Protein 6UYH (pdb70)

Structure (mmCIF, N/CA/C/O backbone):
data_6UYH
#
_entry.id   6UYH
#
_cell.length_a   157.290
_cell.length_b   66.540
_cell.length_c   112.560
_cell.angle_alpha   90.00
_cell.angle_beta   101.74
_cell.angle_gamma   90.00
#
_symmetry.space_group_name_H-M   'C 1 2 1'
#
loop_
_entity.id
_entity.type
_entity.pdbx_description
1 polymer 'Prolyl-tRNA synthetase'
2 non-polymer 'PHOSPHOAMINOPHOSPHONIC ACID-ADENYLATE ESTER'
3 non-polymer 7-bromo-6-chloro-3-{3-[(2R,3S)-3-hydroxypiperidin-2-yl]-2-oxopropyl}quinazolin-4(3H)-one
4 non-polymer 'MAGNESIUM ION'
5 non-polymer 1,2-ETHANEDIOL
6 non-polymer 'SULFATE ION'
7 water water
#
loop_
_atom_site.group_PDB
_atom_site.id
_atom_site.type_symbol
_atom_site.label_atom_id
_atom_site.label_alt_id
_atom_site.label_comp_id
_atom_site.label_asym_id
_atom_site.label_entity_id
_atom_site.label_seq_id
_atom_site.pdbx_PDB_ins_code
_atom_site.Cartn_x
_atom_site.Cartn_y
_atom_site.Cartn_z
_atom_site.occupancy
_atom_site.B_iso_or_equiv
_atom_site.auth_seq_id
_atom_site.auth_comp_id
_atom_site.auth_asym_id
_atom_site.auth_atom_id
_atom_site.pdbx_PDB_model_num
ATOM 1 N N . GLU A 1 12 ? 29.419 2.751 47.438 1.00 65.95 4 GLU A N 1
ATOM 2 C CA . GLU A 1 12 ? 28.830 1.923 48.487 1.00 66.24 4 GLU A CA 1
ATOM 3 C C . GLU A 1 12 ? 28.036 0.757 47.891 1.00 64.30 4 GLU A C 1
ATOM 4 O O . GLU A 1 12 ? 28.215 -0.395 48.292 1.00 71.91 4 GLU A O 1
ATOM 6 N N . GLY A 1 13 ? 27.162 1.052 46.931 1.00 46.33 5 GLY A N 1
ATOM 7 C CA . GLY A 1 13 ? 26.332 0.014 46.351 1.00 42.22 5 GLY A CA 1
ATOM 8 C C . GLY A 1 13 ? 25.736 0.430 45.027 1.00 40.28 5 GLY A C 1
ATOM 9 O O . GLY A 1 13 ? 25.636 1.619 44.706 1.00 33.01 5 GLY A O 1
ATOM 10 N N . ILE A 1 14 ? 25.360 -0.579 44.247 1.00 37.61 6 ILE A N 1
ATOM 11 C CA . ILE A 1 14 ? 24.609 -0.372 43.014 1.00 31.11 6 ILE A CA 1
ATOM 12 C C . ILE A 1 14 ? 23.147 -0.191 43.403 1.00 35.06 6 ILE A C 1
ATOM 13 O O . ILE A 1 14 ? 22.557 -1.070 44.041 1.00 45.16 6 ILE A O 1
ATOM 18 N N . ASP A 1 15 ? 22.560 0.952 43.055 1.00 31.64 7 ASP A N 1
ATOM 19 C CA A ASP A 1 15 ? 21.196 1.296 43.436 0.55 37.66 7 ASP A CA 1
ATOM 20 C CA B ASP A 1 15 ? 21.181 1.198 43.466 0.45 37.35 7 ASP A CA 1
ATOM 21 C C . ASP A 1 15 ? 20.190 1.069 42.317 1.00 33.65 7 ASP A C 1
ATOM 22 O O . ASP A 1 15 ? 19.002 1.361 42.502 1.00 36.67 7 ASP A O 1
ATOM 31 N N . VAL A 1 16 ? 20.636 0.594 41.156 1.00 32.77 8 VAL A N 1
ATOM 32 C CA . VAL A 1 16 ? 19.773 0.327 40.011 1.00 33.23 8 VAL A CA 1
ATOM 33 C C . VAL A 1 16 ? 20.116 -1.060 39.490 1.00 28.17 8 VAL A C 1
ATOM 34 O O . VAL A 1 16 ? 21.291 -1.365 39.263 1.00 28.82 8 VAL A O 1
ATOM 38 N N . LYS A 1 17 ? 19.099 -1.891 39.281 1.00 28.86 9 LYS A N 1
ATOM 39 C CA . LYS A 1 17 ? 19.328 -3.269 38.867 1.00 27.24 9 LYS A CA 1
ATOM 40 C C . LYS A 1 17 ? 19.662 -3.361 37.382 1.00 31.02 9 LYS A C 1
ATOM 41 O O . LYS A 1 17 ? 19.235 -2.538 36.570 1.00 25.95 9 LYS A O 1
ATOM 47 N N . LYS A 1 18 ? 20.445 -4.387 37.038 1.00 26.44 10 LYS A N 1
ATOM 48 C CA . LYS A 1 18 ? 20.843 -4.602 35.650 1.00 31.63 10 LYS A CA 1
ATOM 49 C C . LYS A 1 18 ? 19.621 -4.747 34.752 1.00 25.01 10 LYS A C 1
ATOM 50 O O . LYS A 1 18 ? 19.618 -4.268 33.613 1.00 24.47 10 LYS A O 1
ATOM 56 N N . GLN A 1 19 ? 18.565 -5.378 35.267 1.00 26.18 11 GLN A N 1
ATOM 57 C CA A GLN A 1 19 ? 17.355 -5.592 34.486 0.41 27.76 11 GLN A CA 1
ATOM 58 C CA B GLN A 1 19 ? 17.309 -5.631 34.568 0.59 28.30 11 GLN A CA 1
ATOM 59 C C . GLN A 1 19 ? 16.376 -4.424 34.541 1.00 29.17 11 GLN A C 1
ATOM 60 O O . GLN A 1 19 ? 15.368 -4.457 33.828 1.00 31.00 11 GLN A O 1
ATOM 71 N N . GLU A 1 20 ? 16.643 -3.391 35.344 1.00 27.56 12 GLU A N 1
ATOM 72 C CA . GLU A 1 20 ? 15.761 -2.228 35.429 1.00 28.47 12 GLU A CA 1
ATOM 73 C C . GLU A 1 20 ? 16.133 -1.140 34.425 1.00 27.55 12 GLU A C 1
ATOM 74 O O . GLU A 1 20 ? 15.264 -0.572 33.756 1.00 31.12 12 GLU A O 1
ATOM 80 N N . ASN A 1 21 ? 17.413 -0.795 34.365 1.00 26.40 13 ASN A N 1
ATOM 81 C CA . ASN A 1 21 ? 17.883 0.288 33.505 1.00 31.94 13 ASN A CA 1
ATOM 82 C C . ASN A 1 21 ? 19.338 -0.046 33.201 1.00 24.77 13 ASN A C 1
ATOM 83 O O . ASN A 1 21 ? 20.221 0.213 34.025 1.00 24.86 13 ASN A O 1
ATOM 88 N N . PHE A 1 22 ? 19.570 -0.648 32.035 1.00 23.76 14 PHE A N 1
ATOM 89 C CA . PHE A 1 22 ? 20.878 -1.219 31.752 1.00 24.43 14 PHE A CA 1
ATOM 90 C C . PHE A 1 22 ? 21.946 -0.141 31.678 1.00 26.57 14 PHE A C 1
ATOM 91 O O . PHE A 1 22 ? 23.078 -0.351 32.132 1.00 21.13 14 PHE A O 1
ATOM 99 N N . SER A 1 23 ? 21.618 1.023 31.117 1.00 25.77 15 SER A N 1
ATOM 100 C CA . SER A 1 23 ? 22.660 2.035 30.957 1.00 24.05 15 SER A CA 1
ATOM 101 C C . SER A 1 23 ? 23.011 2.683 32.292 1.00 22.73 15 SER A C 1
ATOM 102 O O . SER A 1 23 ? 24.185 2.987 32.547 1.00 26.14 15 SER A O 1
ATOM 105 N N . GLU A 1 24 ? 22.029 2.862 33.173 1.00 24.08 16 GLU A N 1
ATOM 106 C CA . GLU A 1 24 ? 22.322 3.422 34.487 1.00 25.04 16 GLU A CA 1
ATOM 107 C C . GLU A 1 24 ? 23.060 2.409 35.358 1.00 30.15 16 GLU A C 1
ATOM 108 O O . GLU A 1 24 ? 24.013 2.770 36.059 1.00 25.93 16 GLU A O 1
ATOM 114 N N . TRP A 1 25 ? 22.646 1.137 35.307 1.00 24.14 17 TRP A N 1
ATOM 115 C CA . TRP A 1 25 ? 23.389 0.067 35.976 1.00 22.57 17 TRP A CA 1
ATOM 116 C C . TRP A 1 25 ? 24.853 0.062 35.550 1.00 21.76 17 TRP A C 1
ATOM 117 O O . TRP A 1 25 ? 25.764 -0.010 36.385 1.00 23.22 17 TRP A O 1
ATOM 128 N N . TYR A 1 26 ? 25.092 0.133 34.238 1.00 20.62 18 TYR A N 1
ATOM 129 C CA . TYR A 1 26 ? 26.449 0.080 33.709 1.00 19.55 18 TYR A CA 1
ATOM 130 C C . TYR A 1 26 ? 27.276 1.248 34.212 1.00 23.20 18 TYR A C 1
ATOM 131 O O . TYR A 1 26 ? 28.426 1.076 34.643 1.00 20.43 18 TYR A O 1
ATOM 140 N N . SER A 1 27 ? 26.696 2.445 34.187 1.00 22.56 19 SER A N 1
ATOM 141 C CA . SER A 1 27 ? 27.405 3.609 34.696 1.00 20.94 19 SER A CA 1
ATOM 142 C C . SER A 1 27 ? 27.775 3.428 36.163 1.00 22.99 19 SER A C 1
ATOM 143 O O . SER A 1 27 ? 28.914 3.706 36.559 1.00 25.70 19 SER A O 1
ATOM 146 N N . GLN A 1 28 ? 26.838 2.935 36.975 1.00 21.66 20 GLN A N 1
ATOM 147 C CA . GLN A 1 28 ? 27.120 2.764 38.396 1.00 21.87 20 GLN A CA 1
ATOM 148 C C . GLN A 1 28 ? 28.180 1.694 38.624 1.00 26.96 20 GLN A C 1
ATOM 149 O O . GLN A 1 28 ? 29.064 1.866 39.469 1.00 25.78 20 GLN A O 1
ATOM 155 N N . VAL A 1 29 ? 28.136 0.600 37.855 1.00 23.80 21 VAL A N 1
ATOM 156 C CA . VAL A 1 29 ? 29.093 -0.483 38.076 1.00 24.47 21 VAL A CA 1
ATOM 157 C C . VAL A 1 29 ? 30.506 -0.058 37.672 1.00 23.13 21 VAL A C 1
ATOM 158 O O . VAL A 1 29 ? 31.475 -0.344 38.386 1.00 24.22 21 VAL A O 1
ATOM 162 N N . ILE A 1 30 ? 30.663 0.619 36.527 1.00 21.28 22 ILE A N 1
ATOM 163 C CA . ILE A 1 30 ? 32.025 0.932 36.094 1.00 17.91 22 ILE A CA 1
ATOM 164 C C . ILE A 1 30 ? 32.654 2.022 36.968 1.00 19.44 22 ILE A C 1
ATOM 165 O O . ILE A 1 30 ? 33.878 2.046 37.138 1.00 22.82 22 ILE A O 1
ATOM 170 N N . THR A 1 31 ? 31.846 2.924 37.540 1.00 21.30 23 THR A N 1
ATOM 171 C CA . THR A 1 31 ? 32.409 3.989 38.373 1.00 22.78 23 THR A CA 1
ATOM 172 C C . THR A 1 31 ? 32.620 3.527 39.809 1.00 27.00 23 THR A C 1
ATOM 173 O O . THR A 1 31 ? 33.683 3.772 40.395 1.00 27.55 23 THR A O 1
ATOM 177 N N . LYS A 1 32 ? 31.613 2.887 40.406 1.00 24.81 24 LYS A N 1
ATOM 178 C CA . LYS A 1 32 ? 31.705 2.538 41.822 1.00 22.98 24 LYS A CA 1
ATOM 179 C C . LYS A 1 32 ? 32.682 1.396 42.071 1.00 23.49 24 LYS A C 1
ATOM 180 O O . LYS A 1 32 ? 33.189 1.258 43.189 1.00 27.53 24 LYS A O 1
ATOM 186 N N . SER A 1 33 ? 32.960 0.585 41.055 1.00 23.82 25 SER A N 1
ATOM 187 C CA . SER A 1 33 ? 34.011 -0.413 41.155 1.00 23.30 25 SER A CA 1
ATOM 188 C C . SER A 1 33 ? 35.405 0.177 41.040 1.00 22.45 25 SER A C 1
ATOM 189 O O . SER A 1 33 ? 36.375 -0.581 41.131 1.00 24.63 25 SER A O 1
ATOM 192 N N . GLU A 1 34 ? 35.517 1.495 40.824 1.00 19.88 26 GLU A N 1
ATOM 193 C CA . GLU A 1 34 ? 36.794 2.175 40.560 1.00 19.35 26 GLU A CA 1
ATOM 194 C C . GLU A 1 34 ? 37.445 1.696 39.262 1.00 21.93 26 GLU A C 1
ATOM 195 O O . GLU A 1 34 ? 38.669 1.716 39.115 1.00 23.42 26 GLU A O 1
ATOM 201 N N . PHE A 1 35 ? 36.639 1.285 38.281 1.00 20.82 27 PHE A N 1
ATOM 202 C CA . PHE A 1 35 ? 37.206 0.946 36.980 1.00 18.64 27 PHE A CA 1
ATOM 203 C C . PHE A 1 35 ? 37.427 2.189 36.127 1.00 21.92 27 PHE A C 1
ATOM 204 O O . PHE A 1 35 ? 38.481 2.341 35.493 1.00 21.65 27 PHE A O 1
ATOM 212 N N . LEU A 1 36 ? 36.461 3.097 36.119 1.00 22.17 28 LEU A N 1
ATOM 213 C CA . LEU A 1 36 ? 36.413 4.143 35.111 1.00 22.19 28 LEU A CA 1
ATOM 214 C C . LEU A 1 36 ? 35.909 5.432 35.738 1.00 25.86 28 LEU A C 1
ATOM 215 O O . LEU A 1 36 ? 35.129 5.413 36.694 1.00 25.57 28 LEU A O 1
ATOM 220 N N . ASP A 1 37 ? 36.366 6.558 35.204 1.00 19.35 29 ASP A N 1
ATOM 221 C CA . ASP A 1 37 ? 35.720 7.824 35.507 1.00 20.18 29 ASP A CA 1
ATOM 222 C C . ASP A 1 37 ? 35.405 8.568 34.220 1.00 21.54 29 ASP A C 1
ATOM 223 O O . ASP A 1 37 ? 36.045 8.359 33.188 1.00 18.73 29 ASP A O 1
ATOM 228 N N . TYR A 1 38 ? 34.374 9.407 34.290 1.00 21.70 30 TYR A N 1
ATOM 229 C CA . TYR A 1 38 ? 34.017 10.291 33.193 1.00 24.67 30 TYR A CA 1
ATOM 230 C C . TYR A 1 38 ? 34.960 11.494 33.126 1.00 22.92 30 TYR A C 1
ATOM 231 O O . TYR A 1 38 ? 35.679 11.811 34.076 1.00 21.96 30 TYR A O 1
ATOM 240 N N . TYR A 1 39 ? 34.911 12.199 31.994 1.00 22.03 31 TYR A N 1
ATOM 241 C CA . TYR A 1 39 ? 35.880 13.237 31.664 1.00 23.21 31 TYR A CA 1
ATOM 242 C C . TYR A 1 39 ? 35.153 14.365 30.939 1.00 24.14 31 TYR A C 1
ATOM 243 O O . TYR A 1 39 ? 34.024 14.197 30.475 1.00 28.70 31 TYR A O 1
ATOM 252 N N . ASP A 1 40 ? 35.803 15.520 30.823 1.00 22.13 32 ASP A N 1
ATOM 253 C CA . ASP A 1 40 ? 35.140 16.692 30.258 1.00 23.35 32 ASP A CA 1
ATOM 254 C C . ASP A 1 40 ? 35.385 16.865 28.759 1.00 27.06 32 ASP A C 1
ATOM 255 O O . ASP A 1 40 ? 35.060 17.919 28.207 1.00 33.88 32 ASP A O 1
ATOM 260 N N . VAL A 1 41 ? 35.934 15.858 28.092 1.00 23.39 33 VAL A N 1
ATOM 261 C CA . VAL A 1 41 ? 35.919 15.769 26.637 1.00 25.82 33 VAL A CA 1
ATOM 262 C C . VAL A 1 41 ? 35.013 14.598 26.298 1.00 25.38 33 VAL A C 1
ATOM 263 O O . VAL A 1 41 ? 35.273 13.465 26.717 1.00 23.84 33 VAL A O 1
ATOM 267 N N . SER A 1 42 ? 33.932 14.879 25.577 1.00 27.03 34 SER A N 1
ATOM 268 C CA . SER A 1 42 ? 32.892 13.882 25.355 1.00 26.83 34 SER A CA 1
ATOM 269 C C . SER A 1 42 ? 33.459 12.644 24.670 1.00 24.19 34 SER A C 1
ATOM 270 O O . SER A 1 42 ? 34.267 12.740 23.743 1.00 26.28 34 SER A O 1
ATOM 273 N N . GLY A 1 43 ? 33.061 11.475 25.162 1.00 21.14 35 GLY A N 1
ATOM 274 C CA . GLY A 1 43 ? 33.464 10.225 24.559 1.00 20.49 35 GLY A CA 1
ATOM 275 C C . GLY A 1 43 ? 34.841 9.738 24.946 1.00 20.74 35 GLY A C 1
ATOM 276 O O . GLY A 1 43 ? 35.326 8.771 24.353 1.00 20.95 35 GLY A O 1
ATOM 277 N N . CYS A 1 44 ? 35.485 10.387 25.908 1.00 18.73 36 CYS A N 1
ATOM 278 C CA . CYS A 1 44 ? 36.782 9.982 26.415 1.00 19.24 36 CYS A CA 1
ATOM 279 C C . CYS A 1 44 ? 36.630 9.631 27.886 1.00 22.02 36 CYS A C 1
ATOM 280 O O . CYS A 1 44 ? 35.865 10.280 28.601 1.00 20.96 36 CYS A O 1
ATOM 283 N N . TYR A 1 45 ? 37.345 8.598 28.329 1.00 17.37 37 TYR A N 1
ATOM 284 C CA . TYR A 1 45 ? 37.168 8.082 29.681 1.00 17.70 37 TYR A CA 1
ATOM 285 C C . TYR A 1 45 ? 38.519 7.837 30.323 1.00 20.84 37 TYR A C 1
ATOM 286 O O . TYR A 1 45 ? 39.519 7.608 29.645 1.00 18.99 37 TYR A O 1
ATOM 295 N N . ILE A 1 46 ? 38.521 7.863 31.653 1.00 20.10 38 ILE A N 1
ATOM 296 C CA . ILE A 1 46 ? 39.709 7.617 32.470 1.00 21.20 38 ILE A CA 1
ATOM 297 C C . ILE A 1 46 ? 39.725 6.149 32.890 1.00 20.67 38 ILE A C 1
ATOM 298 O O . ILE A 1 46 ? 38.757 5.662 33.491 1.00 20.45 38 ILE A O 1
ATOM 303 N N . PHE A 1 47 ? 40.828 5.442 32.587 1.00 18.77 39 PHE A N 1
ATOM 304 C CA . PHE A 1 47 ? 40.991 4.030 32.950 1.00 20.11 39 PHE A CA 1
ATOM 305 C C . PHE A 1 47 ? 41.781 3.975 34.253 1.00 20.26 39 PHE A C 1
ATOM 306 O O . PHE A 1 47 ? 42.987 4.253 34.264 1.00 18.94 39 PHE A O 1
ATOM 314 N N . ARG A 1 48 ? 41.114 3.607 35.343 1.00 19.76 40 ARG A N 1
ATOM 315 C CA . ARG A 1 48 ? 41.735 3.566 36.661 1.00 19.86 40 ARG A CA 1
ATOM 316 C C . ARG A 1 48 ? 42.515 2.257 36.838 1.00 19.11 40 ARG A C 1
ATOM 317 O O . ARG A 1 48 ? 42.430 1.358 35.993 1.00 21.49 40 ARG A O 1
ATOM 325 N N . PRO A 1 49 ? 43.299 2.119 37.923 1.00 20.34 41 PRO A N 1
ATOM 326 C CA . PRO A 1 49 ? 44.244 0.980 38.006 1.00 20.63 41 PRO A CA 1
ATOM 327 C C . PRO A 1 49 ? 43.632 -0.402 37.808 1.00 20.89 41 PRO A C 1
ATOM 328 O O . PRO A 1 49 ? 44.191 -1.210 37.056 1.00 19.42 41 PRO A O 1
ATOM 332 N N . ASN A 1 50 ? 42.519 -0.709 38.481 1.00 21.32 42 ASN A N 1
ATOM 333 C CA . ASN A 1 50 ? 41.956 -2.055 38.396 1.00 22.13 42 ASN A CA 1
ATOM 334 C C . ASN A 1 50 ? 41.452 -2.343 36.994 1.00 24.37 42 ASN A C 1
ATOM 335 O O . ASN A 1 50 ? 41.416 -3.497 36.559 1.00 20.94 42 ASN A O 1
ATOM 340 N N . CYS A 1 51 ? 41.084 -1.296 36.278 1.00 19.33 43 CYS A N 1
ATOM 341 C CA . CYS A 1 51 ? 40.610 -1.412 34.911 1.00 19.82 43 CYS A CA 1
ATOM 342 C C . CYS A 1 51 ? 41.767 -1.578 33.937 1.00 20.77 43 CYS A C 1
ATOM 343 O O . CYS A 1 51 ? 41.761 -2.483 33.092 1.00 20.64 43 CYS A O 1
ATOM 346 N N . TRP A 1 52 ? 42.775 -0.707 34.043 1.00 19.34 44 TRP A N 1
ATOM 347 C CA . TRP A 1 52 ? 43.918 -0.796 33.144 1.00 17.93 44 TRP A CA 1
ATOM 348 C C . TRP A 1 52 ? 44.644 -2.123 33.316 1.00 18.18 44 TRP A C 1
ATOM 349 O O . TRP A 1 52 ? 45.191 -2.659 32.350 1.00 19.23 44 TRP A O 1
ATOM 360 N N . PHE A 1 53 ? 44.621 -2.682 34.529 1.00 18.44 45 PHE A N 1
ATOM 361 C CA . PHE A 1 53 ? 45.198 -4.003 34.763 1.00 19.69 45 PHE A CA 1
ATOM 362 C C . PHE A 1 53 ? 44.632 -5.053 33.814 1.00 22.73 45 PHE A C 1
ATOM 363 O O . PHE A 1 53 ? 45.359 -5.943 33.355 1.00 18.64 45 PHE A O 1
ATOM 371 N N . VAL A 1 54 ? 43.327 -4.988 33.532 1.00 16.95 46 VAL A N 1
ATOM 372 C CA . VAL A 1 54 ? 42.729 -5.947 32.605 1.00 18.32 46 VAL A CA 1
ATOM 373 C C . VAL A 1 54 ? 43.364 -5.814 31.227 1.00 19.28 46 VAL A C 1
ATOM 374 O O . VAL A 1 54 ? 43.716 -6.810 30.583 1.00 20.20 46 VAL A O 1
ATOM 378 N N . TRP A 1 55 ? 43.506 -4.581 30.741 1.00 18.61 47 TRP A N 1
ATOM 379 C CA . TRP A 1 55 ? 44.076 -4.400 29.408 1.00 20.13 47 TRP A CA 1
ATOM 380 C C . TRP A 1 55 ? 45.546 -4.812 29.379 1.00 16.10 47 TRP A C 1
ATOM 381 O O . TRP A 1 55 ? 45.998 -5.440 28.417 1.00 17.15 47 TRP A O 1
ATOM 392 N N . GLU A 1 56 ? 46.297 -4.512 30.442 1.00 17.41 48 GLU A N 1
ATOM 393 C CA . GLU A 1 56 ? 47.680 -4.986 30.506 1.00 17.63 48 GLU A CA 1
ATOM 394 C C . GLU A 1 56 ? 47.748 -6.509 30.471 1.00 18.13 48 GLU A C 1
ATOM 395 O O . GLU A 1 56 ? 48.692 -7.077 29.907 1.00 19.10 48 GLU A O 1
ATOM 401 N N . SER A 1 57 ? 46.773 -7.178 31.100 1.00 20.00 49 SER A N 1
ATOM 402 C CA . SER A 1 57 ? 46.727 -8.637 31.110 1.00 20.10 49 SER A CA 1
ATOM 403 C C . SER A 1 57 ? 46.475 -9.179 29.712 1.00 18.97 49 SER A C 1
ATOM 404 O O . SER A 1 57 ? 47.096 -10.162 29.293 1.00 19.72 49 SER A O 1
ATOM 407 N N . VAL A 1 58 ? 45.583 -8.530 28.977 1.00 17.03 50 VAL A N 1
ATOM 408 C CA . VAL A 1 58 ? 45.350 -8.901 27.585 1.00 17.32 50 VAL A CA 1
ATOM 409 C C . VAL A 1 58 ? 46.624 -8.717 26.776 1.00 19.16 50 VAL A C 1
ATOM 410 O O . VAL A 1 58 ? 47.014 -9.597 25.998 1.00 21.90 50 VAL A O 1
ATOM 414 N N . GLN A 1 59 ? 47.302 -7.570 26.961 1.00 18.51 51 GLN A N 1
ATOM 415 C CA A GLN A 1 59 ? 48.550 -7.291 26.247 0.58 22.77 51 GLN A CA 1
ATOM 416 C CA B GLN A 1 59 ? 48.528 -7.322 26.214 0.42 22.15 51 GLN A CA 1
ATOM 417 C C . GLN A 1 59 ? 49.575 -8.390 26.494 1.00 24.68 51 GLN A C 1
ATOM 418 O O . GLN A 1 59 ? 50.216 -8.890 25.564 1.00 21.25 51 GLN A O 1
ATOM 429 N N . LYS A 1 60 ? 49.760 -8.756 27.763 1.00 20.16 52 LYS A N 1
ATOM 430 C CA . LYS A 1 60 ? 50.787 -9.731 28.105 1.00 22.07 52 LYS A CA 1
ATOM 431 C C . LYS A 1 60 ? 50.517 -11.066 27.427 1.00 22.40 52 LYS A C 1
ATOM 432 O O . LYS A 1 60 ? 51.425 -11.684 26.854 1.00 22.27 52 LYS A O 1
ATOM 438 N N . PHE A 1 61 ? 49.265 -11.526 27.494 1.00 21.53 53 PHE A N 1
ATOM 439 C CA . PHE A 1 61 ? 48.881 -12.780 26.859 1.00 19.38 53 PHE A CA 1
ATOM 440 C C . PHE A 1 61 ? 49.040 -12.705 25.344 1.00 23.45 53 PHE A C 1
ATOM 441 O O . PHE A 1 61 ? 49.642 -13.592 24.728 1.00 21.42 53 PHE A O 1
ATOM 449 N N . PHE A 1 62 ? 48.487 -11.658 24.725 1.00 18.93 54 PHE A N 1
ATOM 450 C CA . PHE A 1 62 ? 48.492 -11.584 23.266 1.00 17.84 54 PHE A CA 1
ATOM 451 C C . PHE A 1 62 ? 49.912 -11.439 22.731 1.00 19.12 54 PHE A C 1
ATOM 452 O O . PHE A 1 62 ? 50.279 -12.105 21.759 1.00 20.81 54 PHE A O 1
ATOM 460 N N . ASP A 1 63 ? 50.726 -10.584 23.366 1.00 16.27 55 ASP A N 1
ATOM 461 C CA . ASP A 1 63 ? 52.125 -10.427 22.980 1.00 16.94 55 ASP A CA 1
ATOM 462 C C . ASP A 1 63 ? 52.852 -11.760 22.989 1.00 18.78 55 ASP A C 1
ATOM 463 O O . ASP A 1 63 ? 53.633 -12.061 22.079 1.00 19.72 55 ASP A O 1
ATOM 468 N N . ALA A 1 64 ? 52.665 -12.552 24.049 1.00 22.84 56 ALA A N 1
ATOM 469 C CA . ALA A 1 64 ? 53.381 -13.820 24.105 1.00 21.59 56 ALA A CA 1
ATOM 470 C C . ALA A 1 64 ? 52.920 -14.765 23.003 1.00 21.20 56 ALA A C 1
ATOM 471 O O . ALA A 1 64 ? 53.735 -15.516 22.460 1.00 22.31 56 ALA A O 1
ATOM 473 N N . GLU A 1 65 ? 51.631 -14.731 22.643 1.00 19.08 57 GLU A N 1
ATOM 474 C CA . GLU A 1 65 ? 51.139 -15.620 21.592 1.00 20.03 57 GLU A CA 1
ATOM 475 C C . GLU A 1 65 ? 51.599 -15.173 20.205 1.00 20.47 57 GLU A C 1
ATOM 476 O O . GLU A 1 65 ? 51.940 -16.015 19.363 1.00 22.62 57 GLU A O 1
ATOM 482 N N . ILE A 1 66 ? 51.600 -13.865 19.932 1.00 19.06 58 ILE A N 1
ATOM 483 C CA . ILE A 1 66 ? 52.011 -13.442 18.593 1.00 18.72 58 ILE A CA 1
ATOM 484 C C . ILE A 1 66 ? 53.528 -13.498 18.436 1.00 18.98 58 ILE A C 1
ATOM 485 O O . ILE A 1 66 ? 54.031 -13.621 17.309 1.00 20.72 58 ILE A O 1
ATOM 490 N N . LYS A 1 67 ? 54.274 -13.463 19.537 1.00 18.93 59 LYS A N 1
ATOM 491 C CA . LYS A 1 67 ? 55.716 -13.643 19.429 1.00 19.78 59 LYS A CA 1
ATOM 492 C C . LYS A 1 67 ? 56.060 -15.016 18.855 1.00 23.69 59 LYS A C 1
ATOM 493 O O . LYS A 1 67 ? 57.018 -15.156 18.076 1.00 23.32 59 LYS A O 1
ATOM 499 N N . LYS A 1 68 ? 55.289 -16.044 19.228 1.00 21.69 60 LYS A N 1
ATOM 500 C CA . LYS A 1 68 ? 55.491 -17.388 18.700 1.00 23.91 60 LYS A CA 1
ATOM 501 C C . LYS A 1 68 ? 55.270 -17.446 17.196 1.00 29.61 60 LYS A C 1
ATOM 502 O O . LYS A 1 68 ? 55.783 -18.356 16.535 1.00 28.45 60 LYS A O 1
ATOM 508 N N . LEU A 1 69 ? 54.503 -16.510 16.651 1.00 23.59 61 LEU A N 1
ATOM 509 C CA . LEU A 1 69 ? 54.247 -16.431 15.217 1.00 19.52 61 LEU A CA 1
ATOM 510 C C . LEU A 1 69 ? 55.292 -15.606 14.480 1.00 23.50 61 LEU A C 1
ATOM 511 O O . LEU A 1 69 ? 55.253 -15.538 13.247 1.00 29.26 61 LEU A O 1
ATOM 516 N N . GLY A 1 70 ? 56.221 -14.989 15.198 1.00 23.80 62 GLY A N 1
ATOM 517 C CA . GLY A 1 70 ? 57.211 -14.142 14.579 1.00 26.28 62 GLY A CA 1
ATOM 518 C C . GLY A 1 70 ? 56.786 -12.704 14.411 1.00 25.42 62 GLY A C 1
ATOM 519 O O . GLY A 1 70 ? 57.439 -11.963 13.669 1.00 24.23 62 GLY A O 1
ATOM 520 N N . VAL A 1 71 ? 55.719 -12.280 15.067 1.00 17.75 63 VAL A N 1
ATOM 521 C CA . VAL A 1 71 ? 55.293 -10.891 14.972 1.00 14.97 63 VAL A CA 1
ATOM 522 C C . VAL A 1 71 ? 56.161 -10.058 15.905 1.00 21.25 63 VAL A C 1
ATOM 523 O O . VAL A 1 71 ? 56.501 -10.500 17.010 1.00 20.86 63 VAL A O 1
ATOM 527 N N . GLN A 1 72 ? 56.520 -8.850 15.474 1.00 17.96 64 GLN A N 1
ATOM 528 C CA . GLN A 1 72 ? 57.354 -7.951 16.273 1.00 17.16 64 GLN A CA 1
ATOM 529 C C . GLN A 1 72 ? 56.637 -6.641 16.559 1.00 20.14 64 GLN A C 1
ATOM 530 O O . GLN A 1 72 ? 55.952 -6.095 15.685 1.00 20.03 64 GLN A O 1
ATOM 536 N N . ASN A 1 73 ? 56.835 -6.101 17.769 1.00 15.63 65 ASN A N 1
ATOM 537 C CA . ASN A 1 73 ? 56.186 -4.841 18.127 1.00 14.92 65 ASN A CA 1
ATOM 538 C C . ASN A 1 73 ? 56.989 -3.649 17.620 1.00 14.39 65 ASN A C 1
ATOM 539 O O . ASN A 1 73 ? 58.227 -3.663 17.617 1.00 14.99 65 ASN A O 1
ATOM 544 N N . VAL A 1 74 ? 56.269 -2.611 17.202 1.00 16.68 66 VAL A N 1
ATOM 545 C CA . VAL A 1 74 ? 56.839 -1.372 16.682 1.00 17.62 66 VAL A CA 1
ATOM 546 C C . VAL A 1 74 ? 56.072 -0.197 17.282 1.00 17.06 66 VAL A C 1
ATOM 547 O O . VAL A 1 74 ? 55.130 -0.377 18.054 1.00 16.47 66 VAL A O 1
ATOM 551 N N . MET A 1 75 ? 56.456 1.025 16.892 1.00 17.60 67 MET A N 1
ATOM 552 C CA . MET A 1 75 ? 55.601 2.180 17.163 1.00 14.62 67 MET A CA 1
ATOM 553 C C . MET A 1 75 ? 55.726 3.177 16.017 1.00 14.64 67 MET A C 1
ATOM 554 O O . MET A 1 75 ? 56.784 3.793 15.838 1.00 16.78 67 MET A O 1
ATOM 559 N N . PHE A 1 76 ? 54.644 3.355 15.281 1.00 16.65 68 PHE A N 1
ATOM 560 C CA . PHE A 1 76 ? 54.532 4.370 14.243 1.00 14.78 68 PHE A CA 1
ATOM 561 C C . PHE A 1 76 ? 53.855 5.609 14.808 1.00 17.15 68 PHE A C 1
ATOM 562 O O . PHE A 1 76 ? 53.266 5.568 15.894 1.00 16.73 68 PHE A O 1
ATOM 570 N N . PRO A 1 77 ? 53.909 6.741 14.093 1.00 17.11 69 PRO A N 1
ATOM 571 C CA . PRO A 1 77 ? 53.437 8.007 14.671 1.00 16.66 69 PRO A CA 1
ATOM 572 C C . PRO A 1 77 ? 51.917 8.129 14.795 1.00 15.42 69 PRO A C 1
ATOM 573 O O . PRO A 1 77 ? 51.128 7.477 14.103 1.00 16.18 69 PRO A O 1
ATOM 577 N N . LEU A 1 78 ? 51.528 9.029 15.705 1.00 14.21 70 LEU A N 1
ATOM 578 C CA . LEU A 1 78 ? 50.132 9.405 15.915 1.00 12.21 70 LEU A CA 1
ATOM 579 C C . LEU A 1 78 ? 49.600 10.251 14.768 1.00 15.40 70 LEU A C 1
ATOM 580 O O . LEU A 1 78 ? 48.400 10.231 14.486 1.00 18.69 70 LEU A O 1
ATOM 585 N N . PHE A 1 79 ? 50.467 11.019 14.123 1.00 16.81 71 PHE A N 1
ATOM 586 C CA . PHE A 1 79 ? 50.039 11.968 13.106 1.00 18.70 71 PHE A CA 1
ATOM 587 C C . PHE A 1 79 ? 50.125 11.345 11.729 1.00 19.36 71 PHE A C 1
ATOM 588 O O . PHE A 1 79 ? 51.028 10.554 11.444 1.00 17.18 71 PHE A O 1
ATOM 596 N N . VAL A 1 80 ? 49.205 11.751 10.857 1.00 16.36 72 VAL A N 1
ATOM 597 C CA . VAL A 1 80 ? 49.205 11.293 9.473 1.00 16.84 72 VAL A CA 1
ATOM 598 C C . VAL A 1 80 ? 48.853 12.478 8.586 1.00 17.37 72 VAL A C 1
ATOM 599 O O . VAL A 1 80 ? 48.006 13.305 8.943 1.00 20.34 72 VAL A O 1
ATOM 603 N N . THR A 1 81 ? 49.529 12.580 7.441 1.00 17.27 73 THR A N 1
ATOM 604 C CA . THR A 1 81 ? 49.249 13.681 6.528 1.00 18.47 73 THR A CA 1
ATOM 605 C C . THR A 1 81 ? 47.942 13.453 5.774 1.00 19.29 73 THR A C 1
ATOM 606 O O . THR A 1 81 ? 47.453 12.328 5.623 1.00 20.09 73 THR A O 1
ATOM 610 N N . LYS A 1 82 ? 47.371 14.563 5.306 1.00 20.13 74 LYS A N 1
ATOM 611 C CA . LYS A 1 82 ? 46.219 14.485 4.414 1.00 22.64 74 LYS A CA 1
ATOM 612 C C . LYS A 1 82 ? 46.562 13.679 3.166 1.00 24.69 74 LYS A C 1
ATOM 613 O O . LYS A 1 82 ? 45.777 12.829 2.727 1.00 25.30 74 LYS A O 1
ATOM 619 N N . ARG A 1 83 ? 47.756 13.909 2.607 1.00 25.46 75 ARG A N 1
ATOM 620 C CA . ARG A 1 83 ? 48.196 13.197 1.408 1.00 27.97 75 ARG A CA 1
ATOM 621 C C . ARG A 1 83 ? 48.184 11.686 1.628 1.00 27.44 75 ARG A C 1
ATOM 622 O O . ARG A 1 83 ? 47.668 10.927 0.794 1.00 27.46 75 ARG A O 1
ATOM 630 N N . ALA A 1 84 ? 48.737 11.235 2.757 1.00 22.93 76 ALA A N 1
ATOM 631 C CA . ALA A 1 84 ? 48.783 9.809 3.054 1.00 23.35 76 ALA A CA 1
ATOM 632 C C . ALA A 1 84 ? 47.385 9.255 3.272 1.00 26.45 76 ALA A C 1
ATOM 633 O O . ALA A 1 84 ? 47.013 8.225 2.699 1.00 25.23 76 ALA A O 1
ATOM 635 N N . LEU A 1 85 ? 46.601 9.930 4.110 1.00 24.01 77 LEU A N 1
ATOM 636 C CA . LEU A 1 85 ? 45.257 9.466 4.424 1.00 30.45 77 LEU A CA 1
ATOM 637 C C . LEU A 1 85 ? 44.415 9.308 3.168 1.00 30.34 77 LEU A C 1
ATOM 638 O O . LEU A 1 85 ? 43.709 8.306 3.011 1.00 34.25 77 LEU A O 1
ATOM 643 N N . GLU A 1 86 ? 44.480 10.284 2.256 1.00 23.77 78 GLU A N 1
ATOM 644 C CA . GLU A 1 86 ? 43.669 10.275 1.045 1.00 30.06 78 GLU A CA 1
ATOM 645 C C . GLU A 1 86 ? 44.206 9.339 -0.030 1.00 31.92 78 GLU A C 1
ATOM 646 O O . GLU A 1 86 ? 43.607 9.253 -1.105 1.00 34.04 78 GLU A O 1
ATOM 652 N N . THR A 1 87 ? 45.314 8.640 0.228 1.00 30.46 79 THR A N 1
ATOM 653 C CA . THR A 1 87 ? 45.789 7.633 -0.713 1.00 35.06 79 THR A CA 1
ATOM 654 C C . THR A 1 87 ? 44.763 6.521 -0.903 1.00 45.14 79 THR A C 1
ATOM 655 O O . THR A 1 87 ? 44.612 6.001 -2.013 1.00 46.25 79 THR A O 1
ATOM 659 N N . GLU A 1 88 ? 44.040 6.159 0.150 1.00 42.00 80 GLU A N 1
ATOM 660 C CA . GLU A 1 88 ? 43.034 5.105 0.058 1.00 51.59 80 GLU A CA 1
ATOM 661 C C . GLU A 1 88 ? 41.934 5.428 -0.949 1.00 53.99 80 GLU A C 1
ATOM 662 O O . GLU A 1 88 ? 40.955 6.094 -0.624 1.00 60.20 80 GLU A O 1
ATOM 668 N N . GLU A 1 93 ? 36.360 10.169 2.134 1.00 75.14 85 GLU A N 1
ATOM 669 C CA . GLU A 1 93 ? 34.988 10.002 1.680 1.00 78.91 85 GLU A CA 1
ATOM 670 C C . GLU A 1 93 ? 34.092 9.473 2.796 1.00 84.16 85 GLU A C 1
ATOM 671 O O . GLU A 1 93 ? 33.506 10.251 3.550 1.00 92.85 85 GLU A O 1
ATOM 673 N N . GLY A 1 94 ? 33.991 8.144 2.898 1.00 75.78 86 GLY A N 1
ATOM 674 C CA . GLY A 1 94 ? 33.045 7.554 3.831 1.00 63.43 86 GLY A CA 1
ATOM 675 C C . GLY A 1 94 ? 33.406 7.807 5.283 1.00 52.12 86 GLY A C 1
ATOM 676 O O . GLY A 1 94 ? 32.531 8.036 6.122 1.00 43.49 86 GLY A O 1
ATOM 677 N N . PHE A 1 95 ? 34.695 7.772 5.598 1.00 42.51 87 PHE A N 1
ATOM 678 C CA . PHE A 1 95 ? 35.167 7.960 6.961 1.00 39.44 87 PHE A CA 1
ATOM 679 C C . PHE A 1 95 ? 35.596 9.391 7.253 1.00 38.14 87 PHE A C 1
ATOM 680 O O . PHE A 1 95 ? 35.855 9.716 8.418 1.00 34.90 87 PHE A O 1
ATOM 688 N N . SER A 1 96 ? 35.663 10.246 6.232 1.00 38.72 88 SER A N 1
ATOM 689 C CA A SER A 1 96 ? 36.237 11.578 6.403 0.45 36.36 88 SER A CA 1
ATOM 690 C CA B SER A 1 96 ? 36.247 11.573 6.410 0.55 36.41 88 SER A CA 1
ATOM 691 C C . SER A 1 96 ? 35.599 12.387 7.526 1.00 31.95 88 SER A C 1
ATOM 692 O O . SER A 1 96 ? 36.329 13.133 8.204 1.00 28.50 88 SER A O 1
ATOM 697 N N . PRO A 1 97 ? 34.288 12.301 7.791 1.00 32.12 89 PRO A N 1
ATOM 698 C CA . PRO A 1 97 ? 33.741 13.064 8.926 1.00 33.15 89 PRO A CA 1
ATOM 699 C C . PRO A 1 97 ? 34.262 12.626 10.289 1.00 29.93 89 PRO A C 1
ATOM 700 O O . PRO A 1 97 ? 34.147 13.407 11.245 1.00 33.31 89 PRO A O 1
ATOM 704 N N . GLU A 1 98 ? 34.839 11.425 10.421 1.00 29.35 90 GLU A N 1
ATOM 705 C CA . GLU A 1 98 ? 35.334 10.937 11.706 1.00 28.05 90 GLU A CA 1
ATOM 706 C C . GLU A 1 98 ? 36.792 11.301 11.987 1.00 24.85 90 GLU A C 1
ATOM 707 O O . GLU A 1 98 ? 37.281 10.995 13.078 1.00 24.73 90 GLU A O 1
ATOM 713 N N . VAL A 1 99 ? 37.489 11.944 11.051 1.00 22.71 91 VAL A N 1
ATOM 714 C CA . VAL A 1 99 ? 38.906 12.264 11.225 1.00 21.99 91 VAL A CA 1
ATOM 715 C C . VAL A 1 99 ? 39.052 13.524 12.070 1.00 20.68 91 VAL A C 1
ATOM 716 O O . VAL A 1 99 ? 38.443 14.554 11.771 1.00 22.75 91 VAL A O 1
ATOM 720 N N . ALA A 1 100 ? 39.906 13.463 13.092 1.00 21.79 92 ALA A N 1
ATOM 721 C CA . ALA A 1 100 ? 40.225 14.626 13.913 1.00 18.94 92 ALA A CA 1
ATOM 722 C C . ALA A 1 100 ? 41.461 15.325 13.353 1.00 21.10 92 ALA A C 1
ATOM 723 O O . ALA A 1 100 ? 42.464 14.666 13.066 1.00 21.55 92 ALA A O 1
ATOM 725 N N . TRP A 1 101 ? 41.382 16.650 13.192 1.00 21.56 93 TRP A N 1
ATOM 726 C CA . TRP A 1 101 ? 42.429 17.426 12.534 1.00 24.15 93 TRP A CA 1
ATOM 727 C C . TRP A 1 101 ? 43.104 18.391 13.496 1.00 24.14 93 TRP A C 1
ATOM 728 O O . TRP A 1 101 ? 42.437 19.208 14.137 1.00 22.50 93 TRP A O 1
ATOM 739 N N . VAL A 1 102 ? 44.432 18.331 13.542 1.00 21.52 94 VAL A N 1
ATOM 740 C CA . VAL A 1 102 ? 45.238 19.338 14.223 1.00 20.71 94 VAL A CA 1
ATOM 741 C C . VAL A 1 102 ? 45.448 20.489 13.252 1.00 21.12 94 VAL A C 1
ATOM 742 O O . VAL A 1 102 ? 45.963 20.288 12.148 1.00 28.82 94 VAL A O 1
ATOM 746 N N . THR A 1 103 ? 45.034 21.695 13.640 1.00 22.60 95 THR A N 1
ATOM 747 C CA . THR A 1 103 ? 45.146 22.827 12.731 1.00 24.70 95 THR A CA 1
ATOM 748 C C . THR A 1 103 ? 45.849 24.036 13.321 1.00 24.20 95 THR A C 1
ATOM 749 O O . THR A 1 103 ? 46.025 25.031 12.612 1.00 26.61 95 THR A O 1
ATOM 753 N N . LYS A 1 104 ? 46.240 24.000 14.587 1.00 28.32 96 LYS A N 1
ATOM 754 C CA . LYS A 1 104 ? 46.853 25.160 15.211 1.00 29.26 96 LYS A CA 1
ATOM 755 C C . LYS A 1 104 ? 47.934 24.700 16.178 1.00 24.98 96 LYS A C 1
ATOM 756 O O . LYS A 1 104 ? 47.841 23.628 16.779 1.00 24.19 96 LYS A O 1
ATOM 762 N N . SER A 1 105 ? 48.961 25.531 16.317 1.00 32.07 97 SER A N 1
ATOM 763 C CA . SER A 1 105 ? 49.932 25.412 17.392 1.00 29.03 97 SER A CA 1
ATOM 764 C C . SER A 1 105 ? 49.950 26.751 18.111 1.00 28.00 97 SER A C 1
ATOM 765 O O . SER A 1 105 ? 50.037 27.799 17.463 1.00 27.89 97 SER A O 1
ATOM 768 N N . GLY A 1 106 ? 49.817 26.719 19.433 1.00 26.61 98 GLY A N 1
ATOM 769 C CA . GLY A 1 106 ? 49.675 27.970 20.159 1.00 30.53 98 GLY A CA 1
ATOM 770 C C . GLY A 1 106 ? 48.450 28.714 19.662 1.00 33.97 98 GLY A C 1
ATOM 771 O O . GLY A 1 106 ? 47.349 28.161 19.598 1.00 39.72 98 GLY A O 1
ATOM 772 N N . ASN A 1 107 ? 48.644 29.971 19.267 1.00 36.48 99 ASN A N 1
ATOM 773 C CA . ASN A 1 107 ? 47.568 30.789 18.723 1.00 46.85 99 ASN A CA 1
ATOM 774 C C . ASN A 1 107 ? 47.624 30.912 17.204 1.00 43.98 99 ASN A C 1
ATOM 775 O O . ASN A 1 107 ? 46.845 31.678 16.628 1.00 50.42 99 ASN A O 1
ATOM 780 N N . SER A 1 108 ? 48.513 30.176 16.546 1.00 38.74 100 SER A N 1
ATOM 781 C CA . SER A 1 108 ? 48.779 30.334 15.124 1.00 44.98 100 SER A CA 1
ATOM 782 C C . SER A 1 108 ? 48.260 29.132 14.343 1.00 40.85 100 SER A C 1
ATOM 783 O O . SER A 1 108 ? 48.434 27.985 14.765 1.00 38.06 100 SER A O 1
ATOM 786 N N . ASP A 1 109 ? 47.628 29.402 13.200 1.00 36.78 101 ASP A N 1
ATOM 787 C CA . ASP A 1 109 ? 47.230 28.332 12.294 1.00 36.60 101 ASP A CA 1
ATOM 788 C C . ASP A 1 109 ? 48.462 27.646 11.716 1.00 32.41 101 ASP A C 1
ATOM 789 O O . ASP A 1 109 ? 49.455 28.300 11.381 1.00 42.65 101 ASP A O 1
ATOM 794 N N . LEU A 1 110 ? 48.400 26.320 11.611 1.00 30.47 102 LEU A N 1
ATOM 795 C CA . LEU A 1 110 ? 49.441 25.589 10.897 1.00 29.56 102 LEU A CA 1
ATOM 796 C C . LEU A 1 110 ? 49.284 25.803 9.395 1.00 38.01 102 LEU A C 1
ATOM 797 O O . LEU A 1 110 ? 48.166 25.889 8.879 1.00 35.94 102 LEU A O 1
ATOM 802 N N . GLN A 1 111 ? 50.411 25.889 8.682 1.00 37.67 103 GLN A N 1
ATOM 803 C CA . GLN A 1 111 ? 50.320 25.900 7.224 1.00 43.42 103 GLN A CA 1
ATOM 804 C C . GLN A 1 111 ? 49.791 24.569 6.702 1.00 39.58 103 GLN A C 1
ATOM 805 O O . GLN A 1 111 ? 49.072 24.538 5.696 1.00 38.95 103 GLN A O 1
ATOM 807 N N . GLU A 1 112 ? 50.089 23.476 7.400 1.00 33.60 104 GLU A N 1
ATOM 808 C CA . GLU A 1 112 ? 49.691 22.130 6.983 1.00 27.81 104 GLU A CA 1
ATOM 809 C C . GLU A 1 112 ? 48.966 21.403 8.111 1.00 26.30 104 GLU A C 1
ATOM 810 O O . GLU A 1 112 ? 49.617 20.861 9.023 1.00 32.43 104 GLU A O 1
ATOM 816 N N . PRO A 1 113 ? 47.633 21.381 8.098 1.00 25.96 105 PRO A N 1
ATOM 817 C CA . PRO A 1 113 ? 46.901 20.536 9.051 1.00 28.05 105 PRO A CA 1
ATOM 818 C C . PRO A 1 113 ? 47.271 19.067 8.894 1.00 28.00 105 PRO A C 1
ATOM 819 O O . PRO A 1 113 ? 47.495 18.571 7.786 1.00 30.56 105 PRO A O 1
ATOM 823 N N . ILE A 1 114 ? 47.332 18.370 10.022 1.00 23.40 106 ILE A N 1
ATOM 824 C CA . ILE A 1 114 ? 47.633 16.945 10.049 1.00 20.64 106 ILE A CA 1
ATOM 825 C C . ILE A 1 114 ? 46.563 16.261 10.884 1.00 21.66 106 ILE A C 1
ATOM 826 O O . ILE A 1 114 ? 45.938 16.881 11.751 1.00 25.92 106 ILE A O 1
ATOM 831 N N . ALA A 1 115 ? 46.352 14.979 10.619 1.00 18.74 107 ALA A N 1
ATOM 832 C CA . ALA A 1 115 ? 45.276 14.236 11.258 1.00 18.49 107 ALA A CA 1
ATOM 833 C C . ALA A 1 115 ? 45.801 13.300 12.341 1.00 20.69 107 ALA A C 1
ATOM 834 O O . ALA A 1 115 ? 46.980 12.936 12.376 1.00 20.66 107 ALA A O 1
ATOM 836 N N . LEU A 1 116 ? 44.901 12.927 13.248 1.00 18.67 108 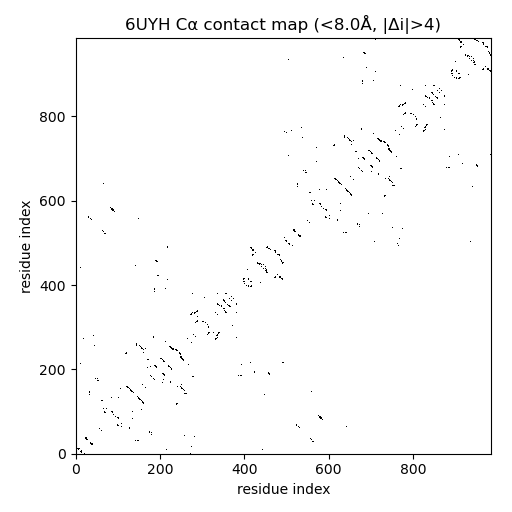LEU A N 1
ATOM 837 C CA . LEU A 1 116 ? 45.197 11.930 14.265 1.00 16.48 108 LEU A CA 1
ATOM 838 C C . LEU A 1 116 ? 44.822 10.545 13.755 1.00 18.59 108 LEU A C 1
ATOM 839 O O . LEU A 1 116 ? 43.767 10.363 13.135 1.00 20.56 108 LEU A O 1
ATOM 844 N N . ARG A 1 117 ? 45.702 9.583 14.016 1.00 16.40 109 ARG A N 1
ATOM 845 C CA . ARG A 1 117 ? 45.612 8.162 13.704 1.00 17.39 109 ARG A CA 1
ATOM 846 C C . ARG A 1 117 ? 44.216 7.601 13.949 1.00 16.59 109 ARG A C 1
ATOM 847 O O . ARG A 1 117 ? 43.795 7.500 15.108 1.00 17.09 109 ARG A O 1
ATOM 855 N N . PRO A 1 118 ? 43.478 7.216 12.898 1.00 17.50 110 PRO A N 1
ATOM 856 C CA . PRO A 1 118 ? 42.211 6.491 13.098 1.00 21.63 110 PRO A CA 1
ATOM 857 C C . PRO A 1 118 ? 42.380 4.989 12.923 1.00 19.74 110 PRO A C 1
ATOM 858 O O . PRO A 1 118 ? 41.472 4.199 13.201 1.00 22.32 110 PRO A O 1
ATOM 862 N N . THR A 1 119 ? 43.558 4.628 12.412 1.00 15.85 111 THR A N 1
ATOM 863 C CA . THR A 1 119 ? 44.057 3.299 12.065 1.00 18.95 111 THR A CA 1
ATOM 864 C C . THR A 1 119 ? 45.328 3.578 11.265 1.00 17.79 111 THR A C 1
ATOM 865 O O . THR A 1 119 ? 45.499 4.707 10.787 1.00 17.75 111 THR A O 1
ATOM 869 N N . SER A 1 120 ? 46.238 2.609 11.113 1.00 18.07 112 SER A N 1
ATOM 870 C CA . SER A 1 120 ? 47.581 2.945 10.636 1.00 15.94 112 SER A CA 1
ATOM 871 C C . SER A 1 120 ? 47.954 2.404 9.252 1.00 15.71 112 SER A C 1
ATOM 872 O O . SER A 1 120 ? 49.135 2.467 8.893 1.00 18.63 112 SER A O 1
ATOM 875 N N . GLU A 1 121 ? 46.996 1.910 8.454 1.00 19.52 113 GLU A N 1
ATOM 876 C CA . GLU A 1 121 ? 47.339 1.436 7.112 1.00 20.35 113 GLU A CA 1
ATOM 877 C C . GLU A 1 121 ? 48.113 2.487 6.314 1.00 19.15 113 GLU A C 1
ATOM 878 O O . GLU A 1 121 ? 49.150 2.182 5.710 1.00 18.80 113 GLU A O 1
ATOM 884 N N . THR A 1 122 ? 47.607 3.729 6.276 1.00 17.39 114 THR A N 1
ATOM 885 C CA . THR A 1 122 ? 48.241 4.760 5.449 1.00 19.80 114 THR A CA 1
ATOM 886 C C . THR A 1 122 ? 49.486 5.343 6.102 1.00 16.47 114 THR A C 1
ATOM 887 O O . THR A 1 122 ? 50.259 6.037 5.424 1.00 19.92 114 THR A O 1
ATOM 891 N N . ILE A 1 123 ? 49.686 5.066 7.394 1.00 16.85 115 ILE A N 1
ATOM 892 C CA . ILE A 1 123 ? 50.877 5.485 8.128 1.00 17.26 115 ILE A CA 1
ATOM 893 C C . ILE A 1 123 ? 52.014 4.488 7.925 1.00 19.61 115 ILE A C 1
ATOM 894 O O . ILE A 1 123 ? 53.184 4.877 7.856 1.00 19.38 115 ILE A O 1
ATOM 899 N N . MET A 1 124 ? 51.690 3.201 7.806 1.00 17.31 116 MET A N 1
ATOM 900 C CA . MET A 1 124 ? 52.678 2.133 7.775 1.00 17.75 116 MET A CA 1
ATOM 901 C C . MET A 1 124 ? 53.034 1.646 6.380 1.00 22.72 116 MET A C 1
ATOM 902 O O . MET A 1 124 ? 54.185 1.256 6.155 1.00 21.09 116 MET A O 1
ATOM 907 N N . TYR A 1 125 ? 52.099 1.657 5.439 1.00 21.44 117 TYR A N 1
ATOM 908 C CA . TYR A 1 125 ? 52.351 0.913 4.210 1.00 19.36 117 TYR A CA 1
ATOM 909 C C . TYR A 1 125 ? 53.350 1.593 3.272 1.00 20.01 117 TYR A C 1
ATOM 910 O O . TYR A 1 125 ? 54.008 0.884 2.502 1.00 23.47 117 TYR A O 1
ATOM 919 N N . PRO A 1 126 ? 53.559 2.919 3.319 1.00 21.33 118 PRO A N 1
ATOM 920 C CA . PRO A 1 126 ? 54.712 3.459 2.575 1.00 26.32 118 PRO A CA 1
ATOM 921 C C . PRO A 1 126 ? 56.039 2.894 3.058 1.00 24.89 118 PRO A C 1
ATOM 922 O O . PRO A 1 126 ? 56.933 2.647 2.240 1.00 24.99 118 PRO A O 1
ATOM 926 N N . SER A 1 127 ? 56.180 2.651 4.366 1.00 21.10 119 SER A N 1
ATOM 927 C CA . SER A 1 127 ? 57.384 1.997 4.880 1.00 23.36 119 SER A CA 1
ATOM 928 C C . SER A 1 127 ? 57.468 0.550 4.420 1.00 23.43 119 SER A C 1
ATOM 929 O O . SER A 1 127 ? 58.559 0.051 4.116 1.00 24.25 119 SER A O 1
ATOM 932 N N . TYR A 1 128 ? 56.331 -0.149 4.391 1.00 16.70 120 TYR A N 1
ATOM 933 C CA . TYR A 1 128 ? 56.330 -1.526 3.913 1.00 19.50 120 TYR A CA 1
ATOM 934 C C . TYR A 1 128 ? 56.834 -1.601 2.480 1.00 22.77 120 TYR A C 1
ATOM 935 O O . TYR A 1 128 ? 57.566 -2.529 2.118 1.00 25.34 120 TYR A O 1
ATOM 944 N N . ALA A 1 129 ? 56.454 -0.627 1.649 1.00 22.89 121 ALA A N 1
ATOM 945 C CA . ALA A 1 129 ? 56.913 -0.623 0.263 1.00 22.77 121 ALA A CA 1
ATOM 946 C C . ALA A 1 129 ? 58.419 -0.425 0.191 1.00 25.26 121 ALA A C 1
ATOM 947 O O . ALA A 1 129 ? 59.075 -0.949 -0.717 1.00 28.48 121 ALA A O 1
ATOM 949 N N . LYS A 1 130 ? 58.976 0.318 1.151 1.00 21.64 122 LYS A N 1
ATOM 950 C CA . LYS A 1 130 ? 60.418 0.530 1.203 1.00 22.88 122 LYS A CA 1
ATOM 951 C C . LYS A 1 130 ? 61.142 -0.710 1.705 1.00 21.09 122 LYS A C 1
ATOM 952 O O . LYS A 1 130 ? 62.190 -1.084 1.164 1.00 25.27 122 LYS A O 1
ATOM 958 N N . TRP A 1 131 ? 60.609 -1.342 2.753 1.00 22.36 123 TRP A N 1
ATOM 959 C CA . TRP A 1 131 ? 61.310 -2.423 3.436 1.00 24.82 123 TRP A CA 1
ATOM 960 C C . TRP A 1 131 ? 61.251 -3.744 2.680 1.00 31.25 123 TRP A C 1
ATOM 961 O O . TRP A 1 131 ? 62.153 -4.575 2.834 1.00 29.35 123 TRP A O 1
ATOM 972 N N . ILE A 1 132 ? 60.208 -3.973 1.891 1.00 26.99 124 ILE A N 1
ATOM 973 C CA . ILE A 1 132 ? 60.052 -5.222 1.156 1.00 27.93 124 ILE A CA 1
ATOM 974 C C . ILE A 1 132 ? 60.613 -5.031 -0.247 1.00 33.88 124 ILE A C 1
ATOM 975 O O . ILE A 1 132 ? 60.149 -4.173 -1.005 1.00 31.79 124 ILE A O 1
ATOM 980 N N . GLN A 1 133 ? 61.644 -5.802 -0.579 1.00 36.48 125 GLN A N 1
ATOM 981 C CA . GLN A 1 133 ? 62.263 -5.687 -1.892 1.00 38.88 125 GLN A CA 1
ATOM 982 C C . GLN A 1 133 ? 62.356 -7.045 -2.576 1.00 43.95 125 GLN A C 1
ATOM 983 O O . GLN A 1 133 ? 62.270 -7.132 -3.806 1.00 43.26 125 GLN A O 1
ATOM 989 N N . SER A 1 134 ? 62.527 -8.109 -1.794 1.00 40.91 126 SER A N 1
ATOM 990 C CA . SER A 1 134 ? 62.578 -9.459 -2.334 1.00 43.33 126 SER A CA 1
ATOM 991 C C . SER A 1 134 ? 61.817 -10.391 -1.405 1.00 43.39 126 SER A C 1
ATOM 992 O O . SER A 1 134 ? 61.428 -10.018 -0.298 1.00 36.13 126 SER A O 1
ATOM 995 N N . HIS A 1 135 ? 61.602 -11.622 -1.875 1.00 43.32 127 HIS A N 1
ATOM 996 C CA . HIS A 1 135 ? 60.905 -12.619 -1.071 1.00 45.75 127 HIS A CA 1
ATOM 997 C C . HIS A 1 135 ? 61.635 -12.923 0.229 1.00 39.41 127 HIS A C 1
ATOM 998 O O . HIS A 1 135 ? 61.014 -13.429 1.171 1.00 40.50 127 HIS A O 1
ATOM 1005 N N . ARG A 1 136 ? 62.937 -12.627 0.298 1.00 37.19 128 ARG A N 1
ATOM 1006 C CA . ARG A 1 136 ? 63.678 -12.804 1.540 1.00 33.75 128 ARG A CA 1
ATOM 1007 C C . ARG A 1 136 ? 63.240 -11.820 2.614 1.00 35.63 128 ARG A C 1
ATOM 1008 O O . ARG A 1 136 ? 63.536 -12.039 3.795 1.00 39.56 128 ARG A O 1
ATOM 1010 N N . ASP A 1 137 ? 62.545 -10.749 2.241 1.00 33.86 129 ASP A N 1
ATOM 1011 C CA . ASP A 1 137 ? 62.013 -9.800 3.212 1.00 32.97 129 ASP A CA 1
ATOM 1012 C C . ASP A 1 137 ? 60.653 -10.218 3.753 1.00 31.70 129 ASP A C 1
ATOM 1013 O O . ASP A 1 137 ? 60.092 -9.514 4.598 1.00 32.16 129 ASP A O 1
ATOM 1018 N N . LEU A 1 138 ? 60.115 -11.343 3.291 1.00 31.85 130 LEU A N 1
ATOM 1019 C CA . LEU A 1 138 ? 58.787 -11.777 3.673 1.00 29.54 130 LEU A CA 1
ATOM 1020 C C . LEU A 1 138 ? 58.857 -13.111 4.408 1.00 32.94 130 LEU A C 1
ATOM 1021 O O . LEU A 1 138 ? 59.724 -13.936 4.116 1.00 39.79 130 LEU A O 1
ATOM 1026 N N . PRO A 1 139 ? 57.953 -13.357 5.365 1.00 28.88 131 PRO A N 1
ATOM 1027 C CA . PRO A 1 139 ? 56.886 -12.433 5.759 1.00 27.55 131 PRO A CA 1
ATOM 1028 C C . PRO A 1 139 ? 57.375 -11.305 6.647 1.00 28.32 131 PRO A C 1
ATOM 1029 O O . PRO A 1 139 ? 58.388 -11.460 7.341 1.00 27.77 131 PRO A O 1
ATOM 1033 N N . LEU A 1 140 ? 56.690 -10.167 6.563 1.00 23.22 132 LEU A N 1
ATOM 1034 C CA . LEU A 1 140 ? 56.887 -9.037 7.463 1.00 21.61 132 LEU A CA 1
ATOM 1035 C C . LEU A 1 140 ? 55.642 -8.932 8.327 1.00 22.70 132 LEU A C 1
ATOM 1036 O O . LEU A 1 140 ? 54.537 -8.776 7.803 1.00 24.00 132 LEU A O 1
ATOM 1041 N N . LYS A 1 141 ? 55.817 -9.012 9.644 1.00 21.98 133 LYS A N 1
ATOM 1042 C CA . LYS A 1 141 ? 54.686 -9.103 10.564 1.00 19.07 133 LYS A CA 1
ATOM 1043 C C . LYS A 1 141 ? 54.947 -8.170 11.736 1.00 20.51 133 LYS A C 1
ATOM 1044 O O . LYS A 1 141 ? 55.796 -8.464 12.577 1.00 19.77 133 LYS A O 1
ATOM 1050 N N . LEU A 1 142 ? 54.227 -7.057 11.788 1.00 18.79 134 LEU A N 1
ATOM 1051 C CA . LEU A 1 142 ? 54.438 -6.043 12.813 1.00 17.51 134 LEU A CA 1
ATOM 1052 C C . LEU A 1 142 ? 53.140 -5.783 13.564 1.00 18.92 134 LEU A C 1
ATOM 1053 O O . LEU A 1 142 ? 52.045 -5.951 13.025 1.00 20.87 134 LEU A O 1
ATOM 1058 N N . ASN A 1 143 ? 53.276 -5.352 14.814 1.00 17.21 135 ASN A N 1
ATOM 1059 C CA . ASN A 1 143 ? 52.142 -5.088 15.684 1.00 17.34 135 ASN A CA 1
ATOM 1060 C C . ASN A 1 143 ? 52.444 -3.834 16.490 1.00 16.82 135 ASN A C 1
ATOM 1061 O O . ASN A 1 143 ? 53.607 -3.549 16.786 1.00 16.36 135 ASN A O 1
ATOM 1066 N N . GLN A 1 144 ? 51.409 -3.072 16.830 1.00 15.42 136 GLN A N 1
ATOM 1067 C CA . GLN A 1 144 ? 51.636 -1.990 17.784 1.00 17.98 136 GLN A CA 1
ATOM 1068 C C . GLN A 1 144 ? 50.436 -1.829 18.708 1.00 16.68 136 GLN A C 1
ATOM 1069 O O . GLN A 1 144 ? 49.289 -2.009 18.296 1.00 17.72 136 GLN A O 1
ATOM 1075 N N . TRP A 1 145 ? 50.734 -1.516 19.975 1.00 16.13 137 TRP A N 1
ATOM 1076 C CA . TRP A 1 145 ? 49.747 -1.193 21.001 1.00 15.48 137 TRP A CA 1
ATOM 1077 C C . TRP A 1 145 ? 49.675 0.328 21.096 1.00 18.55 137 TRP A C 1
ATOM 1078 O O . TRP A 1 145 ? 50.645 0.966 21.522 1.00 20.60 137 TRP A O 1
ATOM 1089 N N . THR A 1 146 ? 48.547 0.913 20.681 1.00 20.14 138 THR A N 1
ATOM 1090 C CA . THR A 1 146 ? 48.466 2.357 20.491 1.00 25.33 138 THR A CA 1
ATOM 1091 C C . THR A 1 146 ? 47.095 2.875 20.894 1.00 20.30 138 THR A C 1
ATOM 1092 O O . THR A 1 146 ? 46.126 2.115 21.042 1.00 20.24 138 THR A O 1
ATOM 1096 N N . ASN A 1 147 ? 47.007 4.202 21.013 1.00 15.48 139 ASN A N 1
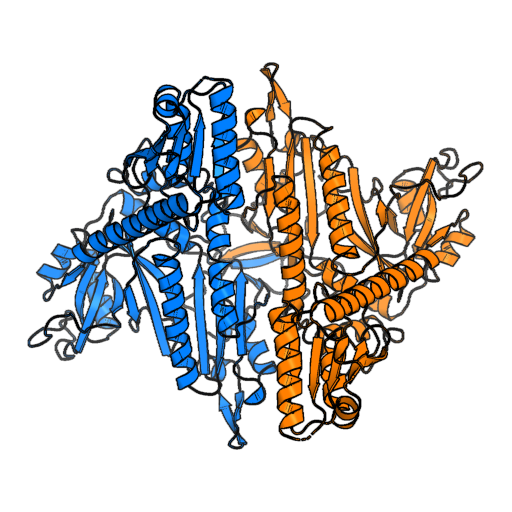ATOM 1097 C CA . ASN A 1 147 ? 45.712 4.871 21.070 1.00 14.95 139 ASN A CA 1
ATOM 1098 C C . ASN A 1 147 ? 45.233 5.250 19.670 1.00 20.03 139 ASN A C 1
ATOM 1099 O O . ASN A 1 147 ? 46.020 5.435 18.748 1.00 22.14 139 ASN A O 1
ATOM 1104 N N A VAL A 1 148 ? 43.915 5.347 19.528 0.54 14.99 140 VAL A N 1
ATOM 1105 N N B VAL A 1 148 ? 43.915 5.351 19.527 0.46 15.14 140 VAL A N 1
ATOM 1106 C CA A VAL A 1 148 ? 43.247 5.592 18.257 0.54 16.57 140 VAL A CA 1
ATOM 1107 C CA B VAL A 1 148 ? 43.258 5.603 18.249 0.46 16.38 140 VAL A CA 1
ATOM 1108 C C A VAL A 1 148 ? 42.197 6.665 18.494 0.54 16.62 140 VAL A C 1
ATOM 1109 C C B VAL A 1 148 ? 42.184 6.652 18.483 0.46 16.78 140 VAL A C 1
ATOM 1110 O O A VAL A 1 148 ? 41.573 6.695 19.559 0.54 20.44 140 VAL A O 1
ATOM 1111 O O B VAL A 1 148 ? 41.531 6.652 19.531 0.46 19.89 140 VAL A O 1
ATOM 1118 N N . VAL A 1 149 ? 41.989 7.540 17.510 1.00 17.89 141 VAL A N 1
ATOM 1119 C CA . VAL A 1 149 ? 41.014 8.626 17.622 1.00 17.19 141 VAL A CA 1
ATOM 1120 C C . VAL A 1 149 ? 40.049 8.551 16.452 1.00 19.90 141 VAL A C 1
ATOM 1121 O O . VAL A 1 149 ? 40.470 8.585 15.291 1.00 19.86 141 VAL A O 1
ATOM 1125 N N . ARG A 1 150 ? 38.756 8.474 16.755 1.00 17.24 142 ARG A N 1
ATOM 1126 C CA . ARG A 1 150 ? 37.714 8.577 15.738 1.00 19.10 142 ARG A CA 1
ATOM 1127 C C . ARG A 1 150 ? 36.594 9.443 16.290 1.00 20.57 142 ARG A C 1
ATOM 1128 O O . ARG A 1 150 ? 36.075 9.168 17.377 1.00 21.35 142 ARG A O 1
ATOM 1136 N N . TRP A 1 151 ? 36.219 10.481 15.550 1.00 21.02 143 TRP A N 1
ATOM 1137 C CA . TRP A 1 151 ? 35.128 11.345 15.990 1.00 29.43 143 TRP A CA 1
ATOM 1138 C C . TRP A 1 151 ? 33.800 10.657 15.669 1.00 26.42 143 TRP A C 1
ATOM 1139 O O . TRP A 1 151 ? 33.082 11.002 14.731 1.00 29.09 143 TRP A O 1
ATOM 1150 N N . GLU A 1 152 ? 33.491 9.652 16.490 1.00 26.37 144 GLU A N 1
ATOM 1151 C CA . GLU A 1 152 ? 32.312 8.815 16.292 1.00 28.19 144 GLU A CA 1
ATOM 1152 C C . GLU A 1 152 ? 31.048 9.659 16.226 1.00 31.27 144 GLU A C 1
ATOM 1153 O O . GLU A 1 152 ? 30.824 10.527 17.074 1.00 31.24 144 GLU A O 1
ATOM 1159 N N . PHE A 1 153 ? 30.222 9.397 15.209 1.00 28.21 145 PHE A N 1
ATOM 1160 C CA . PHE A 1 153 ? 28.909 10.033 15.128 1.00 32.49 145 PHE A CA 1
ATOM 1161 C C . PHE A 1 153 ? 27.934 9.419 16.124 1.00 30.90 145 PHE A C 1
ATOM 1162 O O . PHE A 1 153 ? 27.104 10.125 16.709 1.00 36.46 145 PHE A O 1
ATOM 1170 N N . LYS A 1 154 ? 28.008 8.104 16.313 1.00 27.74 146 LYS A N 1
ATOM 1171 C CA . LYS A 1 154 ? 27.126 7.419 17.252 1.00 31.10 146 LYS A CA 1
ATOM 1172 C C . LYS A 1 154 ? 27.397 7.875 18.687 1.00 33.47 146 LYS A C 1
ATOM 1173 O O . LYS A 1 154 ? 28.499 8.310 19.023 1.00 31.46 146 LYS A O 1
ATOM 1179 N N . HIS A 1 155 ? 26.372 7.773 19.534 1.00 26.04 147 HIS A N 1
ATOM 1180 C CA . HIS A 1 155 ? 26.518 8.053 20.962 1.00 25.28 147 HIS A CA 1
ATOM 1181 C C . HIS A 1 155 ? 27.646 7.225 21.571 1.00 23.70 147 HIS A C 1
ATOM 1182 O O . HIS A 1 155 ? 27.743 6.017 21.340 1.00 24.15 147 HIS A O 1
ATOM 1189 N N . ALA A 1 156 ? 28.507 7.879 22.352 1.00 23.84 148 ALA A N 1
ATOM 1190 C CA . ALA A 1 156 ? 29.621 7.172 22.965 1.00 21.80 148 ALA A CA 1
ATOM 1191 C C . ALA A 1 156 ? 29.119 6.225 24.056 1.00 24.39 148 ALA A C 1
ATOM 1192 O O . ALA A 1 156 ? 28.088 6.461 24.693 1.00 26.17 148 ALA A O 1
ATOM 1194 N N . VAL A 1 157 ? 29.834 5.113 24.224 1.00 20.76 149 VAL A N 1
ATOM 1195 C CA . VAL A 1 157 ? 29.524 4.111 25.233 1.00 21.42 149 VAL A CA 1
ATOM 1196 C C . VAL A 1 157 ? 30.835 3.751 25.921 1.00 20.56 149 VAL A C 1
ATOM 1197 O O . VAL A 1 157 ? 31.794 3.353 25.251 1.00 20.31 149 VAL A O 1
ATOM 1201 N N . PRO A 1 158 ? 30.950 3.904 27.241 1.00 19.88 150 PRO A N 1
ATOM 1202 C CA . PRO A 1 158 ? 32.205 3.550 27.913 1.00 20.71 150 PRO A CA 1
ATOM 1203 C C . PRO A 1 158 ? 32.687 2.178 27.466 1.00 20.71 150 PRO A C 1
ATOM 1204 O O . PRO A 1 158 ? 31.907 1.228 27.382 1.00 21.72 150 PRO A O 1
ATOM 1208 N N . PHE A 1 159 ? 33.975 2.111 27.112 1.00 17.84 151 PHE A N 1
ATOM 1209 C CA . PHE A 1 159 ? 34.681 0.947 26.583 1.00 18.38 151 PHE A CA 1
ATOM 1210 C C . PHE A 1 159 ? 34.206 0.528 25.193 1.00 18.27 151 PHE A C 1
ATOM 1211 O O . PHE A 1 159 ? 35.038 0.357 24.303 1.00 18.72 151 PHE A O 1
ATOM 1219 N N . ILE A 1 160 ? 32.888 0.375 24.985 1.00 15.47 152 ILE A N 1
ATOM 1220 C CA . ILE A 1 160 ? 32.397 -0.202 23.731 1.00 15.43 152 ILE A CA 1
ATOM 1221 C C . ILE A 1 160 ? 32.659 0.725 22.554 1.00 19.73 152 ILE A C 1
ATOM 1222 O O . ILE A 1 160 ? 32.989 0.267 21.448 1.00 21.57 152 ILE A O 1
ATOM 1227 N N . ARG A 1 161 ? 32.444 2.031 22.744 1.00 18.45 153 ARG A N 1
ATOM 1228 C CA . ARG A 1 161 ? 32.530 2.993 21.641 1.00 22.61 153 ARG A CA 1
ATOM 1229 C C . ARG A 1 161 ? 32.989 4.329 22.226 1.00 21.74 153 ARG A C 1
ATOM 1230 O O . ARG A 1 161 ? 32.171 5.136 22.667 1.00 18.90 153 ARG A O 1
ATOM 1238 N N . SER A 1 162 ? 34.301 4.549 22.222 1.00 17.40 154 SER A N 1
ATOM 1239 C CA . SER A 1 162 ? 34.857 5.789 22.745 1.00 18.34 154 SER A CA 1
ATOM 1240 C C . SER A 1 162 ? 35.578 6.529 21.625 1.00 18.44 154 SER A C 1
ATOM 1241 O O . SER A 1 162 ? 35.978 5.932 20.622 1.00 22.69 154 SER A O 1
ATOM 1244 N N . ARG A 1 163 ? 35.699 7.853 21.772 1.00 19.24 155 ARG A N 1
ATOM 1245 C CA . ARG A 1 163 ? 36.321 8.650 20.709 1.00 18.97 155 ARG A CA 1
ATOM 1246 C C . ARG A 1 163 ? 37.835 8.523 20.707 1.00 22.61 155 ARG A C 1
ATOM 1247 O O . ARG A 1 163 ? 38.463 8.621 19.642 1.00 18.10 155 ARG A O 1
ATOM 1255 N N . GLU A 1 164 ? 38.442 8.338 21.875 1.00 18.05 156 GLU A N 1
ATOM 1256 C CA . GLU A 1 164 ? 39.783 7.782 21.982 1.00 16.03 156 GLU A CA 1
ATOM 1257 C C . GLU A 1 164 ? 39.638 6.379 22.544 1.00 17.37 156 GLU A C 1
ATOM 1258 O O . GLU A 1 164 ? 38.913 6.181 23.524 1.00 20.45 156 GLU A O 1
ATOM 1264 N N . PHE A 1 165 ? 40.281 5.405 21.903 1.00 17.27 157 PHE A N 1
ATOM 1265 C CA . PHE A 1 165 ? 40.321 4.055 22.448 1.00 14.68 157 PHE A CA 1
ATOM 1266 C C . PHE A 1 165 ? 41.720 3.496 22.270 1.00 18.98 157 PHE A C 1
ATOM 1267 O O . PHE A 1 165 ? 42.578 4.105 21.631 1.00 19.58 157 PHE A O 1
ATOM 1275 N N . TYR A 1 166 ? 41.959 2.344 22.880 1.00 14.34 158 TYR A N 1
ATOM 1276 C CA . TYR A 1 166 ? 43.268 1.699 22.857 1.00 19.41 158 TYR A CA 1
ATOM 1277 C C . TYR A 1 166 ? 43.113 0.341 22.195 1.00 18.96 158 TYR A C 1
ATOM 1278 O O . TYR A 1 166 ? 42.100 -0.337 22.391 1.00 18.52 158 TYR A O 1
ATOM 1287 N N . TRP A 1 167 ? 44.097 -0.047 21.388 1.00 15.36 159 TRP A N 1
ATOM 1288 C CA . TRP A 1 167 ? 44.006 -1.333 20.706 1.00 15.17 159 TRP A CA 1
ATOM 1289 C C . TRP A 1 167 ? 45.409 -1.861 20.454 1.00 15.76 159 TRP A C 1
ATOM 1290 O O . TRP A 1 167 ? 46.408 -1.216 20.785 1.00 16.24 159 TRP A O 1
ATOM 1301 N N . GLN A 1 168 ? 45.478 -3.060 19.888 1.00 16.33 160 GLN A N 1
ATOM 1302 C CA . GLN A 1 168 ? 46.629 -3.456 19.092 1.00 14.64 160 GLN A CA 1
ATOM 1303 C C . GLN A 1 168 ? 46.145 -3.544 17.658 1.00 12.50 160 GLN A C 1
ATOM 1304 O O . GLN A 1 168 ? 44.995 -3.926 17.412 1.00 14.70 160 GLN A O 1
ATOM 1310 N N . GLU A 1 169 ? 47.005 -3.153 16.720 1.00 13.99 161 GLU A N 1
ATOM 1311 C CA . GLU A 1 169 ? 46.768 -3.412 15.306 1.00 15.28 161 GLU A CA 1
ATOM 1312 C C . GLU A 1 169 ? 47.979 -4.143 14.743 1.00 15.94 161 GLU A C 1
ATOM 1313 O O . GLU A 1 169 ? 49.126 -3.700 14.910 1.00 16.01 161 GLU A O 1
ATOM 1319 N N . GLY A 1 170 ? 47.721 -5.272 14.094 1.00 16.41 162 GLY A N 1
ATOM 1320 C CA . GLY A 1 170 ? 48.755 -6.062 13.447 1.00 17.96 162 GLY A CA 1
ATOM 1321 C C . GLY A 1 170 ? 48.611 -5.915 11.942 1.00 21.03 162 GLY A C 1
ATOM 1322 O O . GLY A 1 170 ? 47.499 -5.846 11.430 1.00 19.40 162 GLY A O 1
ATOM 1323 N N . HIS A 1 171 ? 49.744 -5.836 11.255 1.00 17.97 163 HIS A N 1
ATOM 1324 C CA . HIS A 1 171 ? 49.795 -5.642 9.806 1.00 19.07 163 HIS A CA 1
ATOM 1325 C C . HIS A 1 171 ? 50.869 -6.576 9.274 1.00 20.58 163 HIS A C 1
ATOM 1326 O O . HIS A 1 171 ? 52.051 -6.407 9.596 1.00 19.63 163 HIS A O 1
ATOM 1333 N N . SER A 1 172 ? 50.477 -7.559 8.465 1.00 19.14 164 SER A N 1
ATOM 1334 C CA . SER A 1 172 ? 51.417 -8.542 7.954 1.00 20.87 164 SER A CA 1
ATOM 1335 C C . SER A 1 172 ? 51.410 -8.556 6.431 1.00 22.97 164 SER A C 1
ATOM 1336 O O . SER A 1 172 ? 50.392 -8.270 5.798 1.00 21.42 164 SER A O 1
ATOM 1339 N N . ALA A 1 173 ? 52.559 -8.905 5.858 1.00 21.14 165 ALA A N 1
ATOM 1340 C CA . ALA A 1 173 ? 52.739 -9.044 4.416 1.00 24.33 165 ALA A CA 1
ATOM 1341 C C . ALA A 1 173 ? 53.376 -10.393 4.116 1.00 27.78 165 ALA A C 1
ATOM 1342 O O . ALA A 1 173 ? 54.287 -10.821 4.829 1.00 26.56 165 ALA A O 1
ATOM 1344 N N . PHE A 1 174 ? 52.923 -11.036 3.037 1.00 25.00 166 PHE A N 1
ATOM 1345 C CA . PHE A 1 174 ? 53.327 -12.393 2.682 1.00 26.72 166 PHE A CA 1
ATOM 1346 C C . PHE A 1 174 ? 53.590 -12.487 1.189 1.00 28.71 166 PHE A C 1
ATOM 1347 O O . PHE A 1 174 ? 53.085 -11.691 0.393 1.00 30.57 166 PHE A O 1
ATOM 1355 N N . LYS A 1 175 ? 54.359 -13.506 0.810 1.00 31.43 167 LYS A N 1
ATOM 1356 C CA . LYS A 1 175 ? 54.595 -13.755 -0.605 1.00 35.70 167 LYS A CA 1
ATOM 1357 C C . LYS A 1 175 ? 53.434 -14.476 -1.280 1.00 37.40 167 LYS A C 1
ATOM 1358 O O . LYS A 1 175 ? 53.325 -14.416 -2.507 1.00 38.42 167 LYS A O 1
ATOM 1364 N N . SER A 1 176 ? 52.551 -15.128 -0.520 1.00 35.26 168 SER A N 1
ATOM 1365 C CA . SER A 1 176 ? 51.491 -15.930 -1.118 1.00 39.24 168 SER A CA 1
ATOM 1366 C C . SER A 1 176 ? 50.184 -15.745 -0.362 1.00 41.70 168 SER A C 1
ATOM 1367 O O . SER A 1 176 ? 50.162 -15.346 0.807 1.00 37.37 168 SER A O 1
ATOM 1370 N N . LYS A 1 177 ? 49.085 -16.069 -1.048 1.00 39.65 169 LYS A N 1
ATOM 1371 C CA . LYS A 1 177 ? 47.768 -15.973 -0.429 1.00 40.41 169 LYS A CA 1
ATOM 1372 C C . LYS A 1 177 ? 47.576 -17.049 0.631 1.00 38.00 169 LYS A C 1
ATOM 1373 O O . LYS A 1 177 ? 46.943 -16.802 1.665 1.00 32.55 169 LYS A O 1
ATOM 1379 N N . GLU A 1 178 ? 48.096 -18.253 0.383 1.00 40.19 170 GLU A N 1
ATOM 1380 C CA . GLU A 1 178 ? 47.945 -19.338 1.346 1.00 39.01 170 GLU A CA 1
ATOM 1381 C C . GLU A 1 178 ? 48.519 -18.944 2.701 1.00 37.75 170 GLU A C 1
ATOM 1382 O O . GLU A 1 178 ? 47.881 -19.146 3.740 1.00 33.42 170 GLU A O 1
ATOM 1384 N N . GLU A 1 179 ? 49.721 -18.358 2.710 1.00 35.10 171 GLU A N 1
ATOM 1385 C CA . GLU A 1 179 ? 50.305 -17.911 3.971 1.00 32.42 171 GLU A CA 1
ATOM 1386 C C . GLU A 1 179 ? 49.429 -16.865 4.641 1.00 29.04 171 GLU A C 1
ATOM 1387 O O . GLU A 1 179 ? 49.230 -16.894 5.863 1.00 31.75 171 GLU A O 1
ATOM 1393 N N . ALA A 1 180 ? 48.913 -15.917 3.859 1.00 32.10 172 ALA A N 1
ATOM 1394 C CA . ALA A 1 180 ? 48.101 -14.852 4.431 1.00 27.04 172 ALA A CA 1
ATOM 1395 C C . ALA A 1 180 ? 46.788 -15.407 4.980 1.00 28.26 172 ALA A C 1
ATOM 1396 O O . ALA A 1 180 ? 46.415 -15.120 6.122 1.00 27.26 172 ALA A O 1
ATOM 1398 N N . ASP A 1 181 ? 46.098 -16.239 4.191 1.00 27.87 173 ASP A N 1
ATOM 1399 C CA . ASP A 1 181 ? 44.869 -16.885 4.660 1.00 27.58 173 ASP A CA 1
ATOM 1400 C C . ASP A 1 181 ? 45.085 -17.565 6.007 1.00 23.92 173 ASP A C 1
ATOM 1401 O O . ASP A 1 181 ? 44.289 -17.402 6.934 1.00 29.82 173 ASP A O 1
ATOM 1406 N N . GLU A 1 182 ? 46.179 -18.323 6.131 1.00 26.83 174 GLU A N 1
ATOM 1407 C CA . GLU A 1 182 ? 46.443 -19.058 7.367 1.00 28.98 174 GLU A CA 1
ATOM 1408 C C . GLU A 1 182 ? 46.559 -18.121 8.563 1.00 30.40 174 GLU A C 1
ATOM 1409 O O . GLU A 1 182 ? 46.058 -18.426 9.653 1.00 26.17 174 GLU A O 1
ATOM 1415 N N . GLU A 1 183 ? 47.219 -16.976 8.386 1.00 24.98 175 GLU A N 1
ATOM 1416 C CA . GLU A 1 183 ? 47.372 -16.056 9.511 1.00 24.87 175 GLU A CA 1
ATOM 1417 C C . GLU A 1 183 ? 46.036 -15.444 9.926 1.00 27.65 175 GLU A C 1
ATOM 1418 O O . GLU A 1 183 ? 45.779 -15.270 11.122 1.00 22.13 175 GLU A O 1
ATOM 1424 N N . VAL A 1 184 ? 45.172 -15.104 8.958 1.00 24.53 176 VAL A N 1
ATOM 1425 C CA . VAL A 1 184 ? 43.873 -14.516 9.302 1.00 21.89 176 VAL A CA 1
ATOM 1426 C C . VAL A 1 184 ? 43.166 -15.359 10.359 1.00 19.61 176 VAL A C 1
ATOM 1427 O O . VAL A 1 184 ? 42.682 -14.845 11.379 1.00 21.93 176 VAL A O 1
ATOM 1431 N N . PHE A 1 185 ? 43.113 -16.672 10.137 1.00 21.61 177 PHE A N 1
ATOM 1432 C CA . PHE A 1 185 ? 42.330 -17.528 11.023 1.00 22.05 177 PHE A CA 1
ATOM 1433 C C . PHE A 1 185 ? 43.103 -17.892 12.282 1.00 24.42 177 PHE A C 1
ATOM 1434 O O . PHE A 1 185 ? 42.493 -18.150 13.327 1.00 26.58 177 PHE A O 1
ATOM 1442 N N . THR A 1 186 ? 44.436 -17.890 12.203 1.00 22.36 178 THR A N 1
ATOM 1443 C CA . THR A 1 186 ? 45.272 -18.012 13.396 1.00 22.57 178 THR A CA 1
ATOM 1444 C C . THR A 1 186 ? 45.047 -16.842 14.354 1.00 22.95 178 THR A C 1
ATOM 1445 O O . THR A 1 186 ? 44.887 -17.037 15.569 1.00 21.27 178 THR A O 1
ATOM 1449 N N . ILE A 1 187 ? 45.028 -15.611 13.828 1.00 20.36 179 ILE A N 1
ATOM 1450 C CA . ILE A 1 187 ? 44.776 -14.453 14.687 1.00 18.42 179 ILE A CA 1
ATOM 1451 C C . ILE A 1 187 ? 43.345 -14.486 15.204 1.00 18.62 179 ILE A C 1
ATOM 1452 O O . ILE A 1 187 ? 43.084 -14.158 16.368 1.00 19.51 179 ILE A O 1
ATOM 1457 N N . LEU A 1 188 ? 42.395 -14.890 14.353 1.00 17.87 180 LEU A N 1
ATOM 1458 C CA . LEU A 1 188 ? 41.002 -14.982 14.790 1.00 20.08 180 LEU A CA 1
ATOM 1459 C C . LEU A 1 188 ? 40.853 -15.956 15.957 1.00 20.64 180 LEU A C 1
ATOM 1460 O O . LEU A 1 188 ? 40.093 -15.701 16.901 1.00 20.13 180 LEU A O 1
ATOM 1465 N N . GLU A 1 189 ? 41.574 -17.078 15.908 1.00 21.22 181 GLU A N 1
ATOM 1466 C CA . GLU A 1 189 ? 41.569 -18.007 17.033 1.00 22.39 181 GLU A CA 1
ATOM 1467 C C . GLU A 1 189 ? 42.191 -17.376 18.279 1.00 21.42 181 GLU A C 1
ATOM 1468 O O . GLU A 1 189 ? 41.722 -17.614 19.396 1.00 22.67 181 GLU A O 1
ATOM 1474 N N . LEU A 1 190 ? 43.234 -16.554 18.118 1.00 20.69 182 LEU A N 1
ATOM 1475 C CA . LEU A 1 190 ? 43.799 -15.877 19.283 1.00 20.25 182 LEU A CA 1
ATOM 1476 C C . LEU A 1 190 ? 42.800 -14.908 19.897 1.00 22.68 182 LEU A C 1
ATOM 1477 O O . LEU A 1 190 ? 42.746 -14.765 21.121 1.00 20.57 182 LEU A O 1
ATOM 1482 N N . TYR A 1 191 ? 42.005 -14.226 19.065 1.00 17.14 183 TYR A N 1
ATOM 1483 C CA . TYR A 1 191 ? 40.962 -13.366 19.611 1.00 20.52 183 TYR A CA 1
ATOM 1484 C C . TYR A 1 191 ? 39.913 -14.188 20.353 1.00 22.73 183 TYR A C 1
ATOM 1485 O O . TYR A 1 191 ? 39.431 -13.776 21.416 1.00 20.31 183 TYR A O 1
ATOM 1494 N N . LYS A 1 192 ? 39.539 -15.348 19.808 1.00 20.25 184 LYS A N 1
ATOM 1495 C CA . LYS A 1 192 ? 38.646 -16.236 20.547 1.00 17.76 184 LYS A CA 1
ATOM 1496 C C . LYS A 1 192 ? 39.257 -16.618 21.896 1.00 21.78 184 LYS A C 1
ATOM 1497 O O . LYS A 1 192 ? 38.565 -16.637 22.918 1.00 20.41 184 LYS A O 1
ATOM 1503 N N . ARG A 1 193 ? 40.563 -16.909 21.922 1.00 20.67 185 ARG A N 1
ATOM 1504 C CA . ARG A 1 193 ? 41.195 -17.292 23.184 1.00 19.46 185 ARG A CA 1
ATOM 1505 C C . ARG A 1 193 ? 41.241 -16.132 24.176 1.00 21.22 185 ARG A C 1
ATOM 1506 O O . ARG A 1 193 ? 41.097 -16.348 25.385 1.00 21.48 185 ARG A O 1
ATOM 1514 N N . VAL A 1 194 ? 41.465 -14.901 23.704 1.00 19.61 186 VAL A N 1
ATOM 1515 C CA . VAL A 1 194 ? 41.410 -13.757 24.618 1.00 20.07 186 VAL A CA 1
ATOM 1516 C C . VAL A 1 194 ? 40.046 -13.694 25.291 1.00 20.60 186 VAL A C 1
ATOM 1517 O O . VAL A 1 194 ? 39.939 -13.631 26.519 1.00 21.80 186 VAL A O 1
ATOM 1521 N N . TYR A 1 195 ? 38.979 -13.712 24.494 1.00 16.74 187 TYR A N 1
ATOM 1522 C CA . TYR A 1 195 ? 37.651 -13.605 25.082 1.00 16.51 187 TYR A CA 1
ATOM 1523 C C . TYR A 1 195 ? 37.352 -14.790 25.996 1.00 20.98 187 TYR A C 1
ATOM 1524 O O . TYR A 1 195 ? 36.919 -14.608 27.139 1.00 21.16 187 TYR A O 1
ATOM 1533 N N . GLU A 1 196 ? 37.613 -16.013 25.527 1.00 19.17 188 GLU A N 1
ATOM 1534 C CA . GLU A 1 196 ? 37.147 -17.183 26.276 1.00 21.43 188 GLU A CA 1
ATOM 1535 C C . GLU A 1 196 ? 38.086 -17.527 27.431 1.00 25.45 188 GLU A C 1
ATOM 1536 O O . GLU A 1 196 ? 37.630 -17.758 28.554 1.00 24.38 188 GLU A O 1
ATOM 1542 N N . GLU A 1 197 ? 39.400 -17.537 27.186 1.00 21.83 189 GLU A N 1
ATOM 1543 C CA . GLU A 1 197 ? 40.342 -17.993 28.209 1.00 24.77 189 GLU A CA 1
ATOM 1544 C C . GLU A 1 197 ? 40.703 -16.901 29.217 1.00 26.56 189 GLU A C 1
ATOM 1545 O O . GLU A 1 197 ? 40.987 -17.215 30.375 1.00 27.26 189 GLU A O 1
ATOM 1551 N N . LEU A 1 198 ? 40.698 -15.629 28.825 1.00 22.92 190 LEU A N 1
ATOM 1552 C CA A LEU A 1 198 ? 40.984 -14.541 29.756 0.61 18.92 190 LEU A CA 1
ATOM 1553 C CA B LEU A 1 198 ? 40.984 -14.549 29.763 0.39 19.65 190 LEU A CA 1
ATOM 1554 C C . LEU A 1 198 ? 39.723 -13.909 30.334 1.00 23.84 190 LEU A C 1
ATOM 1555 O O . LEU A 1 198 ? 39.640 -13.688 31.548 1.00 22.83 190 LEU A O 1
ATOM 1564 N N . LEU A 1 199 ? 38.746 -13.593 29.482 1.00 23.51 191 LEU A N 1
ATOM 1565 C CA . LEU A 1 199 ? 37.564 -12.827 29.877 1.00 17.60 191 LEU A CA 1
ATOM 1566 C C . LEU A 1 199 ? 36.334 -13.682 30.150 1.00 20.27 191 LEU A C 1
ATOM 1567 O O . LEU A 1 199 ? 35.307 -13.133 30.577 1.00 18.87 191 LEU A O 1
ATOM 1572 N N . ALA A 1 200 ? 36.413 -14.996 29.911 1.00 18.08 192 ALA A N 1
ATOM 1573 C CA . ALA A 1 200 ? 35.293 -15.926 30.091 1.00 18.85 192 ALA A CA 1
ATOM 1574 C C . ALA A 1 200 ? 34.058 -15.491 29.300 1.00 21.08 192 ALA A C 1
ATOM 1575 O O . ALA A 1 200 ? 32.924 -15.666 29.745 1.00 20.12 192 ALA A O 1
ATOM 1577 N N . VAL A 1 201 ? 34.273 -14.931 28.115 1.00 19.95 193 VAL A N 1
ATOM 1578 C CA . VAL A 1 201 ? 33.192 -14.485 27.234 1.00 19.78 193 VAL A CA 1
ATOM 1579 C C . VAL A 1 201 ? 33.155 -15.404 26.016 1.00 20.54 193 VAL A C 1
ATOM 1580 O O . VAL A 1 201 ? 34.168 -15.536 25.322 1.00 18.87 193 VAL A O 1
ATOM 1584 N N . PRO A 1 202 ? 32.022 -16.022 25.698 1.00 19.62 194 PRO A N 1
ATOM 1585 C CA . PRO A 1 202 ? 31.963 -16.894 24.521 1.00 20.42 194 PRO A CA 1
ATOM 1586 C C . PRO A 1 202 ? 31.835 -16.084 23.241 1.00 18.57 194 PRO A C 1
ATOM 1587 O O . PRO A 1 202 ? 31.295 -14.975 23.232 1.00 21.57 194 PRO A O 1
ATOM 1591 N N . VAL A 1 203 ? 32.340 -16.658 22.141 1.00 21.67 195 VAL A N 1
ATOM 1592 C CA . VAL A 1 203 ? 32.360 -15.960 20.860 1.00 19.84 195 VAL A CA 1
ATOM 1593 C C . VAL A 1 203 ? 31.804 -16.868 19.777 1.00 19.89 195 VAL A C 1
ATOM 1594 O O . VAL A 1 203 ? 31.729 -18.090 19.925 1.00 23.04 195 VAL A O 1
ATOM 1598 N N . ILE A 1 204 ? 31.423 -16.239 18.668 1.00 19.83 196 ILE A N 1
ATOM 1599 C CA . ILE A 1 204 ? 31.059 -16.931 17.437 1.00 21.73 196 ILE A CA 1
ATOM 1600 C C . ILE A 1 204 ? 31.942 -16.379 16.330 1.00 22.28 196 ILE A C 1
ATOM 1601 O O . ILE A 1 204 ? 31.947 -15.165 16.089 1.00 21.96 196 ILE A O 1
ATOM 1606 N N . LYS A 1 205 ? 32.684 -17.259 15.661 1.00 20.80 197 LYS A N 1
ATOM 1607 C CA . LYS A 1 205 ? 33.529 -16.854 14.545 1.00 18.67 197 LYS A CA 1
ATOM 1608 C C . LYS A 1 205 ? 32.715 -16.813 13.259 1.00 19.38 197 LYS A C 1
ATOM 1609 O O . LYS A 1 205 ? 31.938 -17.718 12.981 1.00 20.91 197 LYS A O 1
ATOM 1615 N N . GLY A 1 206 ? 32.947 -15.792 12.443 1.00 19.75 198 GLY A N 1
ATOM 1616 C CA . GLY A 1 206 ? 32.265 -15.746 11.166 1.00 19.93 198 GLY A CA 1
ATOM 1617 C C . GLY A 1 206 ? 32.954 -14.768 10.242 1.00 20.32 198 GLY A C 1
ATOM 1618 O O . GLY A 1 206 ? 33.898 -14.076 10.624 1.00 22.95 198 GLY A O 1
ATOM 1619 N N . THR A 1 207 ? 32.481 -14.738 9.002 1.00 20.69 199 THR A N 1
ATOM 1620 C CA . THR A 1 207 ? 32.898 -13.716 8.055 1.00 22.24 199 THR A CA 1
ATOM 1621 C C . THR A 1 207 ? 31.830 -12.630 7.992 1.00 29.59 199 THR A C 1
ATOM 1622 O O . THR A 1 207 ? 30.640 -12.909 8.125 1.00 28.13 199 THR A O 1
ATOM 1626 N N . LYS A 1 208 ? 32.261 -11.392 7.787 1.00 24.64 200 LYS A N 1
ATOM 1627 C CA . LYS A 1 208 ? 31.308 -10.312 7.586 1.00 24.17 200 LYS A CA 1
ATOM 1628 C C . LYS A 1 208 ? 30.761 -10.319 6.160 1.00 24.78 200 LYS A C 1
ATOM 1629 O O . LYS A 1 208 ? 31.398 -10.811 5.221 1.00 24.11 200 LYS A O 1
ATOM 1635 N N . THR A 1 209 ? 29.539 -9.802 6.009 1.00 22.12 201 THR A N 1
ATOM 1636 C CA . THR A 1 209 ? 28.957 -9.645 4.684 1.00 23.52 201 THR A CA 1
ATOM 1637 C C . THR A 1 209 ? 29.655 -8.519 3.915 1.00 24.66 201 THR A C 1
ATOM 1638 O O . THR A 1 209 ? 30.440 -7.747 4.468 1.00 30.53 201 THR A O 1
ATOM 1642 N N . GLU A 1 210 ? 29.322 -8.404 2.626 1.00 27.63 202 GLU A N 1
ATOM 1643 C CA . GLU A 1 210 ? 29.969 -7.389 1.797 1.00 34.75 202 GLU A CA 1
ATOM 1644 C C . GLU A 1 210 ? 29.737 -5.984 2.351 1.00 39.44 202 GLU A C 1
ATOM 1645 O O . GLU A 1 210 ? 30.629 -5.130 2.291 1.00 37.09 202 GLU A O 1
ATOM 1651 N N . ASN A 1 211 ? 28.556 -5.734 2.919 1.00 33.57 203 ASN A N 1
ATOM 1652 C CA . ASN A 1 211 ? 28.254 -4.400 3.426 1.00 38.88 203 ASN A CA 1
ATOM 1653 C C . ASN A 1 211 ? 29.019 -4.086 4.703 1.00 40.94 203 ASN A C 1
ATOM 1654 O O . ASN A 1 211 ? 29.367 -2.924 4.943 1.00 40.39 203 ASN A O 1
ATOM 1659 N N . GLU A 1 212 ? 29.303 -5.092 5.528 1.00 30.74 204 GLU A N 1
ATOM 1660 C CA . GLU A 1 212 ? 29.938 -4.849 6.811 1.00 28.07 204 GLU A CA 1
ATOM 1661 C C . GLU A 1 212 ? 31.447 -5.030 6.787 1.00 26.46 204 GLU A C 1
ATOM 1662 O O . GLU A 1 212 ? 32.118 -4.584 7.720 1.00 29.37 204 GLU A O 1
ATOM 1668 N N . LYS A 1 213 ? 32.005 -5.661 5.759 1.00 27.78 205 LYS A N 1
ATOM 1669 C CA A LYS A 1 213 ? 33.441 -5.893 5.752 0.45 27.72 205 LYS A CA 1
ATOM 1670 C CA B LYS A 1 213 ? 33.441 -5.892 5.759 0.55 27.89 205 LYS A CA 1
ATOM 1671 C C . LYS A 1 213 ? 34.197 -4.587 5.502 1.00 28.39 205 LYS A C 1
ATOM 1672 O O . LYS A 1 213 ? 33.643 -3.595 5.018 1.00 32.08 205 LYS A O 1
ATOM 1683 N N . PHE A 1 214 ? 35.483 -4.603 5.839 1.00 29.84 206 PHE A N 1
ATOM 1684 C CA . PHE A 1 214 ? 36.364 -3.480 5.539 1.00 28.23 206 PHE A CA 1
ATOM 1685 C C . PHE A 1 214 ? 36.443 -3.281 4.028 1.00 30.26 206 PHE A C 1
ATOM 1686 O O . PHE A 1 214 ? 36.772 -4.211 3.282 1.00 29.03 206 PHE A O 1
ATOM 1694 N N . ALA A 1 215 ? 36.130 -2.062 3.574 1.00 30.53 207 ALA A N 1
ATOM 1695 C CA . ALA A 1 215 ? 36.119 -1.781 2.141 1.00 39.50 207 ALA A CA 1
ATOM 1696 C C . ALA A 1 215 ? 37.468 -2.068 1.488 1.00 34.72 207 ALA A C 1
ATOM 1697 O O . ALA A 1 215 ? 37.525 -2.372 0.289 1.00 37.91 207 ALA A O 1
ATOM 1699 N N . GLY A 1 216 ? 38.552 -1.986 2.242 1.00 35.27 208 GLY A N 1
ATOM 1700 C CA . GLY A 1 216 ? 39.843 -2.356 1.709 1.00 37.45 208 GLY A CA 1
ATOM 1701 C C . GLY A 1 216 ? 40.184 -3.831 1.748 1.00 38.89 208 GLY A C 1
ATOM 1702 O O . GLY A 1 216 ? 41.273 -4.202 1.303 1.00 37.03 208 GLY A O 1
ATOM 1703 N N . ALA A 1 217 ? 39.303 -4.693 2.254 1.00 30.93 209 ALA A N 1
ATOM 1704 C CA . ALA A 1 217 ? 39.637 -6.099 2.438 1.00 24.08 209 ALA A CA 1
ATOM 1705 C C . ALA A 1 217 ? 39.005 -6.962 1.358 1.00 28.48 209 ALA A C 1
ATOM 1706 O O . ALA A 1 217 ? 37.929 -6.655 0.837 1.00 30.02 209 ALA A O 1
ATOM 1708 N N . ASP A 1 218 ? 39.700 -8.050 1.011 1.00 26.29 210 ASP A N 1
ATOM 1709 C CA . ASP A 1 218 ? 39.058 -9.097 0.223 1.00 30.49 210 ASP A CA 1
ATOM 1710 C C . ASP A 1 218 ? 37.984 -9.797 1.042 1.00 28.42 210 ASP A C 1
ATOM 1711 O O . ASP A 1 218 ? 36.880 -10.045 0.543 1.00 27.68 210 ASP A O 1
ATOM 1716 N N . TYR A 1 219 ? 38.283 -10.121 2.300 1.00 28.22 211 TYR A N 1
ATOM 1717 C CA . TYR A 1 219 ? 37.265 -10.639 3.202 1.00 28.09 211 TYR A CA 1
ATOM 1718 C C . TYR A 1 219 ? 37.648 -10.299 4.634 1.00 29.07 211 TYR A C 1
ATOM 1719 O O . TYR A 1 219 ? 38.829 -10.127 4.951 1.00 25.47 211 TYR A O 1
ATOM 1728 N N . THR A 1 220 ? 36.631 -10.204 5.494 1.00 20.66 212 THR A N 1
ATOM 1729 C CA . THR A 1 220 ? 36.786 -9.803 6.886 1.00 21.59 212 THR A CA 1
ATOM 1730 C C . THR A 1 220 ? 36.212 -10.886 7.786 1.00 24.08 212 THR A C 1
ATOM 1731 O O . THR A 1 220 ? 35.078 -11.336 7.569 1.00 23.65 212 THR A O 1
ATOM 1735 N N . THR A 1 221 ? 36.985 -11.304 8.787 1.00 19.51 213 THR A N 1
ATOM 1736 C CA . THR A 1 221 ? 36.482 -12.229 9.792 1.00 22.25 213 THR A CA 1
ATOM 1737 C C . THR A 1 221 ? 36.317 -11.485 11.111 1.00 21.68 213 THR A C 1
ATOM 1738 O O . THR A 1 221 ? 36.960 -10.458 11.349 1.00 21.18 213 THR A O 1
ATOM 1742 N N . THR A 1 222 ? 35.419 -11.995 11.957 1.00 20.36 214 THR A N 1
ATOM 1743 C CA . THR A 1 222 ? 35.085 -11.338 13.214 1.00 22.23 214 THR A CA 1
ATOM 1744 C C . THR A 1 222 ? 34.839 -12.393 14.282 1.00 17.92 214 THR A C 1
ATOM 1745 O O . THR A 1 222 ? 34.499 -13.534 13.970 1.00 20.52 214 THR A O 1
ATOM 1749 N N . VAL A 1 223 ? 35.036 -12.016 15.546 1.00 18.91 215 VAL A N 1
ATOM 1750 C CA . VAL A 1 223 ? 34.474 -12.761 16.672 1.00 19.76 215 VAL A CA 1
ATOM 1751 C C . VAL A 1 223 ? 33.304 -11.946 17.211 1.00 20.02 215 VAL A C 1
ATOM 1752 O O . VAL A 1 223 ? 33.478 -10.803 17.654 1.00 22.89 215 VAL A O 1
ATOM 1756 N N . GLU A 1 224 ? 32.109 -12.513 17.131 1.00 19.54 216 GLU A N 1
ATOM 1757 C CA . GLU A 1 224 ? 30.910 -11.861 17.643 1.00 20.66 216 GLU A CA 1
ATOM 1758 C C . GLU A 1 224 ? 30.673 -12.266 19.088 1.00 18.42 216 GLU A C 1
ATOM 1759 O O . GLU A 1 224 ? 30.863 -13.429 19.453 1.00 21.13 216 GLU A O 1
ATOM 1765 N N . THR A 1 225 ? 30.266 -11.295 19.907 1.00 20.60 217 THR A N 1
ATOM 1766 C CA . THR A 1 225 ? 29.898 -11.524 21.298 1.00 20.84 217 THR A CA 1
ATOM 1767 C C . THR A 1 225 ? 28.474 -11.034 21.503 1.00 20.46 217 THR A C 1
ATOM 1768 O O . THR A 1 225 ? 27.899 -10.359 20.642 1.00 21.65 217 THR A O 1
ATOM 1772 N N . PHE A 1 226 ? 27.893 -11.389 22.648 1.00 19.11 218 PHE A N 1
ATOM 1773 C CA . PHE A 1 226 ? 26.460 -11.200 22.845 1.00 23.33 218 PHE A CA 1
ATOM 1774 C C . PHE A 1 226 ? 26.162 -10.664 24.236 1.00 24.89 218 PHE A C 1
ATOM 1775 O O . PHE A 1 226 ? 26.632 -11.219 25.234 1.00 23.80 218 PHE A O 1
ATOM 1783 N N . ILE A 1 227 ? 25.350 -9.610 24.296 1.00 21.99 219 ILE A N 1
ATOM 1784 C CA . ILE A 1 227 ? 24.928 -9.013 25.561 1.00 23.88 219 ILE A CA 1
ATOM 1785 C C . ILE A 1 227 ? 23.494 -9.471 25.819 1.00 18.30 219 ILE A C 1
ATOM 1786 O O . ILE A 1 227 ? 22.550 -8.954 25.223 1.00 22.09 219 ILE A O 1
ATOM 1791 N N . ALA A 1 228 ? 23.325 -10.417 26.749 1.00 19.35 220 ALA A N 1
ATOM 1792 C CA . ALA A 1 228 ? 22.011 -11.019 26.979 1.00 24.32 220 ALA A CA 1
ATOM 1793 C C . ALA A 1 228 ? 20.995 -10.030 27.543 1.00 25.04 220 ALA A C 1
ATOM 1794 O O . ALA A 1 228 ? 19.796 -10.162 27.269 1.00 27.35 220 ALA A O 1
ATOM 1796 N N . THR A 1 229 ? 21.434 -9.055 28.351 1.00 20.30 221 THR A N 1
ATOM 1797 C CA . THR A 1 229 ? 20.472 -8.194 29.041 1.00 21.05 221 THR A CA 1
ATOM 1798 C C . THR A 1 229 ? 19.581 -7.445 28.054 1.00 23.51 221 THR A C 1
ATOM 1799 O O . THR A 1 229 ? 18.357 -7.412 28.211 1.00 25.84 221 THR A O 1
ATOM 1803 N N . ASN A 1 230 ? 20.169 -6.848 27.016 1.00 22.21 222 ASN A N 1
ATOM 1804 C CA . ASN A 1 230 ? 19.362 -6.152 26.020 1.00 25.03 222 ASN A CA 1
ATOM 1805 C C . ASN A 1 230 ? 19.401 -6.824 24.653 1.00 27.50 222 ASN A C 1
ATOM 1806 O O . ASN A 1 230 ? 18.931 -6.236 23.673 1.00 28.79 222 ASN A O 1
ATOM 1811 N N . GLY A 1 231 ? 19.910 -8.051 24.572 1.00 24.33 223 GLY A N 1
ATOM 1812 C CA . GLY A 1 231 ? 19.827 -8.825 23.334 1.00 21.74 223 GLY A CA 1
ATOM 1813 C C . GLY A 1 231 ? 20.589 -8.233 22.168 1.00 28.51 223 GLY A C 1
ATOM 1814 O O . GLY A 1 231 ? 20.083 -8.230 21.035 1.00 31.21 223 GLY A O 1
ATOM 1815 N N . ARG A 1 232 ? 21.808 -7.750 22.412 1.00 24.55 224 ARG A N 1
ATOM 1816 C CA . ARG A 1 232 ? 22.597 -7.054 21.407 1.00 25.53 224 ARG A CA 1
ATOM 1817 C C . ARG A 1 232 ? 23.944 -7.725 21.224 1.00 26.86 224 ARG A C 1
ATOM 1818 O O . ARG A 1 232 ? 24.608 -8.084 22.198 1.00 28.62 224 ARG A O 1
ATOM 1826 N N . ALA A 1 233 ? 24.346 -7.868 19.969 1.00 22.50 225 ALA A N 1
ATOM 1827 C CA . ALA A 1 233 ? 25.670 -8.366 19.661 1.00 19.22 225 ALA A CA 1
ATOM 1828 C C . ALA A 1 233 ? 26.685 -7.232 19.745 1.00 22.01 225 ALA A C 1
ATOM 1829 O O . ALA A 1 233 ? 26.349 -6.051 19.596 1.00 23.90 225 ALA A O 1
ATOM 1831 N N . VAL A 1 234 ? 27.938 -7.602 20.000 1.00 21.00 226 VAL A N 1
ATOM 1832 C CA . VAL A 1 234 ? 29.062 -6.674 19.966 1.00 18.38 226 VAL A CA 1
ATOM 1833 C C . VAL A 1 234 ? 30.143 -7.287 19.085 1.00 21.77 226 VAL A C 1
ATOM 1834 O O . VAL A 1 234 ? 30.592 -8.412 19.337 1.00 21.50 226 VAL A O 1
ATOM 1838 N N . GLN A 1 235 ? 30.567 -6.545 18.062 1.00 21.40 227 GLN A N 1
ATOM 1839 C CA . GLN A 1 235 ? 31.673 -6.974 17.215 1.00 21.45 227 GLN A CA 1
ATOM 1840 C C . GLN A 1 235 ? 32.959 -6.921 18.030 1.00 23.42 227 GLN A C 1
ATOM 1841 O O . GLN A 1 235 ? 33.432 -5.836 18.393 1.00 21.78 227 GLN A O 1
ATOM 1847 N N . GLY A 1 236 ? 33.521 -8.094 18.343 1.00 17.96 228 GLY A N 1
ATOM 1848 C CA . GLY A 1 236 ? 34.525 -8.168 19.388 1.00 17.75 228 GLY A CA 1
ATOM 1849 C C . GLY A 1 236 ? 35.965 -8.002 18.965 1.00 20.78 228 GLY A C 1
ATOM 1850 O O . GLY A 1 236 ? 36.823 -7.803 19.822 1.00 20.31 228 GLY A O 1
ATOM 1851 N N . GLY A 1 237 ? 36.257 -8.070 17.669 1.00 19.88 229 GLY A N 1
ATOM 1852 C CA . GLY A 1 237 ? 37.625 -8.025 17.176 1.00 19.09 229 GLY A CA 1
ATOM 1853 C C . GLY A 1 237 ? 37.609 -8.459 15.724 1.00 23.22 229 GLY A C 1
ATOM 1854 O O . GLY A 1 237 ? 36.667 -9.131 15.303 1.00 20.83 229 GLY A O 1
ATOM 1855 N N . THR A 1 238 ? 38.617 -8.089 14.946 1.00 16.70 230 THR A N 1
ATOM 1856 C CA . THR A 1 238 ? 38.494 -8.157 13.497 1.00 16.34 230 THR A CA 1
ATOM 1857 C C . THR A 1 238 ? 39.794 -8.658 12.891 1.00 19.60 230 THR A C 1
ATOM 1858 O O . THR A 1 238 ? 40.868 -8.225 13.297 1.00 19.07 230 THR A O 1
ATOM 1862 N N . SER A 1 239 ? 39.705 -9.546 11.899 1.00 20.48 231 SER A N 1
ATOM 1863 C CA . SER A 1 239 ? 40.907 -10.028 11.218 1.00 19.38 231 SER A CA 1
ATOM 1864 C C . SER A 1 239 ? 40.636 -10.084 9.715 1.00 19.67 231 SER A C 1
ATOM 1865 O O . SER A 1 239 ? 39.798 -10.872 9.262 1.00 22.54 231 SER A O 1
ATOM 1868 N N . HIS A 1 240 ? 41.332 -9.238 8.953 1.00 21.69 232 HIS A N 1
ATOM 1869 C CA . HIS A 1 240 ? 41.100 -9.041 7.524 1.00 21.40 232 HIS A CA 1
ATOM 1870 C C . HIS A 1 240 ? 42.161 -9.740 6.696 1.00 23.48 232 HIS A C 1
ATOM 1871 O O . HIS A 1 240 ? 43.351 -9.648 7.006 1.00 21.31 232 HIS A O 1
ATOM 1878 N N . HIS A 1 241 ? 41.741 -10.359 5.591 1.00 25.08 233 HIS A N 1
ATOM 1879 C CA . HIS A 1 241 ? 42.644 -10.597 4.473 1.00 22.12 233 HIS A CA 1
ATOM 1880 C C . HIS A 1 241 ? 42.499 -9.438 3.491 1.00 30.89 233 HIS A C 1
ATOM 1881 O O . HIS A 1 241 ? 41.411 -9.204 2.951 1.00 28.00 233 HIS A O 1
ATOM 1888 N N . LEU A 1 242 ? 43.583 -8.698 3.282 1.00 26.93 234 LEU A N 1
ATOM 1889 C CA . LEU A 1 242 ? 43.554 -7.527 2.418 1.00 25.54 234 LEU A CA 1
ATOM 1890 C C . LEU A 1 242 ? 43.909 -7.866 0.977 1.00 27.52 234 LEU A C 1
ATOM 1891 O O . LEU A 1 242 ? 43.809 -6.996 0.103 1.00 32.61 234 LEU A O 1
ATOM 1896 N N . GLY A 1 243 ? 44.275 -9.116 0.707 1.00 26.51 235 GLY A N 1
ATOM 1897 C CA . GLY A 1 243 ? 44.694 -9.501 -0.623 1.00 33.45 235 GLY A CA 1
ATOM 1898 C C . GLY A 1 243 ? 45.859 -8.652 -1.073 1.00 34.71 235 GLY A C 1
ATOM 1899 O O . GLY A 1 243 ? 46.796 -8.382 -0.313 1.00 30.36 235 GLY A O 1
ATOM 1900 N N . GLN A 1 244 ? 45.789 -8.202 -2.325 1.00 31.46 236 GLN A N 1
ATOM 1901 C CA . GLN A 1 244 ? 46.763 -7.280 -2.891 1.00 33.52 236 GLN A CA 1
ATOM 1902 C C . GLN A 1 244 ? 46.185 -5.878 -3.056 1.00 31.21 236 GLN A C 1
ATOM 1903 O O . GLN A 1 244 ? 46.743 -5.061 -3.796 1.00 31.57 236 GLN A O 1
ATOM 1909 N N . ASN A 1 245 ? 45.082 -5.584 -2.365 1.00 32.33 237 ASN A N 1
ATOM 1910 C CA . ASN A 1 245 ? 44.418 -4.295 -2.528 1.00 33.37 237 ASN A CA 1
ATOM 1911 C C . ASN A 1 245 ? 45.301 -3.140 -2.076 1.00 33.28 237 ASN A C 1
ATOM 1912 O O . ASN A 1 245 ? 45.387 -2.112 -2.759 1.00 34.36 237 ASN A O 1
ATOM 1917 N N . PHE A 1 246 ? 45.961 -3.284 -0.925 1.00 31.00 238 PHE A N 1
ATOM 1918 C CA . PHE A 1 246 ? 46.830 -2.221 -0.440 1.00 29.97 238 PHE A CA 1
ATOM 1919 C C . PHE A 1 246 ? 48.221 -2.292 -1.052 1.00 27.90 238 PHE A C 1
ATOM 1920 O O . PHE A 1 246 ? 48.879 -1.255 -1.193 1.00 34.06 238 PHE A O 1
ATOM 1928 N N . SER A 1 247 ? 48.687 -3.484 -1.431 1.00 30.13 239 SER A N 1
ATOM 1929 C CA . SER A 1 247 ? 50.005 -3.560 -2.049 1.00 30.58 239 SER A CA 1
ATOM 1930 C C . SER A 1 247 ? 49.994 -2.956 -3.446 1.00 34.34 239 SER A C 1
ATOM 1931 O O . SER A 1 247 ? 51.013 -2.425 -3.898 1.00 31.49 239 SER A O 1
ATOM 1934 N N . LYS A 1 248 ? 48.853 -2.996 -4.140 1.00 32.10 240 LYS A N 1
ATOM 1935 C CA . LYS A 1 248 ? 48.769 -2.267 -5.400 1.00 32.61 240 LYS A CA 1
ATOM 1936 C C . LYS A 1 248 ? 48.686 -0.768 -5.150 1.00 32.23 240 LYS A C 1
ATOM 1937 O O . LYS A 1 248 ? 49.315 0.022 -5.863 1.00 42.41 240 LYS A O 1
ATOM 1943 N N . MET A 1 249 ? 47.945 -0.371 -4.115 1.00 34.41 241 MET A N 1
ATOM 1944 C CA . MET A 1 249 ? 47.820 1.035 -3.742 1.00 36.61 241 MET A CA 1
ATOM 1945 C C . MET A 1 249 ? 49.172 1.645 -3.386 1.00 43.08 241 MET A C 1
ATOM 1946 O O . MET A 1 249 ? 49.479 2.775 -3.785 1.00 41.82 241 MET A O 1
ATOM 1951 N N . PHE A 1 250 ? 49.989 0.924 -2.621 1.00 38.98 242 PHE A N 1
ATOM 1952 C CA . PHE A 1 250 ? 51.227 1.484 -2.095 1.00 29.54 242 PHE A CA 1
ATOM 1953 C C . PHE A 1 250 ? 52.473 0.937 -2.778 1.00 30.95 242 PHE A C 1
ATOM 1954 O O . PHE A 1 250 ? 53.580 1.239 -2.337 1.00 32.87 242 PHE A O 1
ATOM 1962 N N . LYS A 1 251 ? 52.323 0.159 -3.850 1.00 34.75 243 LYS A N 1
ATOM 1963 C CA . LYS A 1 251 ? 53.458 -0.414 -4.576 1.00 33.74 243 LYS A CA 1
ATOM 1964 C C . LYS A 1 251 ? 54.345 -1.243 -3.645 1.00 36.66 243 LYS A C 1
ATOM 1965 O O . LYS A 1 251 ? 55.560 -1.049 -3.564 1.00 34.66 243 LYS A O 1
ATOM 1967 N N . ILE A 1 252 ? 53.722 -2.181 -2.935 1.00 37.93 244 ILE A N 1
ATOM 1968 C CA . ILE A 1 252 ? 54.451 -3.111 -2.073 1.00 37.30 244 ILE A CA 1
ATOM 1969 C C . ILE A 1 252 ? 54.719 -4.347 -2.926 1.00 35.84 244 ILE A C 1
ATOM 1970 O O . ILE A 1 252 ? 53.899 -5.262 -3.017 1.00 37.14 244 ILE A O 1
ATOM 1975 N N . GLN A 1 253 ? 55.895 -4.374 -3.548 1.00 32.27 245 GLN A N 1
ATOM 1976 C CA . GLN A 1 253 ? 56.263 -5.383 -4.529 1.00 35.28 245 GLN A CA 1
ATOM 1977 C C . GLN A 1 253 ? 57.540 -6.078 -4.093 1.00 42.46 245 GLN A C 1
ATOM 1978 O O . GLN A 1 253 ? 58.345 -5.532 -3.335 1.00 40.34 245 GLN A O 1
ATOM 1984 N N . PHE A 1 254 ? 57.736 -7.288 -4.595 1.00 43.78 246 PHE A N 1
ATOM 1985 C CA . PHE A 1 254 ? 58.955 -8.017 -4.299 1.00 41.15 246 PHE A CA 1
ATOM 1986 C C . PHE A 1 254 ? 59.369 -8.820 -5.519 1.00 47.67 246 PHE A C 1
ATOM 1987 O O . PHE A 1 254 ? 58.544 -9.162 -6.371 1.00 48.36 246 PHE A O 1
ATOM 1995 N N . GLU A 1 255 ? 60.667 -9.091 -5.607 1.00 46.52 247 GLU A N 1
ATOM 1996 C CA . GLU A 1 255 ? 61.186 -10.049 -6.573 1.00 53.11 247 GLU A CA 1
ATOM 1997 C C . GLU A 1 255 ? 60.958 -11.444 -6.008 1.00 56.26 247 GLU A C 1
ATOM 1998 O O . GLU A 1 255 ? 61.569 -11.823 -5.001 1.00 52.20 247 GLU A O 1
ATOM 2000 N N . ALA A 1 256 ? 60.063 -12.201 -6.637 1.00 54.93 248 ALA A N 1
ATOM 2001 C CA . ALA A 1 256 ? 59.794 -13.560 -6.200 1.00 59.38 248 ALA A CA 1
ATOM 2002 C C . ALA A 1 256 ? 60.977 -14.467 -6.537 1.00 64.16 248 ALA A C 1
ATOM 2003 O O . ALA A 1 256 ? 61.904 -14.088 -7.260 1.00 59.90 248 ALA A O 1
ATOM 2005 N N . GLU A 1 257 ? 60.942 -15.685 -5.992 1.00 66.73 249 GLU A N 1
ATOM 2006 C CA . GLU A 1 257 ? 61.996 -16.647 -6.290 1.00 70.21 249 GLU A CA 1
ATOM 2007 C C . GLU A 1 257 ? 62.002 -17.053 -7.760 1.00 77.23 249 GLU A C 1
ATOM 2008 O O . GLU A 1 257 ? 63.018 -17.564 -8.244 1.00 79.92 249 GLU A O 1
ATOM 2010 N N . ASN A 1 258 ? 60.899 -16.833 -8.480 1.00 77.80 250 ASN A N 1
ATOM 2011 C CA . ASN A 1 258 ? 60.833 -17.088 -9.914 1.00 81.27 250 ASN A CA 1
ATOM 2012 C C . ASN A 1 258 ? 61.329 -15.907 -10.744 1.00 84.88 250 ASN A C 1
ATOM 2013 O O . ASN A 1 258 ? 61.166 -15.917 -11.970 1.00 90.39 250 ASN A O 1
ATOM 2018 N N . LYS A 1 259 ? 61.904 -14.890 -10.099 1.00 75.32 251 LYS A N 1
ATOM 2019 C CA . LYS A 1 259 ? 62.558 -13.718 -10.686 1.00 69.44 251 LYS A CA 1
ATOM 2020 C C . LYS A 1 259 ? 61.574 -12.686 -11.243 1.00 69.39 251 LYS A C 1
ATOM 2021 O O . LYS A 1 259 ? 62.026 -11.656 -11.759 1.00 72.03 251 LYS A O 1
ATOM 2023 N N . GLU A 1 260 ? 60.265 -12.911 -11.162 1.00 68.68 252 GLU A N 1
ATOM 2024 C CA . GLU A 1 260 ? 59.294 -11.901 -11.559 1.00 66.71 252 GLU A CA 1
ATOM 2025 C C . GLU A 1 260 ? 58.860 -11.080 -10.345 1.00 56.81 252 GLU A C 1
ATOM 2026 O O . GLU A 1 260 ? 59.001 -11.503 -9.195 1.00 58.86 252 GLU A O 1
ATOM 2028 N N . THR A 1 261 ? 58.333 -9.885 -10.616 1.00 49.59 253 THR A N 1
ATOM 2029 C CA . THR A 1 261 ? 57.907 -8.974 -9.559 1.00 50.62 253 THR A CA 1
ATOM 2030 C C . THR A 1 261 ? 56.428 -9.176 -9.272 1.00 50.38 253 THR A C 1
ATOM 2031 O O . THR A 1 261 ? 55.599 -9.138 -10.186 1.00 51.42 253 THR A O 1
ATOM 2035 N N . GLN A 1 262 ? 56.103 -9.368 -7.998 1.00 44.90 254 GLN A N 1
ATOM 2036 C CA . GLN A 1 262 ? 54.744 -9.651 -7.566 1.00 47.49 254 GLN A CA 1
ATOM 2037 C C . GLN A 1 262 ? 54.366 -8.711 -6.435 1.00 46.12 254 GLN A C 1
ATOM 2038 O O . GLN A 1 262 ? 55.231 -8.204 -5.712 1.00 39.20 254 GLN A O 1
ATOM 2044 N N . PHE A 1 263 ? 53.061 -8.480 -6.298 1.00 42.58 255 PHE A N 1
ATOM 2045 C CA . PHE A 1 263 ? 52.528 -7.703 -5.189 1.00 39.38 255 PHE A CA 1
ATOM 2046 C C . PHE A 1 263 ? 52.378 -8.589 -3.959 1.00 35.46 255 PHE A C 1
ATOM 2047 O O . PHE A 1 263 ? 51.942 -9.741 -4.059 1.00 33.97 255 PHE A O 1
ATOM 2055 N N . ALA A 1 264 ? 52.746 -8.050 -2.797 1.00 30.67 256 ALA A N 1
ATOM 2056 C CA . ALA A 1 264 ? 52.607 -8.801 -1.559 1.00 33.09 256 ALA A CA 1
ATOM 2057 C C . ALA A 1 264 ? 51.135 -9.011 -1.219 1.00 31.46 256 ALA A C 1
ATOM 2058 O O . ALA A 1 264 ? 50.272 -8.197 -1.556 1.00 33.36 256 ALA A O 1
ATOM 2060 N N . TYR A 1 265 ? 50.857 -10.121 -0.545 1.00 28.53 257 TYR A N 1
ATOM 2061 C CA . TYR A 1 265 ? 49.566 -10.342 0.088 1.00 29.41 257 TYR A CA 1
ATOM 2062 C C . TYR A 1 265 ? 49.634 -9.817 1.514 1.00 32.48 257 TYR A C 1
ATOM 2063 O O . TYR A 1 265 ? 50.642 -10.006 2.203 1.00 30.96 257 TYR A O 1
ATOM 2072 N N . GLN A 1 266 ? 48.577 -9.128 1.947 1.00 25.56 258 GLN A N 1
ATOM 2073 C CA . GLN A 1 266 ? 48.575 -8.499 3.262 1.00 24.41 258 GLN A CA 1
ATOM 2074 C C . GLN A 1 266 ? 47.336 -8.863 4.060 1.00 27.00 258 GLN A C 1
ATOM 2075 O O . GLN A 1 266 ? 46.272 -9.154 3.503 1.00 22.13 258 GLN A O 1
ATOM 2081 N N . ASN A 1 267 ? 47.502 -8.826 5.382 1.00 23.07 259 ASN A N 1
ATOM 2082 C CA . ASN A 1 267 ? 46.421 -8.884 6.356 1.00 22.43 259 ASN A CA 1
ATOM 2083 C C . ASN A 1 267 ? 46.557 -7.702 7.307 1.00 21.76 259 ASN A C 1
ATOM 2084 O O . ASN A 1 267 ? 47.644 -7.139 7.468 1.00 21.55 259 ASN A O 1
ATOM 2089 N N . SER A 1 268 ? 45.455 -7.356 7.974 1.00 22.26 260 SER A N 1
ATOM 2090 C CA . SER A 1 268 ? 45.532 -6.540 9.185 1.00 17.88 260 SER A CA 1
ATOM 2091 C C . SER A 1 268 ? 44.452 -7.003 10.152 1.00 20.03 260 SER A C 1
ATOM 2092 O O . SER A 1 268 ? 43.467 -7.628 9.758 1.00 20.36 260 SER A O 1
ATOM 2095 N N . TRP A 1 269 ? 44.655 -6.721 11.440 1.00 19.02 261 TRP A N 1
ATOM 2096 C CA . TRP A 1 269 ? 43.785 -7.279 12.465 1.00 19.61 261 TRP A CA 1
ATOM 2097 C C . TRP A 1 269 ? 43.899 -6.412 13.711 1.00 16.10 261 TRP A C 1
ATOM 2098 O O . TRP A 1 269 ? 44.979 -5.904 14.013 1.00 17.43 261 TRP A O 1
ATOM 2109 N N . GLY A 1 270 ? 42.784 -6.220 14.408 1.00 18.11 262 GLY A N 1
ATOM 2110 C CA . GLY A 1 270 ? 42.797 -5.372 15.592 1.00 15.74 262 GLY A CA 1
ATOM 2111 C C . GLY A 1 270 ? 41.828 -5.839 16.654 1.00 18.50 262 GLY A C 1
ATOM 2112 O O . GLY A 1 270 ? 40.775 -6.413 16.360 1.00 18.97 262 GLY A O 1
ATOM 2113 N N . LEU A 1 271 ? 42.172 -5.530 17.905 1.00 17.11 263 LEU A N 1
ATOM 2114 C CA . LEU A 1 271 ? 41.402 -5.861 19.100 1.00 16.45 263 LEU A CA 1
ATOM 2115 C C . LEU A 1 271 ? 41.567 -4.682 20.052 1.00 16.66 263 LEU A C 1
ATOM 2116 O O . LEU A 1 271 ? 42.694 -4.215 20.227 1.00 16.44 263 LEU A O 1
ATOM 2121 N N . SER A 1 272 ? 40.472 -4.198 20.660 1.00 16.33 264 SER A N 1
ATOM 2122 C CA . SER A 1 272 ? 40.510 -2.940 21.425 1.00 16.93 264 SER A CA 1
ATOM 2123 C C . SER A 1 272 ? 40.022 -3.119 22.862 1.00 18.00 264 SER A C 1
ATOM 2124 O O . SER A 1 272 ? 39.572 -4.195 23.272 1.00 18.36 264 SER A O 1
ATOM 2127 N N . THR A 1 273 ? 40.042 -2.002 23.602 1.00 17.16 265 THR A N 1
ATOM 2128 C CA . THR A 1 273 ? 39.490 -1.933 24.950 1.00 18.74 265 THR A CA 1
ATOM 2129 C C . THR A 1 273 ? 37.969 -2.100 24.981 1.00 16.96 265 THR A C 1
ATOM 2130 O O . THR A 1 273 ? 37.391 -2.121 26.072 1.00 17.32 265 THR A O 1
ATOM 2134 N N . ARG A 1 274 ? 37.321 -2.235 23.821 1.00 13.52 266 ARG A N 1
ATOM 2135 C CA . ARG A 1 274 ? 35.947 -2.727 23.787 1.00 14.08 266 ARG A CA 1
ATOM 2136 C C . ARG A 1 274 ? 35.812 -4.037 24.560 1.00 18.62 266 ARG A C 1
ATOM 2137 O O . ARG A 1 274 ? 34.772 -4.293 25.184 1.00 20.21 266 ARG A O 1
ATOM 2145 N N . THR A 1 275 ? 36.856 -4.865 24.536 1.00 16.22 267 THR A N 1
ATOM 2146 C CA . THR A 1 275 ? 36.888 -6.115 25.298 1.00 16.80 267 THR A CA 1
ATOM 2147 C C . THR A 1 275 ? 36.447 -5.922 26.740 1.00 18.91 267 THR A C 1
ATOM 2148 O O . THR A 1 275 ? 35.710 -6.752 27.287 1.00 19.26 267 THR A O 1
ATOM 2152 N N . LEU A 1 276 ? 36.909 -4.844 27.377 1.00 17.58 268 LEU A N 1
ATOM 2153 C CA . LEU A 1 276 ? 36.570 -4.605 28.779 1.00 16.13 268 LEU A CA 1
ATOM 2154 C C . LEU A 1 276 ? 35.073 -4.361 28.945 1.00 19.63 268 LEU A C 1
ATOM 2155 O O . LEU A 1 276 ? 34.467 -4.810 29.924 1.00 18.48 268 LEU A O 1
ATOM 2160 N N . GLY A 1 277 ? 34.471 -3.621 28.011 1.00 18.33 269 GLY A N 1
ATOM 2161 C CA . GLY A 1 277 ? 33.038 -3.372 28.086 1.00 15.84 269 GLY A CA 1
ATOM 2162 C C . GLY A 1 277 ? 32.226 -4.643 27.943 1.00 17.90 269 GLY A C 1
ATOM 2163 O O . GLY A 1 277 ? 31.256 -4.861 28.676 1.00 20.05 269 GLY A O 1
ATOM 2164 N N . VAL A 1 278 ? 32.611 -5.499 26.997 1.00 18.22 270 VAL A N 1
ATOM 2165 C CA . VAL A 1 278 ? 31.923 -6.775 26.825 1.00 16.03 270 VAL A CA 1
ATOM 2166 C C . VAL A 1 278 ? 32.011 -7.590 28.105 1.00 17.11 270 VAL A C 1
ATOM 2167 O O . VAL A 1 278 ? 31.007 -8.118 28.600 1.00 19.02 270 VAL A O 1
ATOM 2171 N N . MET A 1 279 ? 33.217 -7.680 28.667 1.00 19.33 271 MET A N 1
ATOM 2172 C CA . MET A 1 279 ? 33.441 -8.423 29.902 1.00 17.64 271 MET A CA 1
ATOM 2173 C C . MET A 1 279 ? 32.487 -7.968 30.999 1.00 21.58 271 MET A C 1
ATOM 2174 O O . MET A 1 279 ? 31.849 -8.787 31.674 1.00 20.95 271 MET A O 1
ATOM 2179 N N . ILE A 1 280 ? 32.361 -6.651 31.171 1.00 16.15 272 ILE A N 1
ATOM 2180 C CA . ILE A 1 280 ? 31.526 -6.106 32.234 1.00 17.60 272 ILE A CA 1
ATOM 2181 C C . ILE A 1 280 ? 30.042 -6.328 31.938 1.00 19.04 272 ILE A C 1
ATOM 2182 O O . ILE A 1 280 ? 29.276 -6.741 32.815 1.00 21.01 272 ILE A O 1
ATOM 2187 N N . MET A 1 281 ? 29.605 -6.043 30.703 1.00 18.06 273 MET A N 1
ATOM 2188 C CA . MET A 1 281 ? 28.195 -6.222 30.377 1.00 18.77 273 MET A CA 1
ATOM 2189 C C . MET A 1 281 ? 27.768 -7.679 30.477 1.00 21.71 273 MET A C 1
ATOM 2190 O O . MET A 1 281 ? 26.612 -7.960 30.826 1.00 22.27 273 MET A O 1
ATOM 2195 N N . VAL A 1 282 ? 28.667 -8.616 30.155 1.00 19.25 274 VAL A N 1
ATOM 2196 C CA . VAL A 1 282 ? 28.313 -10.032 30.227 1.00 22.84 274 VAL A CA 1
ATOM 2197 C C . VAL A 1 282 ? 28.251 -10.496 31.682 1.00 25.20 274 VAL A C 1
ATOM 2198 O O . VAL A 1 282 ? 27.268 -11.117 32.107 1.00 22.16 274 VAL A O 1
ATOM 2202 N N . HIS A 1 283 ? 29.278 -10.178 32.479 1.00 20.23 275 HIS A N 1
ATOM 2203 C CA . HIS A 1 283 ? 29.446 -10.813 33.789 1.00 22.97 275 HIS A CA 1
ATOM 2204 C C . HIS A 1 283 ? 28.989 -9.981 34.983 1.00 19.86 275 HIS A C 1
ATOM 2205 O O . HIS A 1 283 ? 28.756 -10.557 36.052 1.00 20.91 275 HIS A O 1
ATOM 2212 N N . GLY A 1 284 ? 28.889 -8.660 34.860 1.00 20.97 276 GLY A N 1
ATOM 2213 C CA . GLY A 1 284 ? 28.481 -7.854 36.003 1.00 20.39 276 GLY A CA 1
ATOM 2214 C C . GLY A 1 284 ? 27.089 -8.217 36.493 1.00 25.49 276 GLY A C 1
ATOM 2215 O O . GLY A 1 284 ? 26.250 -8.721 35.742 1.00 22.90 276 GLY A O 1
ATOM 2216 N N . ASP A 1 285 ? 26.841 -7.970 37.780 1.00 24.10 277 ASP A N 1
ATOM 2217 C CA . ASP A 1 285 ? 25.555 -8.300 38.378 1.00 29.15 277 ASP A CA 1
ATOM 2218 C C . ASP A 1 285 ? 25.116 -7.138 39.278 1.00 24.34 277 ASP A C 1
ATOM 2219 O O . ASP A 1 285 ? 25.700 -6.052 39.254 1.00 26.91 277 ASP A O 1
ATOM 2224 N N . ASP A 1 286 ? 24.075 -7.370 40.078 1.00 25.69 278 ASP A N 1
ATOM 2225 C CA . ASP A 1 286 ? 23.489 -6.287 40.857 1.00 30.18 278 ASP A CA 1
ATOM 2226 C C . ASP A 1 286 ? 24.296 -5.943 42.099 1.00 30.10 278 ASP A C 1
ATOM 2227 O O . ASP A 1 286 ? 23.971 -4.962 42.779 1.00 32.75 278 ASP A O 1
ATOM 2232 N N . LYS A 1 287 ? 25.339 -6.711 42.402 1.00 30.40 279 LYS A N 1
ATOM 2233 C CA . LYS A 1 287 ? 26.275 -6.346 43.456 1.00 29.55 279 LYS A CA 1
ATOM 2234 C C . LYS A 1 287 ? 27.506 -5.636 42.916 1.00 29.79 279 LYS A C 1
ATOM 2235 O O . LYS A 1 287 ? 28.312 -5.143 43.708 1.00 28.72 279 LYS A O 1
ATOM 2241 N N . GLY A 1 288 ? 27.664 -5.564 41.595 1.00 27.33 280 GLY A N 1
ATOM 2242 C CA . GLY A 1 288 ? 28.769 -4.838 41.004 1.00 24.34 280 GLY A CA 1
ATOM 2243 C C . GLY A 1 288 ? 29.590 -5.653 40.030 1.00 24.66 280 GLY A C 1
ATOM 2244 O O . GLY A 1 288 ? 29.059 -6.490 39.296 1.00 24.62 280 GLY A O 1
ATOM 2245 N N . MET A 1 289 ? 30.897 -5.410 40.019 1.00 22.80 281 MET A N 1
ATOM 2246 C CA A MET A 1 289 ? 31.804 -6.078 39.103 0.53 22.66 281 MET A CA 1
ATOM 2247 C CA B MET A 1 289 ? 31.782 -6.092 39.089 0.47 22.45 281 MET A CA 1
ATOM 2248 C C . MET A 1 289 ? 31.931 -7.563 39.442 1.00 21.78 281 MET A C 1
ATOM 2249 O O . MET A 1 289 ? 31.863 -7.957 40.604 1.00 24.01 281 MET A O 1
ATOM 2258 N N . VAL A 1 290 ? 32.145 -8.385 38.410 1.00 26.80 282 VAL A N 1
ATOM 2259 C CA . VAL A 1 290 ? 32.474 -9.804 38.582 1.00 22.77 282 VAL A CA 1
ATOM 2260 C C . VAL A 1 290 ? 33.660 -10.087 37.670 1.00 21.75 282 VAL A C 1
ATOM 2261 O O . VAL A 1 290 ? 33.498 -10.181 36.447 1.00 25.69 282 VAL A O 1
ATOM 2265 N N . LEU A 1 291 ? 34.871 -10.218 38.262 1.00 22.94 283 LEU A N 1
ATOM 2266 C CA . LEU A 1 291 ? 36.078 -10.281 37.433 1.00 21.03 283 LEU A CA 1
ATOM 2267 C C . LEU A 1 291 ? 36.458 -11.723 37.115 1.00 23.57 283 LEU A C 1
ATOM 2268 O O . LEU A 1 291 ? 36.618 -12.532 38.035 1.00 24.91 283 LEU A O 1
ATOM 2273 N N . PRO A 1 292 ? 36.641 -12.076 35.845 1.00 23.38 284 PRO A N 1
ATOM 2274 C CA . PRO A 1 292 ? 37.251 -13.363 35.516 1.00 24.71 284 PRO A CA 1
ATOM 2275 C C . PRO A 1 292 ? 38.614 -13.464 36.175 1.00 22.29 284 PRO A C 1
ATOM 2276 O O . PRO A 1 292 ? 39.400 -12.506 36.117 1.00 22.14 284 PRO A O 1
ATOM 2280 N N . PRO A 1 293 ? 38.911 -14.580 36.842 1.00 22.78 285 PRO A N 1
ATOM 2281 C CA . PRO A 1 293 ? 40.135 -14.650 37.663 1.00 25.96 285 PRO A CA 1
ATOM 2282 C C . PRO A 1 293 ? 41.428 -14.295 36.933 1.00 25.37 285 PRO A C 1
ATOM 2283 O O . PRO A 1 293 ? 42.336 -13.730 37.551 1.00 25.59 285 PRO A O 1
ATOM 2287 N N . ARG A 1 294 ? 41.548 -14.591 35.642 1.00 25.47 286 ARG A N 1
ATOM 2288 C CA . ARG A 1 294 ? 42.821 -14.361 34.972 1.00 26.21 286 ARG A CA 1
ATOM 2289 C C . ARG A 1 294 ? 43.081 -12.894 34.647 1.00 26.25 286 ARG A C 1
ATOM 2290 O O . ARG A 1 294 ? 44.211 -12.550 34.277 1.00 26.74 286 ARG A O 1
ATOM 2298 N N . VAL A 1 295 ? 42.088 -12.016 34.782 1.00 22.17 287 VAL A N 1
ATOM 2299 C CA . VAL A 1 295 ? 42.330 -10.590 34.611 1.00 22.21 287 VAL A CA 1
ATOM 2300 C C . VAL A 1 295 ? 41.977 -9.794 35.860 1.00 20.59 287 VAL A C 1
ATOM 2301 O O . VAL A 1 295 ? 41.916 -8.569 35.808 1.00 23.98 287 VAL A O 1
ATOM 2305 N N . ALA A 1 296 ? 41.770 -10.464 36.992 1.00 22.88 288 ALA A N 1
ATOM 2306 C CA . ALA A 1 296 ? 41.369 -9.784 38.221 1.00 21.45 288 ALA A CA 1
ATOM 2307 C C . ALA A 1 296 ? 42.583 -9.167 38.907 1.00 21.16 288 ALA A C 1
ATOM 2308 O O . ALA A 1 296 ? 43.522 -9.888 39.253 1.00 24.49 288 ALA A O 1
ATOM 2310 N N . PHE A 1 297 ? 42.534 -7.849 39.154 1.00 22.52 289 PHE A N 1
ATOM 2311 C CA . PHE A 1 297 ? 43.640 -7.163 39.828 1.00 23.75 289 PHE A CA 1
ATOM 2312 C C . PHE A 1 297 ? 43.964 -7.833 41.156 1.00 29.72 289 PHE A C 1
ATOM 2313 O O . PHE A 1 297 ? 45.130 -7.892 41.573 1.00 26.57 289 PHE A O 1
ATOM 2321 N N . CYS A 1 298 ? 42.935 -8.318 41.845 1.00 25.21 290 CYS A N 1
ATOM 2322 C CA . CYS A 1 298 ? 43.081 -9.135 43.040 1.00 24.69 290 CYS A CA 1
ATOM 2323 C C . CYS A 1 298 ? 42.232 -10.378 42.829 1.00 29.16 290 CYS A C 1
ATOM 2324 O O . CYS A 1 298 ? 41.031 -10.268 42.556 1.00 27.40 290 CYS A O 1
ATOM 2327 N N . GLN A 1 299 ? 42.850 -11.551 42.930 1.00 27.06 291 GLN A N 1
ATOM 2328 C CA . GLN A 1 299 ? 42.097 -12.786 42.726 1.00 26.30 291 GLN A CA 1
ATOM 2329 C C . GLN A 1 299 ? 41.466 -13.307 44.007 1.00 27.78 291 GLN A C 1
ATOM 2330 O O . GLN A 1 299 ? 40.372 -13.883 43.968 1.00 29.07 291 GLN A O 1
ATOM 2336 N N . VAL A 1 300 ? 42.141 -13.131 45.140 1.00 29.10 292 VAL A N 1
ATOM 2337 C CA . VAL A 1 300 ? 41.688 -13.664 46.421 1.00 31.05 292 VAL A CA 1
ATOM 2338 C C . VAL A 1 300 ? 41.889 -12.585 47.470 1.00 32.33 292 VAL A C 1
ATOM 2339 O O . VAL A 1 300 ? 42.982 -12.023 47.577 1.00 32.34 292 VAL A O 1
ATOM 2343 N N . VAL A 1 301 ? 40.845 -12.283 48.238 1.00 32.72 293 VAL A N 1
ATOM 2344 C CA . VAL A 1 301 ? 40.959 -11.392 49.390 1.00 42.55 293 VAL A CA 1
ATOM 2345 C C . VAL A 1 301 ? 40.769 -12.223 50.652 1.00 43.49 293 VAL A C 1
ATOM 2346 O O . VAL A 1 301 ? 39.830 -13.025 50.742 1.00 36.85 293 VAL A O 1
ATOM 2350 N N . VAL A 1 302 ? 41.681 -12.059 51.611 1.00 39.56 294 VAL A N 1
ATOM 2351 C CA . VAL A 1 302 ? 41.646 -12.789 52.875 1.00 40.98 294 VAL A CA 1
ATOM 2352 C C . VAL A 1 302 ? 41.150 -11.840 53.954 1.00 41.48 294 VAL A C 1
ATOM 2353 O O . VAL A 1 302 ? 41.682 -10.735 54.111 1.00 44.64 294 VAL A O 1
ATOM 2357 N N . ILE A 1 303 ? 40.125 -12.257 54.689 1.00 42.97 295 ILE A N 1
ATOM 2358 C CA . ILE A 1 303 ? 39.537 -11.385 55.702 1.00 46.48 295 ILE A CA 1
ATOM 2359 C C . ILE A 1 303 ? 39.514 -12.095 57.052 1.00 50.18 295 ILE A C 1
ATOM 2360 O O . ILE A 1 303 ? 38.800 -13.092 57.221 1.00 48.11 295 ILE A O 1
ATOM 2365 N N . PRO A 1 304 ? 40.283 -11.627 58.034 1.00 48.84 296 PRO A N 1
ATOM 2366 C CA . PRO A 1 304 ? 40.167 -12.184 59.386 1.00 55.70 296 PRO A CA 1
ATOM 2367 C C . PRO A 1 304 ? 38.974 -11.568 60.101 1.00 58.16 296 PRO A C 1
ATOM 2368 O O . PRO A 1 304 ? 38.770 -10.353 60.061 1.00 60.38 296 PRO A O 1
ATOM 2372 N N . LEU A 1 305 ? 38.178 -12.416 60.744 1.00 59.36 297 LEU A N 1
ATOM 2373 C CA . LEU A 1 305 ? 37.024 -11.967 61.513 1.00 64.31 297 LEU A CA 1
ATOM 2374 C C . LEU A 1 305 ? 37.462 -11.676 62.944 1.00 71.48 297 LEU A C 1
ATOM 2375 O O . LEU A 1 305 ? 37.931 -12.577 63.650 1.00 69.94 297 LEU A O 1
ATOM 2380 N N . ILE A 1 306 ? 37.308 -10.425 63.368 1.00 78.05 298 ILE A N 1
ATOM 2381 C CA . ILE A 1 306 ? 37.756 -10.004 64.692 1.00 83.32 298 ILE A CA 1
ATOM 2382 C C . ILE A 1 306 ? 36.586 -9.545 65.560 1.00 88.14 298 ILE A C 1
ATOM 2383 O O . ILE A 1 306 ? 36.503 -9.885 66.742 1.00 91.59 298 ILE A O 1
ATOM 2388 N N . ASN A 1 312 ? 42.583 -14.913 68.648 1.00 89.64 304 ASN A N 1
ATOM 2389 C CA . ASN A 1 312 ? 42.742 -13.641 67.955 1.00 87.76 304 ASN A CA 1
ATOM 2390 C C . ASN A 1 312 ? 44.200 -13.377 67.619 1.00 79.59 304 ASN A C 1
ATOM 2391 O O . ASN A 1 312 ? 44.517 -12.953 66.513 1.00 75.63 304 ASN A O 1
ATOM 2396 N N . ALA A 1 313 ? 45.092 -13.623 68.579 1.00 80.77 305 ALA A N 1
ATOM 2397 C CA . ALA A 1 313 ? 46.517 -13.497 68.294 1.00 79.46 305 ALA A CA 1
ATOM 2398 C C . ALA A 1 313 ? 46.976 -14.585 67.331 1.00 80.30 305 ALA A C 1
ATOM 2399 O O . ALA A 1 313 ? 47.702 -14.307 66.367 1.00 77.30 305 ALA A O 1
ATOM 2401 N N . THR A 1 314 ? 46.544 -15.826 67.567 1.00 81.95 306 THR A N 1
ATOM 2402 C CA . THR A 1 314 ? 46.917 -16.934 66.694 1.00 85.79 306 THR A CA 1
ATOM 2403 C C . THR A 1 314 ? 46.183 -16.876 65.357 1.00 80.91 306 THR A C 1
ATOM 2404 O O . THR A 1 314 ? 46.726 -17.307 64.332 1.00 72.18 306 THR A O 1
ATOM 2408 N N . LEU A 1 315 ? 44.954 -16.354 65.348 1.00 68.24 307 LEU A N 1
ATOM 2409 C CA . LEU A 1 315 ? 44.201 -16.233 64.104 1.00 69.36 307 LEU A CA 1
ATOM 2410 C C . LEU A 1 315 ? 44.890 -15.282 63.135 1.00 71.78 307 LEU A C 1
ATOM 2411 O O . LEU A 1 315 ? 44.884 -15.505 61.918 1.00 59.80 307 LEU A O 1
ATOM 2416 N N . VAL A 1 316 ? 45.499 -14.216 63.658 1.00 68.98 308 VAL A N 1
ATOM 2417 C CA . VAL A 1 316 ? 46.180 -13.254 62.798 1.00 69.07 308 VAL A CA 1
ATOM 2418 C C . VAL A 1 316 ? 47.352 -13.913 62.084 1.00 67.66 308 VAL A C 1
ATOM 2419 O O . VAL A 1 316 ? 47.578 -13.683 60.890 1.00 62.65 308 VAL A O 1
ATOM 2423 N N . GLU A 1 317 ? 48.107 -14.755 62.794 1.00 65.70 309 GLU A N 1
ATOM 2424 C CA . GLU A 1 317 ? 49.287 -15.361 62.184 1.00 69.31 309 GLU A CA 1
ATOM 2425 C C . GLU A 1 317 ? 48.908 -16.411 61.147 1.00 68.58 309 GLU A C 1
ATOM 2426 O O . GLU A 1 317 ? 49.589 -16.549 60.124 1.00 67.14 309 GLU A O 1
ATOM 2432 N N . LYS A 1 318 ? 47.830 -17.165 61.386 1.00 62.15 310 LYS A N 1
ATOM 2433 C CA . LYS A 1 318 ? 47.374 -18.113 60.372 1.00 60.29 310 LYS A CA 1
ATOM 2434 C C . LYS A 1 318 ? 46.829 -17.384 59.150 1.00 61.72 310 LYS A C 1
ATOM 2435 O O . LYS A 1 318 ? 47.029 -17.828 58.014 1.00 57.65 310 LYS A O 1
ATOM 2441 N N . THR A 1 319 ? 46.138 -16.263 59.366 1.00 61.53 311 THR A N 1
ATOM 2442 C CA . THR A 1 319 ? 45.742 -15.411 58.252 1.00 61.54 311 THR A CA 1
ATOM 2443 C C . THR A 1 319 ? 46.962 -14.910 57.488 1.00 55.39 311 THR A C 1
ATOM 2444 O O . THR A 1 319 ? 46.972 -14.899 56.252 1.00 50.60 311 THR A O 1
ATOM 2448 N N . LYS A 1 320 ? 48.010 -14.502 58.208 1.00 55.20 312 LYS A N 1
ATOM 2449 C CA . LYS A 1 320 ? 49.245 -14.105 57.541 1.00 56.32 312 LYS A CA 1
ATOM 2450 C C . LYS A 1 320 ? 49.864 -15.279 56.791 1.00 53.25 312 LYS A C 1
ATOM 2451 O O . LYS A 1 320 ? 50.418 -15.106 55.699 1.00 56.46 312 LYS A O 1
ATOM 2453 N N . GLU A 1 321 ? 49.773 -16.485 57.361 1.00 55.98 313 GLU A N 1
ATOM 2454 C CA . GLU A 1 321 ? 50.316 -17.664 56.692 1.00 52.47 313 GLU A CA 1
ATOM 2455 C C . GLU A 1 321 ? 49.532 -18.003 55.428 1.00 50.14 313 GLU A C 1
ATOM 2456 O O . GLU A 1 321 ? 50.119 -18.406 54.417 1.00 48.89 313 GLU A O 1
ATOM 2462 N N . ILE A 1 322 ? 48.206 -17.855 55.466 1.00 49.65 314 ILE A N 1
ATOM 2463 C CA . ILE A 1 322 ? 47.405 -18.079 54.266 1.00 47.46 314 ILE A CA 1
ATOM 2464 C C . ILE A 1 322 ? 47.789 -17.080 53.188 1.00 48.86 314 ILE A C 1
ATOM 2465 O O . ILE A 1 322 ? 47.982 -17.440 52.021 1.00 52.97 314 ILE A O 1
ATOM 2470 N N . TYR A 1 323 ? 47.901 -15.806 53.566 1.00 49.84 315 TYR A N 1
ATOM 2471 C CA . TYR A 1 323 ? 48.308 -14.778 52.614 1.00 47.35 315 TYR A CA 1
ATOM 2472 C C . TYR A 1 323 ? 49.648 -15.121 51.974 1.00 47.10 315 TYR A C 1
ATOM 2473 O O . TYR A 1 323 ? 49.806 -15.047 50.751 1.00 42.80 315 TYR A O 1
ATOM 2482 N N . ASN A 1 324 ? 50.628 -15.505 52.793 1.00 47.04 316 ASN A N 1
ATOM 2483 C CA . ASN A 1 324 ? 51.977 -15.698 52.277 1.00 49.34 316 ASN A CA 1
ATOM 2484 C C . ASN A 1 324 ? 52.067 -16.917 51.362 1.00 46.20 316 ASN A C 1
ATOM 2485 O O . ASN A 1 324 ? 52.805 -16.899 50.371 1.00 47.19 316 ASN A O 1
ATOM 2490 N N . GLU A 1 325 ? 51.322 -17.984 51.666 1.00 52.22 317 GLU A N 1
ATOM 2491 C CA . GLU A 1 325 ? 51.392 -19.162 50.808 1.00 45.51 317 GLU A CA 1
ATOM 2492 C C . GLU A 1 325 ? 50.790 -18.879 49.438 1.00 45.77 317 GLU A C 1
ATOM 2493 O O . GLU A 1 325 ? 51.342 -19.295 48.413 1.00 42.05 317 GLU A O 1
ATOM 2499 N N . LEU A 1 326 ? 49.672 -18.152 49.399 1.00 43.94 318 LEU A N 1
ATOM 2500 C CA . LEU A 1 326 ? 49.075 -17.795 48.118 1.00 41.04 318 LEU A CA 1
ATOM 2501 C C . LEU A 1 326 ? 49.966 -16.833 47.342 1.00 39.76 318 LEU A C 1
ATOM 2502 O O . LEU A 1 326 ? 50.135 -16.979 46.126 1.00 43.30 318 LEU A O 1
ATOM 2507 N N . GLU A 1 327 ? 50.553 -15.847 48.029 1.00 42.08 319 GLU A N 1
ATOM 2508 C CA . GLU A 1 327 ? 51.445 -14.910 47.352 1.00 47.45 319 GLU A CA 1
ATOM 2509 C C . GLU A 1 327 ? 52.654 -15.622 46.759 1.00 42.80 319 GLU A C 1
ATOM 2510 O O . GLU A 1 327 ? 53.080 -15.308 45.640 1.00 39.70 319 GLU A O 1
ATOM 2516 N N . LYS A 1 328 ? 53.224 -16.576 47.501 1.00 51.63 320 LYS A N 1
ATOM 2517 C CA . LYS A 1 328 ? 54.370 -17.330 47.004 1.00 49.04 320 LYS A CA 1
ATOM 2518 C C . LYS A 1 328 ? 54.004 -18.151 45.776 1.00 50.09 320 LYS A C 1
ATOM 2519 O O . LYS A 1 328 ? 54.854 -18.383 44.909 1.00 43.44 320 LYS A O 1
ATOM 2521 N N . ALA A 1 329 ? 52.747 -18.586 45.681 1.00 44.99 321 ALA A N 1
ATOM 2522 C CA . ALA A 1 329 ? 52.261 -19.342 44.536 1.00 42.22 321 ALA A CA 1
ATOM 2523 C C . ALA A 1 329 ? 51.895 -18.458 43.357 1.00 42.33 321 ALA A C 1
ATOM 2524 O O . ALA A 1 329 ? 51.445 -18.978 42.333 1.00 44.93 321 ALA A O 1
ATOM 2526 N N . GLY A 1 330 ? 52.079 -17.148 43.466 1.00 38.65 322 GLY A N 1
ATOM 2527 C CA . GLY A 1 330 ? 51.808 -16.256 42.364 1.00 36.58 322 GLY A CA 1
ATOM 2528 C C . GLY A 1 330 ? 50.371 -15.815 42.245 1.00 37.32 322 GLY A C 1
ATOM 2529 O O . GLY A 1 330 ? 49.999 -15.247 41.215 1.00 37.11 322 GLY A O 1
ATOM 2530 N N . ILE A 1 331 ? 49.555 -16.065 43.258 1.00 37.43 323 ILE A N 1
ATOM 2531 C CA . ILE A 1 331 ? 48.172 -15.605 43.269 1.00 36.29 323 ILE A CA 1
ATOM 2532 C C . ILE A 1 331 ? 48.150 -14.154 43.736 1.00 35.59 323 ILE A C 1
ATOM 2533 O O . ILE A 1 331 ? 48.832 -13.790 44.703 1.00 38.16 323 ILE A O 1
ATOM 2538 N N . ARG A 1 332 ? 47.382 -13.313 43.041 1.00 31.07 324 ARG A N 1
ATOM 2539 C CA . ARG A 1 332 ? 47.254 -11.911 43.431 1.00 29.58 324 ARG A CA 1
ATOM 2540 C C . ARG A 1 332 ? 46.301 -11.845 44.618 1.00 31.38 324 ARG A C 1
ATOM 2541 O O . ARG A 1 332 ? 45.085 -11.964 44.468 1.00 31.86 324 ARG A O 1
ATOM 2549 N N . VAL A 1 333 ? 46.857 -11.671 45.812 1.00 33.84 325 VAL A N 1
ATOM 2550 C CA . VAL A 1 333 ? 46.113 -11.843 47.052 1.00 39.23 325 VAL A CA 1
ATOM 2551 C C . VAL A 1 333 ? 46.218 -10.561 47.861 1.00 37.90 325 VAL A C 1
ATOM 2552 O O . VAL A 1 333 ? 47.253 -9.885 47.838 1.00 37.92 325 VAL A O 1
ATOM 2556 N N . LYS A 1 334 ? 45.137 -10.217 48.552 1.00 39.71 326 LYS A N 1
ATOM 2557 C CA . LYS A 1 334 ? 45.123 -9.103 49.485 1.00 41.09 326 LYS A CA 1
ATOM 2558 C C . LYS A 1 334 ? 44.683 -9.586 50.858 1.00 43.08 326 LYS A C 1
ATOM 2559 O O . LYS A 1 334 ? 43.890 -10.522 50.980 1.00 36.11 326 LYS A O 1
ATOM 2565 N N . LEU A 1 335 ? 45.219 -8.946 51.891 1.00 39.15 327 LEU A N 1
ATOM 2566 C CA . LEU A 1 335 ? 44.854 -9.216 53.275 1.00 44.25 327 LEU A CA 1
ATOM 2567 C C . LEU A 1 335 ? 44.165 -7.971 53.821 1.00 44.53 327 LEU A C 1
ATOM 2568 O O . LEU A 1 335 ? 44.813 -6.944 54.041 1.00 47.06 327 LEU A O 1
ATOM 2573 N N . ASP A 1 336 ? 42.854 -8.056 54.030 1.00 40.53 328 ASP A N 1
ATOM 2574 C CA . ASP A 1 336 ? 42.077 -6.912 54.507 1.00 42.64 328 ASP A CA 1
ATOM 2575 C C . ASP A 1 336 ? 41.878 -7.059 56.013 1.00 47.42 328 ASP A C 1
ATOM 2576 O O . ASP A 1 336 ? 40.868 -7.585 56.481 1.00 46.52 328 ASP A O 1
ATOM 2581 N N . ASP A 1 337 ? 42.849 -6.563 56.778 1.00 51.04 329 ASP A N 1
ATOM 2582 C CA . ASP A 1 337 ? 42.755 -6.531 58.231 1.00 50.94 329 ASP A CA 1
ATOM 2583 C C . ASP A 1 337 ? 42.460 -5.130 58.757 1.00 55.38 329 ASP A C 1
ATOM 2584 O O . ASP A 1 337 ? 42.907 -4.773 59.851 1.00 52.23 329 ASP A O 1
ATOM 2589 N N . ARG A 1 338 ? 41.721 -4.329 57.991 1.00 57.47 330 ARG A N 1
ATOM 2590 C CA . ARG A 1 338 ? 41.318 -3.003 58.444 1.00 55.19 330 ARG A CA 1
ATOM 2591 C C . ARG A 1 338 ? 40.503 -3.104 59.725 1.00 58.25 330 ARG A C 1
ATOM 2592 O O . ARG A 1 338 ? 39.590 -3.928 59.833 1.00 55.72 330 ARG A O 1
ATOM 2600 N N . LEU A 1 339 ? 40.827 -2.246 60.694 1.00 62.99 331 LEU A N 1
ATOM 2601 C CA . LEU A 1 339 ? 40.274 -2.390 62.035 1.00 63.94 331 LEU A CA 1
ATOM 2602 C C . LEU A 1 339 ? 38.854 -1.841 62.132 1.00 64.39 331 LEU A C 1
ATOM 2603 O O . LEU A 1 339 ? 37.965 -2.500 62.682 1.00 65.42 331 LEU A O 1
ATOM 2605 N N . GLU A 1 340 ? 38.619 -0.639 61.606 1.00 65.69 332 GLU A N 1
ATOM 2606 C CA . GLU A 1 340 ? 37.370 0.075 61.855 1.00 68.50 332 GLU A CA 1
ATOM 2607 C C . GLU A 1 340 ? 36.235 -0.339 60.923 1.00 68.09 332 GLU A C 1
ATOM 2608 O O . GLU A 1 340 ? 35.264 0.417 60.791 1.00 65.08 332 GLU A O 1
ATOM 2610 N N . ARG A 1 341 ? 36.312 -1.508 60.290 1.00 67.99 333 ARG A N 1
ATOM 2611 C CA . ARG A 1 341 ? 35.331 -1.915 59.291 1.00 60.20 333 ARG A CA 1
ATOM 2612 C C . ARG A 1 341 ? 34.753 -3.272 59.659 1.00 57.17 333 ARG A C 1
ATOM 2613 O O . ARG A 1 341 ? 35.502 -4.209 59.950 1.00 59.46 333 ARG A O 1
ATOM 2621 N N . THR A 1 342 ? 33.425 -3.373 59.642 1.00 50.28 334 THR A N 1
ATOM 2622 C CA . THR A 1 342 ? 32.778 -4.640 59.941 1.00 57.25 334 THR A CA 1
ATOM 2623 C C . THR A 1 342 ? 33.053 -5.648 58.825 1.00 55.15 334 THR A C 1
ATOM 2624 O O . THR A 1 342 ? 33.330 -5.264 57.685 1.00 54.61 334 THR A O 1
ATOM 2628 N N . PRO A 1 343 ? 32.998 -6.949 59.134 1.00 54.88 335 PRO A N 1
ATOM 2629 C CA . PRO A 1 343 ? 33.180 -7.959 58.075 1.00 54.03 335 PRO A CA 1
ATOM 2630 C C . PRO A 1 343 ? 32.238 -7.782 56.896 1.00 46.37 335 PRO A C 1
ATOM 2631 O O . PRO A 1 343 ? 32.678 -7.848 55.742 1.00 43.91 335 PRO A O 1
ATOM 2635 N N . GLY A 1 344 ? 30.948 -7.553 57.156 1.00 48.29 336 GLY A N 1
ATOM 2636 C CA . GLY A 1 344 ? 30.004 -7.376 56.062 1.00 45.16 336 GLY A CA 1
ATOM 2637 C C . GLY A 1 344 ? 30.334 -6.182 55.187 1.00 44.72 336 GLY A C 1
ATOM 2638 O O . GLY A 1 344 ? 30.163 -6.227 53.965 1.00 43.79 336 GLY A O 1
ATOM 2639 N N . TRP A 1 345 ? 30.806 -5.095 55.801 1.00 43.96 337 TRP A N 1
ATOM 2640 C CA . TRP A 1 345 ? 31.250 -3.941 55.027 1.00 42.30 337 TRP A CA 1
ATOM 2641 C C . TRP A 1 345 ? 32.415 -4.310 54.117 1.00 42.19 337 TRP A C 1
ATOM 2642 O O . TRP A 1 345 ? 32.466 -3.893 52.951 1.00 39.96 337 TRP A O 1
ATOM 2653 N N . LYS A 1 346 ? 33.359 -5.101 54.629 1.00 42.56 338 LYS A N 1
ATOM 2654 C CA . LYS A 1 346 ? 34.468 -5.558 53.802 1.00 40.78 338 LYS A CA 1
ATOM 2655 C C . LYS A 1 346 ? 33.977 -6.464 52.682 1.00 37.97 338 LYS A C 1
ATOM 2656 O O . LYS A 1 346 ? 34.464 -6.379 51.550 1.00 36.02 338 LYS A O 1
ATOM 2662 N N . TYR A 1 347 ? 33.018 -7.348 52.982 1.00 38.91 339 TYR A N 1
ATOM 2663 C CA . TYR A 1 347 ? 32.481 -8.227 51.945 1.00 40.01 339 TYR A CA 1
ATOM 2664 C C . TYR A 1 347 ? 31.948 -7.413 50.775 1.00 35.70 339 TYR A C 1
ATOM 2665 O O . TYR A 1 347 ? 32.292 -7.672 49.614 1.00 33.92 339 TYR A O 1
ATOM 2674 N N . ASN A 1 348 ? 31.106 -6.418 51.066 1.00 40.60 340 ASN A N 1
ATOM 2675 C CA . ASN A 1 348 ? 30.551 -5.574 50.013 1.00 34.61 340 ASN A CA 1
ATOM 2676 C C . ASN A 1 348 ? 31.650 -4.834 49.265 1.00 33.04 340 ASN A C 1
ATOM 2677 O O . ASN A 1 348 ? 31.607 -4.725 48.037 1.00 31.31 340 ASN A O 1
ATOM 2682 N N . TYR A 1 349 ? 32.634 -4.311 49.998 1.00 33.76 341 TYR A N 1
ATOM 2683 C CA . TYR A 1 349 ? 33.709 -3.530 49.396 1.00 33.81 341 TYR A CA 1
ATOM 2684 C C . TYR A 1 349 ? 34.385 -4.291 48.263 1.00 34.61 341 TYR A C 1
ATOM 2685 O O . TYR A 1 349 ? 34.589 -3.756 47.165 1.00 29.20 341 TYR A O 1
ATOM 2694 N N . TRP A 1 350 ? 34.734 -5.548 48.507 1.00 31.25 342 TRP A N 1
ATOM 2695 C CA . TRP A 1 350 ? 35.459 -6.317 47.508 1.00 29.87 342 TRP A CA 1
ATOM 2696 C C . TRP A 1 350 ? 34.531 -6.981 46.501 1.00 31.58 342 TRP A C 1
ATOM 2697 O O . TRP A 1 350 ? 34.947 -7.218 45.362 1.00 28.32 342 TRP A O 1
ATOM 2708 N N . GLU A 1 351 ? 33.284 -7.282 46.884 1.00 31.78 343 GLU A N 1
ATOM 2709 C CA . GLU A 1 351 ? 32.323 -7.767 45.892 1.00 28.82 343 GLU A CA 1
ATOM 2710 C C . GLU A 1 351 ? 32.033 -6.695 44.850 1.00 27.36 343 GLU A C 1
ATOM 2711 O O . GLU A 1 351 ? 31.972 -6.984 43.651 1.00 26.10 343 GLU A O 1
ATOM 2717 N N . LEU A 1 352 ? 31.857 -5.449 45.296 1.00 27.74 344 LEU A N 1
ATOM 2718 C CA . LEU A 1 352 ? 31.642 -4.329 44.380 1.00 27.25 344 LEU A CA 1
ATOM 2719 C C . LEU A 1 352 ? 32.775 -4.204 43.369 1.00 28.52 344 LEU A C 1
ATOM 2720 O O . LEU A 1 352 ? 32.548 -3.911 42.188 1.00 24.38 344 LEU A O 1
ATOM 2725 N N . ARG A 1 353 ? 34.005 -4.427 43.813 1.00 25.23 345 ARG A N 1
ATOM 2726 C CA . ARG A 1 353 ? 35.162 -4.256 42.949 1.00 23.96 345 ARG A CA 1
ATOM 2727 C C . ARG A 1 353 ? 35.485 -5.504 42.140 1.00 23.18 345 ARG A C 1
ATOM 2728 O O . ARG A 1 353 ? 36.356 -5.451 41.266 1.00 26.53 345 ARG A O 1
ATOM 2736 N N . GLY A 1 354 ? 34.801 -6.617 42.399 1.00 25.74 346 GLY A N 1
ATOM 2737 C CA . GLY A 1 354 ? 34.832 -7.753 41.499 1.00 24.20 346 GLY A CA 1
ATOM 2738 C C . GLY A 1 354 ? 35.726 -8.900 41.898 1.00 27.53 346 GLY A C 1
ATOM 2739 O O . GLY A 1 354 ? 35.884 -9.833 41.104 1.00 24.22 346 GLY A O 1
ATOM 2740 N N . VAL A 1 355 ? 36.299 -8.878 43.098 1.00 24.94 347 VAL A N 1
ATOM 2741 C CA . VAL A 1 355 ? 37.273 -9.915 43.467 1.00 25.61 347 VAL A CA 1
ATOM 2742 C C . VAL A 1 355 ? 36.614 -11.292 43.388 1.00 27.13 347 VAL A C 1
ATOM 2743 O O . VAL A 1 355 ? 35.553 -11.512 44.004 1.00 29.13 347 VAL A O 1
ATOM 2747 N N . PRO A 1 356 ? 37.181 -12.248 42.648 1.00 25.75 348 PRO A N 1
ATOM 2748 C CA . PRO A 1 356 ? 36.456 -13.512 42.420 1.00 27.53 348 PRO A CA 1
ATOM 2749 C C . PRO A 1 356 ? 36.362 -14.427 43.636 1.00 30.95 348 PRO A C 1
ATOM 2750 O O . PRO A 1 356 ? 35.379 -15.171 43.748 1.00 31.38 348 PRO A O 1
ATOM 2754 N N . LEU A 1 357 ? 37.324 -14.410 44.557 1.00 30.02 349 LEU A N 1
ATOM 2755 C CA . LEU A 1 357 ? 37.281 -15.357 45.664 1.00 33.48 349 LEU A CA 1
ATOM 2756 C C . LEU A 1 357 ? 37.612 -14.653 46.969 1.00 33.76 349 LEU A C 1
ATOM 2757 O O . LEU A 1 357 ? 38.575 -13.883 47.039 1.00 34.21 349 LEU A O 1
ATOM 2762 N N . ARG A 1 358 ? 36.810 -14.916 47.995 1.00 34.08 350 ARG A N 1
ATOM 2763 C CA . ARG A 1 358 ? 37.040 -14.399 49.336 1.00 35.67 350 ARG A CA 1
ATOM 2764 C C . ARG A 1 358 ? 37.297 -15.557 50.291 1.00 37.85 350 ARG A C 1
ATOM 2765 O O . ARG A 1 358 ? 36.598 -16.575 50.249 1.00 38.56 350 ARG A O 1
ATOM 2773 N N . ILE A 1 359 ? 38.313 -15.406 51.136 1.00 39.01 351 ILE A N 1
ATOM 2774 C CA . ILE A 1 359 ? 38.598 -16.347 52.215 1.00 41.42 351 ILE A CA 1
ATOM 2775 C C . ILE A 1 359 ? 38.270 -15.643 53.522 1.00 44.56 351 ILE A C 1
ATOM 2776 O O . ILE A 1 359 ? 38.813 -14.568 53.807 1.00 43.31 351 ILE A O 1
ATOM 2781 N N . GLU A 1 360 ? 37.357 -16.229 54.299 1.00 44.91 352 GLU A N 1
ATOM 2782 C CA . GLU A 1 360 ? 36.989 -15.728 55.618 1.00 46.93 352 GLU A CA 1
ATOM 2783 C C . GLU A 1 360 ? 37.608 -16.648 56.661 1.00 49.50 352 GLU A C 1
ATOM 2784 O O . GLU A 1 360 ? 37.352 -17.856 56.651 1.00 50.44 352 GLU A O 1
ATOM 2790 N N . VAL A 1 361 ? 38.422 -16.083 57.549 1.00 50.74 353 VAL A N 1
ATOM 2791 C CA . VAL A 1 361 ? 39.105 -16.842 58.593 1.00 59.07 353 VAL A CA 1
ATOM 2792 C C . VAL A 1 361 ? 38.498 -16.439 59.929 1.00 61.18 353 VAL A C 1
ATOM 2793 O O . VAL A 1 361 ? 38.765 -15.342 60.436 1.00 57.95 353 VAL A O 1
ATOM 2797 N N . GLY A 1 362 ? 37.688 -17.325 60.505 1.00 57.66 354 GLY A N 1
ATOM 2798 C CA . GLY A 1 362 ? 37.028 -17.050 61.759 1.00 61.85 354 GLY A CA 1
ATOM 2799 C C . GLY A 1 362 ? 37.488 -17.966 62.876 1.00 69.04 354 GLY A C 1
ATOM 2800 O O . GLY A 1 362 ? 38.055 -19.039 62.640 1.00 68.21 354 GLY A O 1
ATOM 2801 N N . PRO A 1 363 ? 37.250 -17.552 64.125 1.00 74.93 355 PRO A N 1
ATOM 2802 C CA . PRO A 1 363 ? 37.676 -18.390 65.261 1.00 73.45 355 PRO A CA 1
ATOM 2803 C C . PRO A 1 363 ? 37.004 -19.748 65.276 1.00 74.45 355 PRO A C 1
ATOM 2804 O O . PRO A 1 363 ? 37.676 -20.769 65.468 1.00 71.78 355 PRO A O 1
ATOM 2808 N N . LYS A 1 364 ? 35.684 -19.786 65.078 1.00 78.24 356 LYS A N 1
ATOM 2809 C CA . LYS A 1 364 ? 34.979 -21.063 65.051 1.00 79.52 356 LYS A CA 1
ATOM 2810 C C . LYS A 1 364 ? 35.547 -21.980 63.975 1.00 79.40 356 LYS A C 1
ATOM 2811 O O . LYS A 1 364 ? 35.751 -23.176 64.214 1.00 83.01 356 LYS A O 1
ATOM 2813 N N . ASP A 1 365 ? 35.838 -21.432 62.791 1.00 75.42 357 ASP A N 1
ATOM 2814 C CA . ASP A 1 365 ? 36.384 -22.256 61.718 1.00 71.15 357 ASP A CA 1
ATOM 2815 C C . ASP A 1 365 ? 37.804 -22.715 62.016 1.00 65.93 357 ASP A C 1
ATOM 2816 O O . ASP A 1 365 ? 38.191 -23.818 61.613 1.00 66.28 357 ASP A O 1
ATOM 2821 N N . LEU A 1 366 ? 38.598 -21.887 62.699 1.00 66.58 358 LEU A N 1
ATOM 2822 C CA . LEU A 1 366 ? 39.956 -22.294 63.045 1.00 67.85 358 LEU A CA 1
ATOM 2823 C C . LEU A 1 366 ? 39.954 -23.459 64.025 1.00 74.59 358 LEU A C 1
ATOM 2824 O O . LEU A 1 366 ? 40.861 -24.298 63.990 1.00 74.03 358 LEU A O 1
ATOM 2826 N N . GLU A 1 367 ? 38.943 -23.530 64.895 1.00 78.97 359 GLU A N 1
ATOM 2827 C CA . GLU A 1 367 ? 38.854 -24.634 65.843 1.00 80.73 359 GLU A CA 1
ATOM 2828 C C . GLU A 1 367 ? 38.619 -25.962 65.136 1.00 83.91 359 GLU A C 1
ATOM 2829 O O . GLU A 1 367 ? 39.026 -27.013 65.645 1.00 86.59 359 GLU A O 1
ATOM 2831 N N . LYS A 1 368 ? 37.972 -25.940 63.970 1.00 80.06 360 LYS A N 1
ATOM 2832 C CA . LYS A 1 368 ? 37.735 -27.140 63.180 1.00 77.31 360 LYS A CA 1
ATOM 2833 C C . LYS A 1 368 ? 38.756 -27.304 62.056 1.00 71.50 360 LYS A C 1
ATOM 2834 O O . LYS A 1 368 ? 38.526 -28.088 61.129 1.00 70.50 360 LYS A O 1
ATOM 2836 N N . GLN A 1 369 ? 39.874 -26.575 62.126 1.00 70.81 361 GLN A N 1
ATOM 2837 C CA . GLN A 1 369 ? 40.976 -26.698 61.171 1.00 69.02 361 GLN A CA 1
ATOM 2838 C C . GLN A 1 369 ? 40.501 -26.486 59.734 1.00 68.23 361 GLN A C 1
ATOM 2839 O O . GLN A 1 369 ? 40.758 -27.301 58.847 1.00 64.91 361 GLN A O 1
ATOM 2841 N N . GLN A 1 370 ? 39.808 -25.372 59.503 1.00 63.73 362 GLN A N 1
ATOM 2842 C CA . GLN A 1 370 ? 39.235 -25.110 58.188 1.00 60.71 362 GLN A CA 1
ATOM 2843 C C . GLN A 1 370 ? 39.070 -23.611 57.979 1.00 63.95 362 GLN A C 1
ATOM 2844 O O . GLN A 1 370 ? 39.203 -22.807 58.906 1.00 62.39 362 GLN A O 1
ATOM 2850 N N . ILE A 1 371 ? 38.762 -23.246 56.735 1.00 55.74 363 ILE A N 1
ATOM 2851 C CA . ILE A 1 371 ? 38.492 -21.869 56.353 1.00 53.56 363 ILE A CA 1
ATOM 2852 C C . ILE A 1 371 ? 37.218 -21.840 55.522 1.00 53.55 363 ILE A C 1
ATOM 2853 O O . ILE A 1 371 ? 36.754 -22.861 55.012 1.00 52.13 363 ILE A O 1
ATOM 2858 N N . MET A 1 372 ? 36.660 -20.642 55.381 1.00 53.15 364 MET A N 1
ATOM 2859 C CA . MET A 1 372 ? 35.426 -20.425 54.639 1.00 50.84 364 MET A CA 1
ATOM 2860 C C . MET A 1 372 ? 35.749 -19.710 53.335 1.00 46.18 364 MET A C 1
ATOM 2861 O O . MET A 1 372 ? 36.485 -18.719 53.333 1.00 45.26 364 MET A O 1
ATOM 2866 N N . LEU A 1 373 ? 35.214 -20.223 52.231 1.00 44.83 365 LEU A N 1
ATOM 2867 C CA . LEU A 1 373 ? 35.417 -19.649 50.909 1.00 44.66 365 LEU A CA 1
ATOM 2868 C C . LEU A 1 373 ? 34.080 -19.172 50.360 1.00 43.83 365 LEU A C 1
ATOM 2869 O O . LEU A 1 373 ? 33.043 -19.796 50.604 1.00 42.92 365 LEU A O 1
ATOM 2874 N N . CYS A 1 374 ? 34.102 -18.056 49.632 1.00 41.06 366 CYS A N 1
ATOM 2875 C CA . CYS A 1 374 ? 32.905 -17.541 48.974 1.00 37.87 366 CYS A CA 1
ATOM 2876 C C . CYS A 1 374 ? 33.287 -17.086 47.576 1.00 35.47 366 CYS A C 1
ATOM 2877 O O . CYS A 1 374 ? 34.184 -16.250 47.423 1.00 34.50 366 CYS A O 1
ATOM 2880 N N . ARG A 1 375 ? 32.620 -17.636 46.563 1.00 34.63 367 ARG A N 1
ATOM 2881 C CA . ARG A 1 375 ? 32.925 -17.321 45.172 1.00 32.53 367 ARG A CA 1
ATOM 2882 C C . ARG A 1 375 ? 31.969 -16.248 44.659 1.00 32.01 367 ARG A C 1
ATOM 2883 O O . ARG A 1 375 ? 30.752 -16.344 44.852 1.00 32.33 367 ARG A O 1
ATOM 2891 N N . ARG A 1 376 ? 32.538 -15.228 44.007 1.00 30.28 368 ARG A N 1
ATOM 2892 C CA . ARG A 1 376 ? 31.809 -14.018 43.632 1.00 29.59 368 ARG A CA 1
ATOM 2893 C C . ARG A 1 376 ? 30.754 -14.272 42.559 1.00 31.57 368 ARG A C 1
ATOM 2894 O O . ARG A 1 376 ? 29.706 -13.618 42.557 1.00 27.95 368 ARG A O 1
ATOM 2902 N N . ASP A 1 377 ? 31.005 -15.205 41.643 1.00 28.28 369 ASP A N 1
ATOM 2903 C CA . ASP A 1 377 ? 30.115 -15.355 40.496 1.00 29.52 369 ASP A CA 1
ATOM 2904 C C . ASP A 1 377 ? 28.762 -15.931 40.897 1.00 32.72 369 ASP A C 1
ATOM 2905 O O . ASP A 1 377 ? 27.725 -15.468 40.410 1.00 31.54 369 ASP A O 1
ATOM 2910 N N . THR A 1 378 ? 28.741 -16.934 41.785 1.00 29.43 370 THR A N 1
ATOM 2911 C CA . THR A 1 378 ? 27.484 -17.516 42.247 1.00 32.04 370 THR A CA 1
ATOM 2912 C C . THR A 1 378 ? 27.111 -17.130 43.671 1.00 37.69 370 THR A C 1
ATOM 2913 O O . THR A 1 378 ? 25.959 -17.338 44.066 1.00 36.21 370 THR A O 1
ATOM 2917 N N . GLY A 1 379 ? 28.042 -16.585 44.448 1.00 34.86 371 GLY A N 1
ATOM 2918 C CA . GLY A 1 379 ? 27.787 -16.323 45.850 1.00 34.16 371 GLY A CA 1
ATOM 2919 C C . GLY A 1 379 ? 27.901 -17.527 46.762 1.00 38.83 371 GLY A C 1
ATOM 2920 O O . GLY A 1 379 ? 27.734 -17.379 47.981 1.00 37.84 371 GLY A O 1
ATOM 2921 N N . GLU A 1 380 ? 28.185 -18.709 46.224 1.00 38.77 372 GLU A N 1
ATOM 2922 C CA . GLU A 1 380 ? 28.217 -19.903 47.057 1.00 40.16 372 GLU A CA 1
ATOM 2923 C C . GLU A 1 380 ? 29.318 -19.804 48.106 1.00 39.30 372 GLU A C 1
ATOM 2924 O O . GLU A 1 380 ? 30.421 -19.326 47.828 1.00 38.20 372 GLU A O 1
ATOM 2930 N N . LYS A 1 381 ? 29.004 -20.263 49.319 1.00 43.96 373 LYS A N 1
ATOM 2931 C CA . LYS A 1 381 ? 29.946 -20.363 50.425 1.00 46.77 373 LYS A CA 1
ATOM 2932 C C . LYS A 1 381 ? 30.173 -21.829 50.770 1.00 44.86 373 LYS A C 1
ATOM 2933 O O . LYS A 1 381 ? 29.226 -22.619 50.785 1.00 45.90 373 LYS A O 1
ATOM 2939 N N . TRP A 1 382 ? 31.424 -22.190 51.055 1.00 47.74 374 TRP A N 1
ATOM 2940 C CA . TRP A 1 382 ? 31.753 -23.559 51.438 1.00 47.30 374 TRP A CA 1
ATOM 2941 C C . TRP A 1 382 ? 33.039 -23.546 52.251 1.00 48.40 374 TRP A C 1
ATOM 2942 O O . TRP A 1 382 ? 33.836 -22.609 52.167 1.00 48.37 374 TRP A O 1
ATOM 2953 N N . THR A 1 383 ? 33.230 -24.589 53.056 1.00 50.85 375 THR A N 1
ATOM 2954 C CA . THR A 1 383 ? 34.438 -24.691 53.859 1.00 52.22 375 THR A CA 1
ATOM 2955 C C . THR A 1 383 ? 35.470 -25.585 53.180 1.00 58.28 375 THR A C 1
ATOM 2956 O O . THR A 1 383 ? 35.129 -26.547 52.488 1.00 60.40 375 THR A O 1
ATOM 2960 N N . MET A 1 384 ? 36.742 -25.244 53.380 1.00 51.89 376 MET A N 1
ATOM 2961 C CA . MET A 1 384 ? 37.874 -26.034 52.926 1.00 52.05 376 MET A CA 1
ATOM 2962 C C . MET A 1 384 ? 38.730 -26.420 54.124 1.00 57.69 376 MET A C 1
ATOM 2963 O O . MET A 1 384 ? 39.146 -25.538 54.889 1.00 58.68 376 MET A O 1
ATOM 2968 N N . PRO A 1 385 ? 39.007 -27.704 54.333 1.00 56.66 377 PRO A N 1
ATOM 2969 C CA . PRO A 1 385 ? 39.953 -28.081 55.391 1.00 59.16 377 PRO A CA 1
ATOM 2970 C C . PRO A 1 385 ? 41.333 -27.525 55.081 1.00 59.67 377 PRO A C 1
ATOM 2971 O O . PRO A 1 385 ? 41.772 -27.514 53.928 1.00 56.01 377 PRO A O 1
ATOM 2975 N N . LEU A 1 386 ? 42.014 -27.043 56.124 1.00 60.70 378 LEU A N 1
ATOM 2976 C CA . LEU A 1 386 ? 43.367 -26.528 55.932 1.00 58.66 378 LEU A CA 1
ATOM 2977 C C . LEU A 1 386 ? 44.304 -27.606 55.409 1.00 59.31 378 LEU A C 1
ATOM 2978 O O . LEU A 1 386 ? 45.300 -27.295 54.747 1.00 64.02 378 LEU A O 1
ATOM 2983 N N . SER A 1 387 ? 44.003 -28.876 55.686 1.00 61.49 379 SER A N 1
ATOM 2984 C CA . SER A 1 387 ? 44.798 -29.961 55.129 1.00 62.20 379 SER A CA 1
ATOM 2985 C C . SER A 1 387 ? 44.709 -30.013 53.611 1.00 68.00 379 SER A C 1
ATOM 2986 O O . SER A 1 387 ? 45.598 -30.578 52.967 1.00 64.14 379 SER A O 1
ATOM 2989 N N . GLU A 1 388 ? 43.661 -29.434 53.027 1.00 63.05 380 GLU A N 1
ATOM 2990 C CA . GLU A 1 388 ? 43.493 -29.389 51.584 1.00 59.89 380 GLU A CA 1
ATOM 2991 C C . GLU A 1 388 ? 43.729 -28.002 51.009 1.00 58.09 380 GLU A C 1
ATOM 2992 O O . GLU A 1 388 ? 43.549 -27.808 49.804 1.00 55.53 380 GLU A O 1
ATOM 2998 N N . PHE A 1 389 ? 44.127 -27.039 51.836 1.00 55.96 381 PHE A N 1
ATOM 2999 C CA . PHE A 1 389 ? 44.467 -25.710 51.357 1.00 49.87 381 PHE A CA 1
ATOM 3000 C C . PHE A 1 389 ? 45.881 -25.695 50.801 1.00 51.00 381 PHE A C 1
ATOM 3001 O O . PHE A 1 389 ? 46.807 -26.228 51.415 1.00 51.24 381 PHE A O 1
ATOM 3009 N N . SER A 1 390 ? 46.049 -25.057 49.645 1.00 53.79 382 SER A N 1
ATOM 3010 C CA . SER A 1 390 ? 47.360 -24.891 49.027 1.00 46.01 382 SER A CA 1
ATOM 3011 C C . SER A 1 390 ? 47.209 -23.935 47.854 1.00 46.21 382 SER A C 1
ATOM 3012 O O . SER A 1 390 ? 46.096 -23.581 47.457 1.00 43.88 382 SER A O 1
ATOM 3015 N N . GLY A 1 391 ? 48.351 -23.528 47.298 1.00 38.99 383 GLY A N 1
ATOM 3016 C CA . GLY A 1 391 ? 48.322 -22.714 46.097 1.00 40.54 383 GLY A CA 1
ATOM 3017 C C . GLY A 1 391 ? 47.639 -23.421 44.945 1.00 41.56 383 GLY A C 1
ATOM 3018 O O . GLY A 1 391 ? 46.881 -22.808 44.190 1.00 39.12 383 GLY A O 1
ATOM 3019 N N . ASP A 1 392 ? 47.881 -24.727 44.805 1.00 43.56 384 ASP A N 1
ATOM 3020 C CA . ASP A 1 392 ? 47.263 -25.482 43.720 1.00 44.43 384 ASP A CA 1
ATOM 3021 C C . ASP A 1 392 ? 45.756 -25.606 43.913 1.00 41.83 384 ASP A C 1
ATOM 3022 O O . ASP A 1 392 ? 44.991 -25.488 42.948 1.00 39.23 384 ASP A O 1
ATOM 3027 N N . SER A 1 393 ? 45.307 -25.856 45.149 1.00 38.55 385 SER A N 1
ATOM 3028 C CA . SER A 1 393 ? 43.874 -26.039 45.361 1.00 40.79 385 SER A CA 1
ATOM 3029 C C . SER A 1 393 ? 43.114 -24.726 45.192 1.00 36.45 385 SER A C 1
ATOM 3030 O O . SER A 1 393 ? 41.971 -24.731 44.716 1.00 35.82 385 SER A O 1
ATOM 3033 N N . ILE A 1 394 ? 43.735 -23.597 45.544 1.00 36.88 386 ILE A N 1
ATOM 3034 C CA . ILE A 1 394 ? 43.084 -22.307 45.338 1.00 38.44 386 ILE A CA 1
ATOM 3035 C C . ILE A 1 394 ? 43.054 -21.952 43.856 1.00 37.21 386 ILE A C 1
ATOM 3036 O O . ILE A 1 394 ? 42.047 -21.442 43.348 1.00 34.95 386 ILE A O 1
ATOM 3041 N N . LYS A 1 395 ? 44.148 -22.214 43.134 1.00 36.34 387 LYS A N 1
ATOM 3042 C CA . LYS A 1 395 ? 44.123 -22.030 41.683 1.00 32.63 387 LYS A CA 1
ATOM 3043 C C . LYS A 1 395 ? 43.032 -22.881 41.039 1.00 36.09 387 LYS A C 1
ATOM 3044 O O . LYS A 1 395 ? 42.364 -22.444 40.090 1.00 34.90 387 LYS A O 1
ATOM 3050 N N . ALA A 1 396 ? 42.848 -24.104 41.537 1.00 33.14 388 ALA A N 1
ATOM 3051 C CA . ALA A 1 396 ? 41.793 -24.968 41.021 1.00 33.22 388 ALA A CA 1
ATOM 3052 C C . ALA A 1 396 ? 40.417 -24.360 41.269 1.00 32.52 388 ALA A C 1
ATOM 3053 O O . ALA A 1 396 ? 39.511 -24.497 40.439 1.00 37.99 388 ALA A O 1
ATOM 3055 N N . VAL A 1 397 ? 40.241 -23.699 42.417 1.00 33.83 389 VAL A N 1
ATOM 3056 C CA . VAL A 1 397 ? 38.995 -22.988 42.685 1.00 34.34 389 VAL A CA 1
ATOM 3057 C C . VAL A 1 397 ? 38.814 -21.843 41.696 1.00 32.60 389 VAL A C 1
ATOM 3058 O O . VAL A 1 397 ? 37.714 -21.612 41.182 1.00 32.06 389 VAL A O 1
ATOM 3062 N N . LEU A 1 398 ? 39.894 -21.122 41.400 1.00 30.06 390 LEU A N 1
ATOM 3063 C CA . LEU A 1 398 ? 39.805 -20.003 40.470 1.00 28.74 390 LEU A CA 1
ATOM 3064 C C . LEU A 1 398 ? 39.510 -20.469 39.055 1.00 33.22 390 LEU A C 1
ATOM 3065 O O . LEU A 1 398 ? 38.783 -19.792 38.322 1.00 32.46 390 LEU A O 1
ATOM 3070 N N . ASP A 1 399 ? 40.056 -21.618 38.654 1.00 28.76 391 ASP A N 1
ATOM 3071 C CA . ASP A 1 399 ? 39.740 -22.159 37.334 1.00 29.02 391 ASP A CA 1
ATOM 3072 C C . ASP A 1 399 ? 38.289 -22.614 37.265 1.00 30.87 391 ASP A C 1
ATOM 3073 O O . ASP A 1 399 ? 37.630 -22.465 36.223 1.00 33.03 391 ASP A O 1
ATOM 3078 N N . LYS A 1 400 ? 37.772 -23.172 38.363 1.00 30.61 392 LYS A N 1
ATOM 3079 C CA . LYS A 1 400 ? 36.366 -23.561 38.408 1.00 29.47 392 LYS A CA 1
ATOM 3080 C C . LYS A 1 400 ? 35.460 -22.346 38.240 1.00 33.67 392 LYS A C 1
ATOM 3081 O O . LYS A 1 400 ? 34.450 -22.410 37.531 1.00 31.11 392 LYS A O 1
ATOM 3087 N N . ILE A 1 401 ? 35.810 -21.227 38.882 1.00 32.92 393 ILE A N 1
ATOM 3088 C CA . ILE A 1 401 ? 35.042 -19.996 38.715 1.00 28.34 393 ILE A CA 1
ATOM 3089 C C . ILE A 1 401 ? 35.095 -19.535 37.264 1.00 28.79 393 ILE A C 1
ATOM 3090 O O . ILE A 1 401 ? 34.070 -19.188 36.664 1.00 28.05 393 ILE A O 1
ATOM 3095 N N . HIS A 1 402 ? 36.293 -19.536 36.673 1.00 28.41 394 HIS A N 1
ATOM 3096 C CA . HIS A 1 402 ? 36.413 -19.152 35.270 1.00 24.90 394 HIS A CA 1
ATOM 3097 C C . HIS A 1 402 ? 35.527 -20.022 34.384 1.00 29.92 394 HIS A C 1
ATOM 3098 O O . HIS A 1 402 ? 34.780 -19.515 33.536 1.00 27.55 394 HIS A O 1
ATOM 3105 N N . ASP A 1 403 ? 35.620 -21.343 34.547 1.00 26.57 395 ASP A N 1
ATOM 3106 C CA . ASP A 1 403 ? 34.834 -22.246 33.711 1.00 25.79 395 ASP A CA 1
ATOM 3107 C C . ASP A 1 403 ? 33.339 -21.996 33.870 1.00 25.92 395 ASP A C 1
ATOM 3108 O O . ASP A 1 403 ? 32.598 -22.001 32.880 1.00 26.73 395 ASP A O 1
ATOM 3113 N N . SER A 1 404 ? 32.879 -21.771 35.103 1.00 26.28 396 SER A N 1
ATOM 3114 C CA . SER A 1 404 ? 31.454 -21.556 35.341 1.00 31.39 396 SER A CA 1
ATOM 3115 C C . SER A 1 404 ? 30.975 -20.270 34.679 1.00 27.44 396 SER A C 1
ATOM 3116 O O . SER A 1 404 ? 29.885 -20.232 34.092 1.00 25.87 396 SER A O 1
ATOM 3119 N N . MET A 1 405 ? 31.769 -19.200 34.791 1.00 24.80 397 MET A N 1
ATOM 3120 C CA . MET A 1 405 ? 31.417 -17.927 34.171 1.00 23.93 397 MET A CA 1
ATOM 3121 C C . MET A 1 405 ? 31.291 -18.077 32.663 1.00 29.39 397 MET A C 1
ATOM 3122 O O . MET A 1 405 ? 30.334 -17.581 32.055 1.00 27.03 397 MET A O 1
ATOM 3127 N N . LEU A 1 406 ? 32.252 -18.766 32.040 1.00 23.12 398 LEU A N 1
ATOM 3128 C CA . LEU A 1 406 ? 32.206 -18.959 30.593 1.00 22.52 398 LEU A CA 1
ATOM 3129 C C . LEU A 1 406 ? 31.052 -19.874 30.192 1.00 26.72 398 LEU A C 1
ATOM 3130 O O . LEU A 1 406 ? 30.345 -19.607 29.212 1.00 25.88 398 LEU A O 1
ATOM 3135 N N . ASN A 1 407 ? 30.839 -20.949 30.949 1.00 28.13 399 ASN A N 1
ATOM 3136 C CA . ASN A 1 407 ? 29.773 -21.889 30.620 1.00 25.70 399 ASN A CA 1
ATOM 3137 C C . ASN A 1 407 ? 28.399 -21.248 30.756 1.00 27.49 399 ASN A C 1
ATOM 3138 O O . ASN A 1 407 ? 27.517 -21.482 29.924 1.00 28.05 399 ASN A O 1
ATOM 3143 N N . LYS A 1 408 ? 28.195 -20.454 31.811 1.00 28.98 400 LYS A N 1
ATOM 3144 C CA . LYS A 1 408 ? 26.918 -19.771 31.995 1.00 31.49 400 LYS A CA 1
ATOM 3145 C C . LYS A 1 408 ? 26.639 -18.814 30.843 1.00 27.66 400 LYS A C 1
ATOM 3146 O O . LYS A 1 408 ? 25.523 -18.776 30.311 1.00 25.61 400 LYS A O 1
ATOM 3152 N N . ALA A 1 409 ? 27.645 -18.044 30.436 1.00 23.98 401 ALA A N 1
ATOM 3153 C CA . ALA A 1 409 ? 27.446 -17.090 29.351 1.00 22.43 401 ALA A CA 1
ATOM 3154 C C . ALA A 1 409 ? 27.215 -17.803 28.028 1.00 27.30 401 ALA A C 1
ATOM 3155 O O . ALA A 1 409 ? 26.401 -17.353 27.209 1.00 25.65 401 ALA A O 1
ATOM 3157 N N . ARG A 1 410 ? 27.902 -18.929 27.800 1.00 22.61 402 ARG A N 1
ATOM 3158 C CA . ARG A 1 410 ? 27.694 -19.641 26.540 1.00 23.48 402 ARG A CA 1
ATOM 3159 C C . ARG A 1 410 ? 26.303 -20.255 26.486 1.00 23.66 402 ARG A C 1
ATOM 3160 O O . ARG A 1 410 ? 25.661 -20.255 25.430 1.00 26.03 402 ARG A O 1
ATOM 3168 N N . LYS A 1 411 ? 25.824 -20.789 27.609 1.00 23.16 403 LYS A N 1
ATOM 3169 C CA . LYS A 1 411 ? 24.471 -21.346 27.633 1.00 30.38 403 LYS A CA 1
ATOM 3170 C C . LYS A 1 411 ? 23.429 -20.264 27.374 1.00 31.75 403 LYS A C 1
ATOM 3171 O O . LYS A 1 411 ? 22.495 -20.468 26.586 1.00 32.91 403 LYS A O 1
ATOM 3177 N N . GLU A 1 412 ? 23.585 -19.099 28.011 1.00 29.64 404 GLU A N 1
ATOM 3178 C CA . GLU A 1 412 ? 22.698 -17.972 27.731 1.00 28.99 404 GLU A CA 1
ATOM 3179 C C . GLU A 1 412 ? 22.755 -17.582 26.259 1.00 28.70 404 GLU A C 1
ATOM 3180 O O . GLU A 1 412 ? 21.717 -17.388 25.616 1.00 30.52 404 GLU A O 1
ATOM 3186 N N . MET A 1 413 ? 23.963 -17.456 25.704 1.00 25.45 405 MET A N 1
ATOM 3187 C CA . MET A 1 413 ? 24.080 -17.031 24.311 1.00 23.68 405 MET A CA 1
ATOM 3188 C C . MET A 1 413 ? 23.397 -18.019 23.369 1.00 30.56 405 MET A C 1
ATOM 3189 O O . MET A 1 413 ? 22.625 -17.620 22.486 1.00 29.36 405 MET A O 1
ATOM 3194 N N . ASN A 1 414 ? 23.662 -19.318 23.552 1.00 24.82 406 ASN A N 1
ATOM 3195 C CA . ASN A 1 414 ? 23.134 -20.322 22.631 1.00 29.26 406 ASN A CA 1
ATOM 3196 C C . ASN A 1 414 ? 21.615 -20.405 22.712 1.00 34.49 406 ASN A C 1
ATOM 3197 O O . ASN A 1 414 ? 20.948 -20.626 21.694 1.00 32.32 406 ASN A O 1
ATOM 3202 N N . GLU A 1 415 ? 21.054 -20.238 23.914 1.00 28.49 407 GLU A N 1
ATOM 3203 C CA . GLU A 1 415 ? 19.602 -20.197 24.075 1.00 32.62 407 GLU A CA 1
ATOM 3204 C C . GLU A 1 415 ? 18.976 -19.016 23.348 1.00 34.76 407 GLU A C 1
ATOM 3205 O O . GLU A 1 415 ? 17.767 -19.036 23.080 1.00 38.31 407 GLU A O 1
ATOM 3211 N N . ARG A 1 416 ? 19.765 -17.984 23.039 1.00 27.41 408 ARG A N 1
ATOM 3212 C CA . ARG A 1 416 ? 19.261 -16.756 22.438 1.00 28.35 408 ARG A CA 1
ATOM 3213 C C . ARG A 1 416 ? 19.621 -16.650 20.965 1.00 23.90 408 ARG A C 1
ATOM 3214 O O . ARG A 1 416 ? 19.569 -15.557 20.394 1.00 27.64 408 ARG A O 1
ATOM 3222 N N . ILE A 1 417 ? 20.010 -17.763 20.350 1.00 25.45 409 ILE A N 1
ATOM 3223 C CA . ILE A 1 417 ? 20.194 -17.858 18.905 1.00 27.92 409 ILE A CA 1
ATOM 3224 C C . ILE A 1 417 ? 19.059 -18.719 18.367 1.00 29.14 409 ILE A C 1
ATOM 3225 O O . ILE A 1 417 ? 18.952 -19.901 18.713 1.00 27.06 409 ILE A O 1
ATOM 3230 N N . VAL A 1 418 ? 18.205 -18.122 17.540 1.00 24.61 410 VAL A N 1
ATOM 3231 C CA . VAL A 1 418 ? 16.995 -18.758 17.044 1.00 22.41 410 VAL A CA 1
ATOM 3232 C C . VAL A 1 418 ? 17.101 -18.871 15.531 1.00 23.33 410 VAL A C 1
ATOM 3233 O O . VAL A 1 418 ? 17.397 -17.880 14.855 1.00 22.40 410 VAL A O 1
ATOM 3237 N N . VAL A 1 419 ? 16.827 -20.062 15.005 1.00 24.09 411 VAL A N 1
ATOM 3238 C CA . VAL A 1 419 ? 16.687 -20.244 13.561 1.00 25.17 411 VAL A CA 1
ATOM 3239 C C . VAL A 1 419 ? 15.357 -19.641 13.121 1.00 22.56 411 VAL A C 1
ATOM 3240 O O . VAL A 1 419 ? 14.286 -20.076 13.563 1.00 26.11 411 VAL A O 1
ATOM 3244 N N . THR A 1 420 ? 15.413 -18.648 12.238 1.00 22.66 412 THR A N 1
ATOM 3245 C CA . THR A 1 420 ? 14.212 -17.944 11.791 1.00 24.37 412 THR A CA 1
ATOM 3246 C C . THR A 1 420 ? 14.126 -18.070 10.271 1.00 22.72 412 THR A C 1
ATOM 3247 O O . THR A 1 420 ? 14.788 -17.330 9.535 1.00 22.22 412 THR A O 1
ATOM 3251 N N . ARG A 1 421 ? 13.302 -19.011 9.802 1.00 23.11 413 ARG A N 1
ATOM 3252 C CA . ARG A 1 421 ? 13.214 -19.287 8.375 1.00 24.65 413 ARG A CA 1
ATOM 3253 C C . ARG A 1 421 ? 12.354 -18.284 7.615 1.00 26.41 413 ARG A C 1
ATOM 3254 O O . ARG A 1 421 ? 12.479 -18.200 6.387 1.00 25.92 413 ARG A O 1
ATOM 3262 N N . THR A 1 422 ? 11.483 -17.543 8.301 1.00 24.37 414 THR A N 1
ATOM 3263 C CA . THR A 1 422 ? 10.544 -16.623 7.669 1.00 24.62 414 THR A CA 1
ATOM 3264 C C . THR A 1 422 ? 10.554 -15.290 8.404 1.00 24.73 414 THR A C 1
ATOM 3265 O O . THR A 1 422 ? 11.004 -15.189 9.550 1.00 26.15 414 THR A O 1
ATOM 3269 N N . TRP A 1 423 ? 10.042 -14.259 7.731 1.00 25.13 415 TRP A N 1
ATOM 3270 C CA . TRP A 1 423 ? 10.051 -12.923 8.324 1.00 25.36 415 TRP A CA 1
ATOM 3271 C C . TRP A 1 423 ? 9.267 -12.832 9.625 1.00 26.26 415 TRP A C 1
ATOM 3272 O O . TRP A 1 423 ? 9.781 -12.228 10.585 1.00 26.33 415 TRP A O 1
ATOM 3283 N N . PRO A 1 424 ? 8.036 -13.359 9.734 1.00 27.34 416 PRO A N 1
ATOM 3284 C CA . PRO A 1 424 ? 7.330 -13.253 11.024 1.00 28.30 416 PRO A CA 1
ATOM 3285 C C . PRO A 1 424 ? 8.095 -13.884 12.171 1.00 27.74 416 PRO A C 1
ATOM 3286 O O . PRO A 1 424 ? 8.075 -13.355 13.288 1.00 29.86 416 PRO A O 1
ATOM 3290 N N . GLU A 1 425 ? 8.775 -15.002 11.921 1.00 26.97 417 GLU A N 1
ATOM 3291 C CA . GLU A 1 425 ? 9.626 -15.597 12.947 1.00 30.03 417 GLU A CA 1
ATOM 3292 C C . GLU A 1 425 ? 10.804 -14.698 13.278 1.00 27.59 417 GLU A C 1
ATOM 3293 O O . GLU A 1 425 ? 11.163 -14.545 14.450 1.00 25.48 417 GLU A O 1
ATOM 3299 N N . PHE A 1 426 ? 11.422 -14.111 12.251 1.00 25.70 418 PHE A N 1
ATOM 3300 C CA . PHE A 1 426 ? 12.575 -13.235 12.443 1.00 27.23 418 PHE A CA 1
ATOM 3301 C C . PHE A 1 426 ? 12.225 -12.039 13.321 1.00 29.05 418 PHE A C 1
ATOM 3302 O O . PHE A 1 426 ? 12.901 -11.765 14.321 1.00 26.67 418 PHE A O 1
ATOM 3310 N N . ILE A 1 427 ? 11.160 -11.314 12.969 1.00 27.33 419 ILE A N 1
ATOM 3311 C CA . ILE A 1 427 ? 10.877 -10.091 13.709 1.00 27.75 419 ILE A CA 1
ATOM 3312 C C . ILE A 1 427 ? 10.444 -10.421 15.131 1.00 30.94 419 ILE A C 1
ATOM 3313 O O . ILE A 1 427 ? 10.738 -9.665 16.065 1.00 28.97 419 ILE A O 1
ATOM 3318 N N . LYS A 1 428 ? 9.765 -11.555 15.323 1.00 28.58 420 LYS A N 1
ATOM 3319 C CA . LYS A 1 428 ? 9.351 -11.963 16.660 1.00 30.37 420 LYS A CA 1
ATOM 3320 C C . LYS A 1 428 ? 10.561 -12.235 17.540 1.00 28.93 420 LYS A C 1
ATOM 3321 O O . LYS A 1 428 ? 10.639 -11.760 18.684 1.00 27.77 420 LYS A O 1
ATOM 3327 N N . ALA A 1 429 ? 11.517 -13.008 17.019 1.00 26.33 421 ALA A N 1
ATOM 3328 C CA . ALA A 1 429 ? 12.714 -13.339 17.790 1.00 25.18 421 ALA A CA 1
ATOM 3329 C C . ALA A 1 429 ? 13.568 -12.106 18.043 1.00 27.90 421 ALA A C 1
ATOM 3330 O O . ALA A 1 429 ? 14.131 -11.944 19.132 1.00 27.35 421 ALA A O 1
ATOM 3332 N N . LEU A 1 430 ? 13.657 -11.212 17.059 1.00 26.61 422 LEU A N 1
ATOM 3333 C CA . LEU A 1 430 ? 14.401 -9.968 17.239 1.00 25.87 422 LEU A CA 1
ATOM 3334 C C . LEU A 1 430 ? 13.812 -9.133 18.370 1.00 32.96 422 LEU A C 1
ATOM 3335 O O . LEU A 1 430 ? 14.537 -8.635 19.243 1.00 32.40 422 LEU A O 1
ATOM 3340 N N . ASN A 1 431 ? 12.487 -8.969 18.373 1.00 32.45 423 ASN A N 1
ATOM 3341 C CA . ASN A 1 431 ? 11.841 -8.154 19.396 1.00 33.77 423 ASN A CA 1
ATOM 3342 C C . ASN A 1 431 ? 11.902 -8.782 20.786 1.00 39.86 423 ASN A C 1
ATOM 3343 O O . ASN A 1 431 ? 11.722 -8.065 21.776 1.00 43.40 423 ASN A O 1
ATOM 3348 N N . SER A 1 432 ? 12.141 -10.087 20.895 1.00 32.97 424 SER A N 1
ATOM 3349 C CA A SER A 1 432 ? 12.326 -10.715 22.197 0.57 31.63 424 SER A CA 1
ATOM 3350 C CA B SER A 1 432 ? 12.332 -10.748 22.178 0.43 31.82 424 SER A CA 1
ATOM 3351 C C . SER A 1 432 ? 13.797 -10.821 22.589 1.00 32.71 424 SER A C 1
ATOM 3352 O O . SER A 1 432 ? 14.126 -11.541 23.537 1.00 38.30 424 SER A O 1
ATOM 3357 N N . GLY A 1 433 ? 14.680 -10.115 21.889 1.00 27.67 425 GLY A N 1
ATOM 3358 C CA . GLY A 1 433 ? 16.070 -10.026 22.304 1.00 26.07 425 GLY A CA 1
ATOM 3359 C C . GLY A 1 433 ? 16.954 -11.178 21.889 1.00 28.57 425 GLY A C 1
ATOM 3360 O O . GLY A 1 433 ? 17.913 -11.499 22.594 1.00 26.45 425 GLY A O 1
ATOM 3361 N N . ASN A 1 434 ? 16.666 -11.808 20.761 1.00 27.36 426 ASN A N 1
ATOM 3362 C CA . ASN A 1 434 ? 17.451 -12.926 20.271 1.00 24.32 426 ASN A CA 1
ATOM 3363 C C . ASN A 1 434 ? 18.284 -12.514 19.070 1.00 26.91 426 ASN A C 1
ATOM 3364 O O . ASN A 1 434 ? 17.996 -11.524 18.390 1.00 25.38 426 ASN A O 1
ATOM 3369 N N . MET A 1 435 ? 19.346 -13.280 18.833 1.00 20.92 427 MET A N 1
ATOM 3370 C CA . MET A 1 435 ? 20.008 -13.287 17.544 1.00 22.69 427 MET A CA 1
ATOM 3371 C C . MET A 1 435 ? 19.334 -14.330 16.666 1.00 20.92 427 MET A C 1
ATOM 3372 O O . MET A 1 435 ? 18.819 -15.335 17.161 1.00 28.13 427 MET A O 1
ATOM 3377 N N . CYS A 1 436 ? 19.342 -14.079 15.357 1.00 22.10 428 CYS A N 1
ATOM 3378 C CA . CYS A 1 436 ? 18.558 -14.853 14.409 1.00 20.35 428 CYS A CA 1
ATOM 3379 C C . CYS A 1 436 ? 19.456 -15.420 13.320 1.00 20.68 428 CYS A C 1
ATOM 3380 O O . CYS A 1 436 ? 20.246 -14.686 12.722 1.00 22.90 428 CYS A O 1
ATOM 3383 N N . LEU A 1 437 ? 19.299 -16.713 13.044 1.00 23.27 429 LEU A N 1
ATOM 3384 C CA . LEU A 1 437 ? 19.952 -17.347 11.909 1.00 20.07 429 LEU A CA 1
ATOM 3385 C C . LEU A 1 437 ? 18.961 -17.352 10.757 1.00 19.78 429 LEU A C 1
ATOM 3386 O O . LEU A 1 437 ? 17.867 -17.919 10.881 1.00 20.44 429 LEU A O 1
ATOM 3391 N N . ILE A 1 438 ? 19.320 -16.694 9.658 1.00 20.21 430 ILE A N 1
ATOM 3392 C CA . ILE A 1 438 ? 18.382 -16.566 8.544 1.00 21.00 430 ILE A CA 1
ATOM 3393 C C . ILE A 1 438 ? 18.975 -17.197 7.288 1.00 19.45 430 ILE A C 1
ATOM 3394 O O . ILE A 1 438 ? 20.204 -17.217 7.117 1.00 18.95 430 ILE A O 1
ATOM 3399 N N . PRO A 1 439 ? 18.144 -17.724 6.391 1.00 19.83 431 PRO A N 1
ATOM 3400 C CA . PRO A 1 439 ? 18.642 -18.100 5.065 1.00 20.56 431 PRO A CA 1
ATOM 3401 C C . PRO A 1 439 ? 19.205 -16.866 4.387 1.00 19.29 431 PRO A C 1
ATOM 3402 O O . PRO A 1 439 ? 18.635 -15.778 4.476 1.00 22.88 431 PRO A O 1
ATOM 3406 N N . TRP A 1 440 ? 20.343 -17.029 3.722 1.00 18.91 432 TRP A N 1
ATOM 3407 C CA . TRP A 1 440 ? 21.082 -15.868 3.257 1.00 18.64 432 TRP A CA 1
ATOM 3408 C C . TRP A 1 440 ? 21.627 -16.116 1.861 1.00 18.62 432 TRP A C 1
ATOM 3409 O O . TRP A 1 440 ? 22.154 -17.193 1.587 1.00 18.83 432 TRP A O 1
ATOM 3420 N N . HIS A 1 441 ? 21.466 -15.133 0.977 1.00 18.76 433 HIS A N 1
ATOM 3421 C CA . HIS A 1 441 ? 22.266 -15.038 -0.238 1.00 18.75 433 HIS A CA 1
ATOM 3422 C C . HIS A 1 441 ? 22.889 -13.655 -0.239 1.00 18.70 433 HIS A C 1
ATOM 3423 O O . HIS A 1 441 ? 22.172 -12.654 -0.152 1.00 22.37 433 HIS A O 1
ATOM 3430 N N . GLU A 1 442 ? 24.215 -13.600 -0.343 1.00 18.48 434 GLU A N 1
ATOM 3431 C CA . GLU A 1 442 ? 24.940 -12.346 -0.158 1.00 22.78 434 GLU A CA 1
ATOM 3432 C C . GLU A 1 442 ? 24.445 -11.266 -1.111 1.00 21.63 434 GLU A C 1
ATOM 3433 O O . GLU A 1 442 ? 24.323 -11.486 -2.323 1.00 24.46 434 GLU A O 1
ATOM 3439 N N . SER A 1 443 ? 24.165 -10.088 -0.549 1.00 21.93 435 SER A N 1
ATOM 3440 C CA . SER A 1 443 ? 23.642 -8.951 -1.291 1.00 27.51 435 SER A CA 1
ATOM 3441 C C . SER A 1 443 ? 23.604 -7.722 -0.393 1.00 30.18 435 SER A C 1
ATOM 3442 O O . SER A 1 443 ? 22.975 -7.758 0.668 1.00 25.78 435 SER A O 1
ATOM 3445 N N . LYS A 1 444 ? 24.268 -6.634 -0.798 1.00 30.98 436 LYS A N 1
ATOM 3446 C CA . LYS A 1 444 ? 24.153 -5.390 -0.038 1.00 30.42 436 LYS A CA 1
ATOM 3447 C C . LYS A 1 444 ? 22.706 -4.913 0.019 1.00 27.37 436 LYS A C 1
ATOM 3448 O O . LYS A 1 444 ? 22.239 -4.431 1.060 1.00 29.90 436 LYS A O 1
ATOM 3454 N N . ALA A 1 445 ? 21.982 -5.039 -1.094 1.00 30.06 437 ALA A N 1
ATOM 3455 C CA . ALA A 1 445 ? 20.601 -4.570 -1.142 1.00 34.08 437 ALA A CA 1
ATOM 3456 C C . ALA A 1 445 ? 19.698 -5.386 -0.225 1.00 34.34 437 ALA A C 1
ATOM 3457 O O . ALA A 1 445 ? 18.796 -4.833 0.417 1.00 30.47 437 ALA A O 1
ATOM 3459 N N . ALA A 1 446 ? 19.907 -6.707 -0.161 1.00 29.64 438 ALA A N 1
ATOM 3460 C CA . ALA A 1 446 ? 19.116 -7.519 0.757 1.00 23.56 438 ALA A CA 1
ATOM 3461 C C . ALA A 1 446 ? 19.382 -7.109 2.196 1.00 23.84 438 ALA A C 1
ATOM 3462 O O . ALA A 1 446 ? 18.453 -6.980 3.000 1.00 26.60 438 ALA A O 1
ATOM 3464 N N . GLU A 1 447 ? 20.648 -6.870 2.534 1.00 22.51 439 GLU A N 1
ATOM 3465 C CA . GLU A 1 447 ? 20.970 -6.469 3.898 1.00 20.34 439 GLU A CA 1
ATOM 3466 C C . GLU A 1 447 ? 20.331 -5.128 4.246 1.00 25.19 439 GLU A C 1
ATOM 3467 O O . GLU A 1 447 ? 19.825 -4.940 5.361 1.00 27.15 439 GLU A O 1
ATOM 3473 N N . GLU A 1 448 ? 20.352 -4.181 3.309 1.00 25.68 440 GLU A N 1
ATOM 3474 C CA . GLU A 1 448 ? 19.724 -2.886 3.556 1.00 30.14 440 GLU A CA 1
ATOM 3475 C C . GLU A 1 448 ? 18.215 -3.030 3.715 1.00 27.66 440 GLU A C 1
ATOM 3476 O O . GLU A 1 448 ? 17.605 -2.382 4.574 1.00 28.79 440 GLU A O 1
ATOM 3482 N N . TYR A 1 449 ? 17.595 -3.876 2.892 1.00 26.80 441 TYR A N 1
ATOM 3483 C CA . TYR A 1 449 ? 16.167 -4.148 3.035 1.00 27.16 441 TYR A CA 1
ATOM 3484 C C . TYR A 1 449 ? 15.841 -4.684 4.427 1.00 27.61 441 TYR A C 1
ATOM 3485 O O . TYR A 1 449 ? 14.909 -4.212 5.086 1.00 29.56 441 TYR A O 1
ATOM 3494 N N . ILE A 1 450 ? 16.604 -5.675 4.891 1.00 25.35 442 ILE A N 1
ATOM 3495 C CA . ILE A 1 450 ? 16.342 -6.262 6.203 1.00 22.54 442 ILE A CA 1
ATOM 3496 C C . ILE A 1 450 ? 16.500 -5.216 7.298 1.00 26.42 442 ILE A C 1
ATOM 3497 O O . ILE A 1 450 ? 15.698 -5.151 8.240 1.00 26.05 442 ILE A O 1
ATOM 3502 N N . LYS A 1 451 ? 17.532 -4.375 7.186 1.00 22.65 443 LYS A N 1
ATOM 3503 C CA . LYS A 1 451 ? 17.748 -3.337 8.184 1.00 23.02 443 LYS A CA 1
ATOM 3504 C C . LYS A 1 451 ? 16.571 -2.369 8.239 1.00 24.27 443 LYS A C 1
ATOM 3505 O O . LYS A 1 451 ? 16.078 -2.030 9.324 1.00 25.96 443 LYS A O 1
ATOM 3507 N N . GLU A 1 452 ? 16.127 -1.886 7.078 1.00 24.88 444 GLU A N 1
ATOM 3508 C CA . GLU A 1 452 ? 15.057 -0.891 7.064 1.00 31.44 444 GLU A CA 1
ATOM 3509 C C . GLU A 1 452 ? 13.735 -1.487 7.539 1.00 37.12 444 GLU A C 1
ATOM 3510 O O . GLU A 1 452 ? 12.990 -0.841 8.291 1.00 33.42 444 GLU A O 1
ATOM 3512 N N . LYS A 1 453 ? 13.426 -2.719 7.112 1.00 30.68 445 LYS A N 1
ATOM 3513 C CA . LYS A 1 453 ? 12.144 -3.323 7.463 1.00 30.11 445 LYS A CA 1
ATOM 3514 C C . LYS A 1 453 ? 12.093 -3.693 8.940 1.00 27.56 445 LYS A C 1
ATOM 3515 O O . LYS A 1 453 ? 11.088 -3.437 9.611 1.00 29.02 445 LYS A O 1
ATOM 3521 N N . SER A 1 454 ? 13.161 -4.299 9.464 1.00 26.13 446 SER A N 1
ATOM 3522 C CA . SER A 1 454 ? 13.182 -4.617 10.889 1.00 25.65 446 SER A CA 1
ATOM 3523 C C . SER A 1 454 ? 13.143 -3.352 11.738 1.00 31.66 446 SER A C 1
ATOM 3524 O O . SER A 1 454 ? 12.499 -3.339 12.791 1.00 29.16 446 SER A O 1
ATOM 3527 N N . LYS A 1 455 ? 13.791 -2.272 11.285 1.00 27.78 447 LYS A N 1
ATOM 3528 C CA . LYS A 1 455 ? 13.759 -1.018 12.042 1.00 29.99 447 LYS A CA 1
ATOM 3529 C C . LYS A 1 455 ? 12.340 -0.472 12.150 1.00 28.84 447 LYS A C 1
ATOM 3530 O O . LYS A 1 455 ? 11.938 0.030 13.206 1.00 32.97 447 LYS A O 1
ATOM 3536 N N . LEU A 1 456 ? 11.567 -0.562 11.067 1.00 29.37 448 LEU A N 1
ATOM 3537 C CA . LEU A 1 456 ? 10.190 -0.079 11.092 1.00 36.26 448 LEU A CA 1
ATOM 3538 C C . LEU A 1 456 ? 9.305 -0.906 12.018 1.00 35.44 448 LEU A C 1
ATOM 3539 O O . LEU A 1 456 ? 8.377 -0.366 12.629 1.00 36.84 448 LEU A O 1
ATOM 3544 N N . GLU A 1 457 ? 9.571 -2.202 12.143 1.00 32.35 449 GLU A N 1
ATOM 3545 C CA . GLU A 1 457 ? 8.743 -3.093 12.941 1.00 32.85 449 GLU A CA 1
ATOM 3546 C C . GLU A 1 457 ? 9.327 -3.358 14.323 1.00 37.77 449 GLU A C 1
ATOM 3547 O O . GLU A 1 457 ? 8.785 -4.180 15.067 1.00 40.31 449 GLU A O 1
ATOM 3553 N N . SER A 1 458 ? 10.396 -2.660 14.691 1.00 35.83 450 SER A N 1
ATOM 3554 C CA . SER A 1 458 ? 11.140 -2.934 15.910 1.00 40.19 450 SER A CA 1
ATOM 3555 C C . SER A 1 458 ? 10.622 -2.119 17.082 1.00 34.68 450 SER A C 1
ATOM 3556 O O . SER A 1 458 ? 10.011 -1.062 16.924 1.00 36.19 450 SER A O 1
ATOM 3559 N N . VAL A 1 459 ? 10.918 -2.617 18.276 1.00 36.50 451 VAL A N 1
ATOM 3560 C CA . VAL A 1 459 ? 10.701 -1.904 19.523 1.00 37.78 451 VAL A CA 1
ATOM 3561 C C . VAL A 1 459 ? 11.952 -2.091 20.376 1.00 35.27 451 VAL A C 1
ATOM 3562 O O . VAL A 1 459 ? 12.626 -3.122 20.300 1.00 36.59 451 VAL A O 1
ATOM 3566 N N . GLN A 1 460 ? 12.295 -1.070 21.158 1.00 35.18 452 GLN A N 1
ATOM 3567 C CA . GLN A 1 460 ? 13.461 -1.182 22.026 1.00 34.92 452 GLN A CA 1
ATOM 3568 C C . GLN A 1 460 ? 13.212 -0.399 23.307 1.00 30.51 452 GLN A C 1
ATOM 3569 O O . GLN A 1 460 ? 12.293 0.418 23.393 1.00 31.92 452 GLN A O 1
ATOM 3575 N N . SER A 1 461 ? 14.047 -0.663 24.308 1.00 29.93 453 SER A N 1
ATOM 3576 C CA . SER A 1 461 ? 13.867 -0.052 25.616 1.00 30.92 453 SER A CA 1
ATOM 3577 C C . SER A 1 461 ? 14.232 1.431 25.582 1.00 37.98 453 SER A C 1
ATOM 3578 O O . SER A 1 461 ? 15.011 1.892 24.743 1.00 32.93 453 SER A O 1
ATOM 3581 N N . GLN A 1 462 ? 13.663 2.178 26.525 1.00 36.13 454 GLN A N 1
ATOM 3582 C CA . GLN A 1 462 ? 14.016 3.587 26.649 1.00 33.50 454 GLN A CA 1
ATOM 3583 C C . GLN A 1 462 ? 15.506 3.750 26.921 1.00 37.41 454 GLN A C 1
ATOM 3584 O O . GLN A 1 462 ? 16.140 4.676 26.402 1.00 39.69 454 GLN A O 1
ATOM 3590 N N . SER A 1 463 ? 16.082 2.849 27.725 1.00 36.16 455 SER A N 1
ATOM 3591 C CA . SER A 1 463 ? 17.516 2.897 28.006 1.00 30.36 455 SER A CA 1
ATOM 3592 C C . SER A 1 463 ? 18.338 2.731 26.736 1.00 33.83 455 SER A C 1
ATOM 3593 O O . SER A 1 463 ? 19.325 3.446 26.530 1.00 31.32 455 SER A O 1
ATOM 3596 N N . ASP A 1 464 ? 17.963 1.779 25.879 1.00 28.53 456 ASP A N 1
ATOM 3597 C CA . ASP A 1 464 ? 18.686 1.604 24.625 1.00 29.08 456 ASP A CA 1
ATOM 3598 C C . ASP A 1 464 ? 18.521 2.819 23.720 1.00 28.64 456 ASP A C 1
ATOM 3599 O O . ASP A 1 464 ? 19.485 3.265 23.089 1.00 33.11 456 ASP A O 1
ATOM 3604 N N . ALA A 1 465 ? 17.309 3.360 23.633 1.00 29.67 457 ALA A N 1
ATOM 3605 C CA . ALA A 1 465 ? 17.102 4.552 22.817 1.00 38.16 457 ALA A CA 1
ATOM 3606 C C . ALA A 1 465 ? 17.944 5.719 23.329 1.00 41.67 457 ALA A C 1
ATOM 3607 O O . ALA A 1 465 ? 18.492 6.489 22.534 1.00 41.03 457 ALA A O 1
ATOM 3609 N N . ASN A 1 466 ? 18.076 5.847 24.655 1.00 33.47 458 ASN A N 1
ATOM 3610 C CA . ASN A 1 466 ? 18.912 6.895 25.238 1.00 36.31 458 ASN A CA 1
ATOM 3611 C C . ASN A 1 466 ? 20.394 6.679 24.946 1.00 44.89 458 ASN A C 1
ATOM 3612 O O . ASN A 1 466 ? 21.150 7.651 24.830 1.00 51.93 458 ASN A O 1
ATOM 3617 N N . THR A 1 467 ? 20.833 5.425 24.856 1.00 37.84 459 THR A N 1
ATOM 3618 C CA . THR A 1 467 ? 22.207 5.079 24.513 1.00 34.63 459 THR A CA 1
ATOM 3619 C C . THR A 1 467 ? 22.489 5.266 23.017 1.00 37.06 459 THR A C 1
ATOM 3620 O O . THR A 1 467 ? 23.582 4.931 22.543 1.00 40.62 459 THR A O 1
ATOM 3624 N N . GLY A 1 468 ? 21.537 5.826 22.274 1.00 41.42 460 GLY A N 1
ATOM 3625 C CA . GLY A 1 468 ? 21.711 6.055 20.855 1.00 39.93 460 GLY A CA 1
ATOM 3626 C C . GLY A 1 468 ? 21.588 4.822 19.994 1.00 37.45 460 GLY A C 1
ATOM 3627 O O . GLY A 1 468 ? 21.994 4.852 18.827 1.00 32.18 460 GLY A O 1
ATOM 3628 N N . LEU A 1 469 ? 21.044 3.735 20.528 1.00 27.41 461 LEU A N 1
ATOM 3629 C CA . LEU A 1 469 ? 20.969 2.483 19.792 1.00 25.38 461 LEU A CA 1
ATOM 3630 C C . LEU A 1 469 ? 19.697 2.430 18.946 1.00 27.60 461 LEU A C 1
ATOM 3631 O O . LEU A 1 469 ? 18.797 3.256 19.073 1.00 29.19 461 LEU A O 1
ATOM 3636 N N . THR A 1 470 ? 19.634 1.436 18.067 1.00 28.96 462 THR A N 1
ATOM 3637 C CA . THR A 1 470 ? 18.469 1.226 17.225 1.00 34.27 462 THR A CA 1
ATOM 3638 C C . THR A 1 470 ? 17.936 -0.188 17.420 1.00 27.89 462 THR A C 1
ATOM 3639 O O . THR A 1 470 ? 18.663 -1.106 17.813 1.00 26.08 462 THR A O 1
ATOM 3643 N N . GLY A 1 471 ? 16.643 -0.350 17.149 1.00 27.80 463 GLY A N 1
ATOM 3644 C CA . GLY A 1 471 ? 16.063 -1.670 17.122 1.00 30.16 463 GLY A CA 1
ATOM 3645 C C . GLY A 1 471 ? 16.269 -2.415 15.828 1.00 28.59 463 GLY A C 1
ATOM 3646 O O . GLY A 1 471 ? 15.852 -3.569 15.716 1.00 29.65 463 GLY A O 1
ATOM 3647 N N . ALA A 1 472 ? 16.910 -1.788 14.843 1.00 26.34 464 ALA A N 1
ATOM 3648 C CA . ALA A 1 472 ? 17.128 -2.433 13.557 1.00 28.83 464 ALA A CA 1
ATOM 3649 C C . ALA A 1 472 ? 18.072 -3.619 13.698 1.00 25.44 464 ALA A C 1
ATOM 3650 O O . ALA A 1 472 ? 19.002 -3.614 14.508 1.00 26.73 464 ALA A O 1
ATOM 3652 N N . ALA A 1 473 ? 17.828 -4.642 12.889 1.00 23.44 465 ALA A N 1
ATOM 3653 C CA . ALA A 1 473 ? 18.716 -5.791 12.824 1.00 23.01 465 ALA A CA 1
ATOM 3654 C C . ALA A 1 473 ? 19.771 -5.535 11.763 1.00 29.59 465 ALA A C 1
ATOM 3655 O O . ALA A 1 473 ? 19.464 -5.047 10.672 1.00 36.74 465 ALA A O 1
ATOM 3657 N N . LYS A 1 474 ? 21.017 -5.872 12.073 1.00 26.30 466 LYS A N 1
ATOM 3658 C CA . LYS A 1 474 ? 22.047 -5.804 11.049 1.00 28.34 466 LYS A CA 1
ATOM 3659 C C . LYS A 1 474 ? 22.756 -7.145 10.964 1.00 24.73 466 LYS A C 1
ATOM 3660 O O . LYS A 1 474 ? 22.579 -8.023 11.811 1.00 21.07 466 LYS A O 1
ATOM 3666 N N . SER A 1 475 ? 23.528 -7.325 9.899 1.00 21.42 467 SER A N 1
ATOM 3667 C CA . SER A 1 475 ? 24.259 -8.569 9.768 1.00 20.22 467 SER A CA 1
ATOM 3668 C C . SER A 1 475 ? 25.377 -8.581 10.798 1.00 24.93 467 SER A C 1
ATOM 3669 O O . SER A 1 475 ? 26.065 -7.574 11.007 1.00 26.58 467 SER A O 1
ATOM 3672 N N . LEU A 1 476 ? 25.516 -9.703 11.486 1.00 21.94 468 LEU A N 1
ATOM 3673 C CA . LEU A 1 476 ? 26.570 -9.860 12.476 1.00 21.98 468 LEU A CA 1
ATOM 3674 C C . LEU A 1 476 ? 27.738 -10.634 11.876 1.00 23.53 468 LEU A C 1
ATOM 3675 O O . LEU A 1 476 ? 28.857 -10.121 11.795 1.00 24.19 468 LEU A O 1
ATOM 3680 N N . CYS A 1 477 ? 27.473 -11.832 11.364 1.00 23.41 469 CYS A N 1
ATOM 3681 C CA . CYS A 1 477 ? 28.478 -12.567 10.611 1.00 24.48 469 CYS A CA 1
ATOM 3682 C C . CYS A 1 477 ? 27.783 -13.709 9.895 1.00 21.31 469 CYS A C 1
ATOM 3683 O O . CYS A 1 477 ? 26.653 -14.076 10.221 1.00 19.57 469 CYS A O 1
ATOM 3686 N N . VAL A 1 478 ? 28.481 -14.275 8.918 1.00 17.16 470 VAL A N 1
ATOM 3687 C CA . VAL A 1 478 ? 28.146 -15.590 8.382 1.00 17.11 470 VAL A CA 1
ATOM 3688 C C . VAL A 1 478 ? 29.010 -16.607 9.127 1.00 17.20 470 VAL A C 1
ATOM 3689 O O . VAL A 1 478 ? 30.241 -16.640 8.908 1.00 17.76 470 VAL A O 1
ATOM 3693 N N . PRO A 1 479 ? 28.444 -17.400 10.034 1.00 17.36 471 PRO A N 1
ATOM 3694 C CA . PRO A 1 479 ? 29.276 -18.282 10.869 1.00 22.98 471 PRO A CA 1
ATOM 3695 C C . PRO A 1 479 ? 30.177 -19.182 10.032 1.00 25.42 471 PRO A C 1
ATOM 3696 O O . PRO A 1 479 ? 29.742 -19.751 9.026 1.00 21.41 471 PRO A O 1
ATOM 3700 N N . LEU A 1 480 ? 31.454 -19.291 10.448 1.00 19.77 472 LEU A N 1
ATOM 3701 C CA . LEU A 1 480 ? 32.389 -20.182 9.762 1.00 21.81 472 LEU A CA 1
ATOM 3702 C C . LEU A 1 480 ? 31.910 -21.626 9.784 1.00 24.27 472 LEU A C 1
ATOM 3703 O O . LEU A 1 480 ? 32.015 -22.343 8.777 1.00 24.74 472 LEU A O 1
ATOM 3708 N N . ASP A 1 481 ? 31.417 -22.084 10.931 1.00 21.76 473 ASP A N 1
ATOM 3709 C CA . ASP A 1 481 ? 30.981 -23.468 11.099 1.00 19.57 473 ASP A CA 1
ATOM 3710 C C . ASP A 1 481 ? 29.473 -23.520 10.873 1.00 21.13 473 ASP A C 1
ATOM 3711 O O . ASP A 1 481 ? 28.695 -23.096 11.729 1.00 25.57 473 ASP A O 1
ATOM 3716 N N . GLN A 1 482 ? 29.059 -24.025 9.708 1.00 20.94 474 GLN A N 1
ATOM 3717 C CA . GLN A 1 482 ? 27.644 -24.166 9.380 1.00 24.29 474 GLN A CA 1
ATOM 3718 C C . GLN A 1 482 ? 27.134 -25.591 9.581 1.00 28.30 474 GLN A C 1
ATOM 3719 O O . GLN A 1 482 ? 25.992 -25.890 9.204 1.00 28.74 474 GLN A O 1
ATOM 3725 N N . SER A 1 483 ? 27.935 -26.465 10.201 1.00 25.67 475 SER A N 1
ATOM 3726 C CA . SER A 1 483 ? 27.648 -27.898 10.163 1.00 31.35 475 SER A CA 1
ATOM 3727 C C . SER A 1 483 ? 26.422 -28.274 10.986 1.00 29.79 475 SER A C 1
ATOM 3728 O O . SER A 1 483 ? 25.787 -29.293 10.700 1.00 31.96 475 SER A O 1
ATOM 3731 N N . SER A 1 484 ? 26.073 -27.493 12.002 1.00 31.17 476 SER A N 1
ATOM 3732 C CA . SER A 1 484 ? 24.934 -27.832 12.850 1.00 35.25 476 SER A CA 1
ATOM 3733 C C . SER A 1 484 ? 23.632 -27.191 12.388 1.00 36.69 476 SER A C 1
ATOM 3734 O O . SER A 1 484 ? 22.590 -27.425 13.009 1.00 34.83 476 SER A O 1
ATOM 3737 N N . PHE A 1 485 ? 23.663 -26.391 11.325 1.00 28.54 477 PHE A N 1
ATOM 3738 C CA . PHE A 1 485 ? 22.491 -25.637 10.911 1.00 28.04 477 PHE A CA 1
ATOM 3739 C C . PHE A 1 485 ? 21.554 -26.512 10.077 1.00 32.02 477 PHE A C 1
ATOM 3740 O O . PHE A 1 485 ? 21.983 -27.497 9.468 1.00 29.09 477 PHE A O 1
ATOM 3748 N N . PRO A 1 486 ? 20.269 -26.184 10.042 1.00 29.24 478 PRO A N 1
ATOM 3749 C CA . PRO A 1 486 ? 19.304 -27.016 9.321 1.00 30.82 478 PRO A CA 1
ATOM 3750 C C . PRO A 1 486 ? 19.381 -26.794 7.813 1.00 27.93 478 PRO A C 1
ATOM 3751 O O . PRO A 1 486 ? 20.159 -25.985 7.305 1.00 24.60 478 PRO A O 1
ATOM 3755 N N . SER A 1 487 ? 18.553 -27.552 7.101 1.00 24.55 479 SER A N 1
ATOM 3756 C CA . SER A 1 487 ? 18.548 -27.521 5.646 1.00 25.20 479 SER A CA 1
ATOM 3757 C C . SER A 1 487 ? 18.029 -26.184 5.127 1.00 28.67 479 SER A C 1
ATOM 3758 O O . SER A 1 487 ? 17.132 -25.577 5.717 1.00 28.66 479 SER A O 1
ATOM 3761 N N . LEU A 1 488 ? 18.597 -25.733 4.012 1.00 25.98 480 LEU A N 1
ATOM 3762 C CA . LEU A 1 488 ? 18.110 -24.554 3.304 1.00 27.16 480 LEU A CA 1
ATOM 3763 C C . LEU A 1 488 ? 17.052 -24.886 2.261 1.00 26.73 480 LEU A C 1
ATOM 3764 O O . LEU A 1 488 ? 16.542 -23.969 1.604 1.00 25.39 480 LEU A O 1
ATOM 3769 N N . GLU A 1 489 ? 16.703 -26.164 2.106 1.00 25.44 481 GLU A N 1
ATOM 3770 C CA . GLU A 1 489 ? 15.805 -26.576 1.036 1.00 26.69 481 GLU A CA 1
ATOM 3771 C C . GLU A 1 489 ? 14.471 -25.846 1.137 1.00 32.48 481 GLU A C 1
ATOM 3772 O O . GLU A 1 489 ? 13.847 -25.813 2.201 1.00 29.32 481 GLU A O 1
ATOM 3778 N N . GLY A 1 490 ? 14.051 -25.234 0.029 1.00 32.90 482 GLY A N 1
ATOM 3779 C CA . GLY A 1 490 ? 12.751 -24.593 -0.058 1.00 28.25 482 GLY A CA 1
ATOM 3780 C C . GLY A 1 490 ? 12.623 -23.254 0.637 1.00 28.95 482 GLY A C 1
ATOM 3781 O O . GLY A 1 490 ? 11.519 -22.697 0.663 1.00 30.90 482 GLY A O 1
ATOM 3782 N N . LEU A 1 491 ? 13.697 -22.717 1.211 1.00 26.34 483 LEU A N 1
ATOM 3783 C CA . LEU A 1 491 ? 13.621 -21.441 1.911 1.00 25.61 483 LEU A CA 1
ATOM 3784 C C . LEU A 1 491 ? 13.797 -20.284 0.936 1.00 29.60 483 LEU A C 1
ATOM 3785 O O . LEU A 1 491 ? 14.562 -20.380 -0.024 1.00 32.45 483 LEU A O 1
ATOM 3790 N N . GLU A 1 492 ? 13.073 -19.197 1.183 1.00 31.47 484 GLU A N 1
ATOM 3791 C CA . GLU A 1 492 ? 13.063 -18.048 0.290 1.00 34.17 484 GLU A CA 1
ATOM 3792 C C . GLU A 1 492 ? 13.980 -16.940 0.804 1.00 27.73 484 GLU A C 1
ATOM 3793 O O . GLU A 1 492 ? 14.183 -16.774 2.010 1.00 25.76 484 GLU A O 1
ATOM 3795 N N . ASN A 1 493 ? 14.550 -16.191 -0.137 1.00 21.70 485 ASN A N 1
ATOM 3796 C CA . ASN A 1 493 ? 15.277 -14.972 0.204 1.00 21.35 485 ASN A CA 1
ATOM 3797 C C . ASN A 1 493 ? 14.372 -14.028 1.002 1.00 23.23 485 ASN A C 1
ATOM 3798 O O . ASN A 1 493 ? 13.190 -13.867 0.687 1.00 25.70 485 ASN A O 1
ATOM 3803 N N . PHE A 1 494 ? 14.926 -13.421 2.058 1.00 21.58 486 PHE A N 1
ATOM 3804 C CA . PHE A 1 494 ? 14.174 -12.448 2.849 1.00 24.38 486 PHE A CA 1
ATOM 3805 C C . PHE A 1 494 ? 13.869 -11.173 2.075 1.00 28.21 486 PHE A C 1
ATOM 3806 O O . PHE A 1 494 ? 12.961 -10.431 2.462 1.00 32.44 486 PHE A O 1
ATOM 3814 N N . TYR A 1 495 ? 14.615 -10.893 1.011 1.00 26.39 487 TYR A N 1
ATOM 3815 C CA . TYR A 1 495 ? 14.422 -9.703 0.197 1.00 24.28 487 TYR A CA 1
ATOM 3816 C C . TYR A 1 495 ? 13.622 -10.092 -1.038 1.00 27.34 487 TYR A C 1
ATOM 3817 O O . TYR A 1 495 ? 14.174 -10.754 -1.933 1.00 27.87 487 TYR A O 1
ATOM 3826 N N . PRO A 1 496 ? 12.334 -9.725 -1.137 1.00 26.28 488 PRO A N 1
ATOM 3827 C CA . PRO A 1 496 ? 11.506 -10.245 -2.241 1.00 29.79 488 PRO A CA 1
ATOM 3828 C C . PRO A 1 496 ? 12.001 -9.865 -3.625 1.00 28.11 488 PRO A C 1
ATOM 3829 O O . PRO A 1 496 ? 11.795 -10.637 -4.575 1.00 29.60 488 PRO A O 1
ATOM 3833 N N . GLU A 1 497 ? 12.625 -8.694 -3.781 1.00 32.15 489 GLU A N 1
ATOM 3834 C CA . GLU A 1 497 ? 13.181 -8.320 -5.076 1.00 34.19 489 GLU A CA 1
ATOM 3835 C C . GLU A 1 497 ? 14.261 -9.285 -5.535 1.00 33.30 489 GLU A C 1
ATOM 3836 O O . GLU A 1 497 ? 14.540 -9.359 -6.737 1.00 32.97 489 GLU A O 1
ATOM 3842 N N . GLU A 1 498 ? 14.881 -10.019 -4.614 1.00 26.88 490 GLU A N 1
ATOM 3843 C CA . GLU A 1 498 ? 15.917 -10.978 -4.971 1.00 27.91 490 GLU A CA 1
ATOM 3844 C C . GLU A 1 498 ? 15.492 -12.415 -4.685 1.00 25.09 490 GLU A C 1
ATOM 3845 O O . GLU A 1 498 ? 16.322 -13.259 -4.341 1.00 25.67 490 GLU A O 1
ATOM 3851 N N . ALA A 1 499 ? 14.203 -12.712 -4.853 1.00 24.78 491 ALA A N 1
ATOM 3852 C CA . ALA A 1 499 ? 13.752 -14.092 -4.720 1.00 24.43 491 ALA A CA 1
ATOM 3853 C C . ALA A 1 499 ? 14.511 -15.020 -5.666 1.00 31.57 491 ALA A C 1
ATOM 3854 O O . ALA A 1 499 ? 14.660 -16.213 -5.377 1.00 33.49 491 ALA A O 1
ATOM 3856 N N . HIS A 1 500 ? 15.012 -14.487 -6.790 1.00 32.86 492 HIS A N 1
ATOM 3857 C CA . HIS A 1 500 ? 15.769 -15.272 -7.763 1.00 29.44 492 HIS A CA 1
ATOM 3858 C C . HIS A 1 500 ? 17.194 -15.566 -7.318 1.00 26.50 492 HIS A C 1
ATOM 3859 O O . HIS A 1 500 ? 17.903 -16.290 -8.026 1.00 25.44 492 HIS A O 1
ATOM 3866 N N . LYS A 1 501 ? 17.644 -15.020 -6.184 1.00 21.38 493 LYS A N 1
ATOM 3867 C CA . LYS A 1 501 ? 18.968 -15.329 -5.646 1.00 22.23 493 LYS A CA 1
ATOM 3868 C C . LYS A 1 501 ? 18.757 -16.304 -4.492 1.00 24.46 493 LYS A C 1
ATOM 3869 O O . LYS A 1 501 ? 18.375 -15.907 -3.389 1.00 23.13 493 LYS A O 1
ATOM 3875 N N . LYS A 1 502 ? 18.999 -17.581 -4.762 1.00 21.52 494 LYS A N 1
ATOM 3876 C CA . LYS A 1 502 ? 18.599 -18.643 -3.847 1.00 20.48 494 LYS A CA 1
ATOM 3877 C C . LYS A 1 502 ? 19.491 -18.625 -2.615 1.00 19.98 494 LYS A C 1
ATOM 3878 O O . LYS A 1 502 ? 20.717 -18.515 -2.747 1.00 19.66 494 LYS A O 1
ATOM 3884 N N . PRO A 1 503 ? 18.933 -18.724 -1.412 1.00 19.99 495 PRO A N 1
ATOM 3885 C CA . PRO A 1 503 ? 19.791 -18.802 -0.220 1.00 19.57 495 PRO A CA 1
ATOM 3886 C C . PRO A 1 503 ? 20.750 -19.987 -0.309 1.00 19.49 495 PRO A C 1
ATOM 3887 O O . PRO A 1 503 ? 20.365 -21.089 -0.713 1.00 19.86 495 PRO A O 1
ATOM 3891 N N . ASN A 1 504 ? 22.026 -19.748 0.040 1.00 19.11 496 ASN A N 1
ATOM 3892 C CA . ASN A 1 504 ? 23.026 -20.809 -0.014 1.00 20.49 496 ASN A CA 1
ATOM 3893 C C . ASN A 1 504 ? 23.893 -20.882 1.234 1.00 19.12 496 ASN A C 1
ATOM 3894 O O . ASN A 1 504 ? 24.908 -21.588 1.228 1.00 19.97 496 ASN A O 1
ATOM 3899 N N . CYS A 1 505 ? 23.516 -20.192 2.302 1.00 19.09 497 CYS A N 1
ATOM 3900 C CA . CYS A 1 505 ? 24.155 -20.339 3.606 1.00 18.54 497 CYS A CA 1
ATOM 3901 C C . CYS A 1 505 ? 23.228 -19.718 4.637 1.00 19.50 497 CYS A C 1
ATOM 3902 O O . CYS A 1 505 ? 22.158 -19.194 4.301 1.00 19.80 497 CYS A O 1
ATOM 3905 N N . TRP A 1 506 ? 23.644 -19.784 5.903 1.00 18.41 498 TRP A N 1
ATOM 3906 C CA . TRP A 1 506 ? 22.937 -19.146 6.999 1.00 18.42 498 TRP A CA 1
ATOM 3907 C C . TRP A 1 506 ? 23.744 -17.963 7.498 1.00 18.02 498 TRP A C 1
ATOM 3908 O O . TRP A 1 506 ? 24.965 -18.065 7.652 1.00 19.49 498 TRP A O 1
ATOM 3919 N N . ALA A 1 507 ? 23.067 -16.844 7.729 1.00 19.19 499 ALA A N 1
ATOM 3920 C CA . ALA A 1 507 ? 23.694 -15.660 8.301 1.00 17.77 499 ALA A CA 1
ATOM 3921 C C . ALA A 1 507 ? 23.091 -15.330 9.661 1.00 19.18 499 ALA A C 1
ATOM 3922 O O . ALA A 1 507 ? 21.887 -15.496 9.892 1.00 21.94 499 ALA A O 1
ATOM 3924 N N . LEU A 1 508 ? 23.942 -14.830 10.558 1.00 19.01 500 LEU A N 1
ATOM 3925 C CA . LEU A 1 508 ? 23.509 -14.381 11.874 1.00 20.31 500 LEU A CA 1
ATOM 3926 C C . LEU A 1 508 ? 23.217 -12.883 11.810 1.00 18.00 500 LEU A C 1
ATOM 3927 O O . LEU A 1 508 ? 24.084 -12.087 11.425 1.00 19.83 500 LEU A O 1
ATOM 3932 N N . PHE A 1 509 ? 21.977 -12.516 12.136 1.00 18.48 501 PHE A N 1
ATOM 3933 C CA . PHE A 1 509 ? 21.508 -11.143 12.168 1.00 22.87 501 PHE A CA 1
ATOM 3934 C C . PHE A 1 509 ? 21.007 -10.830 13.568 1.00 20.96 501 PHE A C 1
ATOM 3935 O O . PHE A 1 509 ? 20.505 -11.713 14.273 1.00 22.90 501 PHE A O 1
ATOM 3943 N N . GLY A 1 510 ? 21.107 -9.567 13.955 1.00 20.68 502 GLY A N 1
ATOM 3944 C CA . GLY A 1 510 ? 20.629 -9.181 15.271 1.00 21.49 502 GLY A CA 1
ATOM 3945 C C . GLY A 1 510 ? 20.794 -7.695 15.498 1.00 23.23 502 GLY A C 1
ATOM 3946 O O . GLY A 1 510 ? 21.383 -6.975 14.685 1.00 24.47 502 GLY A O 1
ATOM 3947 N N . ARG A 1 511 ? 20.226 -7.235 16.612 1.00 20.71 503 ARG A N 1
ATOM 3948 C CA . ARG A 1 511 ? 20.542 -5.903 17.102 1.00 21.68 503 ARG A CA 1
ATOM 3949 C C . ARG A 1 511 ? 21.992 -5.869 17.573 1.00 23.47 503 ARG A C 1
ATOM 3950 O O . ARG A 1 511 ? 22.580 -6.896 17.912 1.00 23.28 503 ARG A O 1
ATOM 3958 N N . SER A 1 512 ? 22.567 -4.670 17.611 1.00 22.83 504 SER A N 1
ATOM 3959 C CA A SER A 1 512 ? 23.999 -4.535 17.836 0.65 22.74 504 SER A CA 1
ATOM 3960 C CA B SER A 1 512 ? 23.989 -4.558 17.893 0.35 23.32 504 SER A CA 1
ATOM 3961 C C . SER A 1 512 ? 24.281 -3.227 18.567 1.00 23.17 504 SER A C 1
ATOM 3962 O O . SER A 1 512 ? 23.436 -2.332 18.628 1.00 24.82 504 SER A O 1
ATOM 3967 N N . TYR A 1 513 ? 25.496 -3.123 19.109 1.00 23.26 505 TYR A N 1
ATOM 3968 C CA . TYR A 1 513 ? 26.038 -1.844 19.552 1.00 27.31 505 TYR A CA 1
ATOM 3969 C C . TYR A 1 513 ? 26.731 -1.198 18.353 1.00 35.74 505 TYR A C 1
ATOM 3970 O O . TYR A 1 513 ? 26.957 -1.862 17.331 1.00 35.68 505 TYR A O 1
ATOM 3980 N N . GLU B 1 12 ? 73.850 -0.821 3.730 1.00 74.15 4 GLU B N 1
ATOM 3981 C CA . GLU B 1 12 ? 75.282 -0.883 3.457 1.00 73.12 4 GLU B CA 1
ATOM 3982 C C . GLU B 1 12 ? 76.091 -0.799 4.751 1.00 69.78 4 GLU B C 1
ATOM 3983 O O . GLU B 1 12 ? 76.147 -1.756 5.522 1.00 76.88 4 GLU B O 1
ATOM 3985 N N . GLY B 1 13 ? 76.718 0.354 4.974 1.00 53.90 5 GLY B N 1
ATOM 3986 C CA . GLY B 1 13 ? 77.520 0.592 6.159 1.00 44.90 5 GLY B CA 1
ATOM 3987 C C . GLY B 1 13 ? 77.642 2.082 6.398 1.00 36.29 5 GLY B C 1
ATOM 3988 O O . GLY B 1 13 ? 77.178 2.902 5.603 1.00 37.60 5 GLY B O 1
ATOM 3989 N N . ILE B 1 14 ? 78.273 2.429 7.509 1.00 32.80 6 ILE B N 1
ATOM 3990 C CA . ILE B 1 14 ? 78.420 3.831 7.882 1.00 33.37 6 ILE B CA 1
ATOM 3991 C C . ILE B 1 14 ? 79.597 4.412 7.113 1.00 36.39 6 ILE B C 1
ATOM 3992 O O . ILE B 1 14 ? 80.704 3.870 7.160 1.00 44.40 6 ILE B O 1
ATOM 3997 N N . ASP B 1 15 ? 79.370 5.511 6.391 1.00 32.87 7 ASP B N 1
ATOM 3998 C CA . ASP B 1 15 ? 80.440 6.090 5.583 1.00 34.04 7 ASP B CA 1
ATOM 3999 C C . ASP B 1 15 ? 80.854 7.483 6.040 1.00 32.63 7 ASP B C 1
ATOM 4000 O O . ASP B 1 15 ? 81.554 8.182 5.303 1.00 32.58 7 ASP B O 1
ATOM 4005 N N . VAL B 1 16 ? 80.423 7.911 7.220 1.00 27.15 8 VAL B N 1
ATOM 4006 C CA A VAL B 1 16 ? 80.893 9.144 7.834 0.20 29.76 8 VAL B CA 1
ATOM 4007 C CA B VAL B 1 16 ? 80.897 9.143 7.833 0.23 29.64 8 VAL B CA 1
ATOM 4008 C CA C VAL B 1 16 ? 80.865 9.154 7.841 0.57 28.30 8 VAL B CA 1
ATOM 4009 C C . VAL B 1 16 ? 81.234 8.836 9.283 1.00 28.91 8 VAL B C 1
ATOM 4010 O O . VAL B 1 16 ? 80.503 8.107 9.963 1.00 29.92 8 VAL B O 1
ATOM 4020 N N . LYS B 1 17 ? 82.361 9.362 9.748 1.00 22.89 9 LYS B N 1
ATOM 4021 C CA . LYS B 1 17 ? 82.804 9.034 11.093 1.00 23.99 9 LYS B CA 1
ATOM 4022 C C . LYS B 1 17 ? 82.109 9.892 12.139 1.00 22.16 9 LYS B C 1
ATOM 4023 O O . LYS B 1 17 ? 81.708 11.027 11.883 1.00 20.93 9 LYS B O 1
ATOM 4029 N N . LYS B 1 18 ? 81.991 9.327 13.340 1.00 21.64 10 LYS B N 1
ATOM 4030 C CA . LYS B 1 18 ? 81.348 10.026 14.446 1.00 20.88 10 LYS B CA 1
ATOM 4031 C C . LYS B 1 18 ? 82.032 11.357 14.726 1.00 20.02 10 LYS B C 1
ATOM 4032 O O . LYS B 1 18 ? 81.362 12.365 14.985 1.00 19.71 10 LYS B O 1
ATOM 4038 N N . GLN B 1 19 ? 83.364 11.391 14.626 1.00 21.08 11 GLN B N 1
ATOM 4039 C CA . GLN B 1 19 ? 84.121 12.605 14.887 1.00 20.89 11 GLN B CA 1
ATOM 4040 C C . GLN B 1 19 ? 84.216 13.532 13.685 1.00 25.02 11 GLN B C 1
ATOM 4041 O O . GLN B 1 19 ? 84.750 14.635 13.825 1.00 27.33 11 GLN B O 1
ATOM 4047 N N . GLU B 1 20 ? 83.740 13.111 12.513 1.00 20.81 12 GLU B N 1
ATOM 4048 C CA A GLU B 1 20 ? 83.805 13.944 11.320 0.47 22.53 12 GLU B CA 1
ATOM 4049 C CA B GLU B 1 20 ? 83.795 13.937 11.308 0.53 22.50 12 GLU B CA 1
ATOM 4050 C C . GLU B 1 20 ? 82.564 14.821 11.163 1.00 21.56 12 GLU B C 1
ATOM 4051 O O . GLU B 1 20 ? 82.675 16.009 10.845 1.00 23.54 12 GLU B O 1
ATOM 4062 N N . ASN B 1 21 ? 81.382 14.248 11.368 1.00 20.19 13 ASN B N 1
ATOM 4063 C CA . ASN B 1 21 ? 80.131 14.977 11.168 1.00 20.71 13 ASN B CA 1
ATOM 4064 C C . ASN B 1 21 ? 79.101 14.269 12.041 1.00 19.82 13 ASN B C 1
ATOM 4065 O O . ASN B 1 21 ? 78.546 13.238 11.642 1.00 20.31 13 ASN B O 1
ATOM 4070 N N . PHE B 1 22 ? 78.902 14.799 13.250 1.00 21.01 14 PHE B N 1
ATOM 4071 C CA . PHE B 1 22 ? 78.168 14.056 14.262 1.00 20.73 14 PHE B CA 1
ATOM 4072 C C . PHE B 1 22 ? 76.714 13.855 13.855 1.00 17.69 14 PHE B C 1
ATOM 4073 O O . PHE B 1 22 ? 76.175 12.763 14.019 1.00 16.51 14 PHE B O 1
ATOM 4081 N N . SER B 1 23 ? 76.069 14.886 13.301 1.00 17.55 15 SER B N 1
ATOM 4082 C CA . SER B 1 23 ? 74.657 14.734 12.962 1.00 18.53 15 SER B CA 1
ATOM 4083 C C . SER B 1 23 ? 74.456 13.783 11.779 1.00 17.80 15 SER B C 1
ATOM 4084 O O . SER B 1 23 ? 73.459 13.046 11.737 1.00 17.49 15 SER B O 1
ATOM 4087 N N . GLU B 1 24 ? 75.373 13.789 10.813 1.00 17.49 16 GLU B N 1
ATOM 4088 C CA . GLU B 1 24 ? 75.265 12.853 9.694 1.00 18.06 16 GLU B CA 1
ATOM 4089 C C . GLU B 1 24 ? 75.571 11.424 10.144 1.00 20.86 16 GLU B C 1
ATOM 4090 O O . GLU B 1 24 ? 74.890 10.475 9.735 1.00 17.06 16 GLU B O 1
ATOM 4096 N N . TRP B 1 25 ? 76.602 11.251 10.976 1.00 16.96 17 TRP B N 1
ATOM 4097 C CA . TRP B 1 25 ? 76.873 9.953 11.590 1.00 16.53 17 TRP B CA 1
ATOM 4098 C C . TRP B 1 25 ? 75.639 9.413 12.306 1.00 18.83 17 TRP B C 1
ATOM 4099 O O . TRP B 1 25 ? 75.257 8.248 12.134 1.00 16.35 17 TRP B O 1
ATOM 4110 N N . TYR B 1 26 ? 75.018 10.251 13.138 1.00 16.58 18 TYR B N 1
ATOM 4111 C CA . TYR B 1 26 ? 73.858 9.829 13.913 1.00 17.43 18 TYR B CA 1
ATOM 4112 C C . TYR B 1 26 ? 72.726 9.383 12.998 1.00 18.50 18 TYR B C 1
ATOM 4113 O O . TYR B 1 26 ? 72.099 8.340 13.212 1.00 15.63 18 TYR B O 1
ATOM 4122 N N . SER B 1 27 ? 72.463 10.167 11.955 1.00 16.06 19 SER B N 1
ATOM 4123 C CA . SER B 1 27 ? 71.414 9.808 11.014 1.00 14.94 19 SER B CA 1
ATOM 4124 C C . SER B 1 27 ? 71.691 8.450 10.371 1.00 17.35 19 SER B C 1
ATOM 4125 O O . SER B 1 27 ? 70.794 7.600 10.277 1.00 19.68 19 SER B O 1
ATOM 4128 N N . GLN B 1 28 ? 72.932 8.227 9.929 1.00 15.65 20 GLN B N 1
ATOM 4129 C CA . GLN B 1 28 ? 73.274 6.950 9.312 1.00 16.31 20 GLN B CA 1
ATOM 4130 C C . GLN B 1 28 ? 73.175 5.803 10.308 1.00 20.78 20 GLN B C 1
ATOM 4131 O O . GLN B 1 28 ? 72.691 4.722 9.958 1.00 17.51 20 GLN B O 1
ATOM 4137 N N . VAL B 1 29 ? 73.614 6.011 11.552 1.00 16.37 21 VAL B N 1
ATOM 4138 C CA . VAL B 1 29 ? 73.615 4.893 12.495 1.00 18.26 21 VAL B CA 1
ATOM 4139 C C . VAL B 1 29 ? 72.188 4.493 12.868 1.00 16.83 21 VAL B C 1
ATOM 4140 O O . VAL B 1 29 ? 71.868 3.300 12.947 1.00 19.65 21 VAL B O 1
ATOM 4144 N N . ILE B 1 30 ? 71.304 5.467 13.103 1.00 14.77 22 ILE B N 1
ATOM 4145 C CA . ILE B 1 30 ? 69.967 5.091 13.556 1.00 14.69 22 ILE B CA 1
ATOM 4146 C C . ILE B 1 30 ? 69.162 4.483 12.417 1.00 16.27 22 ILE B C 1
ATOM 4147 O O . ILE B 1 30 ? 68.287 3.648 12.660 1.00 17.17 22 ILE B O 1
ATOM 4152 N N . THR B 1 31 ? 69.425 4.878 11.168 1.00 15.70 23 THR B N 1
ATOM 4153 C CA . THR B 1 31 ? 68.643 4.298 10.074 1.00 16.84 23 THR B CA 1
ATOM 4154 C C . THR B 1 31 ? 69.214 2.980 9.577 1.00 22.05 23 THR B C 1
ATOM 4155 O O . THR B 1 31 ? 68.467 2.014 9.372 1.00 18.59 23 THR B O 1
ATOM 4159 N N . LYS B 1 32 ? 70.528 2.920 9.374 1.00 18.79 24 LYS B N 1
ATOM 4160 C CA . LYS B 1 32 ? 71.112 1.720 8.792 1.00 18.25 24 LYS B CA 1
ATOM 4161 C C . LYS B 1 32 ? 71.110 0.551 9.768 1.00 17.81 24 LYS B C 1
ATOM 4162 O O . LYS B 1 32 ? 71.096 -0.603 9.326 1.00 20.94 24 LYS B O 1
ATOM 4168 N N . SER B 1 33 ? 71.068 0.818 11.071 1.00 15.37 25 SER B N 1
ATOM 4169 C CA . SER B 1 33 ? 70.920 -0.240 12.058 1.00 17.70 25 SER B CA 1
ATOM 4170 C C . SER B 1 33 ? 69.500 -0.762 12.158 1.00 20.90 25 SER B C 1
ATOM 4171 O O . SER B 1 33 ? 69.254 -1.654 12.977 1.00 19.58 25 SER B O 1
ATOM 4174 N N . GLU B 1 34 ? 68.576 -0.196 11.382 1.00 17.09 26 GLU B N 1
ATOM 4175 C CA . GLU B 1 34 ? 67.156 -0.536 11.416 1.00 17.39 26 GLU B CA 1
ATOM 4176 C C . GLU B 1 34 ? 66.498 -0.123 12.731 1.00 18.12 26 GLU B C 1
ATOM 4177 O O . GLU B 1 34 ? 65.489 -0.709 13.139 1.00 19.14 26 GLU B O 1
ATOM 4183 N N . PHE B 1 35 ? 67.036 0.898 13.399 1.00 15.71 27 PHE B N 1
ATOM 4184 C CA . PHE B 1 35 ? 66.365 1.400 14.592 1.00 16.56 27 PHE B CA 1
ATOM 4185 C C . PHE B 1 35 ? 65.200 2.312 14.241 1.00 18.61 27 PHE B C 1
ATOM 4186 O O . PHE B 1 35 ? 64.121 2.196 14.826 1.00 18.19 27 PHE B O 1
ATOM 4194 N N . LEU B 1 36 ? 65.396 3.218 13.292 1.00 17.07 28 LEU B N 1
ATOM 4195 C CA . LEU B 1 36 ? 64.498 4.346 13.130 1.00 15.31 28 LEU B CA 1
ATOM 4196 C C . LEU B 1 36 ? 64.331 4.651 11.651 1.00 20.20 28 LEU B C 1
ATOM 4197 O O . LEU B 1 36 ? 65.262 4.483 10.864 1.00 18.38 28 LEU B O 1
ATOM 4202 N N . ASP B 1 37 ? 63.141 5.113 11.273 1.00 18.31 29 ASP B N 1
ATOM 4203 C CA . ASP B 1 37 ? 62.954 5.652 9.933 1.00 17.08 29 ASP B CA 1
ATOM 4204 C C . ASP B 1 37 ? 62.333 7.036 10.018 1.00 17.80 29 ASP B C 1
ATOM 4205 O O . ASP B 1 37 ? 61.624 7.363 10.975 1.00 16.24 29 ASP B O 1
ATOM 4210 N N . TYR B 1 38 ? 62.639 7.859 9.013 1.00 17.69 30 TYR B N 1
ATOM 4211 C CA . TYR B 1 38 ? 62.051 9.185 8.914 1.00 17.92 30 TYR B CA 1
ATOM 4212 C C . TYR B 1 38 ? 60.627 9.098 8.371 1.00 17.86 30 TYR B C 1
ATOM 4213 O O . TYR B 1 38 ? 60.189 8.070 7.831 1.00 20.52 30 TYR B O 1
ATOM 4222 N N . TYR B 1 39 ? 59.907 10.211 8.482 1.00 16.52 31 TYR B N 1
ATOM 4223 C CA . TYR B 1 39 ? 58.458 10.211 8.303 1.00 15.94 31 TYR B CA 1
ATOM 4224 C C . TYR B 1 39 ? 58.047 11.566 7.748 1.00 18.66 31 TYR B C 1
ATOM 4225 O O . TYR B 1 39 ? 58.797 12.534 7.855 1.00 18.39 31 TYR B O 1
ATOM 4234 N N . ASP B 1 40 ? 56.843 11.646 7.163 1.00 18.48 32 ASP B N 1
ATOM 4235 C CA . ASP B 1 40 ? 56.442 12.863 6.454 1.00 18.96 32 ASP B CA 1
ATOM 4236 C C . ASP B 1 40 ? 55.664 13.856 7.333 1.00 18.44 32 ASP B C 1
ATOM 4237 O O . ASP B 1 40 ? 55.023 14.765 6.802 1.00 19.99 32 ASP B O 1
ATOM 4242 N N . VAL B 1 41 ? 55.745 13.729 8.656 1.00 20.85 33 VAL B N 1
ATOM 4243 C CA . VAL B 1 41 ? 55.335 14.776 9.591 1.00 17.81 33 VAL B CA 1
ATOM 4244 C C . VAL B 1 41 ? 56.591 15.182 10.354 1.00 18.94 33 VAL B C 1
ATOM 4245 O O . VAL B 1 41 ? 57.243 14.332 10.969 1.00 17.32 33 VAL B O 1
ATOM 4249 N N . SER B 1 42 ? 56.929 16.466 10.308 1.00 22.19 34 SER B N 1
ATOM 4250 C CA A SER B 1 42 ? 58.196 16.935 10.862 0.52 24.20 34 SER B CA 1
ATOM 4251 C CA B SER B 1 42 ? 58.212 16.894 10.847 0.48 24.10 34 SER B CA 1
ATOM 4252 C C . SER B 1 42 ? 58.299 16.595 12.341 1.00 23.28 34 SER B C 1
ATOM 4253 O O . SER B 1 42 ? 57.317 16.703 13.086 1.00 20.60 34 SER B O 1
ATOM 4258 N N . GLY B 1 43 ? 59.488 16.179 12.768 1.00 19.70 35 GLY B N 1
ATOM 4259 C CA . GLY B 1 43 ? 59.727 15.905 14.168 1.00 22.99 35 GLY B CA 1
ATOM 4260 C C . GLY B 1 43 ? 59.138 14.619 14.688 1.00 20.87 35 GLY B C 1
ATOM 4261 O O . GLY B 1 43 ? 59.133 14.408 15.908 1.00 18.61 35 GLY B O 1
ATOM 4262 N N . CYS B 1 44 ? 58.627 13.755 13.809 1.00 15.91 36 CYS B N 1
ATOM 4263 C CA . CYS B 1 44 ? 58.080 12.464 14.199 1.00 15.24 36 CYS B CA 1
ATOM 4264 C C . CYS B 1 44 ? 58.841 11.362 13.476 1.00 18.25 36 CYS B C 1
ATOM 4265 O O . CYS B 1 44 ? 59.213 11.523 12.312 1.00 18.40 36 CYS B O 1
ATOM 4268 N N . TYR B 1 45 ? 59.034 10.234 14.157 1.00 14.63 37 TYR B N 1
ATOM 4269 C CA . TYR B 1 45 ? 59.906 9.175 13.669 1.00 17.44 37 TYR B CA 1
ATOM 4270 C C . TYR B 1 45 ? 59.261 7.817 13.895 1.00 20.78 37 TYR B C 1
ATOM 4271 O O . TYR B 1 45 ? 58.433 7.644 14.792 1.00 19.44 37 TYR B O 1
ATOM 4280 N N . ILE B 1 46 ? 59.660 6.849 13.075 1.00 16.81 38 ILE B N 1
ATOM 4281 C CA . ILE B 1 46 ? 59.143 5.484 13.143 1.00 15.07 38 ILE B CA 1
ATOM 4282 C C . ILE B 1 46 ? 60.113 4.661 13.981 1.00 18.93 38 ILE B C 1
ATOM 4283 O O . ILE B 1 46 ? 61.304 4.608 13.668 1.00 16.43 38 ILE B O 1
ATOM 4288 N N . PHE B 1 47 ? 59.614 4.025 15.045 1.00 16.22 39 PHE B N 1
ATOM 4289 C CA . PHE B 1 47 ? 60.435 3.171 15.914 1.00 15.64 39 PHE B CA 1
ATOM 4290 C C . PHE B 1 47 ? 60.294 1.734 15.424 1.00 18.39 39 PHE B C 1
ATOM 4291 O O . PHE B 1 47 ? 59.236 1.118 15.597 1.00 17.14 39 PHE B O 1
ATOM 4299 N N . ARG B 1 48 ? 61.353 1.195 14.818 1.00 16.22 40 ARG B N 1
ATOM 4300 C CA . ARG B 1 48 ? 61.332 -0.150 14.255 1.00 15.69 40 ARG B CA 1
ATOM 4301 C C . ARG B 1 48 ? 61.576 -1.179 15.366 1.00 15.67 40 ARG B C 1
ATOM 4302 O O . ARG B 1 48 ? 61.905 -0.808 16.491 1.00 18.27 40 ARG B O 1
ATOM 4310 N N . PRO B 1 49 ? 61.391 -2.478 15.092 1.00 15.01 41 PRO B N 1
ATOM 4311 C CA . PRO B 1 49 ? 61.365 -3.462 16.203 1.00 15.63 41 PRO B CA 1
ATOM 4312 C C . PRO B 1 49 ? 62.574 -3.454 17.125 1.00 19.30 41 PRO B C 1
ATOM 4313 O O . PRO B 1 49 ? 62.409 -3.517 18.354 1.00 18.59 41 PRO B O 1
ATOM 4317 N N . ASN B 1 50 ? 63.785 -3.399 16.570 1.00 16.77 42 ASN B N 1
ATOM 4318 C CA . ASN B 1 50 ? 64.968 -3.479 17.426 1.00 18.27 42 ASN B CA 1
ATOM 4319 C C . ASN B 1 50 ? 65.068 -2.273 18.338 1.00 16.22 42 ASN B C 1
ATOM 4320 O O . ASN B 1 50 ? 65.661 -2.353 19.423 1.00 18.10 42 ASN B O 1
ATOM 4325 N N . CYS B 1 51 ? 64.507 -1.152 17.903 1.00 14.43 43 CYS B N 1
ATOM 4326 C CA . CYS B 1 51 ? 64.494 0.085 18.666 1.00 13.44 43 CYS B CA 1
ATOM 4327 C C . CYS B 1 51 ? 63.399 0.071 19.727 1.00 16.35 43 CYS B C 1
ATOM 4328 O O . CYS B 1 51 ? 63.648 0.378 20.903 1.00 15.76 43 CYS B O 1
ATOM 4331 N N . TRP B 1 52 ? 62.175 -0.298 19.333 1.00 17.75 44 TRP B N 1
ATOM 4332 C CA . TRP B 1 52 ? 61.093 -0.354 20.302 1.00 16.51 44 TRP B CA 1
ATOM 4333 C C . TRP B 1 52 ? 61.394 -1.363 21.401 1.00 14.08 44 TRP B C 1
ATOM 4334 O O . TRP B 1 52 ? 60.996 -1.155 22.551 1.00 16.37 44 TRP B O 1
ATOM 4345 N N . PHE B 1 53 ? 62.148 -2.422 21.082 1.00 13.70 45 PHE B N 1
ATOM 4346 C CA . PHE B 1 53 ? 62.560 -3.395 22.095 1.00 16.34 45 PHE B CA 1
ATOM 4347 C C . PHE B 1 53 ? 63.286 -2.730 23.260 1.00 14.30 45 PHE B C 1
ATOM 4348 O O . PHE B 1 53 ? 63.144 -3.165 24.415 1.00 16.58 45 PHE B O 1
ATOM 4356 N N . VAL B 1 54 ? 64.126 -1.730 22.968 1.00 15.51 46 VAL B N 1
ATOM 4357 C CA . VAL B 1 54 ? 64.844 -1.033 24.036 1.00 14.85 46 VAL B CA 1
ATOM 4358 C C . VAL B 1 54 ? 63.850 -0.363 24.974 1.00 16.63 46 VAL B C 1
ATOM 4359 O O . VAL B 1 54 ? 63.946 -0.478 26.202 1.00 14.42 46 VAL B O 1
ATOM 4363 N N . TRP B 1 55 ? 62.882 0.361 24.407 1.00 13.65 47 TRP B N 1
ATOM 4364 C CA . TRP B 1 55 ? 61.904 1.053 25.246 1.00 14.63 47 TRP B CA 1
ATOM 4365 C C . TRP B 1 55 ? 61.043 0.063 26.026 1.00 16.51 47 TRP B C 1
ATOM 4366 O O . TRP B 1 55 ? 60.785 0.264 27.224 1.00 17.35 47 TRP B O 1
ATOM 4377 N N . GLU B 1 56 ? 60.618 -1.029 25.387 1.00 16.62 48 GLU B N 1
ATOM 4378 C CA . GLU B 1 56 ? 59.901 -2.074 26.116 1.00 14.46 48 GLU B CA 1
ATOM 4379 C C . GLU B 1 56 ? 60.740 -2.628 27.267 1.00 16.48 48 GLU B C 1
ATOM 4380 O O . GLU B 1 56 ? 60.197 -3.003 28.308 1.00 16.93 48 GLU B O 1
ATOM 4386 N N . SER B 1 57 ? 62.060 -2.736 27.074 1.00 17.24 49 SER B N 1
ATOM 4387 C CA . SER B 1 57 ? 62.925 -3.255 28.132 1.00 14.80 49 SER B CA 1
ATOM 4388 C C . SER B 1 57 ? 62.998 -2.279 29.302 1.00 16.34 49 SER B C 1
ATOM 4389 O O . SER B 1 57 ? 62.984 -2.690 30.469 1.00 15.32 49 SER B O 1
ATOM 4392 N N . VAL B 1 58 ? 63.046 -0.983 28.998 1.00 15.68 50 VAL B N 1
ATOM 4393 C CA . VAL B 1 58 ? 62.991 0.041 30.042 1.00 17.27 50 VAL B CA 1
ATOM 4394 C C . VAL B 1 58 ? 61.664 -0.036 30.790 1.00 20.07 50 VAL B C 1
ATOM 4395 O O . VAL B 1 58 ? 61.623 -0.005 32.028 1.00 18.96 50 VAL B O 1
ATOM 4399 N N . GLN B 1 59 ? 60.558 -0.132 30.040 1.00 17.85 51 GLN B N 1
ATOM 4400 C CA . GLN B 1 59 ? 59.235 -0.255 30.653 1.00 19.44 51 GLN B CA 1
ATOM 4401 C C . GLN B 1 59 ? 59.181 -1.439 31.609 1.00 17.75 51 GLN B C 1
ATOM 4402 O O . GLN B 1 59 ? 58.710 -1.310 32.744 1.00 21.98 51 GLN B O 1
ATOM 4408 N N . LYS B 1 60 ? 59.644 -2.613 31.157 1.00 17.86 52 LYS B N 1
ATOM 4409 C CA . LYS B 1 60 ? 59.557 -3.822 31.972 1.00 18.43 52 LY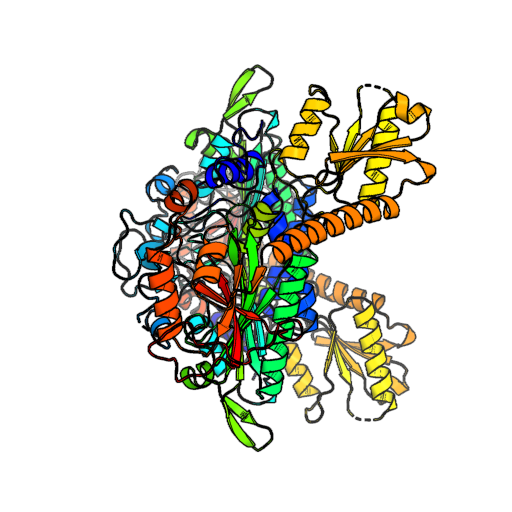S B CA 1
ATOM 4410 C C . LYS B 1 60 ? 60.311 -3.645 33.283 1.00 18.18 52 LYS B C 1
ATOM 4411 O O . LYS B 1 60 ? 59.795 -3.963 34.361 1.00 18.67 52 LYS B O 1
ATOM 4417 N N . PHE B 1 61 ? 61.532 -3.116 33.201 1.00 18.12 53 PHE B N 1
ATOM 4418 C CA . PHE B 1 61 ? 62.344 -2.887 34.389 1.00 19.08 53 PHE B CA 1
ATOM 4419 C C . PHE B 1 61 ? 61.705 -1.854 35.307 1.00 17.73 53 PHE B C 1
ATOM 4420 O O . PHE B 1 61 ? 61.591 -2.072 36.520 1.00 18.17 53 PHE B O 1
ATOM 4428 N N . PHE B 1 62 ? 61.321 -0.703 34.746 1.00 16.06 54 PHE B N 1
ATOM 4429 C CA . PHE B 1 62 ? 60.804 0.393 35.559 1.00 18.58 54 PHE B CA 1
ATOM 4430 C C . PHE B 1 62 ? 59.473 0.016 36.201 1.00 18.92 54 PHE B C 1
ATOM 4431 O O . PHE B 1 62 ? 59.256 0.288 37.385 1.00 19.31 54 PHE B O 1
ATOM 4439 N N . ASP B 1 63 ? 58.581 -0.644 35.446 1.00 18.80 55 ASP B N 1
ATOM 4440 C CA . ASP B 1 63 ? 57.314 -1.103 36.022 1.00 18.67 55 ASP B CA 1
ATOM 4441 C C . ASP B 1 63 ? 57.553 -2.005 37.220 1.00 20.22 55 ASP B C 1
ATOM 4442 O O . ASP B 1 63 ? 56.868 -1.889 38.242 1.00 21.90 55 ASP B O 1
ATOM 4447 N N . ALA B 1 64 ? 58.509 -2.929 37.104 1.00 18.78 56 ALA B N 1
ATOM 4448 C CA . ALA B 1 64 ? 58.738 -3.868 38.197 1.00 18.90 56 ALA B CA 1
ATOM 4449 C C . ALA B 1 64 ? 59.200 -3.138 39.450 1.00 20.26 56 ALA B C 1
ATOM 4450 O O . ALA B 1 64 ? 58.826 -3.508 40.570 1.00 20.59 56 ALA B O 1
ATOM 4452 N N . GLU B 1 65 ? 60.023 -2.106 39.277 1.00 20.13 57 GLU B N 1
ATOM 4453 C CA . GLU B 1 65 ? 60.550 -1.379 40.426 1.00 19.80 57 GLU B CA 1
ATOM 4454 C C . GLU B 1 65 ? 59.500 -0.469 41.054 1.00 18.37 57 GLU B C 1
ATOM 4455 O O . GLU B 1 65 ? 59.390 -0.417 42.281 1.00 20.71 57 GLU B O 1
ATOM 4461 N N . ILE B 1 66 ? 58.713 0.252 40.250 1.00 20.23 58 ILE B N 1
ATOM 4462 C CA . ILE B 1 66 ? 57.706 1.113 40.871 1.00 19.56 58 ILE B CA 1
ATOM 4463 C C . ILE B 1 66 ? 56.556 0.300 41.460 1.00 22.24 58 ILE B C 1
ATOM 4464 O O . ILE B 1 66 ? 55.902 0.760 42.399 1.00 20.61 58 ILE B O 1
ATOM 4469 N N . LYS B 1 67 ? 56.309 -0.915 40.967 1.00 18.56 59 LYS B N 1
ATOM 4470 C CA . LYS B 1 67 ? 55.324 -1.771 41.623 1.00 24.02 59 LYS B CA 1
ATOM 4471 C C . LYS B 1 67 ? 55.710 -2.041 43.073 1.00 22.46 59 LYS B C 1
ATOM 4472 O O . LYS B 1 67 ? 54.847 -2.077 43.958 1.00 22.50 59 LYS B O 1
ATOM 4478 N N . LYS B 1 68 ? 57.011 -2.204 43.346 1.00 24.44 60 LYS B N 1
ATOM 4479 C CA . LYS B 1 68 ? 57.461 -2.424 44.716 1.00 25.94 60 LYS B CA 1
ATOM 4480 C C . LYS B 1 68 ? 57.171 -1.232 45.611 1.00 25.12 60 LYS B C 1
ATOM 4481 O O . LYS B 1 68 ? 57.108 -1.386 46.838 1.00 25.83 60 LYS B O 1
ATOM 4487 N N . LEU B 1 69 ? 57.013 -0.046 45.030 1.00 23.29 61 LEU B N 1
ATOM 4488 C CA . LEU B 1 69 ? 56.713 1.154 45.799 1.00 24.62 61 LEU B CA 1
ATOM 4489 C C . LEU B 1 69 ? 55.219 1.388 45.985 1.00 25.84 61 LEU B C 1
ATOM 4490 O O . LEU B 1 69 ? 54.843 2.307 46.716 1.00 28.90 61 LEU B O 1
ATOM 4495 N N . GLY B 1 70 ? 54.361 0.588 45.356 1.00 24.62 62 GLY B N 1
ATOM 4496 C CA . GLY B 1 70 ? 52.933 0.818 45.430 1.00 23.59 62 GLY B CA 1
ATOM 4497 C C . GLY B 1 70 ? 52.367 1.668 44.316 1.00 19.77 62 GLY B C 1
ATOM 4498 O O . GLY B 1 70 ? 51.180 2.021 44.362 1.00 23.07 62 GLY B O 1
ATOM 4499 N N . VAL B 1 71 ? 53.171 2.005 43.313 1.00 18.92 63 VAL B N 1
ATOM 4500 C CA . VAL B 1 71 ? 52.681 2.809 42.197 1.00 17.99 63 VAL B CA 1
ATOM 4501 C C . VAL B 1 71 ? 51.832 1.929 41.288 1.00 20.72 63 VAL B C 1
ATOM 4502 O O . VAL B 1 71 ? 52.146 0.750 41.075 1.00 21.87 63 VAL B O 1
ATOM 4506 N N . GLN B 1 72 ? 50.746 2.491 40.741 1.00 18.29 64 GLN B N 1
ATOM 4507 C CA . GLN B 1 72 ? 49.830 1.734 39.895 1.00 16.98 64 GLN B CA 1
ATOM 4508 C C . GLN B 1 72 ? 49.689 2.393 38.531 1.00 16.12 64 GLN B C 1
ATOM 4509 O O . GLN B 1 72 ? 49.585 3.618 38.441 1.00 19.99 64 GLN B O 1
ATOM 4515 N N . ASN B 1 73 ? 49.639 1.577 37.475 1.00 16.02 65 ASN B N 1
ATOM 4516 C CA . ASN B 1 73 ? 49.496 2.104 36.120 1.00 16.61 65 ASN B CA 1
ATOM 4517 C C . ASN B 1 73 ? 48.036 2.429 35.800 1.00 18.09 65 ASN B C 1
ATOM 4518 O O . ASN B 1 73 ? 47.122 1.705 36.192 1.00 17.20 65 ASN B O 1
ATOM 4523 N N . VAL B 1 74 ? 47.836 3.517 35.053 1.00 16.89 66 VAL B N 1
ATOM 4524 C CA . VAL B 1 74 ? 46.526 4.004 34.640 1.00 17.08 66 VAL B CA 1
ATOM 4525 C C . VAL B 1 74 ? 46.640 4.456 33.189 1.00 19.39 66 VAL B C 1
ATOM 4526 O O . VAL B 1 74 ? 47.708 4.387 32.584 1.00 17.56 66 VAL B O 1
ATOM 4530 N N . MET B 1 75 ? 45.530 4.943 32.632 1.00 16.75 67 MET B N 1
ATOM 4531 C CA . MET B 1 75 ? 45.599 5.667 31.372 1.00 14.29 67 MET B CA 1
ATOM 4532 C C . MET B 1 75 ? 44.561 6.773 31.377 1.00 17.14 67 MET B C 1
ATOM 4533 O O . MET B 1 75 ? 43.360 6.493 31.409 1.00 19.00 67 MET B O 1
ATOM 4538 N N . PHE B 1 76 ? 45.019 8.011 31.311 1.00 16.35 68 PHE B N 1
ATOM 4539 C CA . PHE B 1 76 ? 44.167 9.182 31.160 1.00 18.38 68 PHE B CA 1
ATOM 4540 C C . PHE B 1 76 ? 44.120 9.617 29.702 1.00 18.23 68 PHE B C 1
ATOM 4541 O O . PHE B 1 76 ? 44.937 9.182 28.886 1.00 16.35 68 PHE B O 1
ATOM 4549 N N . PRO B 1 77 ? 43.170 10.487 29.335 1.00 19.08 69 PRO B N 1
ATOM 4550 C CA . PRO B 1 77 ? 42.973 10.818 27.915 1.00 19.55 69 PRO B CA 1
ATOM 4551 C C . PRO B 1 77 ? 44.107 11.621 27.303 1.00 16.98 69 PRO B C 1
ATOM 4552 O O . PRO B 1 77 ? 44.849 12.343 27.973 1.00 16.50 69 PRO B O 1
ATOM 4556 N N . LEU B 1 78 ? 44.188 11.498 25.970 1.00 15.90 70 LEU B N 1
ATOM 4557 C CA . LEU B 1 78 ? 45.074 12.300 25.133 1.00 16.44 70 LEU B CA 1
ATOM 4558 C C . LEU B 1 78 ? 44.660 13.768 25.085 1.00 18.16 70 LEU B C 1
ATOM 4559 O O . LEU B 1 78 ? 45.507 14.647 24.884 1.00 19.95 70 LEU B O 1
ATOM 4564 N N . PHE B 1 79 ? 43.376 14.052 25.237 1.00 19.26 71 PHE B N 1
ATOM 4565 C CA . PHE B 1 79 ? 42.844 15.394 25.034 1.00 19.88 71 PHE B CA 1
ATOM 4566 C C . PHE B 1 79 ? 42.688 16.151 26.342 1.00 18.58 71 PHE B C 1
ATOM 4567 O O . PHE B 1 79 ? 42.340 15.575 27.374 1.00 22.70 71 PHE B O 1
ATOM 4575 N N . VAL B 1 80 ? 42.873 17.470 26.274 1.00 18.66 72 VAL B N 1
ATOM 4576 C CA . VAL B 1 80 ? 42.605 18.343 27.414 1.00 20.76 72 VAL B CA 1
ATOM 4577 C C . VAL B 1 80 ? 41.901 19.602 26.920 1.00 22.68 72 VAL B C 1
ATOM 4578 O O . VAL B 1 80 ? 42.233 20.136 25.856 1.00 23.71 72 VAL B O 1
ATOM 4582 N N . THR B 1 81 ? 40.912 20.064 27.683 1.00 23.72 73 THR B N 1
ATOM 4583 C CA . THR B 1 81 ? 40.170 21.250 27.289 1.00 23.10 73 THR B CA 1
ATOM 4584 C C . THR B 1 81 ? 41.009 22.505 27.507 1.00 23.34 73 THR B C 1
ATOM 4585 O O . THR B 1 81 ? 41.957 22.527 28.300 1.00 27.32 73 THR B O 1
ATOM 4589 N N . LYS B 1 82 ? 40.643 23.560 26.778 1.00 32.30 74 LYS B N 1
ATOM 4590 C CA . LYS B 1 82 ? 41.265 24.865 26.981 1.00 35.97 74 LYS B CA 1
ATOM 4591 C C . LYS B 1 82 ? 41.092 25.330 28.421 1.00 39.61 74 LYS B C 1
ATOM 4592 O O . LYS B 1 82 ? 42.049 25.777 29.064 1.00 36.23 74 LYS B O 1
ATOM 4598 N N . ARG B 1 83 ? 39.877 25.192 28.958 1.00 36.29 75 ARG B N 1
ATOM 4599 C CA . ARG B 1 83 ? 39.617 25.619 30.329 1.00 38.08 75 ARG B CA 1
ATOM 4600 C C . ARG B 1 83 ? 40.493 24.869 31.327 1.00 35.24 75 ARG B C 1
ATOM 4601 O O . ARG B 1 83 ? 41.045 25.476 32.252 1.00 38.37 75 ARG B O 1
ATOM 4603 N N . ALA B 1 84 ? 40.658 23.553 31.147 1.00 30.91 76 ALA B N 1
ATOM 4604 C CA . ALA B 1 84 ? 41.499 22.794 32.068 1.00 34.40 76 ALA B CA 1
ATOM 4605 C C . ALA B 1 84 ? 42.969 23.180 31.930 1.00 37.22 76 ALA B C 1
ATOM 4606 O O . ALA B 1 84 ? 43.687 23.294 32.932 1.00 32.04 76 ALA B O 1
ATOM 4608 N N . LEU B 1 85 ? 43.429 23.396 30.697 1.00 34.64 77 LEU B N 1
ATOM 4609 C CA . LEU B 1 85 ? 44.848 23.625 30.457 1.00 32.27 77 LEU B CA 1
ATOM 4610 C C . LEU B 1 85 ? 45.316 24.947 31.050 1.00 38.69 77 LEU B C 1
ATOM 4611 O O . LEU B 1 85 ? 46.472 25.062 31.476 1.00 47.37 77 LEU B O 1
ATOM 4616 N N . GLU B 1 86 ? 44.444 25.946 31.092 1.00 41.50 78 GLU B N 1
ATOM 4617 C CA . GLU B 1 86 ? 44.788 27.255 31.626 1.00 51.32 78 GLU B CA 1
ATOM 4618 C C . GLU B 1 86 ? 44.601 27.363 33.136 1.00 50.54 78 GLU B C 1
ATOM 4619 O O . GLU B 1 86 ? 44.929 28.407 33.711 1.00 57.74 78 GLU B O 1
ATOM 4625 N N . THR B 1 87 ? 44.081 26.322 33.793 1.00 42.03 79 THR B N 1
ATOM 4626 C CA . THR B 1 87 ? 43.993 26.352 35.250 1.00 52.06 79 THR B CA 1
ATOM 4627 C C . THR B 1 87 ? 45.379 26.470 35.870 1.00 59.27 79 THR B C 1
ATOM 4628 O O . THR B 1 87 ? 45.569 27.194 36.853 1.00 56.46 79 THR B O 1
ATOM 4632 N N . GLU B 1 88 ? 46.365 25.790 35.282 1.00 67.13 80 GLU B N 1
ATOM 4633 C CA . GLU B 1 88 ? 47.733 25.810 35.787 1.00 69.41 80 GLU B CA 1
ATOM 4634 C C . GLU B 1 88 ? 48.337 27.207 35.643 1.00 78.47 80 GLU B C 1
ATOM 4635 O O . GLU B 1 88 ? 48.404 27.756 34.538 1.00 83.59 80 GLU B O 1
ATOM 4641 N N . LYS B 1 89 ? 48.769 27.778 36.765 1.00 79.58 81 LYS B N 1
ATOM 4642 C CA . LYS B 1 89 ? 49.291 29.142 36.808 1.00 79.76 81 LYS B CA 1
ATOM 4643 C C . LYS B 1 89 ? 50.415 29.272 37.836 1.00 85.00 81 LYS B C 1
ATOM 4644 O O . LYS B 1 89 ? 51.444 29.901 37.580 1.00 88.44 81 LYS B O 1
ATOM 4650 N N . GLY B 1 94 ? 53.388 30.995 28.541 1.00 73.54 86 GLY B N 1
ATOM 4651 C CA . GLY B 1 94 ? 54.730 30.454 28.673 1.00 66.97 86 GLY B CA 1
ATOM 4652 C C . GLY B 1 94 ? 54.988 29.305 27.718 1.00 60.83 86 GLY B C 1
ATOM 4653 O O . GLY B 1 94 ? 55.786 29.413 26.783 1.00 54.13 86 GLY B O 1
ATOM 4654 N N . PHE B 1 95 ? 54.306 28.191 27.958 1.00 53.29 87 PHE B N 1
ATOM 4655 C CA . PHE B 1 95 ? 54.360 27.040 27.068 1.00 47.78 87 PHE B CA 1
ATOM 4656 C C . PHE B 1 95 ? 53.360 27.129 25.919 1.00 42.88 87 PHE B C 1
ATOM 4657 O O . PHE B 1 95 ? 53.380 26.260 25.039 1.00 38.78 87 PHE B O 1
ATOM 4665 N N . SER B 1 96 ? 52.514 28.164 25.902 1.00 45.66 88 SER B N 1
ATOM 4666 C CA . SER B 1 96 ? 51.396 28.236 24.961 1.00 40.59 88 SER B CA 1
ATOM 4667 C C . SER B 1 96 ? 51.772 27.960 23.506 1.00 37.89 88 SER B C 1
ATOM 4668 O O . SER B 1 96 ? 51.012 27.243 22.836 1.00 37.10 88 SER B O 1
ATOM 4671 N N . PRO B 1 97 ? 52.896 28.445 22.965 1.00 37.72 89 PRO B N 1
ATOM 4672 C CA . PRO B 1 97 ? 53.212 28.144 21.554 1.00 35.67 89 PRO B CA 1
ATOM 4673 C C . PRO B 1 97 ? 53.470 26.673 21.254 1.00 37.13 89 PRO B C 1
ATOM 4674 O O . PRO B 1 97 ? 53.365 26.274 20.086 1.00 35.49 89 PRO B O 1
ATOM 4678 N N . GLU B 1 98 ? 53.806 25.852 22.245 1.00 26.36 90 GLU B N 1
ATOM 4679 C CA . GLU B 1 98 ? 54.069 24.451 21.977 1.00 26.53 90 GLU B CA 1
ATOM 4680 C C . GLU B 1 98 ? 52.813 23.591 21.995 1.00 21.51 90 GLU B C 1
ATOM 4681 O O . GLU B 1 98 ? 52.906 22.400 21.705 1.00 26.39 90 GLU B O 1
ATOM 4687 N N . VAL B 1 99 ? 51.659 24.159 22.338 1.00 22.72 91 VAL B N 1
ATOM 4688 C CA . VAL B 1 99 ? 50.418 23.391 22.458 1.00 23.12 91 VAL B CA 1
ATOM 4689 C C . VAL B 1 99 ? 49.845 23.120 21.074 1.00 19.78 91 VAL B C 1
ATOM 4690 O O . VAL B 1 99 ? 49.591 24.055 20.310 1.00 21.92 91 VAL B O 1
ATOM 4694 N N . ALA B 1 100 ? 49.599 21.844 20.762 1.00 22.43 92 ALA B N 1
ATOM 4695 C CA . ALA B 1 100 ? 48.919 21.464 19.520 1.00 20.29 92 ALA B CA 1
ATOM 4696 C C . ALA B 1 100 ? 47.413 21.362 19.749 1.00 18.16 92 ALA B C 1
ATOM 4697 O O . ALA B 1 100 ? 46.970 20.712 20.701 1.00 21.63 92 ALA B O 1
ATOM 4699 N N . TRP B 1 101 ? 46.639 22.007 18.883 1.00 17.33 93 TRP B N 1
ATOM 4700 C CA . TRP B 1 101 ? 45.190 22.128 19.035 1.00 19.59 93 TRP B CA 1
ATOM 4701 C C . TRP B 1 101 ? 44.453 21.359 17.945 1.00 22.06 93 TRP B C 1
ATOM 4702 O O . TRP B 1 101 ? 44.738 21.523 16.749 1.00 21.58 93 TRP B O 1
ATOM 4713 N N . VAL B 1 102 ? 43.486 20.543 18.365 1.00 24.31 94 VAL B N 1
ATOM 4714 C CA . VAL B 1 102 ? 42.515 19.933 17.466 1.00 19.92 94 VAL B CA 1
ATOM 4715 C C . VAL B 1 102 ? 41.317 20.874 17.375 1.00 22.36 94 VAL B C 1
ATOM 4716 O O . VAL B 1 102 ? 40.730 21.254 18.394 1.00 24.57 94 VAL B O 1
ATOM 4720 N N . THR B 1 103 ? 40.965 21.279 16.164 1.00 23.83 95 THR B N 1
ATOM 4721 C CA . THR B 1 103 ? 39.896 22.239 16.007 1.00 28.87 95 THR B CA 1
ATOM 4722 C C . THR B 1 103 ? 38.695 21.702 15.248 1.00 29.65 95 THR B C 1
ATOM 4723 O O . THR B 1 103 ? 37.654 22.369 15.226 1.00 31.81 95 THR B O 1
ATOM 4727 N N . LYS B 1 104 ? 38.799 20.541 14.612 1.00 30.83 96 LYS B N 1
ATOM 4728 C CA . LYS B 1 104 ? 37.686 20.119 13.774 1.00 35.44 96 LYS B CA 1
ATOM 4729 C C . LYS B 1 104 ? 37.724 18.615 13.558 1.00 26.78 96 LYS B C 1
ATOM 4730 O O . LYS B 1 104 ? 38.769 17.967 13.676 1.00 27.15 96 LYS B O 1
ATOM 4736 N N . SER B 1 105 ? 36.545 18.077 13.264 1.00 27.74 97 SER B N 1
ATOM 4737 C CA . SER B 1 105 ? 36.362 16.699 12.831 1.00 33.98 97 SER B CA 1
ATOM 4738 C C . SER B 1 105 ? 35.811 16.749 11.419 1.00 40.60 97 SER B C 1
ATOM 4739 O O . SER B 1 105 ? 34.780 17.388 11.185 1.00 49.92 97 SER B O 1
ATOM 4742 N N . GLY B 1 106 ? 36.485 16.079 10.491 1.00 29.93 98 GLY B N 1
ATOM 4743 C CA . GLY B 1 106 ? 36.142 16.236 9.087 1.00 38.49 98 GLY B CA 1
ATOM 4744 C C . GLY B 1 106 ? 36.185 17.705 8.711 1.00 45.05 98 GLY B C 1
ATOM 4745 O O . GLY B 1 106 ? 37.212 18.376 8.870 1.00 45.88 98 GLY B O 1
ATOM 4746 N N . ASN B 1 107 ? 35.055 18.226 8.225 1.00 49.30 99 ASN B N 1
ATOM 4747 C CA . ASN B 1 107 ? 34.933 19.633 7.860 1.00 51.64 99 ASN B CA 1
ATOM 4748 C C . ASN B 1 107 ? 34.322 20.492 8.960 1.00 57.00 99 ASN B C 1
ATOM 4749 O O . ASN B 1 107 ? 34.266 21.716 8.805 1.00 63.17 99 ASN B O 1
ATOM 4751 N N . SER B 1 108 ? 33.871 19.891 10.057 1.00 54.38 100 SER B N 1
ATOM 4752 C CA . SER B 1 108 ? 33.067 20.580 11.058 1.00 51.20 100 SER B CA 1
ATOM 4753 C C . SER B 1 108 ? 33.952 21.041 12.210 1.00 48.05 100 SER B C 1
ATOM 4754 O O . SER B 1 108 ? 34.641 20.225 12.834 1.00 44.05 100 SER B O 1
ATOM 4757 N N . ASP B 1 109 ? 33.916 22.343 12.497 1.00 44.05 101 ASP B N 1
ATOM 4758 C CA . ASP B 1 109 ? 34.622 22.872 13.656 1.00 41.50 101 ASP B CA 1
ATOM 4759 C C . ASP B 1 109 ? 34.035 22.306 14.940 1.00 36.75 101 ASP B C 1
ATOM 4760 O O . ASP B 1 109 ? 32.820 22.119 15.057 1.00 41.22 101 ASP B O 1
ATOM 4765 N N . LEU B 1 110 ? 34.907 22.026 15.903 1.00 36.32 102 LEU B N 1
ATOM 4766 C CA . LEU B 1 110 ? 34.458 21.712 17.251 1.00 42.48 102 LEU B CA 1
ATOM 4767 C C . LEU B 1 110 ? 33.864 22.958 17.900 1.00 42.02 102 LEU B C 1
ATOM 4768 O O . LEU B 1 110 ? 34.123 24.088 17.477 1.00 46.77 102 LEU B O 1
ATOM 4773 N N . GLN B 1 111 ? 33.061 22.744 18.946 1.00 48.36 103 GLN B N 1
ATOM 4774 C CA . GLN B 1 111 ? 32.525 23.879 19.695 1.00 53.34 103 GLN B CA 1
ATOM 4775 C C . GLN B 1 111 ? 33.655 24.693 20.314 1.00 49.99 103 GLN B C 1
ATOM 4776 O O . GLN B 1 111 ? 33.682 25.924 20.216 1.00 47.72 103 GLN B O 1
ATOM 4778 N N . GLU B 1 112 ? 34.607 24.014 20.944 1.00 47.52 104 GLU B N 1
ATOM 4779 C CA . GLU B 1 112 ? 35.817 24.635 21.448 1.00 48.18 104 GLU B CA 1
ATOM 4780 C C . GLU B 1 112 ? 37.001 23.772 21.036 1.00 34.25 104 GLU B C 1
ATOM 4781 O O . GLU B 1 112 ? 36.879 22.544 20.983 1.00 32.30 104 GLU B O 1
ATOM 4783 N N . PRO B 1 113 ? 38.143 24.373 20.710 1.00 39.53 105 PRO B N 1
ATOM 4784 C CA . PRO B 1 113 ? 39.332 23.559 20.436 1.00 30.92 105 PRO B CA 1
ATOM 4785 C C . PRO B 1 113 ? 39.722 22.752 21.665 1.00 30.44 105 PRO B C 1
ATOM 4786 O O . PRO B 1 113 ? 39.470 23.144 22.806 1.00 29.23 105 PRO B O 1
ATOM 4790 N N . ILE B 1 114 ? 40.329 21.600 21.418 1.00 25.66 106 ILE B N 1
ATOM 4791 C CA . ILE B 1 114 ? 40.869 20.776 22.484 1.00 21.79 106 ILE B CA 1
ATOM 4792 C C . ILE B 1 114 ? 42.325 20.506 22.151 1.00 21.18 106 ILE B C 1
ATOM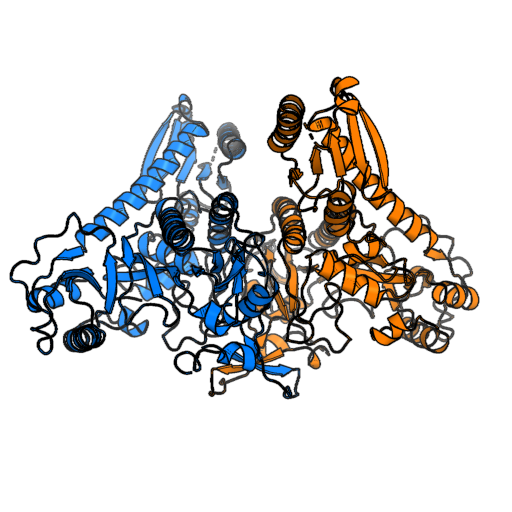 4793 O O . ILE B 1 114 ? 42.706 20.393 20.980 1.00 21.86 106 ILE B O 1
ATOM 4798 N N . ALA B 1 115 ? 43.144 20.423 23.188 1.00 19.29 107 ALA B N 1
ATOM 4799 C CA . ALA B 1 115 ? 44.586 20.331 23.018 1.00 19.51 107 ALA B CA 1
ATOM 4800 C C . ALA B 1 115 ? 45.054 18.892 23.186 1.00 18.92 107 ALA B C 1
ATOM 4801 O O . ALA B 1 115 ? 44.402 18.086 23.851 1.00 21.68 107 ALA B O 1
ATOM 4803 N N . LEU B 1 116 ? 46.198 18.579 22.572 1.00 17.95 108 LEU B N 1
ATOM 4804 C CA . LEU B 1 116 ? 46.856 17.290 22.758 1.00 16.00 108 LEU B CA 1
ATOM 4805 C C . LEU B 1 116 ? 47.776 17.344 23.970 1.00 19.91 108 LEU B C 1
ATOM 4806 O O . LEU B 1 116 ? 48.532 18.306 24.132 1.00 22.38 108 LEU B O 1
ATOM 4811 N N . ARG B 1 117 ? 47.712 16.307 24.808 1.00 19.72 109 ARG B N 1
ATOM 4812 C CA . ARG B 1 117 ? 48.552 16.078 25.992 1.00 16.11 109 ARG B CA 1
ATOM 4813 C C . ARG B 1 117 ? 50.000 16.534 25.806 1.00 17.89 109 ARG B C 1
ATOM 4814 O O . ARG B 1 117 ? 50.740 15.899 25.048 1.00 19.99 109 ARG B O 1
ATOM 4822 N N . PRO B 1 118 ? 50.446 17.631 26.466 1.00 18.67 110 PRO B N 1
ATOM 4823 C CA . PRO B 1 118 ? 51.884 17.960 26.483 1.00 15.68 110 PRO B CA 1
ATOM 4824 C C . PRO B 1 118 ? 52.557 17.452 27.750 1.00 16.01 110 PRO B C 1
ATOM 4825 O O . PRO B 1 118 ? 53.792 17.478 27.893 1.00 20.69 110 PRO B O 1
ATOM 4829 N N . THR B 1 119 ? 51.704 17.013 28.678 1.00 17.11 111 THR B N 1
ATOM 4830 C CA . THR B 1 119 ? 51.985 16.485 30.012 1.00 16.80 111 THR B CA 1
ATOM 4831 C C . THR B 1 119 ? 50.618 16.452 30.689 1.00 16.02 111 THR B C 1
ATOM 4832 O O . THR B 1 119 ? 49.690 17.111 30.211 1.00 18.92 111 THR B O 1
ATOM 4836 N N . SER B 1 120 ? 50.443 15.718 31.788 1.00 18.49 112 SER B N 1
ATOM 4837 C CA . SER B 1 120 ? 49.076 15.409 32.202 1.00 19.18 112 SER B CA 1
ATOM 4838 C C . SER B 1 120 ? 48.666 16.009 33.547 1.00 19.85 112 SER B C 1
ATOM 4839 O O . SER B 1 120 ? 47.645 15.596 34.100 1.00 20.08 112 SER B O 1
ATOM 4842 N N . GLU B 1 121 ? 49.400 17.000 34.069 1.00 22.67 113 GLU B N 1
ATOM 4843 C CA . GLU B 1 121 ? 48.983 17.633 35.322 1.00 23.36 113 GLU B CA 1
ATOM 4844 C C . GLU B 1 121 ? 47.532 18.117 35.262 1.00 21.45 113 GLU B C 1
ATOM 4845 O O . GLU B 1 121 ? 46.735 17.825 36.159 1.00 22.71 113 GLU B O 1
ATOM 4851 N N . THR B 1 122 ? 47.173 18.874 34.215 1.00 17.38 114 THR B N 1
ATOM 4852 C CA . THR B 1 122 ? 45.846 19.470 34.136 1.00 19.06 114 THR B CA 1
ATOM 4853 C C . THR B 1 122 ? 44.780 18.464 33.727 1.00 18.62 114 THR B C 1
ATOM 4854 O O . THR B 1 122 ? 43.591 18.762 33.858 1.00 21.30 114 THR B O 1
ATOM 4858 N N . ILE B 1 123 ? 45.193 17.301 33.234 1.00 20.62 115 ILE B N 1
ATOM 4859 C CA . ILE B 1 123 ? 44.285 16.214 32.874 1.00 17.17 115 ILE B CA 1
ATOM 4860 C C . ILE B 1 123 ? 43.945 15.357 34.087 1.00 21.42 115 ILE B C 1
ATOM 4861 O O . ILE B 1 123 ? 42.802 14.920 34.252 1.00 19.43 115 ILE B O 1
ATOM 4866 N N . MET B 1 124 ? 44.932 15.131 34.950 1.00 18.15 116 MET B N 1
ATOM 4867 C CA . MET B 1 124 ? 44.826 14.194 36.061 1.00 18.79 116 MET B CA 1
ATOM 4868 C C . MET B 1 124 ? 44.383 14.850 37.360 1.00 18.45 116 MET B C 1
ATOM 4869 O O . MET B 1 124 ? 43.631 14.242 38.128 1.00 19.27 116 MET B O 1
ATOM 4874 N N . TYR B 1 125 ? 44.816 16.078 37.625 1.00 18.83 117 TYR B N 1
ATOM 4875 C CA . TYR B 1 125 ? 44.642 16.589 38.987 1.00 19.72 117 TYR B CA 1
ATOM 4876 C C . TYR B 1 125 ? 43.196 16.952 39.343 1.00 23.46 117 TYR B C 1
ATOM 4877 O O . TYR B 1 125 ? 42.839 16.868 40.525 1.00 18.97 117 TYR B O 1
ATOM 4886 N N . PRO B 1 126 ? 42.320 17.328 38.394 1.00 21.08 118 PRO B N 1
ATOM 4887 C CA . PRO B 1 126 ? 40.895 17.417 38.758 1.00 23.92 118 PRO B CA 1
ATOM 4888 C C . PRO B 1 126 ? 40.337 16.105 39.283 1.00 22.01 118 PRO B C 1
ATOM 4889 O O . PRO B 1 126 ? 39.486 16.120 40.179 1.00 23.70 118 PRO B O 1
ATOM 4893 N N . SER B 1 127 ? 40.795 14.968 38.745 1.00 20.59 119 SER B N 1
ATOM 4894 C CA . SER B 1 127 ? 40.393 13.666 39.279 1.00 19.17 119 SER B CA 1
ATOM 4895 C C . SER B 1 127 ? 40.985 13.417 40.663 1.00 19.20 119 SER B C 1
ATOM 4896 O O . SER B 1 127 ? 40.319 12.844 41.533 1.00 22.35 119 SER B O 1
ATOM 4899 N N . TYR B 1 128 ? 42.252 13.786 40.865 1.00 20.17 120 TYR B N 1
ATOM 4900 C CA . TYR B 1 128 ? 42.856 13.655 42.189 1.00 21.38 120 TYR B CA 1
ATOM 4901 C C . TYR B 1 128 ? 42.031 14.390 43.238 1.00 23.89 120 TYR B C 1
ATOM 4902 O O . TYR B 1 128 ? 41.840 13.892 44.355 1.00 25.54 120 TYR B O 1
ATOM 4911 N N . ALA B 1 129 ? 41.522 15.575 42.889 1.00 22.02 121 ALA B N 1
ATOM 4912 C CA . ALA B 1 129 ? 40.698 16.341 43.818 1.00 24.02 121 ALA B CA 1
ATOM 4913 C C . ALA B 1 129 ? 39.384 15.637 44.122 1.00 29.75 121 ALA B C 1
ATOM 4914 O O . ALA B 1 129 ? 38.878 15.740 45.242 1.00 28.29 121 ALA B O 1
ATOM 4916 N N . LYS B 1 130 ? 38.809 14.927 43.146 1.00 24.88 122 LYS B N 1
ATOM 4917 C CA . LYS B 1 130 ? 37.594 14.176 43.425 1.00 25.04 122 LYS B CA 1
ATOM 4918 C C . LYS B 1 130 ? 37.899 12.913 44.223 1.00 25.42 122 LYS B C 1
ATOM 4919 O O . LYS B 1 130 ? 37.154 12.561 45.146 1.00 29.83 122 LYS B O 1
ATOM 4921 N N . TRP B 1 131 ? 38.983 12.216 43.880 1.00 23.90 123 TRP B N 1
ATOM 4922 C CA . TRP B 1 131 ? 39.264 10.908 44.462 1.00 25.05 123 TRP B CA 1
ATOM 4923 C C . TRP B 1 131 ? 39.800 10.995 45.883 1.00 30.20 123 TRP B C 1
ATOM 4924 O O . TRP B 1 131 ? 39.621 10.053 46.659 1.00 30.54 123 TRP B O 1
ATOM 4935 N N . ILE B 1 132 ? 40.496 12.071 46.226 1.00 23.92 124 ILE B N 1
ATOM 4936 C CA . ILE B 1 132 ? 41.125 12.202 47.535 1.00 25.28 124 ILE B CA 1
ATOM 4937 C C . ILE B 1 132 ? 40.202 13.006 48.435 1.00 28.26 124 ILE B C 1
ATOM 4938 O O . ILE B 1 132 ? 39.893 14.171 48.149 1.00 30.48 124 ILE B O 1
ATOM 4943 N N . GLN B 1 133 ? 39.769 12.387 49.526 1.00 25.71 125 GLN B N 1
ATOM 4944 C CA . GLN B 1 133 ? 38.898 13.042 50.493 1.00 27.49 125 GLN B CA 1
ATOM 4945 C C . GLN B 1 133 ? 39.326 12.825 51.936 1.00 32.53 125 GLN B C 1
ATOM 4946 O O . GLN B 1 133 ? 39.056 13.691 52.774 1.00 32.23 125 GLN B O 1
ATOM 4952 N N . SER B 1 134 ? 40.009 11.727 52.251 1.00 31.01 126 SER B N 1
ATOM 4953 C CA . SER B 1 134 ? 40.450 11.407 53.603 1.00 31.09 126 SER B CA 1
ATOM 4954 C C . SER B 1 134 ? 41.935 11.077 53.569 1.00 27.68 126 SER B C 1
ATOM 4955 O O . SER B 1 134 ? 42.479 10.697 52.529 1.00 25.82 126 SER B O 1
ATOM 4958 N N . HIS B 1 135 ? 42.590 11.203 54.727 1.00 28.84 127 HIS B N 1
ATOM 4959 C CA . HIS B 1 135 ? 43.962 10.716 54.824 1.00 28.59 127 HIS B CA 1
ATOM 4960 C C . HIS B 1 135 ? 44.051 9.241 54.448 1.00 27.22 127 HIS B C 1
ATOM 4961 O O . HIS B 1 135 ? 45.101 8.779 53.992 1.00 27.21 127 HIS B O 1
ATOM 4968 N N . ARG B 1 136 ? 42.952 8.491 54.608 1.00 31.41 128 ARG B N 1
ATOM 4969 C CA . ARG B 1 136 ? 42.946 7.083 54.228 1.00 31.07 128 ARG B CA 1
ATOM 4970 C C . ARG B 1 136 ? 43.078 6.878 52.722 1.00 30.78 128 ARG B C 1
ATOM 4971 O O . ARG B 1 136 ? 43.456 5.781 52.298 1.00 32.98 128 ARG B O 1
ATOM 4979 N N . ASP B 1 137 ? 42.780 7.898 51.910 1.00 26.52 129 ASP B N 1
ATOM 4980 C CA . ASP B 1 137 ? 42.970 7.828 50.462 1.00 21.57 129 ASP B CA 1
ATOM 4981 C C . ASP B 1 137 ? 44.409 8.075 50.031 1.00 28.87 129 ASP B C 1
ATOM 4982 O O . ASP B 1 137 ? 44.693 8.083 48.827 1.00 26.07 129 ASP B O 1
ATOM 4987 N N . LEU B 1 138 ? 45.321 8.281 50.971 1.00 23.63 130 LEU B N 1
ATOM 4988 C CA . LEU B 1 138 ? 46.685 8.641 50.638 1.00 21.96 130 LEU B CA 1
ATOM 4989 C C . LEU B 1 138 ? 47.656 7.612 51.205 1.00 27.77 130 LEU B C 1
ATOM 4990 O O . LEU B 1 138 ? 47.406 7.044 52.267 1.00 28.01 130 LEU B O 1
ATOM 4995 N N . PRO B 1 139 ? 48.787 7.364 50.533 1.00 24.64 131 PRO B N 1
ATOM 4996 C CA . PRO B 1 139 ? 49.192 8.032 49.286 1.00 22.65 131 PRO B CA 1
ATOM 4997 C C . PRO B 1 139 ? 48.469 7.519 48.054 1.00 25.39 131 PRO B C 1
ATOM 4998 O O . PRO B 1 139 ? 48.011 6.381 48.022 1.00 24.06 131 PRO B O 1
ATOM 5002 N N . LEU B 1 140 ? 48.362 8.381 47.050 1.00 24.25 132 LEU B N 1
ATOM 5003 C CA . LEU B 1 140 ? 47.834 8.024 45.739 1.00 20.45 132 LEU B CA 1
ATOM 5004 C C . LEU B 1 140 ? 48.994 8.160 44.767 1.00 24.21 132 LEU B C 1
ATOM 5005 O O . LEU B 1 140 ? 49.547 9.254 44.621 1.00 22.85 132 LEU B O 1
ATOM 5010 N N . LYS B 1 141 ? 49.397 7.051 44.143 1.00 21.18 133 LYS B N 1
ATOM 5011 C CA . LYS B 1 141 ? 50.610 7.018 43.323 1.00 17.34 133 LYS B CA 1
ATOM 5012 C C . LYS B 1 141 ? 50.282 6.341 41.999 1.00 14.79 133 LYS B C 1
ATOM 5013 O O . LYS B 1 141 ? 50.121 5.118 41.946 1.00 19.06 133 LYS B O 1
ATOM 5019 N N . LEU B 1 142 ? 50.171 7.135 40.941 1.00 16.78 134 LEU B N 1
ATOM 5020 C CA . LEU B 1 142 ? 49.737 6.641 39.640 1.00 20.10 134 LEU B CA 1
ATOM 5021 C C . LEU B 1 142 ? 50.802 6.922 38.593 1.00 19.89 134 LEU B C 1
ATOM 5022 O O . LEU B 1 142 ? 51.504 7.926 38.661 1.00 19.07 134 LEU B O 1
ATOM 5027 N N . ASN B 1 143 ? 50.891 6.037 37.604 1.00 17.19 135 ASN B N 1
ATOM 5028 C CA . ASN B 1 143 ? 51.872 6.161 36.535 1.00 14.94 135 ASN B CA 1
ATOM 5029 C C . ASN B 1 143 ? 51.178 5.848 35.222 1.00 17.76 135 ASN B C 1
ATOM 5030 O O . ASN B 1 143 ? 50.232 5.063 35.193 1.00 16.72 135 ASN B O 1
ATOM 5035 N N . GLN B 1 144 ? 51.641 6.454 34.129 1.00 18.73 136 GLN B N 1
ATOM 5036 C CA . GLN B 1 144 ? 51.110 6.018 32.840 1.00 15.48 136 GLN B CA 1
ATOM 5037 C C . GLN B 1 144 ? 52.193 6.095 31.777 1.00 14.99 136 GLN B C 1
ATOM 5038 O O . GLN B 1 144 ? 52.991 7.031 31.763 1.00 16.09 136 GLN B O 1
ATOM 5044 N N . TRP B 1 145 ? 52.197 5.102 30.892 1.00 17.94 137 TRP B N 1
ATOM 5045 C CA . TRP B 1 145 ? 53.094 5.029 29.739 1.00 15.89 137 TRP B CA 1
ATOM 5046 C C . TRP B 1 145 ? 52.311 5.547 28.539 1.00 15.94 137 TRP B C 1
ATOM 5047 O O . TRP B 1 145 ? 51.371 4.884 28.078 1.00 18.50 137 TRP B O 1
ATOM 5058 N N . THR B 1 146 ? 52.682 6.713 28.021 1.00 16.96 138 THR B N 1
ATOM 5059 C CA A THR B 1 146 ? 51.851 7.435 27.058 0.60 21.59 138 THR B CA 1
ATOM 5060 C CA B THR B 1 146 ? 51.871 7.271 26.952 0.40 20.08 138 THR B CA 1
ATOM 5061 C C . THR B 1 146 ? 52.716 8.116 26.006 1.00 19.33 138 THR B C 1
ATOM 5062 O O . THR B 1 146 ? 53.926 8.300 26.188 1.00 17.82 138 THR B O 1
ATOM 5069 N N . ASN B 1 147 ? 52.063 8.555 24.928 1.00 17.42 139 ASN B N 1
ATOM 5070 C CA . ASN B 1 147 ? 52.673 9.474 23.984 1.00 19.95 139 ASN B CA 1
ATOM 5071 C C . ASN B 1 147 ? 52.346 10.904 24.388 1.00 19.67 139 ASN B C 1
ATOM 5072 O O . ASN B 1 147 ? 51.348 11.169 25.052 1.00 21.89 139 ASN B O 1
ATOM 5077 N N . VAL B 1 148 ? 53.226 11.819 24.006 1.00 15.87 140 VAL B N 1
ATOM 5078 C CA . VAL B 1 148 ? 53.171 13.217 24.409 1.00 16.44 140 VAL B CA 1
ATOM 5079 C C . VAL B 1 148 ? 53.425 14.050 23.166 1.00 14.94 140 VAL B C 1
ATOM 5080 O O . VAL B 1 148 ? 54.240 13.666 22.320 1.00 17.45 140 VAL B O 1
ATOM 5084 N N . VAL B 1 149 ? 52.754 15.187 23.054 1.00 15.08 141 VAL B N 1
ATOM 5085 C CA . VAL B 1 149 ? 52.878 16.038 21.875 1.00 14.84 141 VAL B CA 1
ATOM 5086 C C . VAL B 1 149 ? 53.292 17.428 22.325 1.00 18.35 141 VAL B C 1
ATOM 5087 O O . VAL B 1 149 ? 52.572 18.076 23.092 1.00 19.45 141 VAL B O 1
ATOM 5091 N N . ARG B 1 150 ? 54.419 17.907 21.809 1.00 16.42 142 ARG B N 1
ATOM 5092 C CA . ARG B 1 150 ? 54.814 19.294 22.015 1.00 19.45 142 ARG B CA 1
ATOM 5093 C C . ARG B 1 150 ? 55.299 19.860 20.694 1.00 18.33 142 ARG B C 1
ATOM 5094 O O . ARG B 1 150 ? 56.140 19.247 20.030 1.00 19.98 142 ARG B O 1
ATOM 5102 N N . TRP B 1 151 ? 54.774 21.026 20.317 1.00 21.58 143 TRP B N 1
ATOM 5103 C CA . TRP B 1 151 ? 55.141 21.638 19.041 1.00 21.44 143 TRP B CA 1
ATOM 5104 C C . TRP B 1 151 ? 56.463 22.384 19.226 1.00 20.02 143 TRP B C 1
ATOM 5105 O O . TRP B 1 151 ? 56.529 23.614 19.282 1.00 28.07 143 TRP B O 1
ATOM 5116 N N . GLU B 1 152 ? 57.526 21.589 19.343 1.00 22.15 144 GLU B N 1
ATOM 5117 C CA . GLU B 1 152 ? 58.851 22.123 19.633 1.00 25.17 144 GLU B CA 1
ATOM 5118 C C . GLU B 1 152 ? 59.256 23.147 18.579 1.00 26.20 144 GLU B C 1
ATOM 5119 O O . GLU B 1 152 ? 59.162 22.887 17.378 1.00 26.55 144 GLU B O 1
ATOM 5125 N N . PHE B 1 153 ? 59.702 24.313 19.043 1.00 29.24 145 PHE B N 1
ATOM 5126 C CA . PHE B 1 153 ? 60.272 25.330 18.163 1.00 38.59 145 PHE B CA 1
ATOM 5127 C C . PHE B 1 153 ? 61.714 25.005 17.788 1.00 27.81 145 PHE B C 1
ATOM 5128 O O . PHE B 1 153 ? 62.145 25.301 16.666 1.00 29.57 145 PHE B O 1
ATOM 5136 N N . LYS B 1 154 ? 62.464 24.401 18.701 1.00 28.43 146 LYS B N 1
ATOM 5137 C CA . LYS B 1 154 ? 63.827 23.994 18.401 1.00 30.27 146 LYS B CA 1
ATOM 5138 C C . LYS B 1 154 ? 63.846 22.910 17.328 1.00 28.33 146 LYS B C 1
ATOM 5139 O O . LYS B 1 154 ? 62.884 22.156 17.147 1.00 26.59 146 LYS B O 1
ATOM 5145 N N . HIS B 1 155 ? 64.958 22.852 16.608 1.00 22.36 147 HIS B N 1
ATOM 5146 C CA . HIS B 1 155 ? 65.192 21.811 15.617 1.00 23.88 147 HIS B CA 1
ATOM 5147 C C . HIS B 1 155 ? 64.984 20.430 16.237 1.00 23.71 147 HIS B C 1
ATOM 5148 O O . HIS B 1 155 ? 65.474 20.140 17.330 1.00 20.50 147 HIS B O 1
ATOM 5155 N N . ALA B 1 156 ? 64.219 19.582 15.553 1.00 17.98 148 ALA B N 1
ATOM 5156 C CA . ALA B 1 156 ? 64.001 18.235 16.057 1.00 15.79 148 ALA B CA 1
ATOM 5157 C C . ALA B 1 156 ? 65.265 17.392 15.930 1.00 16.13 148 ALA B C 1
ATOM 5158 O O . ALA B 1 156 ? 66.042 17.529 14.984 1.00 18.84 148 ALA B O 1
ATOM 5160 N N . VAL B 1 157 ? 65.453 16.500 16.903 1.00 15.88 149 VAL B N 1
ATOM 5161 C CA . VAL B 1 157 ? 66.578 15.578 16.935 1.00 19.25 149 VAL B CA 1
ATOM 5162 C C . VAL B 1 157 ? 66.000 14.199 17.229 1.00 15.24 149 VAL B C 1
ATOM 5163 O O . VAL B 1 157 ? 65.336 14.017 18.255 1.00 16.00 149 VAL B O 1
ATOM 5167 N N . PRO B 1 158 ? 66.188 13.202 16.357 1.00 15.71 150 PRO B N 1
ATOM 5168 C CA . PRO B 1 158 ? 65.652 11.865 16.642 1.00 16.50 150 PRO B CA 1
ATOM 5169 C C . PRO B 1 158 ? 65.954 11.421 18.068 1.00 16.50 150 PRO B C 1
ATOM 5170 O O . PRO B 1 158 ? 67.091 11.523 18.544 1.00 17.53 150 PRO B O 1
ATOM 5174 N N . PHE B 1 159 ? 64.903 10.953 18.752 1.00 12.65 151 PHE B N 1
ATOM 5175 C CA . PHE B 1 159 ? 64.898 10.506 20.146 1.00 13.71 151 PHE B CA 1
ATOM 5176 C C . PHE B 1 159 ? 65.053 11.660 21.136 1.00 14.82 151 PHE B C 1
ATOM 5177 O O . PHE B 1 159 ? 64.220 11.827 22.034 1.00 16.96 151 PHE B O 1
ATOM 5185 N N . ILE B 1 160 ? 66.096 12.480 20.965 1.00 14.03 152 ILE B N 1
ATOM 5186 C CA . ILE B 1 160 ? 66.415 13.513 21.958 1.00 12.66 152 ILE B CA 1
ATOM 5187 C C . ILE B 1 160 ? 65.299 14.544 22.059 1.00 17.35 152 ILE B C 1
ATOM 5188 O O . ILE B 1 160 ? 64.939 14.989 23.158 1.00 18.91 152 ILE B O 1
ATOM 5193 N N . ARG B 1 161 ? 64.793 14.995 20.914 1.00 16.18 153 ARG B N 1
ATOM 5194 C CA . ARG B 1 161 ? 63.783 16.064 20.898 1.00 15.52 153 ARG B CA 1
ATOM 5195 C C . ARG B 1 161 ? 62.867 15.837 19.692 1.00 15.85 153 ARG B C 1
ATOM 5196 O O . ARG B 1 161 ? 63.137 16.328 18.595 1.00 16.42 153 ARG B O 1
ATOM 5204 N N . SER B 1 162 ? 61.775 15.103 19.913 1.00 18.82 154 SER B N 1
ATOM 5205 C CA . SER B 1 162 ? 60.790 14.846 18.870 1.00 18.76 154 SER B CA 1
ATOM 5206 C C . SER B 1 162 ? 59.460 15.503 19.229 1.00 17.89 154 SER B C 1
ATOM 5207 O O . SER B 1 162 ? 59.170 15.758 20.402 1.00 19.26 154 SER B O 1
ATOM 5210 N N . ARG B 1 163 ? 58.664 15.814 18.204 1.00 18.70 155 ARG B N 1
ATOM 5211 C CA . ARG B 1 163 ? 57.391 16.492 18.450 1.00 15.01 155 ARG B CA 1
ATOM 5212 C C . ARG B 1 163 ? 56.342 15.552 19.025 1.00 18.66 155 ARG B C 1
ATOM 5213 O O . ARG B 1 163 ? 55.483 15.988 19.802 1.00 19.46 155 ARG B O 1
ATOM 5221 N N . GLU B 1 164 ? 56.371 14.281 18.645 1.00 16.42 156 GLU B N 1
ATOM 5222 C CA . GLU B 1 164 ? 55.709 13.238 19.415 1.00 15.50 156 GLU B CA 1
ATOM 5223 C C . GLU B 1 164 ? 56.807 12.434 20.082 1.00 15.11 156 GLU B C 1
ATOM 5224 O O . GLU B 1 164 ? 57.779 12.056 19.422 1.00 20.53 156 GLU B O 1
ATOM 5230 N N . PHE B 1 165 ? 56.672 12.197 21.384 1.00 15.36 157 PHE B N 1
ATOM 5231 C CA . PHE B 1 165 ? 57.612 11.315 22.062 1.00 13.74 157 PHE B CA 1
ATOM 5232 C C . PHE B 1 165 ? 56.850 10.433 23.045 1.00 18.44 157 PHE B C 1
ATOM 5233 O O . PHE B 1 165 ? 55.648 10.604 23.267 1.00 18.71 157 PHE B O 1
ATOM 5241 N N . TYR B 1 166 ? 57.540 9.435 23.582 1.00 15.72 158 TYR B N 1
ATOM 5242 C CA . TYR B 1 166 ? 56.937 8.464 24.491 1.00 13.11 158 TYR B CA 1
ATOM 5243 C C . TYR B 1 166 ? 57.625 8.557 25.842 1.00 15.50 158 TYR B C 1
ATOM 5244 O O . TYR B 1 166 ? 58.847 8.726 25.914 1.00 16.70 158 TYR B O 1
ATOM 5253 N N . TRP B 1 167 ? 56.843 8.449 26.912 1.00 14.57 159 TRP B N 1
ATOM 5254 C CA . TRP B 1 167 ? 57.416 8.546 28.246 1.00 14.72 159 TRP B CA 1
ATOM 5255 C C . TRP B 1 167 ? 56.576 7.740 29.221 1.00 16.26 159 TRP B C 1
ATOM 5256 O O . TRP B 1 167 ? 55.538 7.165 28.871 1.00 15.90 159 TRP B O 1
ATOM 5267 N N . GLN B 1 168 ? 57.051 7.669 30.454 1.00 14.74 160 GLN B N 1
ATOM 5268 C CA . GLN B 1 168 ? 56.160 7.440 31.577 1.00 15.34 160 GLN B CA 1
ATOM 5269 C C . GLN B 1 168 ? 56.105 8.737 32.355 1.00 17.05 160 GLN B C 1
ATOM 5270 O O . GLN B 1 168 ? 57.101 9.461 32.428 1.00 15.47 160 GLN B O 1
ATOM 5276 N N . GLU B 1 169 ? 54.929 9.061 32.881 1.00 14.28 161 GLU B N 1
ATOM 5277 C CA . GLU B 1 169 ? 54.813 10.141 33.847 1.00 14.44 161 GLU B CA 1
ATOM 5278 C C . GLU B 1 169 ? 54.151 9.591 35.099 1.00 14.69 161 GLU B C 1
ATOM 5279 O O . GLU B 1 169 ? 53.080 8.965 35.029 1.00 15.40 161 GLU B O 1
ATOM 5285 N N . GLY B 1 170 ? 54.788 9.832 36.237 1.00 15.43 162 GLY B N 1
ATOM 5286 C CA . GLY B 1 170 ? 54.262 9.429 37.536 1.00 18.10 162 GLY B CA 1
ATOM 5287 C C . GLY B 1 170 ? 53.805 10.668 38.287 1.00 16.53 162 GLY B C 1
ATOM 5288 O O . GLY B 1 170 ? 54.447 11.715 38.211 1.00 16.59 162 GLY B O 1
ATOM 5289 N N . HIS B 1 171 ? 52.674 10.541 38.982 1.00 15.49 163 HIS B N 1
ATOM 5290 C CA . HIS B 1 171 ? 52.045 11.644 39.709 1.00 15.15 163 HIS B CA 1
ATOM 5291 C C . HIS B 1 171 ? 51.589 11.086 41.052 1.00 19.39 163 HIS B C 1
ATOM 5292 O O . HIS B 1 171 ? 50.706 10.222 41.102 1.00 18.25 163 HIS B O 1
ATOM 5299 N N . SER B 1 172 ? 52.184 11.568 42.137 1.00 16.09 164 SER B N 1
ATOM 5300 C CA . SER B 1 172 ? 51.886 11.035 43.457 1.00 16.87 164 SER B CA 1
ATOM 5301 C C . SER B 1 172 ? 51.399 12.143 44.378 1.00 20.20 164 SER B C 1
ATOM 5302 O O . SER B 1 172 ? 51.783 13.308 44.232 1.00 19.56 164 SER B O 1
ATOM 5305 N N . ALA B 1 173 ? 50.531 11.763 45.319 1.00 21.33 165 ALA B N 1
ATOM 5306 C CA . ALA B 1 173 ? 50.020 12.660 46.346 1.00 20.71 165 ALA B CA 1
ATOM 5307 C C . ALA B 1 173 ? 50.185 12.021 47.719 1.00 20.74 165 ALA B C 1
ATOM 5308 O O . ALA B 1 173 ? 49.938 10.822 47.886 1.00 21.76 165 ALA B O 1
ATOM 5310 N N . PHE B 1 174 ? 50.577 12.835 48.704 1.00 18.93 166 PHE B N 1
ATOM 5311 C CA . PHE B 1 174 ? 50.929 12.359 50.039 1.00 21.72 166 PHE B CA 1
ATOM 5312 C C . PHE B 1 174 ? 50.299 13.249 51.102 1.00 22.11 166 PHE B C 1
ATOM 5313 O O . PHE B 1 174 ? 49.960 14.409 50.855 1.00 24.02 166 PHE B O 1
ATOM 5321 N N . LYS B 1 175 ? 50.183 12.713 52.317 1.00 21.15 167 LYS B N 1
ATOM 5322 C CA . LYS B 1 175 ? 49.719 13.558 53.405 1.00 23.81 167 LYS B CA 1
ATOM 5323 C C . LYS B 1 175 ? 50.828 14.405 54.016 1.00 26.61 167 LYS B C 1
ATOM 5324 O O . LYS B 1 175 ? 50.520 15.363 54.726 1.00 29.27 167 LYS B O 1
ATOM 5330 N N . SER B 1 176 ? 52.101 14.105 53.760 1.00 27.58 168 SER B N 1
ATOM 5331 C CA . SER B 1 176 ? 53.175 14.879 54.370 1.00 29.79 168 SER B CA 1
ATOM 5332 C C . SER B 1 176 ? 54.285 15.151 53.366 1.00 26.34 168 SER B C 1
ATOM 5333 O O . SER B 1 176 ? 54.490 14.408 52.401 1.00 26.33 168 SER B O 1
ATOM 5336 N N . LYS B 1 177 ? 55.029 16.222 53.641 1.00 24.63 169 LYS B N 1
ATOM 5337 C CA . LYS B 1 177 ? 56.194 16.549 52.830 1.00 28.13 169 LYS B CA 1
ATOM 5338 C C . LYS B 1 177 ? 57.275 15.478 52.949 1.00 25.03 169 LYS B C 1
ATOM 5339 O O . LYS B 1 177 ? 57.941 15.156 51.961 1.00 24.24 169 LYS B O 1
ATOM 5345 N N . GLU B 1 178 ? 57.460 14.912 54.145 1.00 29.08 170 GLU B N 1
ATOM 5346 C CA . GLU B 1 178 ? 58.517 13.921 54.347 1.00 28.88 170 GLU B CA 1
ATOM 5347 C C . GLU B 1 178 ? 58.345 12.718 53.424 1.00 28.40 170 GLU B C 1
ATOM 5348 O O . GLU B 1 178 ? 59.319 12.237 52.830 1.00 24.19 170 GLU B O 1
ATOM 5354 N N . GLU B 1 179 ? 57.116 12.198 53.307 1.00 22.79 171 GLU B N 1
ATOM 5355 C CA A GLU B 1 179 ? 56.863 11.082 52.396 0.53 25.02 171 GLU B CA 1
ATOM 5356 C CA B GLU B 1 179 ? 56.894 11.075 52.406 0.47 24.82 171 GLU B CA 1
ATOM 5357 C C . GLU B 1 179 ? 57.141 11.478 50.957 1.00 21.23 171 GLU B C 1
ATOM 5358 O O . GLU B 1 179 ? 57.702 10.698 50.180 1.00 22.71 171 GLU B O 1
ATOM 5369 N N . ALA B 1 180 ? 56.721 12.683 50.576 1.00 19.46 172 ALA B N 1
ATOM 5370 C CA . ALA B 1 180 ? 56.929 13.121 49.202 1.00 19.69 172 ALA B CA 1
ATOM 5371 C C . ALA B 1 180 ? 58.414 13.275 48.905 1.00 19.76 172 ALA B C 1
ATOM 5372 O O . ALA B 1 180 ? 58.890 12.833 47.854 1.00 22.80 172 ALA B O 1
ATOM 5374 N N . ASP B 1 181 ? 59.161 13.906 49.823 1.00 20.95 173 ASP B N 1
ATOM 5375 C CA . ASP B 1 181 ? 60.601 14.066 49.639 1.00 18.52 173 ASP B CA 1
ATOM 5376 C C . ASP B 1 181 ? 61.268 12.726 49.391 1.00 22.41 173 ASP B C 1
ATOM 5377 O O . ASP B 1 181 ? 62.089 12.584 48.481 1.00 22.06 173 ASP B O 1
ATOM 5382 N N . GLU B 1 182 ? 60.942 11.732 50.220 1.00 22.87 174 GLU B N 1
ATOM 5383 C CA . GLU B 1 182 ? 61.545 10.415 50.060 1.00 24.01 174 GLU B CA 1
ATOM 5384 C C . GLU B 1 182 ? 61.287 9.851 48.669 1.00 22.36 174 GLU B C 1
ATOM 5385 O O . GLU B 1 182 ? 62.198 9.298 48.045 1.00 20.57 174 GLU B O 1
ATOM 5391 N N . GLU B 1 183 ? 60.061 10.002 48.151 1.00 19.46 175 GLU B N 1
ATOM 5392 C CA . GLU B 1 183 ? 59.770 9.466 46.819 1.00 16.96 175 GLU B CA 1
ATOM 5393 C C . GLU B 1 183 ? 60.586 10.155 45.728 1.00 16.31 175 GLU B C 1
ATOM 5394 O O . GLU B 1 183 ? 61.056 9.489 44.792 1.00 19.63 175 GLU B O 1
ATOM 5400 N N . VAL B 1 184 ? 60.742 11.484 45.802 1.00 19.46 176 VAL B N 1
ATOM 5401 C CA . VAL B 1 184 ? 61.494 12.206 44.765 1.00 16.93 176 VAL B CA 1
ATOM 5402 C C . VAL B 1 184 ? 62.846 11.546 44.531 1.00 18.76 176 VAL B C 1
ATOM 5403 O O . VAL B 1 184 ? 63.235 11.257 43.390 1.00 16.50 176 VAL B O 1
ATOM 5407 N N . PHE B 1 185 ? 63.569 11.276 45.612 1.00 17.76 177 PHE B N 1
ATOM 5408 C CA . PHE B 1 185 ? 64.915 10.743 45.472 1.00 17.82 177 PHE B CA 1
ATOM 5409 C C . PHE B 1 185 ? 64.922 9.239 45.249 1.00 21.37 177 PHE B C 1
ATOM 5410 O O . PHE B 1 185 ? 65.876 8.724 44.653 1.00 20.01 177 PHE B O 1
ATOM 5418 N N . THR B 1 186 ? 63.867 8.530 45.668 1.00 16.67 178 THR B N 1
ATOM 5419 C CA . THR B 1 186 ? 63.740 7.122 45.299 1.00 17.75 178 THR B CA 1
ATOM 5420 C C . THR B 1 186 ? 63.558 6.972 43.793 1.00 19.74 178 THR B C 1
ATOM 5421 O O . THR B 1 186 ? 64.200 6.122 43.163 1.00 18.52 178 THR B O 1
ATOM 5425 N N . ILE B 1 187 ? 62.689 7.797 43.194 1.00 17.26 179 ILE B N 1
ATOM 5426 C CA . ILE B 1 187 ? 62.498 7.741 41.744 1.00 15.18 179 ILE B CA 1
ATOM 5427 C C . ILE B 1 187 ? 63.767 8.182 41.027 1.00 18.21 179 ILE B C 1
ATOM 5428 O O . ILE B 1 187 ? 64.166 7.586 40.019 1.00 15.5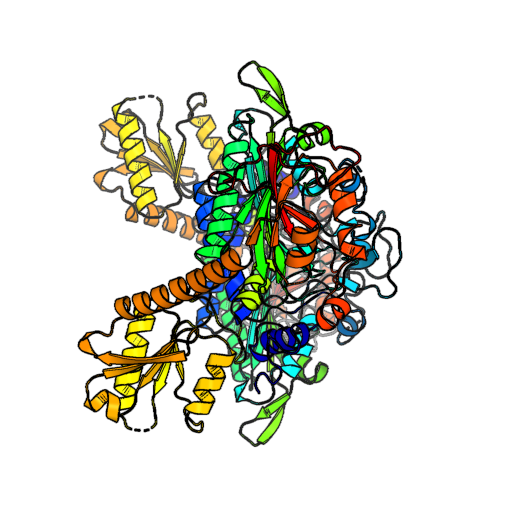2 179 ILE B O 1
ATOM 5433 N N . LEU B 1 188 ? 64.407 9.248 41.516 1.00 16.65 180 LEU B N 1
ATOM 5434 C CA . LEU B 1 188 ? 65.640 9.710 40.889 1.00 15.30 180 LEU B CA 1
ATOM 5435 C C . LEU B 1 188 ? 66.682 8.596 40.861 1.00 18.83 180 LEU B C 1
ATOM 5436 O O . LEU B 1 188 ? 67.385 8.416 39.860 1.00 17.16 180 LEU B O 1
ATOM 5441 N N . GLU B 1 189 ? 66.771 7.815 41.941 1.00 17.58 181 GLU B N 1
ATOM 5442 C CA . GLU B 1 189 ? 67.686 6.676 41.946 1.00 16.95 181 GLU B CA 1
ATOM 5443 C C . GLU B 1 189 ? 67.270 5.625 40.918 1.00 18.32 181 GLU B C 1
ATOM 5444 O O . GLU B 1 189 ? 68.124 5.007 40.268 1.00 16.63 181 GLU B O 1
ATOM 5450 N N . LEU B 1 190 ? 65.960 5.422 40.729 1.00 15.83 182 LEU B N 1
ATOM 5451 C CA . LEU B 1 190 ? 65.532 4.474 39.706 1.00 16.63 182 LEU B CA 1
ATOM 5452 C C . LEU B 1 190 ? 65.934 4.947 38.317 1.00 17.12 182 LEU B C 1
ATOM 5453 O O . LEU B 1 190 ? 66.297 4.134 37.464 1.00 16.75 182 LEU B O 1
ATOM 5458 N N . TYR B 1 191 ? 65.880 6.259 38.069 1.00 14.92 183 TYR B N 1
ATOM 5459 C CA . TYR B 1 191 ? 66.309 6.759 36.766 1.00 14.16 183 TYR B CA 1
ATOM 5460 C C . TYR B 1 191 ? 67.808 6.551 36.578 1.00 12.72 183 TYR B C 1
ATOM 5461 O O . TYR B 1 191 ? 68.260 6.192 35.484 1.00 14.79 183 TYR B O 1
ATOM 5470 N N . LYS B 1 192 ? 68.584 6.779 37.631 1.00 16.20 184 LYS B N 1
ATOM 5471 C CA . LYS B 1 192 ? 70.001 6.433 37.583 1.00 15.60 184 LYS B CA 1
ATOM 5472 C C . LYS B 1 192 ? 70.191 4.956 37.242 1.00 17.90 184 LYS B C 1
ATOM 5473 O O . LYS B 1 192 ? 71.054 4.607 36.429 1.00 17.44 184 LYS B O 1
ATOM 5479 N N . ARG B 1 193 ? 69.379 4.071 37.835 1.00 16.40 185 ARG B N 1
ATOM 5480 C CA . ARG B 1 193 ? 69.530 2.650 37.545 1.00 16.90 185 ARG B CA 1
ATOM 5481 C C . ARG B 1 193 ? 69.133 2.325 36.107 1.00 13.60 185 ARG B C 1
ATOM 5482 O O . ARG B 1 193 ? 69.778 1.494 35.464 1.00 18.41 185 ARG B O 1
ATOM 5490 N N . VAL B 1 194 ? 68.085 2.968 35.575 1.00 15.20 186 VAL B N 1
ATOM 5491 C CA . VAL B 1 194 ? 67.759 2.760 34.164 1.00 16.39 186 VAL B CA 1
ATOM 5492 C C . VAL B 1 194 ? 68.969 3.079 33.295 1.00 16.35 186 VAL B C 1
ATOM 5493 O O . VAL B 1 194 ? 69.396 2.267 32.467 1.00 15.51 186 VAL B O 1
ATOM 5497 N N . TYR B 1 195 ? 69.543 4.273 33.473 1.00 15.07 187 TYR B N 1
ATOM 5498 C CA . TYR B 1 195 ? 70.653 4.685 32.621 1.00 13.82 187 TYR B CA 1
ATOM 5499 C C . TYR B 1 195 ? 71.867 3.783 32.813 1.00 14.63 187 TYR B C 1
ATOM 5500 O O . TYR B 1 195 ? 72.484 3.347 31.834 1.00 16.63 187 TYR B O 1
ATOM 5509 N N . GLU B 1 196 ? 72.229 3.495 34.069 1.00 14.69 188 GLU B N 1
ATOM 5510 C CA . GLU B 1 196 ? 73.500 2.812 34.309 1.00 14.17 188 GLU B CA 1
ATOM 5511 C C . GLU B 1 196 ? 73.366 1.300 34.162 1.00 16.67 188 GLU B C 1
ATOM 5512 O O . GLU B 1 196 ? 74.201 0.662 33.517 1.00 19.03 188 GLU B O 1
ATOM 5518 N N . GLU B 1 197 ? 72.320 0.709 34.754 1.00 17.32 189 GLU B N 1
ATOM 5519 C CA . GLU B 1 197 ? 72.211 -0.747 34.752 1.00 17.45 189 GLU B CA 1
ATOM 5520 C C . GLU B 1 197 ? 71.620 -1.283 33.452 1.00 19.10 189 GLU B C 1
ATOM 5521 O O . GLU B 1 197 ? 71.961 -2.397 33.046 1.00 20.29 189 GLU B O 1
ATOM 5527 N N . LEU B 1 198 ? 70.749 -0.535 32.775 1.00 15.43 190 LEU B N 1
ATOM 5528 C CA A LEU B 1 198 ? 70.207 -1.001 31.501 0.50 15.41 190 LEU B CA 1
A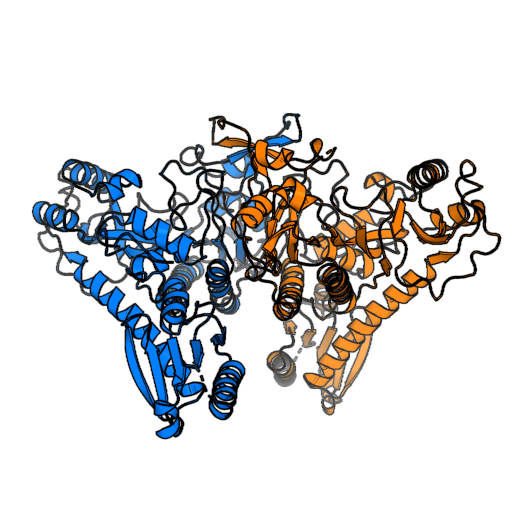TOM 5529 C CA B LEU B 1 198 ? 70.218 -1.010 31.501 0.50 15.26 190 LEU B CA 1
ATOM 5530 C C . LEU B 1 198 ? 70.983 -0.449 30.309 1.00 16.53 190 LEU B C 1
ATOM 5531 O O . LEU B 1 198 ? 71.336 -1.197 29.394 1.00 16.68 190 LEU B O 1
ATOM 5540 N N . LEU B 1 199 ? 71.263 0.858 30.300 1.00 15.81 191 LEU B N 1
ATOM 5541 C CA . LEU B 1 199 ? 71.819 1.498 29.119 1.00 14.06 191 LEU B CA 1
ATOM 5542 C C . LEU B 1 199 ? 73.325 1.727 29.191 1.00 14.26 191 LEU B C 1
ATOM 5543 O O . LEU B 1 199 ? 73.897 2.199 28.207 1.00 14.58 191 LEU B O 1
ATOM 5548 N N . ALA B 1 200 ? 73.973 1.368 30.308 1.00 13.70 192 ALA B N 1
ATOM 5549 C CA . ALA B 1 200 ? 75.421 1.552 30.510 1.00 14.75 192 ALA B CA 1
ATOM 5550 C C . ALA B 1 200 ? 75.852 3.002 30.273 1.00 13.37 192 ALA B C 1
ATOM 5551 O O . ALA B 1 200 ? 76.962 3.272 29.798 1.00 14.63 192 ALA B O 1
ATOM 5553 N N . VAL B 1 201 ? 74.983 3.941 30.636 1.00 15.90 193 VAL B N 1
ATOM 5554 C CA . VAL B 1 201 ? 75.229 5.381 30.530 1.00 15.52 193 VAL B CA 1
ATOM 5555 C C . VAL B 1 201 ? 75.379 5.945 31.939 1.00 14.59 193 VAL B C 1
ATOM 5556 O O . VAL B 1 201 ? 74.461 5.794 32.754 1.00 14.82 193 VAL B O 1
ATOM 5560 N N . PRO B 1 202 ? 76.477 6.628 32.252 1.00 13.70 194 PRO B N 1
ATOM 5561 C CA . PRO B 1 202 ? 76.648 7.209 33.589 1.00 12.65 194 PRO B CA 1
ATOM 5562 C C . PRO B 1 202 ? 75.855 8.502 33.735 1.00 18.18 194 PRO B C 1
ATOM 5563 O O . PRO B 1 202 ? 75.622 9.233 32.769 1.00 16.75 194 PRO B O 1
ATOM 5567 N N . VAL B 1 203 ? 75.438 8.786 34.969 1.00 16.79 195 VAL B N 1
ATOM 5568 C CA . VAL B 1 203 ? 74.651 9.982 35.238 1.00 16.01 195 VAL B CA 1
ATOM 5569 C C . VAL B 1 203 ? 75.260 10.752 36.397 1.00 18.60 195 VAL B C 1
ATOM 5570 O O . VAL B 1 203 ? 76.036 10.222 37.197 1.00 19.59 195 VAL B O 1
ATOM 5574 N N . ILE B 1 204 ? 74.880 12.022 36.476 1.00 14.73 196 ILE B N 1
ATOM 5575 C CA . ILE B 1 204 ? 75.135 12.870 37.641 1.00 12.66 196 ILE B CA 1
ATOM 5576 C C . ILE B 1 204 ? 73.779 13.330 38.185 1.00 18.61 196 ILE B C 1
ATOM 5577 O O . ILE B 1 204 ? 73.001 13.973 37.468 1.00 17.65 196 ILE B O 1
ATOM 5582 N N . LYS B 1 205 ? 73.497 13.019 39.452 1.00 17.49 197 LYS B N 1
ATOM 5583 C CA . LYS B 1 205 ? 72.260 13.490 40.073 1.00 15.98 197 LYS B CA 1
ATOM 5584 C C . LYS B 1 205 ? 72.445 14.906 40.603 1.00 17.21 197 LYS B C 1
ATOM 5585 O O . LYS B 1 205 ? 73.483 15.231 41.187 1.00 19.43 197 LYS B O 1
ATOM 5591 N N . GLY B 1 206 ? 71.421 15.740 40.436 1.00 16.84 198 GLY B N 1
ATOM 5592 C CA . GLY B 1 206 ? 71.524 17.078 40.992 1.00 16.92 198 GLY B CA 1
ATOM 5593 C C . GLY B 1 206 ? 70.168 17.751 41.051 1.00 17.27 198 GLY B C 1
ATOM 5594 O O . GLY B 1 206 ? 69.153 17.192 40.637 1.00 17.89 198 GLY B O 1
ATOM 5595 N N . THR B 1 207 ? 70.158 18.953 41.613 1.00 20.30 199 THR B N 1
ATOM 5596 C CA A THR B 1 207 ? 68.973 19.796 41.700 0.58 16.99 199 THR B CA 1
ATOM 5597 C CA B THR B 1 207 ? 68.951 19.767 41.652 0.42 17.40 199 THR B CA 1
ATOM 5598 C C . THR B 1 207 ? 69.075 20.912 40.663 1.00 15.90 199 THR B C 1
ATOM 5599 O O . THR B 1 207 ? 70.131 21.526 40.527 1.00 21.04 199 THR B O 1
ATOM 5606 N N . LYS B 1 208 ? 67.980 21.201 39.965 1.00 17.95 200 LYS B N 1
ATOM 5607 C CA . LYS B 1 208 ? 68.030 22.315 39.019 1.00 16.66 200 LYS B CA 1
ATOM 5608 C C . LYS B 1 208 ? 68.012 23.656 39.743 1.00 21.90 200 LYS B C 1
ATOM 5609 O O . LYS B 1 208 ? 67.496 23.781 40.857 1.00 22.29 200 LYS B O 1
ATOM 5615 N N . THR B 1 209 ? 68.612 24.669 39.105 1.00 18.17 201 THR B N 1
ATOM 5616 C CA . THR B 1 209 ? 68.543 26.026 39.629 1.00 19.47 201 THR B CA 1
ATOM 5617 C C . THR B 1 209 ? 67.119 26.564 39.493 1.00 20.88 201 THR B C 1
ATOM 5618 O O . THR B 1 209 ? 66.264 25.963 38.848 1.00 24.38 201 THR B O 1
ATOM 5622 N N . GLU B 1 210 ? 66.878 27.733 40.088 1.00 19.63 202 GLU B N 1
ATOM 5623 C CA . GLU B 1 210 ? 65.523 28.298 40.085 1.00 23.43 202 GLU B CA 1
ATOM 5624 C C . GLU B 1 210 ? 65.039 28.595 38.674 1.00 28.19 202 GLU B C 1
ATOM 5625 O O . GLU B 1 210 ? 63.851 28.431 38.370 1.00 25.02 202 GLU B O 1
ATOM 5631 N N . ASN B 1 211 ? 65.934 29.049 37.800 1.00 27.98 203 ASN B N 1
ATOM 5632 C CA . ASN B 1 211 ? 65.523 29.342 36.431 1.00 26.76 203 ASN B CA 1
ATOM 5633 C C . ASN B 1 211 ? 65.158 28.081 35.657 1.00 28.27 203 ASN B C 1
ATOM 5634 O O . ASN B 1 211 ? 64.290 28.124 34.774 1.00 29.19 203 ASN B O 1
ATOM 5639 N N . GLU B 1 212 ? 65.802 26.956 35.953 1.00 21.42 204 GLU B N 1
ATOM 5640 C CA . GLU B 1 212 ? 65.577 25.751 35.166 1.00 22.35 204 GLU B CA 1
ATOM 5641 C C . GLU B 1 212 ? 64.548 24.804 35.764 1.00 20.00 204 GLU B C 1
ATOM 5642 O O . GLU B 1 212 ? 64.077 23.907 35.059 1.00 22.91 204 GLU B O 1
ATOM 5648 N N . LYS B 1 213 ? 64.191 24.956 37.034 1.00 23.25 205 LYS B N 1
ATOM 5649 C CA A LYS B 1 213 ? 63.218 24.046 37.611 0.54 23.19 205 LYS B CA 1
ATOM 5650 C CA B LYS B 1 213 ? 63.222 24.038 37.601 0.46 23.01 205 LYS B CA 1
ATOM 5651 C C . LYS B 1 213 ? 61.841 24.273 36.992 1.00 25.12 205 LYS B C 1
ATOM 5652 O O . LYS B 1 213 ? 61.541 25.338 36.437 1.00 23.16 205 LYS B O 1
ATOM 5663 N N . PHE B 1 214 ? 61.004 23.248 37.091 1.00 22.19 206 PHE B N 1
ATOM 5664 C CA . PHE B 1 214 ? 59.611 23.349 36.675 1.00 22.07 206 PHE B CA 1
ATOM 5665 C C . PHE B 1 214 ? 58.910 24.450 37.477 1.00 23.77 206 PHE B C 1
ATOM 5666 O O . PHE B 1 214 ? 59.028 24.514 38.704 1.00 19.63 206 PHE B O 1
ATOM 5674 N N . ALA B 1 215 ? 58.191 25.338 36.781 1.00 23.69 207 ALA B N 1
ATOM 5675 C CA . ALA B 1 215 ? 57.548 26.456 37.468 1.00 29.13 207 ALA B CA 1
ATOM 5676 C C . ALA B 1 215 ? 56.563 25.990 38.537 1.00 33.17 207 ALA B C 1
ATOM 5677 O O . ALA B 1 215 ? 56.419 26.647 39.573 1.00 34.56 207 ALA B O 1
ATOM 5679 N N . GLY B 1 216 ? 55.884 24.871 38.318 1.00 28.56 208 GLY B N 1
ATOM 5680 C CA . GLY B 1 216 ? 55.018 24.378 39.370 1.00 30.73 208 GLY B CA 1
ATOM 5681 C C . GLY B 1 216 ? 55.686 23.682 40.547 1.00 30.60 208 GLY B C 1
ATOM 5682 O O . GLY B 1 216 ? 54.987 23.320 41.497 1.00 25.10 208 GLY B O 1
ATOM 5683 N N . ALA B 1 217 ? 57.006 23.481 40.533 1.00 23.97 209 ALA B N 1
ATOM 5684 C CA . ALA B 1 217 ? 57.682 22.679 41.546 1.00 26.39 209 ALA B CA 1
ATOM 5685 C C . ALA B 1 217 ? 58.308 23.539 42.638 1.00 25.06 209 ALA B C 1
ATOM 5686 O O . ALA B 1 217 ? 58.779 24.648 42.387 1.00 23.56 209 ALA B O 1
ATOM 5688 N N . ASP B 1 218 ? 58.328 23.005 43.860 1.00 20.38 210 ASP B N 1
ATOM 5689 C CA A ASP B 1 218 ? 59.167 23.607 44.891 0.87 20.63 210 ASP B CA 1
ATOM 5690 C CA B ASP B 1 218 ? 59.168 23.592 44.899 0.13 22.52 210 ASP B CA 1
ATOM 5691 C C . ASP B 1 218 ? 60.642 23.353 44.600 1.00 22.84 210 ASP B C 1
ATOM 5692 O O . ASP B 1 218 ? 61.477 24.247 44.788 1.00 25.48 210 ASP B O 1
ATOM 5698 N N . TYR B 1 219 ? 60.979 22.156 44.126 1.00 20.70 211 TYR B N 1
ATOM 5699 C CA . TYR B 1 219 ? 62.331 21.867 43.665 1.00 18.34 211 TYR B CA 1
ATOM 5700 C C . TYR B 1 219 ? 62.259 20.758 42.621 1.00 22.00 211 TYR B C 1
ATOM 5701 O O . TYR B 1 219 ? 61.321 19.957 42.601 1.00 19.27 211 TYR B O 1
ATOM 5710 N N . THR B 1 220 ? 63.251 20.745 41.733 1.00 17.52 212 THR B N 1
ATOM 5711 C CA . THR B 1 220 ? 63.326 19.791 40.631 1.00 14.85 212 THR B CA 1
ATOM 5712 C C . THR B 1 220 ? 64.672 19.086 40.694 1.00 17.47 212 THR B C 1
ATOM 5713 O O . THR B 1 220 ? 65.714 19.752 40.780 1.00 18.04 212 THR B O 1
ATOM 5717 N N . THR B 1 221 ? 64.658 17.753 40.661 1.00 19.09 213 THR B N 1
ATOM 5718 C CA . THR B 1 221 ? 65.886 16.980 40.533 1.00 17.51 213 THR B CA 1
ATOM 5719 C C . THR B 1 221 ? 65.981 16.358 39.140 1.00 18.52 213 THR B C 1
ATOM 5720 O O . THR B 1 221 ? 64.983 16.186 38.426 1.00 18.70 213 THR B O 1
ATOM 5724 N N . THR B 1 222 ? 67.212 16.027 38.754 1.00 18.05 214 THR B N 1
ATOM 5725 C CA . THR B 1 222 ? 67.492 15.592 37.397 1.00 15.56 214 THR B CA 1
ATOM 5726 C C . THR B 1 222 ? 68.653 14.608 37.414 1.00 18.02 214 THR B C 1
ATOM 5727 O O . THR B 1 222 ? 69.493 14.641 38.321 1.00 17.93 214 THR B O 1
ATOM 5731 N N . VAL B 1 223 ? 68.684 13.713 36.424 1.00 15.49 215 VAL B N 1
ATOM 5732 C CA . VAL B 1 223 ? 69.890 12.951 36.102 1.00 16.61 215 VAL B CA 1
ATOM 5733 C C . VAL B 1 223 ? 70.453 13.537 34.816 1.00 18.21 215 VAL B C 1
ATOM 5734 O O . VAL B 1 223 ? 69.797 13.506 33.766 1.00 19.58 215 VAL B O 1
ATOM 5738 N N . GLU B 1 224 ? 71.652 14.101 34.906 1.00 17.22 216 GLU B N 1
ATOM 5739 C CA . GLU B 1 224 ? 72.340 14.677 33.759 1.00 15.68 216 GLU B CA 1
ATOM 5740 C C . GLU B 1 224 ? 73.220 13.619 33.102 1.00 17.85 216 GLU B C 1
ATOM 5741 O O . GLU B 1 224 ? 73.839 12.793 33.784 1.00 18.05 216 GLU B O 1
ATOM 5747 N N . THR B 1 225 ? 73.245 13.632 31.770 1.00 16.18 217 THR B N 1
ATOM 5748 C CA . THR B 1 225 ? 74.094 12.753 30.979 1.00 17.47 217 THR B CA 1
ATOM 5749 C C . THR B 1 225 ? 74.926 13.621 30.048 1.00 17.14 217 THR B C 1
ATOM 5750 O O . THR B 1 225 ? 74.662 14.814 29.876 1.00 16.94 217 THR B O 1
ATOM 5754 N N . PHE B 1 226 ? 75.950 13.022 29.452 1.00 17.80 218 PHE B N 1
ATOM 5755 C CA . PHE B 1 226 ? 76.960 13.788 28.744 1.00 19.01 218 PHE B CA 1
ATOM 5756 C C . PHE B 1 226 ? 77.300 13.121 27.419 1.00 21.01 218 PHE B C 1
ATOM 5757 O O . PHE B 1 226 ? 77.591 11.921 27.374 1.00 19.09 218 PHE B O 1
ATOM 5765 N N . ILE B 1 227 ? 77.273 13.903 26.347 1.00 17.17 219 ILE B N 1
ATOM 5766 C CA . ILE B 1 227 ? 77.661 13.430 25.024 1.00 15.37 219 ILE B CA 1
ATOM 5767 C C . ILE B 1 227 ? 79.077 13.931 24.765 1.00 18.70 219 ILE B C 1
ATOM 5768 O O . ILE B 1 227 ? 79.285 15.112 24.476 1.00 16.76 219 ILE B O 1
ATOM 5773 N N . ALA B 1 228 ? 80.061 13.032 24.856 1.00 16.16 220 ALA B N 1
ATOM 5774 C CA . ALA B 1 228 ? 81.455 13.459 24.759 1.00 17.32 220 ALA B CA 1
ATOM 5775 C C . ALA B 1 228 ? 81.836 13.939 23.360 1.00 20.02 220 ALA B C 1
ATOM 5776 O O . ALA B 1 228 ? 82.766 14.747 23.220 1.00 20.26 220 ALA B O 1
ATOM 5778 N N . THR B 1 229 ? 81.167 13.450 22.307 1.00 18.78 221 THR B N 1
ATOM 5779 C CA . THR B 1 229 ? 81.615 13.787 20.955 1.00 16.91 221 THR B CA 1
ATOM 5780 C C . THR B 1 229 ? 81.565 15.294 20.703 1.00 19.58 221 THR B C 1
ATOM 5781 O O . THR B 1 229 ? 82.524 15.872 20.179 1.00 20.31 221 THR B O 1
ATOM 5785 N N . ASN B 1 230 ? 80.470 15.955 21.085 1.00 19.32 222 ASN B N 1
ATOM 5786 C CA . ASN B 1 230 ? 80.378 17.404 20.928 1.00 24.12 222 ASN B CA 1
ATOM 5787 C C . ASN B 1 230 ? 80.309 18.137 22.264 1.00 21.49 222 ASN B C 1
ATOM 5788 O O . ASN B 1 230 ? 80.010 19.339 22.293 1.00 22.55 222 ASN B O 1
ATOM 5793 N N . GLY B 1 231 ? 80.622 17.457 23.364 1.00 18.16 223 GLY B N 1
ATOM 5794 C CA . GLY B 1 231 ? 80.736 18.130 24.646 1.00 21.91 223 GLY B CA 1
ATOM 5795 C C . GLY B 1 231 ? 79.455 18.792 25.119 1.00 19.78 223 GLY B C 1
ATOM 5796 O O . GLY B 1 231 ? 79.483 19.942 25.572 1.00 21.65 223 GLY B O 1
ATOM 5797 N N . ARG B 1 232 ? 78.336 18.073 25.038 1.00 19.36 224 ARG B N 1
ATOM 5798 C CA . ARG B 1 232 ? 77.025 18.597 25.407 1.00 23.62 224 ARG B CA 1
ATOM 5799 C C . ARG B 1 232 ? 76.340 17.715 26.430 1.00 22.22 224 ARG B C 1
ATOM 5800 O O . ARG B 1 232 ? 76.361 16.486 26.320 1.00 21.88 224 ARG B O 1
ATOM 5808 N N . ALA B 1 233 ? 75.672 18.355 27.385 1.00 20.37 225 ALA B N 1
ATOM 5809 C CA . ALA B 1 233 ? 74.856 17.636 28.340 1.00 18.04 225 ALA B CA 1
ATOM 5810 C C . ALA B 1 233 ? 73.471 17.366 27.755 1.00 19.88 225 ALA B C 1
ATOM 5811 O O . ALA B 1 233 ? 72.988 18.075 26.866 1.00 19.85 225 ALA B O 1
ATOM 5813 N N . VAL B 1 234 ? 72.833 16.321 28.271 1.00 16.31 226 VAL B N 1
ATOM 5814 C CA . VAL B 1 234 ? 71.443 15.992 27.968 1.00 15.80 226 VAL B CA 1
ATOM 5815 C C . VAL B 1 234 ? 70.724 15.771 29.294 1.00 16.32 226 VAL B C 1
ATOM 5816 O O . VAL B 1 234 ? 71.135 14.921 30.088 1.00 17.26 226 VAL B O 1
ATOM 5820 N N . GLN B 1 235 ? 69.656 16.527 29.535 1.00 15.73 227 GLN B N 1
ATOM 5821 C CA . GLN B 1 235 ? 68.821 16.292 30.718 1.00 16.87 227 GLN B CA 1
ATOM 5822 C C . GLN B 1 235 ? 68.078 14.969 30.546 1.00 16.49 227 GLN B C 1
ATOM 5823 O O . GLN B 1 235 ? 67.230 14.827 29.658 1.00 19.50 227 GLN B O 1
ATOM 5829 N N . GLY B 1 236 ? 68.401 13.989 31.385 1.00 15.56 228 GLY B N 1
ATOM 5830 C CA . GLY B 1 236 ? 68.022 12.619 31.087 1.00 15.21 228 GLY B CA 1
ATOM 5831 C C . GLY B 1 236 ? 66.732 12.140 31.701 1.00 17.48 228 GLY B C 1
ATOM 5832 O O . GLY B 1 236 ? 66.213 11.099 31.299 1.00 16.94 228 GLY B O 1
ATOM 5833 N N . GLY B 1 237 ? 66.189 12.878 32.655 1.00 18.18 229 GLY B N 1
ATOM 5834 C CA . GLY B 1 237 ? 65.029 12.427 33.404 1.00 17.52 229 GLY B CA 1
ATOM 5835 C C . GLY B 1 237 ? 64.798 13.368 34.562 1.00 20.29 229 GLY B C 1
ATOM 5836 O O . GLY B 1 237 ? 65.750 14.004 35.028 1.00 17.66 229 GLY B O 1
ATOM 5837 N N . THR B 1 238 ? 63.558 13.499 35.025 1.00 15.90 230 THR B N 1
ATOM 5838 C CA . THR B 1 238 ? 63.216 14.604 35.905 1.00 13.75 230 THR B CA 1
ATOM 5839 C C . THR B 1 238 ? 62.330 14.108 37.039 1.00 16.12 230 THR B C 1
ATOM 5840 O O . THR B 1 238 ? 61.393 13.348 36.803 1.00 17.15 230 THR B O 1
ATOM 5844 N N . SER B 1 239 ? 62.604 14.556 38.263 1.00 15.53 231 SER B N 1
ATOM 5845 C CA . SER B 1 239 ? 61.770 14.183 39.404 1.00 16.92 231 SER B CA 1
ATOM 5846 C C . SER B 1 239 ? 61.522 15.422 40.255 1.00 16.08 231 SER B C 1
ATOM 5847 O O . SER B 1 239 ? 62.465 15.980 40.825 1.00 17.43 231 SER B O 1
ATOM 5850 N N . HIS B 1 240 ? 60.258 15.853 40.335 1.00 16.21 232 HIS B N 1
ATOM 5851 C CA . HIS B 1 240 ? 59.880 17.101 41.000 1.00 15.60 232 HIS B CA 1
ATOM 5852 C C . HIS B 1 240 ? 59.208 16.855 42.337 1.00 17.18 232 HIS B C 1
ATOM 5853 O O . HIS B 1 240 ? 58.364 15.961 42.465 1.00 17.05 232 HIS B O 1
ATOM 5860 N N . HIS B 1 241 ? 59.498 17.725 43.297 1.00 18.40 233 HIS B N 1
ATOM 5861 C CA . HIS B 1 241 ? 58.620 17.920 44.437 1.00 18.80 233 HIS B CA 1
ATOM 5862 C C . HIS B 1 241 ? 57.770 19.152 44.161 1.00 19.74 233 HIS B C 1
ATOM 5863 O O . HIS B 1 241 ? 58.296 20.263 44.042 1.00 20.89 233 HIS B O 1
ATOM 5870 N N . LEU B 1 242 ? 56.462 18.949 44.052 1.00 22.34 234 LEU B N 1
ATOM 5871 C CA . LEU B 1 242 ? 55.531 20.023 43.746 1.00 21.82 234 LEU B CA 1
ATOM 5872 C C . LEU B 1 242 ? 54.999 20.720 44.991 1.00 25.19 234 LEU B C 1
ATOM 5873 O O . LEU B 1 242 ? 54.281 21.720 44.865 1.00 22.80 234 LEU B O 1
ATOM 5878 N N . GLY B 1 243 ? 55.329 20.226 46.180 1.00 22.44 235 GLY B N 1
ATOM 5879 C CA . GLY B 1 243 ? 54.792 20.826 47.389 1.00 22.83 235 GLY B CA 1
ATOM 5880 C C . GLY B 1 243 ? 53.276 20.787 47.374 1.00 22.85 235 GLY B C 1
ATOM 5881 O O . GLY B 1 243 ? 52.662 19.791 46.982 1.00 22.89 235 GLY B O 1
ATOM 5882 N N . GLN B 1 244 ? 52.667 21.904 47.776 1.00 22.29 236 GLN B N 1
ATOM 5883 C CA . GLN B 1 244 ? 51.221 22.099 47.716 1.00 20.84 236 GLN B CA 1
ATOM 5884 C C . GLN B 1 244 ? 50.815 23.057 46.592 1.00 26.19 236 GLN B C 1
ATOM 5885 O O . GLN B 1 244 ? 49.688 23.562 46.588 1.00 26.59 236 GLN B O 1
ATOM 5891 N N . ASN B 1 245 ? 51.710 23.305 45.630 1.00 24.13 237 ASN B N 1
ATOM 5892 C CA . ASN B 1 245 ? 51.424 24.281 44.578 1.00 25.55 237 ASN B CA 1
ATOM 5893 C C . ASN B 1 245 ? 50.245 23.846 43.719 1.00 24.17 237 ASN B C 1
ATOM 5894 O O . ASN B 1 245 ? 49.357 24.650 43.407 1.00 24.91 237 ASN B O 1
ATOM 5899 N N . PHE B 1 246 ? 50.233 22.581 43.294 1.00 22.68 238 PHE B N 1
ATOM 5900 C CA . PHE B 1 246 ? 49.122 22.102 42.485 1.00 21.88 238 PHE B CA 1
ATOM 5901 C C . PHE B 1 246 ? 47.901 21.739 43.317 1.00 24.33 238 PHE B C 1
ATOM 5902 O O . PHE B 1 246 ? 46.766 21.893 42.845 1.00 25.61 238 PHE B O 1
ATOM 5910 N N . SER B 1 247 ? 48.094 21.259 44.546 1.00 21.42 239 SER B N 1
ATOM 5911 C CA . SER B 1 247 ? 46.928 20.906 45.346 1.00 25.32 239 SER B CA 1
ATOM 5912 C C . SER B 1 247 ? 46.151 22.149 45.777 1.00 29.39 239 SER B C 1
ATOM 5913 O O . SER B 1 247 ? 44.930 22.083 45.956 1.00 26.06 239 SER B O 1
ATOM 5916 N N . LYS B 1 248 ? 46.828 23.291 45.931 1.00 26.09 240 LYS B N 1
ATOM 5917 C CA . LYS B 1 248 ? 46.112 24.545 46.129 1.00 25.09 240 LYS B CA 1
ATOM 5918 C C . LYS B 1 248 ? 45.404 24.985 44.850 1.00 29.01 240 LYS B C 1
ATOM 5919 O O . LYS B 1 248 ? 44.278 25.491 44.900 1.00 37.56 240 LYS B O 1
ATOM 5925 N N . MET B 1 249 ? 46.053 24.800 43.700 1.00 29.81 241 MET B N 1
ATOM 5926 C CA . MET B 1 249 ? 45.464 25.173 42.419 1.00 31.81 241 MET B CA 1
ATOM 5927 C C . MET B 1 249 ? 44.206 24.360 42.132 1.00 35.38 241 MET B C 1
ATOM 5928 O O . MET B 1 249 ? 43.184 24.899 41.685 1.00 34.03 241 MET B O 1
ATOM 5933 N N . PHE B 1 250 ? 44.270 23.053 42.366 1.00 27.65 242 PHE B N 1
ATOM 5934 C CA . PHE B 1 250 ? 43.199 22.139 41.993 1.00 25.02 242 PHE B CA 1
ATOM 5935 C C . PHE B 1 250 ? 42.338 21.716 43.179 1.00 28.09 242 PHE B C 1
ATOM 5936 O O . PHE B 1 250 ? 41.447 20.879 43.013 1.00 28.39 242 PHE B O 1
ATOM 5944 N N . LYS B 1 251 ? 42.564 22.299 44.354 1.00 24.71 243 LYS B N 1
ATOM 5945 C CA . LYS B 1 251 ? 41.814 21.975 45.566 1.00 25.26 243 LYS B CA 1
ATOM 5946 C C . LYS B 1 251 ? 41.841 20.470 45.845 1.00 24.60 243 LYS B C 1
ATOM 5947 O O . LYS B 1 251 ? 40.807 19.827 46.047 1.00 27.98 243 LYS B O 1
ATOM 5949 N N . ILE B 1 252 ? 43.050 19.910 45.863 1.00 23.40 244 ILE B N 1
ATOM 5950 C CA . ILE B 1 252 ? 43.263 18.524 46.266 1.00 23.35 244 ILE B CA 1
ATOM 5951 C C . ILE B 1 252 ? 43.479 18.548 47.775 1.00 22.75 244 ILE B C 1
ATOM 5952 O O . ILE B 1 252 ? 44.570 18.861 48.256 1.00 27.28 244 ILE B O 1
ATOM 5957 N N . GLN B 1 253 ? 42.432 18.207 48.518 1.00 22.24 245 GLN B N 1
ATOM 5958 C CA . GLN B 1 253 ? 42.388 18.370 49.965 1.00 24.64 245 GLN B CA 1
ATOM 5959 C C . GLN B 1 253 ? 41.952 17.065 50.606 1.00 31.62 245 GLN B C 1
ATOM 5960 O O . GLN B 1 253 ? 41.295 16.235 49.978 1.00 31.98 245 GLN B O 1
ATOM 5966 N N . PHE B 1 254 ? 42.285 16.902 51.881 1.00 24.84 246 PHE B N 1
ATOM 5967 C CA . PHE B 1 254 ? 41.868 15.697 52.580 1.00 26.49 246 PHE B CA 1
ATOM 5968 C C . PHE B 1 254 ? 41.595 16.018 54.039 1.00 30.62 246 PHE B C 1
ATOM 5969 O O . PHE B 1 254 ? 42.190 16.936 54.611 1.00 30.34 246 PHE B O 1
ATOM 5977 N N . GLU B 1 255 ? 40.673 15.258 54.629 1.00 32.26 247 GLU B N 1
ATOM 5978 C CA . GLU B 1 255 ? 40.458 15.326 56.069 1.00 29.17 247 GLU B CA 1
ATOM 5979 C C . GLU B 1 255 ? 41.587 14.584 56.766 1.00 34.73 247 GLU B C 1
ATOM 5980 O O . GLU B 1 255 ? 41.758 13.378 56.568 1.00 29.61 247 GLU B O 1
ATOM 5986 N N . ALA B 1 256 ? 42.359 15.303 57.571 1.00 34.32 248 ALA B N 1
ATOM 5987 C CA . ALA B 1 256 ? 43.485 14.706 58.265 1.00 32.61 248 ALA B CA 1
ATOM 5988 C C . ALA B 1 256 ? 43.010 14.012 59.539 1.00 33.57 248 ALA B C 1
ATOM 5989 O O . ALA B 1 256 ? 41.840 14.093 59.930 1.00 36.88 248 ALA B O 1
ATOM 5991 N N . GLU B 1 257 ? 43.945 13.316 60.190 1.00 33.64 249 GLU B N 1
ATOM 5992 C CA . GLU B 1 257 ? 43.620 12.608 61.425 1.00 40.35 249 GLU B CA 1
ATOM 5993 C C . GLU B 1 257 ? 43.087 13.549 62.501 1.00 42.34 249 GLU B C 1
ATOM 5994 O O . GLU B 1 257 ? 42.238 13.144 63.304 1.00 41.81 249 GLU B O 1
ATOM 5996 N N . ASN B 1 258 ? 43.545 14.802 62.530 1.00 43.74 250 ASN B N 1
ATOM 5997 C CA . ASN B 1 258 ? 43.065 15.763 63.522 1.00 44.97 250 ASN B CA 1
ATOM 5998 C C . ASN B 1 258 ? 41.786 16.474 63.098 1.00 47.48 250 ASN B C 1
ATOM 5999 O O . ASN B 1 258 ? 41.414 17.472 63.725 1.00 45.85 250 ASN B O 1
ATOM 6004 N N . LYS B 1 259 ? 41.124 15.994 62.045 1.00 40.94 251 LYS B N 1
ATOM 6005 C CA . LYS B 1 259 ? 39.870 16.509 61.502 1.00 41.25 251 LYS B CA 1
ATOM 6006 C C . LYS B 1 259 ? 40.039 17.824 60.742 1.00 38.65 251 LYS B C 1
ATOM 6007 O O . LYS B 1 259 ? 39.045 18.357 60.231 1.00 39.73 251 LYS B O 1
ATOM 6009 N N . GLU B 1 260 ? 41.255 18.357 60.630 1.00 34.58 252 GLU B N 1
ATOM 6010 C CA . GLU B 1 260 ? 41.479 19.503 59.757 1.00 29.76 252 GLU B CA 1
ATOM 6011 C C . GLU B 1 260 ? 41.417 19.094 58.295 1.00 35.00 252 GLU B C 1
ATOM 6012 O O . GLU B 1 260 ? 41.741 17.960 57.931 1.00 36.56 252 GLU B O 1
ATOM 6018 N N . THR B 1 261 ? 41.036 20.048 57.447 1.00 30.89 253 THR B N 1
ATOM 6019 C CA . THR B 1 261 ? 41.201 19.903 56.008 1.00 29.26 253 THR B CA 1
ATOM 6020 C C . THR B 1 261 ? 42.567 20.448 55.617 1.00 27.19 253 THR B C 1
ATOM 6021 O O . THR B 1 261 ? 42.924 21.572 55.989 1.00 36.92 253 THR B O 1
ATOM 6025 N N . GLN B 1 262 ? 43.339 19.642 54.894 1.00 25.33 254 GLN B N 1
ATOM 6026 C CA . GLN B 1 262 ? 44.705 19.986 54.528 1.00 25.65 254 GLN B CA 1
ATOM 6027 C C . GLN B 1 262 ? 44.927 19.749 53.044 1.00 27.90 254 GLN B C 1
ATOM 6028 O O . GLN B 1 262 ? 44.271 18.904 52.433 1.00 29.72 254 GLN B O 1
ATOM 6034 N N . PHE B 1 263 ? 45.861 20.502 52.467 1.00 26.74 255 PHE B N 1
ATOM 6035 C CA . PHE B 1 263 ? 46.242 20.291 51.078 1.00 25.75 255 PHE B CA 1
ATOM 6036 C C . PHE B 1 263 ? 47.271 19.170 50.971 1.00 24.65 255 PHE B C 1
ATOM 6037 O O . PHE B 1 263 ? 48.211 19.092 51.766 1.00 27.04 255 PHE B O 1
ATOM 6045 N N . ALA B 1 264 ? 47.094 18.304 49.979 1.00 21.32 256 ALA B N 1
ATOM 6046 C CA . ALA B 1 264 ? 48.042 17.223 49.752 1.00 22.48 256 ALA B CA 1
ATOM 6047 C C . ALA B 1 264 ? 49.390 17.754 49.274 1.00 25.88 256 ALA B C 1
ATOM 6048 O O . ALA B 1 264 ? 49.490 18.828 48.671 1.00 23.11 256 ALA B O 1
ATOM 6050 N N . TYR B 1 265 ? 50.435 16.978 49.550 1.00 19.84 257 TYR B N 1
ATOM 6051 C CA . TYR B 1 265 ? 51.750 17.196 48.966 1.00 22.40 257 TYR B CA 1
ATOM 6052 C C . TYR B 1 265 ? 51.888 16.304 47.750 1.00 22.37 257 TYR B C 1
ATOM 6053 O O . TYR B 1 265 ? 51.467 15.147 47.782 1.00 22.11 257 TYR B O 1
ATOM 6062 N N . GLN B 1 266 ? 52.492 16.832 46.687 1.00 19.30 258 GLN B N 1
ATOM 6063 C CA . GLN B 1 266 ? 52.536 16.110 45.424 1.00 16.59 258 GLN B CA 1
ATOM 6064 C C . GLN B 1 266 ? 53.933 16.097 44.830 1.00 19.26 258 GLN B C 1
ATOM 6065 O O . GLN B 1 266 ? 54.740 16.998 45.074 1.00 19.24 258 GLN B O 1
ATOM 6071 N N . ASN B 1 267 ? 54.193 15.056 44.034 1.00 17.11 259 ASN B N 1
ATOM 6072 C CA . ASN B 1 267 ? 55.374 14.949 43.187 1.00 17.22 259 ASN B CA 1
ATOM 6073 C C . ASN B 1 267 ? 54.919 14.592 41.780 1.00 17.97 259 ASN B C 1
ATOM 6074 O O . ASN B 1 267 ? 53.821 14.062 41.582 1.00 17.59 259 ASN B O 1
ATOM 6079 N N . SER B 1 268 ? 55.793 14.844 40.803 1.00 15.29 260 SER B N 1
ATOM 6080 C CA . SER B 1 268 ? 55.648 14.211 39.498 1.00 15.19 260 SER B CA 1
ATOM 6081 C C . SER B 1 268 ? 57.041 13.961 38.927 1.00 18.67 260 SER B C 1
ATOM 6082 O O . SER B 1 268 ? 58.017 14.598 39.324 1.00 18.05 260 SER B O 1
ATOM 6085 N N . TRP B 1 269 ? 57.127 13.010 38.001 1.00 14.90 261 TRP B N 1
ATOM 6086 C CA . TRP B 1 269 ? 58.430 12.571 37.514 1.00 14.05 261 TRP B CA 1
ATOM 6087 C C . TRP B 1 269 ? 58.235 11.912 36.155 1.00 16.38 261 TRP B C 1
ATOM 6088 O O . TRP B 1 269 ? 57.221 11.260 35.915 1.00 17.08 261 TRP B O 1
ATOM 6099 N N . GLY B 1 270 ? 59.203 12.094 35.265 1.00 15.13 262 GLY B N 1
ATOM 6100 C CA . GLY B 1 270 ? 59.056 11.576 33.916 1.00 13.20 262 GLY B CA 1
ATOM 6101 C C . GLY B 1 270 ? 60.377 11.190 33.295 1.00 15.54 262 GLY B C 1
ATOM 6102 O O . GLY B 1 270 ? 61.419 11.791 33.572 1.00 15.59 262 GLY B O 1
ATOM 6103 N N . LEU B 1 271 ? 60.313 10.192 32.410 1.00 17.25 263 LEU B N 1
ATOM 6104 C CA . LEU B 1 271 ? 61.458 9.625 31.702 1.00 15.59 263 LEU B CA 1
ATOM 6105 C C . LEU B 1 271 ? 60.966 9.242 30.315 1.00 12.37 263 LEU B C 1
ATOM 6106 O O . LEU B 1 271 ? 59.928 8.581 30.206 1.00 14.58 263 LEU B O 1
ATOM 6111 N N . SER B 1 272 ? 61.682 9.649 29.263 1.00 13.77 264 SER B N 1
ATOM 6112 C CA . SER B 1 272 ? 61.159 9.513 27.902 1.00 13.89 264 SER B CA 1
ATOM 6113 C C . SER B 1 272 ? 62.094 8.701 27.010 1.00 18.57 264 SER B C 1
ATOM 6114 O O . SER B 1 272 ? 63.185 8.295 27.409 1.00 16.22 264 SER B O 1
ATOM 6117 N N . THR B 1 273 ? 61.669 8.526 25.756 1.00 16.15 265 THR B N 1
ATOM 6118 C CA . THR B 1 273 ? 62.501 7.869 24.751 1.00 14.53 265 THR B CA 1
ATOM 6119 C C . THR B 1 273 ? 63.747 8.669 24.382 1.00 14.75 265 THR B C 1
ATOM 6120 O O . THR B 1 273 ? 64.551 8.178 23.577 1.00 15.18 265 THR B O 1
ATOM 6124 N N . ARG B 1 274 ? 63.939 9.857 24.960 1.00 11.25 266 ARG B N 1
ATOM 6125 C CA . ARG B 1 274 ? 65.246 10.509 24.914 1.00 13.16 266 ARG B CA 1
ATOM 6126 C C . ARG B 1 274 ? 66.363 9.571 25.371 1.00 15.20 266 ARG B C 1
ATOM 6127 O O . ARG B 1 274 ? 67.501 9.673 24.883 1.00 15.17 266 ARG B O 1
ATOM 6135 N N . THR B 1 275 ? 66.068 8.685 26.335 1.00 13.37 267 THR B N 1
ATOM 6136 C CA . THR B 1 275 ? 66.991 7.633 26.773 1.00 15.97 267 THR B CA 1
ATOM 6137 C C . THR B 1 275 ? 67.687 6.937 25.611 1.00 17.17 267 THR B C 1
ATOM 6138 O O . THR B 1 275 ? 68.901 6.710 25.642 1.00 16.14 267 THR B O 1
ATOM 6142 N N . LEU B 1 276 ? 66.916 6.579 24.579 1.00 13.42 268 LEU B N 1
ATOM 6143 C CA . LEU B 1 276 ? 67.473 5.835 23.460 1.00 13.42 268 LEU B CA 1
ATOM 6144 C C . LEU B 1 276 ? 68.506 6.664 22.713 1.00 16.75 268 LEU B C 1
ATOM 6145 O O . LEU B 1 276 ? 69.547 6.142 22.288 1.00 13.49 268 LEU B O 1
ATOM 6150 N N . GLY B 1 277 ? 68.231 7.957 22.536 1.00 14.98 269 GLY B N 1
ATOM 6151 C CA . GLY B 1 277 ? 69.184 8.814 21.853 1.00 16.54 269 GLY B CA 1
ATOM 6152 C C . GLY B 1 277 ? 70.478 8.970 22.627 1.00 12.69 269 GLY B C 1
ATOM 6153 O O . GLY B 1 277 ? 71.569 8.966 22.038 1.00 14.25 269 GLY B O 1
ATOM 6154 N N . VAL B 1 278 ? 70.380 9.130 23.951 1.00 14.56 270 VAL B N 1
ATOM 6155 C CA . VAL B 1 278 ? 71.596 9.223 24.767 1.00 12.46 270 VAL B CA 1
ATOM 6156 C C . VAL B 1 278 ? 72.411 7.942 24.640 1.00 13.12 270 VAL B C 1
ATOM 6157 O O . VAL B 1 278 ? 73.632 7.976 24.415 1.00 13.23 270 VAL B O 1
ATOM 6161 N N . MET B 1 279 ? 71.738 6.793 24.754 1.00 14.59 271 MET B N 1
ATOM 6162 C CA . MET B 1 279 ? 72.401 5.497 24.618 1.00 15.54 271 MET B CA 1
ATOM 6163 C C . MET B 1 279 ? 73.202 5.414 23.325 1.00 14.81 271 MET B C 1
ATOM 6164 O O . MET B 1 279 ? 74.355 4.955 23.315 1.00 15.36 271 MET B O 1
ATOM 6169 N N . ILE B 1 280 ? 72.599 5.853 22.219 1.00 13.41 272 ILE B N 1
ATOM 6170 C CA . ILE B 1 280 ? 73.246 5.743 20.916 1.00 13.93 272 ILE B CA 1
ATOM 6171 C C . ILE B 1 280 ? 74.381 6.748 20.799 1.00 14.05 272 ILE B C 1
ATOM 6172 O O . ILE B 1 280 ? 75.465 6.427 20.297 1.00 16.55 272 ILE B O 1
ATOM 6177 N N . MET B 1 281 ? 74.136 7.994 21.219 1.00 14.41 273 MET B N 1
ATOM 6178 C CA . MET B 1 281 ? 75.176 9.014 21.108 1.00 15.51 273 MET B CA 1
ATOM 6179 C C . MET B 1 281 ? 76.387 8.677 21.964 1.00 13.67 273 MET B C 1
ATOM 6180 O O . MET B 1 281 ? 77.517 9.047 21.614 1.00 16.10 273 MET B O 1
ATOM 6185 N N . VAL B 1 282 ? 76.173 8.007 23.095 1.00 14.64 274 VAL B N 1
ATOM 6186 C CA . VAL B 1 282 ? 77.287 7.651 23.970 1.00 15.76 274 VAL B CA 1
ATOM 6187 C C . VAL B 1 282 ? 78.062 6.466 23.400 1.00 17.33 274 VAL B C 1
ATOM 6188 O O . VAL B 1 282 ? 79.294 6.521 23.252 1.00 18.78 274 VAL B O 1
ATOM 6192 N N . HIS B 1 283 ? 77.363 5.381 23.057 1.00 15.49 275 HIS B N 1
ATOM 6193 C CA . HIS B 1 283 ? 78.036 4.115 22.776 1.00 16.83 275 HIS B CA 1
ATOM 6194 C C . HIS B 1 283 ? 78.287 3.832 21.305 1.00 16.65 275 HIS B C 1
ATOM 6195 O O . HIS B 1 283 ? 79.177 3.026 20.998 1.00 17.98 275 HIS B O 1
ATOM 6202 N N . GLY B 1 284 ? 77.538 4.449 20.399 1.00 16.37 276 GLY B N 1
ATOM 6203 C CA . GLY B 1 284 ? 77.702 4.136 18.988 1.00 14.66 276 GLY B CA 1
ATOM 6204 C C . GLY B 1 284 ? 79.102 4.458 18.504 1.00 18.67 276 GLY B C 1
ATOM 6205 O O . GLY B 1 284 ? 79.774 5.344 19.024 1.00 18.16 276 GLY B O 1
ATOM 6206 N N . ASP B 1 285 ? 79.557 3.711 17.499 1.00 18.23 277 ASP B N 1
ATOM 6207 C CA . ASP B 1 285 ? 80.892 3.975 16.978 1.00 19.72 277 ASP B CA 1
ATOM 6208 C C . ASP B 1 285 ? 80.872 4.013 15.451 1.00 21.01 277 ASP B C 1
ATOM 6209 O O . ASP B 1 285 ? 79.800 4.092 14.842 1.00 19.34 277 ASP B O 1
ATOM 6214 N N . ASP B 1 286 ? 82.047 3.989 14.823 1.00 19.56 278 ASP B N 1
ATOM 6215 C CA . ASP B 1 286 ? 82.122 4.154 13.375 1.00 22.90 278 ASP B CA 1
ATOM 6216 C C . ASP B 1 286 ? 81.675 2.921 12.602 1.00 26.92 278 ASP B C 1
ATOM 6217 O O . ASP B 1 286 ? 81.512 3.006 11.380 1.00 27.99 278 ASP B O 1
ATOM 6222 N N . LYS B 1 287 ? 81.458 1.791 13.269 1.00 21.06 279 LYS B N 1
ATOM 6223 C CA . LYS B 1 287 ? 80.863 0.631 12.615 1.00 18.73 279 LYS B CA 1
ATOM 6224 C C . LYS B 1 287 ? 79.354 0.571 12.796 1.00 23.38 279 LYS B C 1
ATOM 6225 O O . LYS B 1 287 ? 78.701 -0.262 12.164 1.00 24.36 279 LYS B O 1
ATOM 6231 N N . GLY B 1 288 ? 78.789 1.423 13.647 1.00 22.69 280 GLY B N 1
ATOM 6232 C CA . GLY B 1 288 ? 77.357 1.455 13.828 1.00 21.39 280 GLY B CA 1
ATOM 6233 C C . GLY B 1 288 ? 76.921 1.383 15.277 1.00 22.00 280 GLY B C 1
ATOM 6234 O O . GLY B 1 288 ? 77.592 1.887 16.177 1.00 17.88 280 GLY B O 1
ATOM 6235 N N . MET B 1 289 ? 75.778 0.748 15.500 1.00 17.70 281 MET B N 1
ATOM 6236 C CA A MET B 1 289 ? 75.204 0.607 16.830 0.52 19.78 281 MET B CA 1
ATOM 6237 C CA B MET B 1 289 ? 75.243 0.650 16.847 0.48 19.32 281 MET B CA 1
ATOM 6238 C C . MET B 1 289 ? 76.115 -0.230 17.727 1.00 18.35 281 MET B C 1
ATOM 6239 O O . MET B 1 289 ? 76.792 -1.147 17.264 1.00 19.65 281 MET B O 1
ATOM 6248 N N . VAL B 1 290 ? 76.106 0.078 19.021 1.00 15.46 282 VAL B N 1
ATOM 6249 C CA . VAL B 1 290 ? 76.741 -0.758 20.043 1.00 15.57 282 VAL B CA 1
ATOM 6250 C C . VAL B 1 290 ? 75.714 -0.902 21.152 1.00 17.47 282 VAL B C 1
ATOM 6251 O O . VAL B 1 290 ? 75.498 0.040 21.919 1.00 18.20 282 VAL B O 1
ATOM 6255 N N . LEU B 1 291 ? 75.083 -2.090 21.255 1.00 15.00 283 LEU B N 1
ATOM 6256 C CA . LEU B 1 291 ? 73.943 -2.189 22.170 1.00 14.37 283 LEU B CA 1
ATOM 6257 C C . LEU B 1 291 ? 74.380 -2.672 23.546 1.00 16.34 283 LEU B C 1
ATOM 6258 O O . LEU B 1 291 ? 75.052 -3.705 23.651 1.00 18.49 283 LEU B O 1
ATOM 6263 N N . PRO B 1 292 ? 73.996 -1.977 24.608 1.00 16.14 284 PRO B N 1
ATOM 6264 C CA . PRO B 1 292 ? 74.166 -2.523 25.954 1.00 14.81 284 PRO B CA 1
ATOM 6265 C C . PRO B 1 292 ? 73.431 -3.849 26.058 1.00 13.70 284 PRO B C 1
ATOM 6266 O O . PRO B 1 292 ? 72.284 -3.954 25.591 1.00 17.85 284 PRO B O 1
ATOM 6270 N N . PRO B 1 293 ? 74.075 -4.900 26.588 1.00 15.51 285 PRO B N 1
ATOM 6271 C CA . PRO B 1 293 ? 73.488 -6.250 26.482 1.00 17.24 285 PRO B CA 1
ATOM 6272 C C . PRO B 1 293 ? 72.077 -6.388 27.031 1.00 20.33 285 PRO B C 1
ATOM 6273 O O . PRO B 1 293 ? 71.298 -7.176 26.483 1.00 17.14 285 PRO B O 1
ATOM 6277 N N . ARG B 1 294 ? 71.722 -5.669 28.094 1.00 17.55 286 ARG B N 1
ATOM 6278 C CA . ARG B 1 294 ? 70.414 -5.870 28.717 1.00 20.45 286 ARG B CA 1
ATOM 6279 C C . ARG B 1 294 ? 69.264 -5.261 27.922 1.00 16.11 286 ARG B C 1
ATOM 6280 O O . ARG B 1 294 ? 68.097 -5.533 28.241 1.00 19.99 286 ARG B O 1
ATOM 6288 N N . VAL B 1 295 ? 69.540 -4.469 26.889 1.00 16.35 287 VAL B N 1
ATOM 6289 C CA . VAL B 1 295 ? 68.473 -3.973 26.026 1.00 16.75 287 VAL B CA 1
ATOM 6290 C C . VAL B 1 295 ? 68.690 -4.356 24.564 1.00 15.76 287 VAL B C 1
ATOM 6291 O O . VAL B 1 295 ? 68.019 -3.822 23.680 1.00 15.99 287 VAL B O 1
ATOM 6295 N N . ALA B 1 296 ? 69.622 -5.262 24.291 1.00 16.86 288 ALA B N 1
ATOM 6296 C CA . ALA B 1 296 ? 69.930 -5.658 22.922 1.00 14.37 288 ALA B CA 1
ATOM 6297 C C . ALA B 1 296 ? 68.887 -6.658 22.423 1.00 16.38 288 ALA B C 1
ATOM 6298 O O . ALA B 1 296 ? 68.702 -7.708 23.037 1.00 18.16 288 ALA B O 1
ATOM 6300 N N . PHE B 1 297 ? 68.230 -6.342 21.299 1.00 14.45 289 PHE B N 1
ATOM 6301 C CA . PHE B 1 297 ? 67.230 -7.258 20.738 1.00 17.09 289 PHE B CA 1
ATOM 6302 C C . PHE B 1 297 ? 67.808 -8.656 20.533 1.00 18.93 289 PHE B C 1
ATOM 6303 O O . PHE B 1 297 ? 67.107 -9.667 20.692 1.00 20.71 289 PHE B O 1
ATOM 6311 N N . CYS B 1 298 ? 69.075 -8.728 20.137 1.00 17.58 290 CYS B N 1
ATOM 6312 C CA . CYS B 1 298 ? 69.825 -9.971 20.042 1.00 18.12 290 CYS B CA 1
ATOM 6313 C C . CYS B 1 298 ? 71.120 -9.763 20.807 1.00 20.34 290 CYS B C 1
ATOM 6314 O O . CYS B 1 298 ? 71.879 -8.841 20.497 1.00 18.56 290 CYS B O 1
ATOM 6317 N N . GLN B 1 299 ? 71.350 -10.588 21.824 1.00 17.25 291 GLN B N 1
ATOM 6318 C CA . GLN B 1 299 ? 72.540 -10.455 22.650 1.00 18.81 291 GLN B CA 1
ATOM 6319 C C . GLN B 1 299 ? 73.736 -11.174 22.054 1.00 18.98 291 GLN B C 1
ATOM 6320 O O . GLN B 1 299 ? 74.871 -10.703 22.189 1.00 20.80 291 GLN B O 1
ATOM 6326 N N . VAL B 1 300 ? 73.511 -12.320 21.411 1.00 17.73 292 VAL B N 1
ATOM 6327 C CA . VAL B 1 300 ? 74.590 -13.167 20.916 1.00 19.35 292 VAL B CA 1
ATOM 6328 C C . VAL B 1 300 ? 74.184 -13.687 19.546 1.00 22.74 292 VAL B C 1
ATOM 6329 O O . VAL B 1 300 ? 73.069 -14.187 19.380 1.00 22.68 292 VAL B O 1
ATOM 6333 N N . VAL B 1 301 ? 75.079 -13.588 18.570 1.00 20.69 293 VAL B N 1
ATOM 6334 C CA . VAL B 1 301 ? 74.865 -14.202 17.265 1.00 21.95 293 VAL B CA 1
ATOM 6335 C C . VAL B 1 301 ? 75.901 -15.302 17.080 1.00 24.03 293 VAL B C 1
ATOM 6336 O O . VAL B 1 301 ? 77.099 -15.089 17.305 1.00 24.50 293 VAL B O 1
ATOM 6340 N N . VAL B 1 302 ? 75.429 -16.494 16.700 1.00 23.30 294 VAL B N 1
ATOM 6341 C CA . VAL B 1 302 ? 76.269 -17.670 16.512 1.00 25.87 294 VAL B CA 1
ATOM 6342 C C . VAL B 1 302 ? 76.423 -17.880 15.015 1.00 25.80 294 VAL B C 1
ATOM 6343 O O . VAL B 1 302 ? 75.423 -18.007 14.304 1.00 27.94 294 VAL B O 1
ATOM 6347 N N . ILE B 1 303 ? 77.659 -17.907 14.532 1.00 28.69 295 ILE B N 1
ATOM 6348 C CA . ILE B 1 303 ? 77.896 -18.005 13.093 1.00 36.60 295 ILE B CA 1
ATOM 6349 C C . ILE B 1 303 ? 78.792 -19.201 12.789 1.00 32.74 295 ILE B C 1
ATOM 6350 O O . ILE B 1 303 ? 79.994 -19.174 13.091 1.00 30.67 295 ILE B O 1
ATOM 6355 N N . PRO B 1 304 ? 78.255 -20.269 12.199 1.00 38.40 296 PRO B N 1
ATOM 6356 C CA . PRO B 1 304 ? 79.104 -21.401 11.790 1.00 32.92 296 PRO B CA 1
ATOM 6357 C C . PRO B 1 304 ? 79.882 -21.070 10.523 1.00 44.45 296 PRO B C 1
ATOM 6358 O O . PRO B 1 304 ? 79.330 -20.526 9.563 1.00 45.24 296 PRO B O 1
ATOM 6362 N N . LEU B 1 305 ? 81.173 -21.399 10.529 1.00 41.58 297 LEU B N 1
ATOM 6363 C CA . LEU B 1 305 ? 82.067 -21.093 9.417 1.00 44.54 297 LEU B CA 1
ATOM 6364 C C . LEU B 1 305 ? 82.138 -22.302 8.488 1.00 57.01 297 LEU B C 1
ATOM 6365 O O . LEU B 1 305 ? 82.771 -23.312 8.814 1.00 58.54 297 LEU B O 1
ATOM 6370 N N . ILE B 1 306 ? 81.492 -22.196 7.332 1.00 64.30 298 ILE B N 1
ATOM 6371 C CA . ILE B 1 306 ? 81.464 -23.278 6.357 1.00 71.80 298 ILE B CA 1
ATOM 6372 C C . ILE B 1 306 ? 82.266 -22.915 5.109 1.00 80.51 298 ILE B C 1
ATOM 6373 O O . ILE B 1 306 ? 83.483 -23.107 5.061 1.00 85.89 298 ILE B O 1
ATOM 6378 N N . ASN B 1 312 ? 80.221 -31.450 6.592 1.00 62.93 304 ASN B N 1
ATOM 6379 C CA . ASN B 1 312 ? 80.134 -30.384 7.584 1.00 58.31 304 ASN B CA 1
ATOM 6380 C C . ASN B 1 312 ? 79.020 -30.648 8.598 1.00 51.41 304 ASN B C 1
ATOM 6381 O O . ASN B 1 312 ? 78.654 -29.758 9.366 1.00 51.42 304 ASN B O 1
ATOM 6383 N N . ALA B 1 313 ? 78.500 -31.882 8.606 1.00 57.59 305 ALA B N 1
ATOM 6384 C CA . ALA B 1 313 ? 77.340 -32.207 9.435 1.00 54.65 305 ALA B CA 1
ATOM 6385 C C . ALA B 1 313 ? 77.648 -32.132 10.928 1.00 51.62 305 ALA B C 1
ATOM 6386 O O . ALA B 1 313 ? 76.750 -31.840 11.727 1.00 44.90 305 ALA B O 1
ATOM 6388 N N . THR B 1 314 ? 78.890 -32.414 11.328 1.00 54.04 306 THR B N 1
ATOM 6389 C CA . THR B 1 314 ? 79.238 -32.317 12.744 1.00 48.84 306 THR B CA 1
ATOM 6390 C C . THR B 1 314 ? 79.255 -30.864 13.205 1.00 46.27 306 THR B C 1
ATOM 6391 O O . THR B 1 314 ? 78.756 -30.549 14.291 1.00 47.90 306 THR B O 1
ATOM 6395 N N . LEU B 1 315 ? 79.812 -29.965 12.389 1.00 41.46 307 LEU B N 1
ATOM 6396 C CA . LEU B 1 315 ? 79.825 -28.548 12.738 1.00 43.52 307 LEU B CA 1
ATOM 6397 C C . LEU B 1 315 ? 78.412 -28.007 12.888 1.00 41.31 307 LEU B C 1
ATOM 6398 O O . LEU B 1 315 ? 78.133 -27.218 13.798 1.00 38.69 307 LEU B O 1
ATOM 6403 N N . VAL B 1 316 ? 77.508 -28.419 12.001 1.00 42.72 308 VAL B N 1
ATOM 6404 C CA . VAL B 1 316 ? 76.119 -27.979 12.075 1.00 46.97 308 VAL B CA 1
ATOM 6405 C C . VAL B 1 316 ? 75.487 -28.428 13.383 1.00 42.11 308 VAL B C 1
ATOM 6406 O O . VAL B 1 316 ? 74.750 -27.672 14.026 1.00 45.87 308 VAL B O 1
ATOM 6410 N N . GLU B 1 317 ? 75.778 -29.659 13.808 1.00 38.71 309 GLU B N 1
ATOM 6411 C CA . GLU B 1 317 ? 75.176 -30.164 15.035 1.00 38.21 309 GLU B CA 1
ATOM 6412 C C . GLU B 1 317 ? 75.740 -29.455 16.264 1.00 38.12 309 GLU B C 1
ATOM 6413 O O . GLU B 1 317 ? 74.984 -29.083 17.167 1.00 36.06 309 GLU B O 1
ATOM 6419 N N . LYS B 1 318 ? 77.058 -29.244 16.308 1.00 36.87 310 LYS B N 1
ATOM 6420 C CA . LYS B 1 318 ? 77.661 -28.554 17.444 1.00 41.82 310 LYS B CA 1
ATOM 6421 C C . LYS B 1 318 ? 77.185 -27.108 17.518 1.00 38.36 310 LYS B C 1
ATOM 6422 O O . LYS B 1 318 ? 76.943 -26.572 18.609 1.00 32.80 310 LYS B O 1
ATOM 6428 N N . THR B 1 319 ? 77.054 -26.458 16.358 1.00 34.70 311 THR B N 1
ATOM 6429 C CA . THR B 1 319 ? 76.547 -25.092 16.325 1.00 32.70 311 THR B CA 1
ATOM 6430 C C . THR B 1 319 ? 75.122 -25.021 16.854 1.00 31.98 311 THR B C 1
ATOM 6431 O O . THR B 1 319 ? 74.776 -24.099 17.602 1.00 30.83 311 THR B O 1
ATOM 6435 N N . LYS B 1 320 ? 74.274 -25.970 16.453 1.00 32.96 312 LYS B N 1
ATOM 6436 C CA . LYS B 1 320 ? 72.914 -26.013 16.980 1.00 32.50 312 LYS B CA 1
ATOM 6437 C C . LYS B 1 320 ? 72.916 -26.253 18.487 1.00 31.84 312 LYS B C 1
ATOM 6438 O O . LYS B 1 320 ? 72.090 -25.689 19.212 1.00 33.34 312 LYS B O 1
ATOM 6440 N N . GLU B 1 321 ? 73.829 -27.095 18.976 1.00 32.46 313 GLU B N 1
ATOM 6441 C CA . GLU B 1 321 ? 73.900 -27.333 20.415 1.00 31.94 313 GLU B CA 1
ATOM 6442 C C . GLU B 1 321 ? 74.319 -26.068 21.162 1.00 30.46 313 GLU B C 1
ATOM 6443 O O . GLU B 1 321 ? 73.787 -25.777 22.237 1.00 30.07 313 GLU B O 1
ATOM 6449 N N . ILE B 1 322 ? 75.256 -25.299 20.598 1.00 30.18 314 ILE B N 1
ATOM 6450 C CA . ILE B 1 322 ? 75.662 -24.028 21.203 1.00 29.14 314 ILE B CA 1
ATOM 6451 C C . ILE B 1 322 ? 74.482 -23.065 21.244 1.00 28.42 314 ILE B C 1
ATOM 6452 O O . ILE B 1 322 ? 74.186 -22.458 22.279 1.00 26.79 314 ILE B O 1
ATOM 6457 N N . TYR B 1 323 ? 73.769 -22.939 20.122 1.00 28.12 315 TYR B N 1
ATOM 6458 C CA . TYR B 1 323 ? 72.558 -22.124 20.089 1.00 27.34 315 TYR B CA 1
ATOM 6459 C C . TYR B 1 323 ? 71.555 -22.573 21.147 1.00 27.18 315 TYR B C 1
ATOM 6460 O O . TYR B 1 323 ? 70.970 -21.744 21.855 1.00 28.03 315 TYR B O 1
ATOM 6469 N N . ASN B 1 324 ? 71.317 -23.889 21.244 1.00 31.79 316 ASN B N 1
ATOM 6470 C CA . ASN B 1 324 ? 70.287 -24.399 22.147 1.00 32.14 316 ASN B CA 1
ATOM 6471 C C . ASN B 1 324 ? 70.630 -24.124 23.602 1.00 31.58 316 ASN B C 1
ATOM 6472 O O . ASN B 1 324 ? 69.744 -23.789 24.397 1.00 30.96 316 ASN B O 1
ATOM 6477 N N . GLU B 1 325 ? 71.906 -24.280 23.976 1.00 31.77 317 GLU B N 1
ATOM 6478 C CA . GLU B 1 325 ? 72.320 -23.962 25.341 1.00 29.05 317 GLU B CA 1
ATOM 6479 C C . GLU B 1 325 ? 71.983 -22.521 25.696 1.00 25.44 317 GLU B C 1
ATOM 6480 O O . GLU B 1 325 ? 71.501 -22.238 26.800 1.00 26.87 317 GLU B O 1
ATOM 6486 N N . LEU B 1 326 ? 72.223 -21.593 24.773 1.00 25.55 318 LEU B N 1
ATOM 6487 C CA . LEU B 1 326 ? 71.982 -20.191 25.085 1.00 24.60 318 LEU B CA 1
ATOM 6488 C C . LEU B 1 326 ? 70.490 -19.881 25.098 1.00 26.57 318 LEU B C 1
ATOM 6489 O O . LEU B 1 326 ? 70.013 -19.151 25.973 1.00 26.66 318 LEU B O 1
ATOM 6494 N N . GLU B 1 327 ? 69.734 -20.449 24.150 1.00 27.57 319 GLU B N 1
ATOM 6495 C CA . GLU B 1 327 ? 68.288 -20.236 24.148 1.00 33.66 319 GLU B CA 1
ATOM 6496 C C . GLU B 1 327 ? 67.650 -20.730 25.443 1.00 31.73 319 GLU B C 1
ATOM 6497 O O . GLU B 1 327 ? 66.818 -20.032 26.033 1.00 30.25 319 GLU B O 1
ATOM 6503 N N . LYS B 1 328 ? 68.042 -21.922 25.909 1.00 31.44 320 LYS B N 1
ATOM 6504 C CA . LYS B 1 328 ? 67.501 -22.458 27.158 1.00 31.03 320 LYS B CA 1
ATOM 6505 C C . LYS B 1 328 ? 67.862 -21.591 28.357 1.00 33.53 320 LYS B C 1
ATOM 6506 O O . LYS B 1 328 ? 67.132 -21.581 29.355 1.00 33.38 320 LYS B O 1
ATOM 6512 N N . ALA B 1 329 ? 68.993 -20.891 28.300 1.00 28.17 321 ALA B N 1
ATOM 6513 C CA . ALA B 1 329 ? 69.401 -20.016 29.390 1.00 32.54 321 ALA B CA 1
ATOM 6514 C C . ALA B 1 329 ? 68.684 -18.674 29.378 1.00 30.53 321 ALA B 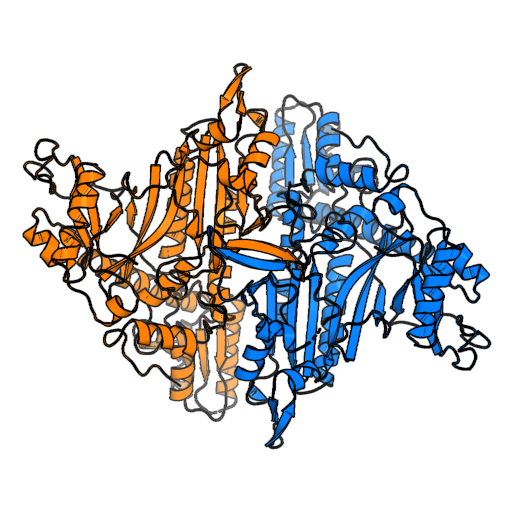C 1
ATOM 6515 O O . ALA B 1 329 ? 68.948 -17.851 30.259 1.00 32.45 321 ALA B O 1
ATOM 6517 N N . GLY B 1 330 ? 67.794 -18.427 28.414 1.00 26.82 322 GLY B N 1
ATOM 6518 C CA . GLY B 1 330 ? 67.121 -17.148 28.351 1.00 26.88 322 GLY B CA 1
ATOM 6519 C C . GLY B 1 330 ? 67.909 -16.054 27.665 1.00 27.84 322 GLY B C 1
ATOM 6520 O O . GLY B 1 330 ? 67.497 -14.889 27.709 1.00 28.03 322 GLY B O 1
ATOM 6521 N N . ILE B 1 331 ? 69.026 -16.388 27.041 1.00 24.65 323 ILE B N 1
ATOM 6522 C CA . ILE B 1 331 ? 69.794 -15.420 26.268 1.00 20.19 323 ILE B CA 1
ATOM 6523 C C . ILE B 1 331 ? 69.121 -15.228 24.923 1.00 21.74 323 ILE B C 1
ATOM 6524 O O . ILE B 1 331 ? 68.637 -16.191 24.316 1.00 24.79 323 ILE B O 1
ATOM 6529 N N . ARG B 1 332 ? 69.083 -13.986 24.451 1.00 23.55 324 ARG B N 1
ATOM 6530 C CA . ARG B 1 332 ? 68.485 -13.696 23.155 1.00 22.97 324 ARG B CA 1
ATOM 6531 C C . ARG B 1 332 ? 69.535 -13.981 22.087 1.00 22.83 324 ARG B C 1
ATOM 6532 O O . ARG B 1 332 ? 70.412 -13.158 21.819 1.00 26.06 324 ARG B O 1
ATOM 6540 N N . VAL B 1 333 ? 69.446 -15.156 21.471 1.00 21.62 325 VAL B N 1
ATOM 6541 C CA . VAL B 1 333 ? 70.481 -15.661 20.580 1.00 25.80 325 VAL B CA 1
ATOM 6542 C C . VAL B 1 333 ? 69.905 -15.863 19.185 1.00 28.53 325 VAL B C 1
ATOM 6543 O O . VAL B 1 333 ? 68.748 -16.264 19.029 1.00 27.78 325 VAL B O 1
ATOM 6547 N N . LYS B 1 334 ? 70.715 -15.574 18.171 1.00 24.66 326 LYS B N 1
ATOM 6548 C CA . LYS B 1 334 ? 70.391 -15.911 16.792 1.00 28.78 326 LYS B CA 1
ATOM 6549 C C . LYS B 1 334 ? 71.454 -16.833 16.213 1.00 30.64 326 LYS B C 1
ATOM 6550 O O . LYS B 1 334 ? 72.632 -16.751 16.566 1.00 26.36 326 LYS B O 1
ATOM 6556 N N . LEU B 1 335 ? 71.024 -17.727 15.319 1.00 28.22 327 LEU B N 1
ATOM 6557 C CA . LEU B 1 335 ? 71.926 -18.602 14.586 1.00 29.43 327 LEU B CA 1
ATOM 6558 C C . LEU B 1 335 ? 71.933 -18.139 13.134 1.00 31.60 327 LEU B C 1
ATOM 6559 O O . LEU B 1 335 ? 70.932 -18.294 12.429 1.00 41.04 327 LEU B O 1
ATOM 6564 N N . ASP B 1 336 ? 73.049 -17.562 12.685 1.00 31.20 328 ASP B N 1
ATOM 6565 C CA . ASP B 1 336 ? 73.142 -17.038 11.316 1.00 28.97 328 ASP B CA 1
ATOM 6566 C C . ASP B 1 336 ? 73.888 -18.053 10.453 1.00 35.49 328 ASP B C 1
ATOM 6567 O O . ASP B 1 336 ? 75.100 -17.959 10.244 1.00 36.24 328 ASP B O 1
ATOM 6572 N N . ASP B 1 337 ? 73.138 -19.014 9.918 1.00 34.50 329 ASP B N 1
ATOM 6573 C CA . ASP B 1 337 ? 73.680 -20.045 9.043 1.00 39.21 329 ASP B CA 1
ATOM 6574 C C . ASP B 1 337 ? 73.387 -19.770 7.566 1.00 43.28 329 ASP B C 1
ATOM 6575 O O . ASP B 1 337 ? 73.270 -20.709 6.773 1.00 47.87 329 ASP B O 1
ATOM 6580 N N . ARG B 1 338 ? 73.280 -18.496 7.181 1.00 46.62 330 ARG B N 1
ATOM 6581 C CA . ARG B 1 338 ? 73.039 -18.147 5.784 1.00 45.44 330 ARG B CA 1
ATOM 6582 C C . ARG B 1 338 ? 74.216 -18.575 4.913 1.00 56.01 330 ARG B C 1
ATOM 6583 O O . ARG B 1 338 ? 75.378 -18.335 5.250 1.00 48.91 330 ARG B O 1
ATOM 6591 N N . LEU B 1 339 ? 73.903 -19.181 3.760 1.00 69.24 331 LEU B N 1
ATOM 6592 C CA . LEU B 1 339 ? 74.874 -20.009 3.046 1.00 77.48 331 LEU B CA 1
ATOM 6593 C C . LEU B 1 339 ? 75.848 -19.193 2.195 1.00 84.32 331 LEU B C 1
ATOM 6594 O O . LEU B 1 339 ? 77.067 -19.365 2.307 1.00 88.63 331 LEU B O 1
ATOM 6596 N N . GLU B 1 340 ? 75.343 -18.324 1.323 1.00 80.71 332 GLU B N 1
ATOM 6597 C CA . GLU B 1 340 ? 76.193 -17.692 0.311 1.00 80.48 332 GLU B CA 1
ATOM 6598 C C . GLU B 1 340 ? 76.754 -16.346 0.754 1.00 78.79 332 GLU B C 1
ATOM 6599 O O . GLU B 1 340 ? 76.759 -15.391 -0.028 1.00 85.47 332 GLU B O 1
ATOM 6601 N N . ARG B 1 341 ? 77.243 -16.225 1.988 1.00 62.22 333 ARG B N 1
ATOM 6602 C CA . ARG B 1 341 ? 77.725 -14.947 2.498 1.00 46.66 333 ARG B CA 1
ATOM 6603 C C . ARG B 1 341 ? 79.031 -15.160 3.247 1.00 43.07 333 ARG B C 1
ATOM 6604 O O . ARG B 1 341 ? 79.134 -16.093 4.046 1.00 44.93 333 ARG B O 1
ATOM 6612 N N . THR B 1 342 ? 80.026 -14.310 2.986 1.00 45.10 334 THR B N 1
ATOM 6613 C CA . THR B 1 342 ? 81.309 -14.478 3.653 1.00 53.67 334 THR B CA 1
ATOM 6614 C C . THR B 1 342 ? 81.148 -14.251 5.156 1.00 55.97 334 THR B C 1
ATOM 6615 O O . THR B 1 342 ? 80.233 -13.542 5.594 1.00 46.26 334 THR B O 1
ATOM 6619 N N . PRO B 1 343 ? 82.008 -14.864 5.973 1.00 56.81 335 PRO B N 1
ATOM 6620 C CA . PRO B 1 343 ? 82.028 -14.501 7.395 1.00 51.79 335 PRO B CA 1
ATOM 6621 C C . PRO B 1 343 ? 82.040 -12.998 7.610 1.00 49.35 335 PRO B C 1
ATOM 6622 O O . PRO B 1 343 ? 81.234 -12.488 8.394 1.00 44.89 335 PRO B O 1
ATOM 6626 N N . GLY B 1 344 ? 82.904 -12.271 6.894 1.00 46.54 336 GLY B N 1
ATOM 6627 C CA . GLY B 1 344 ? 83.018 -10.838 7.102 1.00 47.54 336 GLY B CA 1
ATOM 6628 C C . GLY B 1 344 ? 81.747 -10.076 6.781 1.00 45.94 336 GLY B C 1
ATOM 6629 O O . GLY B 1 344 ? 81.480 -9.032 7.380 1.00 44.37 336 GLY B O 1
ATOM 6630 N N . TRP B 1 345 ? 80.952 -10.577 5.833 1.00 45.91 337 TRP B N 1
ATOM 6631 C CA . TRP B 1 345 ? 79.679 -9.935 5.521 1.00 44.27 337 TRP B CA 1
ATOM 6632 C C . TRP B 1 345 ? 78.698 -10.083 6.675 1.00 40.17 337 TRP B C 1
ATOM 6633 O O . TRP B 1 345 ? 78.043 -9.114 7.079 1.00 33.88 337 TRP B O 1
ATOM 6644 N N . LYS B 1 346 ? 78.572 -11.302 7.207 1.00 37.98 338 LYS B N 1
ATOM 6645 C CA . LYS B 1 346 ? 77.742 -11.510 8.388 1.00 38.42 338 LYS B CA 1
ATOM 6646 C C . LYS B 1 346 ? 78.253 -10.701 9.569 1.00 34.57 338 LYS B C 1
ATOM 6647 O O . LYS B 1 346 ? 77.457 -10.136 10.328 1.00 31.84 338 LYS B O 1
ATOM 6653 N N . TYR B 1 347 ? 79.576 -10.653 9.758 1.00 30.02 339 TYR B N 1
ATOM 6654 C CA . TYR B 1 347 ? 80.122 -9.875 10.865 1.00 32.14 339 TYR B CA 1
ATOM 6655 C C . TYR B 1 347 ? 79.663 -8.430 10.776 1.00 31.80 339 TYR B C 1
ATOM 6656 O O . TYR B 1 347 ? 79.130 -7.874 11.743 1.00 27.70 339 TYR B O 1
ATOM 6665 N N . ASN B 1 348 ? 79.860 -7.811 9.608 1.00 33.96 340 ASN B N 1
ATOM 6666 C CA . ASN B 1 348 ? 79.423 -6.431 9.409 1.00 34.52 340 ASN B CA 1
ATOM 6667 C C . ASN B 1 348 ? 77.928 -6.284 9.644 1.00 30.71 340 ASN B C 1
ATOM 6668 O O . ASN B 1 348 ? 77.478 -5.298 10.240 1.00 26.75 340 ASN B O 1
ATOM 6673 N N . TYR B 1 349 ? 77.144 -7.243 9.154 1.00 28.43 341 TYR B N 1
ATOM 6674 C CA . TYR B 1 349 ? 75.691 -7.177 9.284 1.00 24.83 341 TYR B CA 1
ATOM 6675 C C . TYR B 1 349 ? 75.266 -7.015 10.742 1.00 27.15 341 TYR B C 1
ATOM 6676 O O . TYR B 1 349 ? 74.459 -6.139 11.075 1.00 23.59 341 TYR B O 1
ATOM 6685 N N . TRP B 1 350 ? 75.804 -7.848 11.630 1.00 24.57 342 TRP B N 1
ATOM 6686 C CA . TRP B 1 350 ? 75.385 -7.801 13.025 1.00 22.27 342 TRP B CA 1
ATOM 6687 C C . TRP B 1 350 ? 76.100 -6.704 13.804 1.00 21.76 342 TRP B C 1
ATOM 6688 O O . TRP B 1 350 ? 75.548 -6.188 14.787 1.00 20.51 342 TRP B O 1
ATOM 6699 N N . GLU B 1 351 ? 77.307 -6.315 13.384 1.00 21.72 343 GLU B N 1
ATOM 6700 C CA . GLU B 1 351 ? 77.974 -5.188 14.033 1.00 20.96 343 GLU B CA 1
ATOM 6701 C C . GLU B 1 351 ? 77.205 -3.894 13.803 1.00 20.33 343 GLU B C 1
ATOM 6702 O O . GLU B 1 351 ? 76.981 -3.107 14.734 1.00 20.96 343 GLU B O 1
ATOM 6708 N N . LEU B 1 352 ? 76.811 -3.656 12.557 1.00 21.37 344 LEU B N 1
ATOM 6709 C CA . LEU B 1 352 ? 76.006 -2.487 12.229 1.00 20.54 344 LEU B CA 1
ATOM 6710 C C . LEU B 1 352 ? 74.769 -2.407 13.114 1.00 19.69 344 LEU B C 1
ATOM 6711 O O . LEU B 1 352 ? 74.401 -1.328 13.593 1.00 19.16 344 LEU B O 1
ATOM 6716 N N . ARG B 1 353 ? 74.127 -3.554 13.359 1.00 20.30 345 ARG B N 1
ATOM 6717 C CA . ARG B 1 353 ? 72.895 -3.606 14.140 1.00 20.45 345 ARG B CA 1
ATOM 6718 C C . ARG B 1 353 ? 73.138 -3.624 15.647 1.00 23.35 345 ARG B C 1
ATOM 6719 O O . ARG B 1 353 ? 72.179 -3.472 16.414 1.00 20.76 345 ARG B O 1
ATOM 6727 N N . GLY B 1 354 ? 74.380 -3.783 16.090 1.00 18.34 346 GLY B N 1
ATOM 6728 C CA . GLY B 1 354 ? 74.726 -3.538 17.478 1.00 17.54 346 GLY B CA 1
ATOM 6729 C C . GLY B 1 354 ? 74.827 -4.766 18.364 1.00 18.43 346 GLY B C 1
ATOM 6730 O O . GLY B 1 354 ? 74.958 -4.610 19.583 1.00 17.41 346 GLY B O 1
ATOM 6731 N N . VAL B 1 355 ? 74.758 -5.969 17.799 1.00 19.06 347 VAL B N 1
ATOM 6732 C CA . VAL B 1 355 ? 74.754 -7.174 18.641 1.00 18.54 347 VAL B CA 1
ATOM 6733 C C . VAL B 1 355 ? 76.032 -7.209 19.468 1.00 22.75 347 VAL B C 1
ATOM 6734 O O . VAL B 1 355 ? 77.135 -7.074 18.903 1.00 20.02 347 VAL B O 1
ATOM 6738 N N . PRO B 1 356 ? 75.955 -7.373 20.796 1.00 18.87 348 PRO B N 1
ATOM 6739 C CA . PRO B 1 356 ? 77.162 -7.188 21.616 1.00 20.23 348 PRO B CA 1
ATOM 6740 C C . PRO B 1 356 ? 78.156 -8.326 21.548 1.00 19.50 348 PRO B C 1
ATOM 6741 O O . PRO B 1 356 ? 79.346 -8.080 21.792 1.00 20.27 348 PRO B O 1
ATOM 6745 N N . LEU B 1 357 ? 77.738 -9.544 21.218 1.00 21.39 349 LEU B N 1
ATOM 6746 C CA . LEU B 1 357 ? 78.650 -10.681 21.261 1.00 20.27 349 LEU B CA 1
ATOM 6747 C C . LEU B 1 357 ? 78.429 -11.576 20.054 1.00 23.84 349 LEU B C 1
ATOM 6748 O O . LEU B 1 357 ? 77.296 -11.966 19.756 1.00 21.08 349 LEU B O 1
ATOM 6753 N N . ARG B 1 358 ? 79.522 -11.944 19.403 1.00 24.25 350 ARG B N 1
ATOM 6754 C CA . ARG B 1 358 ? 79.506 -12.891 18.301 1.00 23.07 350 ARG B CA 1
ATOM 6755 C C . ARG B 1 358 ? 80.290 -14.135 18.689 1.00 23.96 350 ARG B C 1
ATOM 6756 O O . ARG B 1 358 ? 81.383 -14.037 19.256 1.00 24.96 350 ARG B O 1
ATOM 6764 N N . ILE B 1 359 ? 79.722 -15.298 18.389 1.00 24.67 351 ILE B N 1
ATOM 6765 C CA . ILE B 1 359 ? 80.387 -16.586 18.553 1.00 25.75 351 ILE B CA 1
ATOM 6766 C C . ILE B 1 359 ? 80.625 -17.163 17.165 1.00 27.05 351 ILE B C 1
ATOM 6767 O O . ILE B 1 359 ? 79.670 -17.367 16.405 1.00 32.26 351 ILE B O 1
ATOM 6772 N N . GLU B 1 360 ? 81.888 -17.423 16.833 1.00 28.02 352 GLU B N 1
ATOM 6773 C CA . GLU B 1 360 ? 82.269 -18.033 15.564 1.00 29.47 352 GLU B CA 1
ATOM 6774 C C . GLU B 1 360 ? 82.659 -19.484 15.808 1.00 31.64 352 GLU B C 1
ATOM 6775 O O . GLU B 1 360 ? 83.491 -19.767 16.675 1.00 35.28 352 GLU B O 1
ATOM 6781 N N . VAL B 1 361 ? 82.065 -20.400 15.045 1.00 31.58 353 VAL B N 1
ATOM 6782 C CA . VAL B 1 361 ? 82.324 -21.831 15.194 1.00 32.81 353 VAL B CA 1
ATOM 6783 C C . VAL B 1 361 ? 82.875 -22.342 13.872 1.00 34.48 353 VAL B C 1
ATOM 6784 O O . VAL B 1 361 ? 82.135 -22.444 12.887 1.00 37.76 353 VAL B O 1
ATOM 6788 N N . GLY B 1 362 ? 84.166 -22.672 13.852 1.00 38.99 354 GLY B N 1
ATOM 6789 C CA . GLY B 1 362 ? 84.797 -23.249 12.689 1.00 39.55 354 GLY B CA 1
ATOM 6790 C C . GLY B 1 362 ? 85.428 -24.595 12.986 1.00 44.55 354 GLY B C 1
ATOM 6791 O O . GLY B 1 362 ? 85.700 -24.939 14.142 1.00 46.13 354 GLY B O 1
ATOM 6792 N N . PRO B 1 363 ? 85.681 -25.386 11.937 1.00 44.60 355 PRO B N 1
ATOM 6793 C CA . PRO B 1 363 ? 86.217 -26.742 12.163 1.00 49.83 355 PRO B CA 1
ATOM 6794 C C . PRO B 1 363 ? 87.546 -26.745 12.897 1.00 46.40 355 PRO B C 1
ATOM 6795 O O . PRO B 1 363 ? 87.774 -27.611 13.752 1.00 49.08 355 PRO B O 1
ATOM 6799 N N . LYS B 1 364 ? 88.426 -25.786 12.596 1.00 43.96 356 LYS B N 1
ATOM 6800 C CA . LYS B 1 364 ? 89.696 -25.706 13.307 1.00 46.94 356 LYS B CA 1
ATOM 6801 C C . LYS B 1 364 ? 89.483 -25.402 14.784 1.00 52.21 356 LYS B C 1
ATOM 6802 O O . LYS B 1 364 ? 90.233 -25.894 15.636 1.00 52.15 356 LYS B O 1
ATOM 6804 N N . ASP B 1 365 ? 88.465 -24.603 15.107 1.00 45.57 357 ASP B N 1
ATOM 6805 C CA . ASP B 1 365 ? 88.141 -24.346 16.505 1.00 46.57 357 ASP B CA 1
ATOM 6806 C C . ASP B 1 365 ? 87.627 -25.608 17.191 1.00 43.72 357 ASP B C 1
ATOM 6807 O O . ASP B 1 365 ? 88.073 -25.954 18.292 1.00 42.81 357 ASP B O 1
ATOM 6812 N N . LEU B 1 366 ? 86.693 -26.319 16.550 1.00 50.56 358 LEU B N 1
ATOM 6813 C CA . LEU B 1 366 ? 86.160 -27.539 17.146 1.00 52.26 358 LEU B CA 1
ATOM 6814 C C . LEU B 1 366 ? 87.239 -28.597 17.331 1.00 54.59 358 LEU B C 1
ATOM 6815 O O . LEU B 1 366 ? 87.149 -29.413 18.255 1.00 51.25 358 LEU B O 1
ATOM 6820 N N . GLU B 1 367 ? 88.265 -28.598 16.477 1.00 52.16 359 GLU B N 1
ATOM 6821 C CA . GLU B 1 367 ? 89.369 -29.537 16.642 1.00 54.19 359 GLU B CA 1
ATOM 6822 C C . GLU B 1 367 ? 90.233 -29.204 17.847 1.00 58.30 359 GLU B C 1
ATOM 6823 O O . GLU B 1 367 ? 91.058 -30.029 18.252 1.00 61.40 359 GLU B O 1
ATOM 6829 N N . LYS B 1 368 ? 90.071 -28.015 18.421 1.00 58.04 360 LYS B N 1
ATOM 6830 C CA . LYS B 1 368 ? 90.696 -27.672 19.688 1.00 54.74 360 LYS B CA 1
ATOM 6831 C C . LYS B 1 368 ? 89.660 -27.532 20.795 1.00 43.17 360 LYS B C 1
ATOM 6832 O O . LYS B 1 368 ? 89.940 -26.923 21.831 1.00 55.54 360 LYS B O 1
ATOM 6838 N N . GLN B 1 369 ? 88.476 -28.112 20.587 1.00 42.50 361 GLN B N 1
ATOM 6839 C CA . GLN B 1 369 ? 87.370 -28.079 21.541 1.00 44.12 361 GLN B CA 1
ATOM 6840 C C . GLN B 1 369 ? 87.199 -26.672 22.121 1.00 38.28 361 GLN B C 1
ATOM 6841 O O . GLN B 1 369 ? 87.140 -26.474 23.336 1.00 40.81 361 GLN B O 1
ATOM 6847 N N . GLN B 1 370 ? 87.146 -25.685 21.226 1.00 42.04 362 GLN B N 1
ATOM 6848 C CA . GLN B 1 370 ? 86.996 -24.285 21.609 1.00 41.65 362 GLN B CA 1
ATOM 6849 C C . GLN B 1 370 ? 86.102 -23.578 20.602 1.00 43.89 362 GLN B C 1
ATOM 6850 O O . GLN B 1 370 ? 85.857 -24.075 19.498 1.00 44.66 362 GLN B O 1
ATOM 6856 N N . ILE B 1 371 ? 85.621 -22.397 21.000 1.00 36.42 363 ILE B N 1
ATOM 6857 C CA . ILE B 1 371 ? 84.894 -21.491 20.122 1.00 31.30 363 ILE B CA 1
ATOM 6858 C C . ILE B 1 371 ? 85.596 -20.140 20.158 1.00 31.04 363 ILE B C 1
ATOM 6859 O O . ILE B 1 371 ? 86.354 -19.836 21.079 1.00 32.21 363 ILE B O 1
ATOM 6864 N N . MET B 1 372 ? 85.327 -19.320 19.147 1.00 32.62 364 MET B N 1
ATOM 6865 C CA . MET B 1 372 ? 85.912 -17.987 19.046 1.00 31.97 364 MET B CA 1
ATOM 6866 C C . MET B 1 372 ? 84.854 -16.931 19.344 1.00 27.86 364 MET B C 1
ATOM 6867 O O . MET B 1 372 ? 83.757 -16.974 18.781 1.00 32.15 364 MET B O 1
ATOM 6872 N N . LEU B 1 373 ? 85.187 -15.988 20.225 1.00 26.95 365 LEU B N 1
ATOM 6873 C CA . LEU B 1 373 ? 84.284 -14.920 20.633 1.00 25.48 365 LEU B CA 1
ATOM 6874 C C . LEU B 1 373 ? 84.827 -13.576 20.169 1.00 25.14 365 LEU B C 1
ATOM 6875 O O . LEU B 1 373 ? 86.039 -13.383 20.057 1.00 29.99 365 LEU B O 1
ATOM 6880 N N . CYS B 1 374 ? 83.917 -12.646 19.890 1.00 24.16 366 CYS B N 1
ATOM 6881 C CA . CYS B 1 374 ? 84.293 -11.287 19.515 1.00 23.74 366 CYS B CA 1
ATOM 6882 C C . CYS B 1 374 ? 83.289 -10.328 20.121 1.00 26.75 366 CYS B C 1
ATOM 6883 O O . CYS B 1 374 ? 82.087 -10.436 19.849 1.00 23.28 366 CYS B O 1
ATOM 6886 N N . ARG B 1 375 ? 83.773 -9.398 20.945 1.00 21.71 367 ARG B N 1
ATOM 6887 C CA . ARG B 1 375 ? 82.890 -8.467 21.633 1.00 20.46 367 ARG B CA 1
ATOM 6888 C C . ARG B 1 375 ? 82.782 -7.154 20.859 1.00 20.19 367 ARG B C 1
ATOM 6889 O O . ARG B 1 375 ? 83.770 -6.638 20.340 1.00 22.45 367 ARG B O 1
ATOM 6897 N N . ARG B 1 376 ? 81.555 -6.633 20.779 1.00 19.29 368 ARG B N 1
ATOM 6898 C CA . ARG B 1 376 ? 81.253 -5.500 19.902 1.00 20.28 368 ARG B CA 1
ATOM 6899 C C . ARG B 1 376 ? 81.885 -4.197 20.387 1.00 20.66 368 ARG B C 1
ATOM 6900 O O . ARG B 1 376 ? 82.269 -3.353 19.568 1.00 22.70 368 ARG B O 1
ATOM 6908 N N . ASP B 1 377 ? 81.974 -3.995 21.700 1.00 18.34 369 ASP B N 1
ATOM 6909 C CA . ASP B 1 377 ? 82.370 -2.684 22.210 1.00 20.40 369 ASP B CA 1
ATOM 6910 C C . ASP B 1 377 ? 83.846 -2.390 21.945 1.00 24.77 369 ASP B C 1
ATOM 6911 O O . ASP B 1 377 ? 84.199 -1.275 21.536 1.00 24.55 369 ASP B O 1
ATOM 6916 N N . THR B 1 378 ? 84.719 -3.369 22.161 1.00 21.91 370 THR B N 1
ATOM 6917 C CA . THR B 1 378 ? 86.145 -3.189 21.933 1.00 23.28 370 THR B CA 1
ATOM 6918 C C . THR B 1 378 ? 86.657 -3.875 20.676 1.00 27.50 370 THR B C 1
ATOM 6919 O O . THR B 1 378 ? 87.780 -3.588 20.252 1.00 27.19 370 THR B O 1
ATOM 6923 N N . GLY B 1 379 ? 85.890 -4.790 20.085 1.00 26.73 371 GLY B N 1
ATOM 6924 C CA . GLY B 1 379 ? 86.382 -5.561 18.964 1.00 22.32 371 GLY B CA 1
ATOM 6925 C C . GLY B 1 379 ? 87.289 -6.718 19.331 1.00 23.31 371 GLY B C 1
ATOM 6926 O O . GLY B 1 379 ? 87.730 -7.438 18.434 1.00 26.11 371 GLY B O 1
ATOM 6927 N N . GLU B 1 380 ? 87.548 -6.942 20.618 1.00 26.21 372 GLU B N 1
ATOM 6928 C CA . GLU B 1 380 ? 88.474 -7.993 21.022 1.00 26.60 372 GLU B CA 1
ATOM 6929 C C . GLU B 1 380 ? 87.950 -9.369 20.632 1.00 30.58 372 GLU B C 1
ATOM 6930 O O . GLU B 1 380 ? 86.760 -9.666 20.776 1.00 23.77 372 GLU B O 1
ATOM 6936 N N . LYS B 1 381 ? 88.857 -10.213 20.140 1.00 28.46 373 LYS B N 1
ATOM 6937 C CA . LYS B 1 381 ? 88.560 -11.600 19.813 1.00 26.66 373 LYS B CA 1
ATOM 6938 C C . LYS B 1 381 ? 89.358 -12.516 20.732 1.00 27.40 373 LYS B C 1
ATOM 6939 O O . LYS B 1 381 ? 90.530 -12.251 21.018 1.00 30.78 373 LYS B O 1
ATOM 6945 N N . TRP B 1 382 ? 88.725 -13.596 21.191 1.00 27.36 374 TRP B N 1
ATOM 6946 C CA . TRP B 1 382 ? 89.393 -14.524 22.094 1.00 28.10 374 TRP B CA 1
ATOM 6947 C C . TRP B 1 382 ? 88.687 -15.875 22.046 1.00 32.37 374 TRP B C 1
ATOM 6948 O O . TRP B 1 382 ? 87.520 -15.975 21.659 1.00 30.31 374 TRP B O 1
ATOM 6959 N N . THR B 1 383 ? 89.412 -16.917 22.439 1.00 31.94 375 THR B N 1
ATOM 6960 C CA . THR B 1 383 ? 88.873 -18.270 22.419 1.00 31.75 375 THR B CA 1
ATOM 6961 C C . THR B 1 383 ? 88.341 -18.668 23.790 1.00 35.46 375 THR B C 1
ATOM 6962 O O . THR B 1 383 ? 88.836 -18.221 24.827 1.00 31.23 375 THR B O 1
ATOM 6966 N N . MET B 1 384 ? 87.318 -19.520 23.781 1.00 31.61 376 MET B N 1
ATOM 6967 C CA . MET B 1 384 ? 86.755 -20.092 24.998 1.00 33.13 376 MET B CA 1
ATOM 6968 C C . MET B 1 384 ? 86.703 -21.600 24.804 1.00 34.34 376 MET B C 1
ATOM 6969 O O . MET B 1 384 ? 86.104 -22.072 23.815 1.00 30.61 376 MET B O 1
ATOM 6974 N N . PRO B 1 385 ? 87.313 -22.391 25.687 1.00 31.03 377 PRO B N 1
ATOM 6975 C CA . PRO B 1 385 ? 87.178 -23.849 25.576 1.00 32.22 377 PRO B CA 1
ATOM 6976 C C . PRO B 1 385 ? 85.723 -24.265 25.715 1.00 33.08 377 PRO B C 1
ATOM 6977 O O . PRO B 1 385 ? 84.952 -23.662 26.459 1.00 30.29 377 PRO B O 1
ATOM 6981 N N . LEU B 1 386 ? 85.349 -25.319 24.986 1.00 37.38 378 LEU B N 1
ATOM 6982 C CA . LEU B 1 386 ? 83.989 -25.833 25.112 1.00 32.10 378 LEU B CA 1
ATOM 6983 C C . LEU B 1 386 ? 83.665 -26.214 26.552 1.00 31.78 378 LEU B C 1
ATOM 6984 O O . LEU B 1 386 ? 82.526 -26.045 27.001 1.00 30.89 378 LEU B O 1
ATOM 6989 N N . SER B 1 387 ? 84.651 -26.718 27.294 1.00 32.60 379 SER B N 1
ATOM 6990 C CA . SER B 1 387 ? 84.408 -27.102 28.678 1.00 32.45 379 SER B CA 1
ATOM 6991 C C . SER B 1 387 ? 84.066 -25.907 29.557 1.00 30.96 379 SER B C 1
ATOM 6992 O O . SER B 1 387 ? 83.501 -26.092 30.639 1.00 30.80 379 SER B O 1
ATOM 6995 N N . GLU B 1 388 ? 84.398 -24.689 29.129 1.00 30.16 380 GLU B N 1
ATOM 6996 C CA . GLU B 1 388 ? 84.038 -23.496 29.883 1.00 30.56 380 GLU B CA 1
ATOM 6997 C C . GLU B 1 388 ? 82.778 -22.826 29.357 1.00 27.65 380 GLU B C 1
ATOM 6998 O O . GLU B 1 388 ? 82.300 -21.873 29.979 1.00 28.43 380 GLU B O 1
ATOM 7004 N N . PHE B 1 389 ? 82.233 -23.307 28.239 1.00 28.02 381 PHE B N 1
ATOM 7005 C CA . PHE B 1 389 ? 81.062 -22.705 27.616 1.00 27.14 381 PHE B CA 1
ATOM 7006 C C . PHE B 1 389 ? 79.790 -23.178 28.309 1.00 26.85 381 PHE B C 1
ATOM 7007 O O . PHE B 1 389 ? 79.587 -24.384 28.505 1.00 27.75 381 PHE B O 1
ATOM 7015 N N . SER B 1 390 ? 78.929 -22.230 28.654 1.00 27.37 382 SER B N 1
ATOM 7016 C CA . SER B 1 390 ? 77.630 -22.499 29.255 1.00 25.40 382 SER B CA 1
ATOM 7017 C C . SER B 1 390 ? 76.817 -21.220 29.154 1.00 26.59 382 SER B C 1
ATOM 7018 O O . SER B 1 390 ? 77.364 -20.142 28.897 1.00 23.61 382 SER B O 1
ATOM 7021 N N . GLY B 1 391 ? 75.508 -21.343 29.380 1.00 23.99 383 GLY B N 1
ATOM 7022 C CA . GLY B 1 391 ? 74.689 -20.147 29.502 1.00 23.02 383 GLY B CA 1
ATOM 7023 C C . GLY B 1 391 ? 75.237 -19.185 30.537 1.00 25.60 383 GLY B C 1
ATOM 7024 O O . GLY B 1 391 ? 75.339 -17.979 30.293 1.00 22.43 383 GLY B O 1
ATOM 7025 N N . ASP B 1 392 ? 75.634 -19.707 31.699 1.00 27.87 384 ASP B N 1
ATOM 7026 C CA . ASP B 1 392 ? 76.129 -18.824 32.751 1.00 25.99 384 ASP B CA 1
ATOM 7027 C C . ASP B 1 392 ? 77.424 -18.129 32.340 1.00 24.99 384 ASP B C 1
ATOM 7028 O O . ASP B 1 392 ? 77.623 -16.946 32.653 1.00 24.35 384 ASP B O 1
ATOM 7033 N N . SER B 1 393 ? 78.331 -18.838 31.660 1.00 22.47 385 SER B N 1
ATOM 7034 C CA . SER B 1 393 ? 79.600 -18.190 31.332 1.00 22.45 385 SER B CA 1
ATOM 7035 C C . SER B 1 393 ? 79.413 -17.146 30.247 1.00 26.02 385 SER B C 1
ATOM 7036 O O . SER B 1 393 ? 80.101 -16.118 30.258 1.00 21.35 385 SER B O 1
ATOM 7039 N N . ILE B 1 394 ? 78.475 -17.372 29.325 1.00 22.12 386 ILE B N 1
ATOM 7040 C CA . ILE B 1 394 ? 78.189 -16.351 28.321 1.00 22.12 386 ILE B CA 1
ATOM 7041 C C . ILE B 1 394 ? 77.497 -15.153 28.963 1.00 20.80 386 ILE B C 1
ATOM 7042 O O . ILE B 1 394 ? 77.773 -13.998 28.609 1.00 20.14 386 ILE B O 1
ATOM 7047 N N . LYS B 1 395 ? 76.603 -15.393 29.928 1.00 20.67 387 LYS B N 1
ATOM 7048 C CA . LYS B 1 395 ? 76.020 -14.266 30.657 1.00 20.28 387 LYS B CA 1
ATOM 7049 C C . LYS B 1 395 ? 77.099 -13.450 31.356 1.00 20.65 387 LYS B C 1
ATOM 7050 O O . LYS B 1 395 ? 77.029 -12.215 31.392 1.00 20.63 387 LYS B O 1
ATOM 7056 N N . ALA B 1 396 ? 78.117 -14.120 31.903 1.00 19.29 388 ALA B N 1
ATOM 7057 C CA . ALA B 1 396 ? 79.204 -13.397 32.551 1.00 19.15 388 ALA B CA 1
ATOM 7058 C C . ALA B 1 396 ? 79.978 -12.544 31.553 1.00 22.14 388 ALA B C 1
ATOM 7059 O O . ALA B 1 396 ? 80.422 -11.442 31.888 1.00 21.86 388 ALA B O 1
ATOM 7061 N N . VAL B 1 397 ? 80.161 -13.044 30.328 1.00 19.45 389 VAL B N 1
ATOM 7062 C CA . VAL B 1 397 ? 80.790 -12.246 29.273 1.00 19.38 389 VAL B CA 1
ATOM 7063 C C . VAL B 1 397 ? 79.940 -11.022 28.963 1.00 18.43 389 VAL B C 1
ATOM 7064 O O . VAL B 1 397 ? 80.453 -9.904 28.831 1.00 19.30 389 VAL B O 1
ATOM 7068 N N . LEU B 1 398 ? 78.623 -11.216 28.833 1.00 18.12 390 LEU B N 1
ATOM 7069 C CA . LEU B 1 398 ? 77.748 -10.090 28.538 1.00 17.33 390 LEU B CA 1
ATOM 7070 C C . LEU B 1 398 ? 77.789 -9.059 29.659 1.00 17.73 390 LEU B C 1
ATOM 7071 O O . LEU B 1 398 ? 77.745 -7.852 29.400 1.00 18.04 390 LEU B O 1
ATOM 7076 N N . ASP B 1 399 ? 77.876 -9.511 30.909 1.00 16.77 391 ASP B N 1
ATOM 7077 C CA . ASP B 1 399 ? 77.980 -8.567 32.023 1.00 16.28 391 ASP B CA 1
ATOM 7078 C C . ASP B 1 399 ? 79.301 -7.817 31.981 1.00 18.18 391 ASP B C 1
ATOM 7079 O O . ASP B 1 399 ? 79.374 -6.637 32.352 1.00 19.76 391 ASP B O 1
ATOM 7084 N N . LYS B 1 400 ? 80.372 -8.502 31.581 1.00 17.77 392 LYS B N 1
ATOM 7085 C CA . LYS B 1 400 ? 81.660 -7.837 31.437 1.00 17.23 392 LYS B CA 1
ATOM 7086 C C . LYS B 1 400 ? 81.582 -6.735 30.388 1.00 20.88 392 LYS B C 1
ATOM 7087 O O . LYS B 1 400 ? 82.134 -5.646 30.580 1.00 19.17 392 LYS B O 1
ATOM 7093 N N . ILE B 1 401 ? 80.906 -7.002 29.269 1.00 16.76 393 ILE B N 1
ATOM 7094 C CA . ILE B 1 401 ? 80.737 -5.985 28.233 1.00 16.42 393 ILE B CA 1
ATOM 7095 C C . ILE B 1 401 ? 79.945 -4.798 28.771 1.00 17.56 393 ILE B C 1
ATOM 7096 O O . ILE B 1 401 ? 80.316 -3.638 28.555 1.00 18.52 393 ILE B O 1
ATOM 7101 N N . HIS B 1 402 ? 78.844 -5.068 29.483 1.00 17.75 394 HIS B N 1
ATOM 7102 C CA . HIS B 1 402 ? 78.083 -3.979 30.101 1.00 17.39 394 HIS B CA 1
ATOM 7103 C C . HIS B 1 402 ? 78.968 -3.131 31.004 1.00 22.55 394 HIS B C 1
ATOM 7104 O O . HIS B 1 402 ? 78.987 -1.894 30.904 1.00 17.16 394 HIS B O 1
ATOM 7111 N N . ASP B 1 403 ? 79.699 -3.785 31.907 1.00 16.64 395 ASP B N 1
ATOM 7112 C CA . ASP B 1 403 ? 80.556 -3.061 32.841 1.00 17.42 395 ASP B CA 1
ATOM 7113 C C . ASP B 1 403 ? 81.589 -2.216 32.110 1.00 19.49 395 ASP B C 1
ATOM 7114 O O . ASP B 1 403 ? 81.848 -1.070 32.502 1.00 18.50 395 ASP B O 1
ATOM 7119 N N . SER B 1 404 ? 82.188 -2.762 31.043 1.00 18.94 396 SER B N 1
ATOM 7120 C CA . SER B 1 404 ? 83.211 -2.028 30.302 1.00 18.43 396 SER B CA 1
ATOM 7121 C C . SER B 1 404 ? 82.620 -0.803 29.628 1.00 20.44 396 SER B C 1
ATOM 7122 O O . SER B 1 404 ? 83.232 0.273 29.633 1.00 18.60 396 SER B O 1
ATOM 7125 N N . MET B 1 405 ? 81.442 -0.965 29.019 1.00 14.76 397 MET B N 1
ATOM 7126 C CA . MET B 1 405 ? 80.773 0.152 28.355 1.00 14.26 397 MET B CA 1
ATOM 7127 C C . MET B 1 405 ? 80.460 1.266 29.344 1.00 16.78 397 MET B C 1
ATOM 7128 O O . MET B 1 405 ? 80.678 2.452 29.051 1.00 17.16 397 MET B O 1
ATOM 7133 N N . LEU B 1 406 ? 79.942 0.904 30.519 1.00 16.95 398 LEU B N 1
ATOM 7134 C CA . LEU B 1 406 ? 79.623 1.921 31.516 1.00 17.11 398 LEU B CA 1
ATOM 7135 C C . LEU B 1 406 ? 80.895 2.565 32.056 1.00 18.95 398 LEU B C 1
ATOM 7136 O O . LEU B 1 406 ? 80.960 3.789 32.215 1.00 17.70 398 LEU B O 1
ATOM 7141 N N . ASN B 1 407 ? 81.914 1.757 32.343 1.00 18.62 399 ASN B N 1
ATOM 7142 C CA . ASN B 1 407 ? 83.147 2.302 32.911 1.00 19.54 399 ASN B CA 1
ATOM 7143 C C . ASN B 1 407 ? 83.864 3.212 31.927 1.00 23.59 399 ASN B C 1
ATOM 7144 O O . ASN B 1 407 ? 84.460 4.221 32.327 1.00 20.29 399 ASN B O 1
ATOM 7149 N N . LYS B 1 408 ? 83.860 2.854 30.642 1.00 19.35 400 LYS B N 1
ATOM 7150 C CA . LYS B 1 408 ? 84.492 3.713 29.648 1.00 19.69 400 LYS B CA 1
ATOM 7151 C C . LYS B 1 408 ? 83.771 5.055 29.563 1.00 23.44 400 LYS B C 1
ATOM 7152 O O . LYS B 1 408 ? 84.403 6.118 29.521 1.00 20.96 400 LYS B O 1
ATOM 7158 N N . ALA B 1 409 ? 82.438 5.017 29.532 1.00 18.42 401 ALA B N 1
ATOM 7159 C CA . ALA B 1 409 ? 81.667 6.246 29.415 1.00 15.62 401 ALA B CA 1
ATOM 7160 C C . ALA B 1 409 ? 81.851 7.120 30.650 1.00 20.55 401 ALA B C 1
ATOM 7161 O O . ALA B 1 409 ? 81.979 8.350 30.542 1.00 20.40 401 ALA B O 1
ATOM 7163 N N . ARG B 1 410 ? 81.900 6.499 31.831 1.00 15.59 402 ARG B N 1
ATOM 7164 C CA . ARG B 1 410 ? 82.069 7.268 33.063 1.00 17.18 402 ARG B CA 1
ATOM 7165 C C . ARG B 1 410 ? 83.451 7.902 33.129 1.00 22.04 402 ARG B C 1
ATOM 7166 O O . ARG B 1 410 ? 83.586 9.058 33.551 1.00 19.91 402 ARG B O 1
ATOM 7174 N N . LYS B 1 411 ? 84.488 7.163 32.719 1.00 19.00 403 LYS B N 1
ATOM 7175 C CA . LYS B 1 411 ? 85.840 7.714 32.731 1.00 21.24 403 LYS B CA 1
ATOM 7176 C C . LYS B 1 411 ? 85.941 8.925 31.817 1.00 25.28 403 LYS B C 1
ATOM 7177 O O . LYS B 1 411 ? 86.519 9.954 32.195 1.00 26.06 403 LYS B O 1
ATOM 7183 N N . GLU B 1 412 ? 85.370 8.830 30.613 1.00 25.06 404 GLU B N 1
ATOM 7184 C CA . GLU B 1 412 ? 85.374 9.965 29.694 1.00 23.33 404 GLU B CA 1
ATOM 7185 C C . GLU B 1 412 ? 84.607 11.145 30.265 1.00 29.01 404 GLU B C 1
ATOM 7186 O O . GLU B 1 412 ? 85.046 12.293 30.141 1.00 29.39 404 GLU B O 1
ATOM 7192 N N . MET B 1 413 ? 83.438 10.889 30.851 1.00 20.46 405 MET B N 1
ATOM 7193 C CA . MET B 1 413 ? 82.653 11.983 31.403 1.00 20.48 405 MET B CA 1
ATOM 7194 C C . MET B 1 413 ? 83.408 12.686 32.524 1.00 25.95 405 MET B C 1
ATOM 7195 O O . MET B 1 413 ? 83.463 13.923 32.567 1.00 24.31 405 MET B O 1
ATOM 7200 N N . ASN B 1 414 ? 84.013 11.918 33.436 1.00 24.04 406 ASN B N 1
ATOM 7201 C CA . ASN B 1 414 ? 84.717 12.553 34.547 1.00 22.98 406 ASN B CA 1
ATOM 7202 C C . ASN B 1 414 ? 85.922 13.347 34.067 1.00 26.57 406 ASN B C 1
ATOM 7203 O O . ASN B 1 414 ? 86.239 14.398 34.640 1.00 26.52 406 ASN B O 1
ATOM 7208 N N . GLU B 1 415 ? 86.593 12.877 33.016 1.00 22.39 407 GLU B N 1
ATOM 7209 C CA . GLU B 1 415 ? 87.717 13.621 32.465 1.00 24.10 407 GLU B CA 1
ATOM 7210 C C . GLU B 1 415 ? 87.271 14.927 31.831 1.00 24.47 407 GLU B C 1
ATOM 7211 O O . GLU B 1 415 ? 88.106 15.820 31.640 1.00 27.05 407 GLU B O 1
ATOM 7217 N N . ARG B 1 416 ? 85.987 15.042 31.489 1.00 20.99 408 ARG B N 1
ATOM 7218 C CA . ARG B 1 416 ? 85.452 16.228 30.839 1.00 20.66 408 ARG B CA 1
ATOM 7219 C C . ARG B 1 416 ? 84.620 17.074 31.788 1.00 18.80 408 ARG B C 1
ATOM 7220 O O . ARG B 1 416 ? 83.840 17.915 31.334 1.00 22.71 408 ARG B O 1
ATOM 7228 N N . ILE B 1 417 ? 84.771 16.870 33.095 1.00 21.20 409 ILE B N 1
ATOM 7229 C CA . ILE B 1 417 ? 84.269 17.799 34.102 1.00 19.82 409 ILE B CA 1
ATOM 7230 C C . ILE B 1 417 ? 85.465 18.553 34.671 1.00 22.16 409 ILE B C 1
ATOM 7231 O O . ILE B 1 417 ? 86.373 17.951 35.267 1.00 23.84 409 ILE B O 1
ATOM 7236 N N . VAL B 1 418 ? 85.486 19.867 34.452 1.00 18.61 410 VAL B N 1
ATOM 7237 C CA . VAL B 1 418 ? 86.603 20.727 34.818 1.00 20.09 410 VAL B CA 1
ATOM 7238 C C . VAL B 1 418 ? 86.141 21.684 35.907 1.00 20.94 410 VAL B C 1
ATOM 7239 O O . VAL B 1 418 ? 85.110 22.349 35.757 1.00 20.68 410 VAL B O 1
ATOM 7243 N N . VAL B 1 419 ? 86.894 21.751 37.001 1.00 21.23 411 VAL B N 1
ATOM 7244 C CA . VAL B 1 419 ? 86.647 22.775 38.013 1.00 21.90 411 VAL B CA 1
ATOM 7245 C C . VAL B 1 419 ? 87.171 24.100 37.474 1.00 18.80 411 VAL B C 1
ATOM 7246 O O . VAL B 1 419 ? 88.369 24.244 37.202 1.00 19.97 411 VAL B O 1
ATOM 7250 N N . THR B 1 420 ? 86.280 25.076 37.320 1.00 18.11 412 THR B N 1
ATOM 7251 C CA . THR B 1 420 ? 86.625 26.367 36.722 1.00 18.62 412 THR B CA 1
ATOM 7252 C C . THR B 1 420 ? 86.280 27.470 37.719 1.00 19.20 412 THR B C 1
ATOM 7253 O O . THR B 1 420 ? 85.123 27.890 37.817 1.00 19.40 412 THR B O 1
ATOM 7257 N N . ARG B 1 421 ? 87.289 27.939 38.451 1.00 20.11 413 ARG B N 1
ATOM 7258 C CA . ARG B 1 421 ? 87.066 28.934 39.491 1.00 20.69 413 ARG B CA 1
ATOM 7259 C C . ARG B 1 421 ? 86.964 30.356 38.953 1.00 23.19 413 ARG B C 1
ATOM 7260 O O . ARG B 1 421 ? 86.521 31.249 39.688 1.00 23.84 413 ARG B O 1
ATOM 7268 N N . THR B 1 422 ? 87.407 30.603 37.721 1.00 21.12 414 THR B N 1
ATOM 7269 C CA . THR B 1 422 ? 87.459 31.953 37.178 1.00 21.67 414 THR B CA 1
ATOM 7270 C C . THR B 1 422 ? 86.882 31.945 35.775 1.00 20.99 414 THR B C 1
ATOM 7271 O O . THR B 1 422 ? 86.778 30.896 35.126 1.00 20.29 414 THR B O 1
ATOM 7275 N N . TRP B 1 423 ? 86.509 33.134 35.303 1.00 21.29 415 TRP B N 1
ATOM 7276 C CA . TRP B 1 423 ? 85.890 33.196 33.979 1.00 20.74 415 TRP B CA 1
ATOM 7277 C C . TRP B 1 423 ? 86.827 32.720 32.873 1.00 20.87 415 TRP B C 1
ATOM 7278 O O . TRP B 1 423 ? 86.375 31.948 32.012 1.00 20.14 415 TRP B O 1
ATOM 7289 N N . PRO B 1 424 ? 88.103 33.122 32.816 1.00 21.86 416 PRO B N 1
ATOM 7290 C CA . PRO B 1 424 ? 88.965 32.581 31.747 1.00 22.07 416 PRO B CA 1
ATOM 7291 C C . PRO B 1 424 ? 89.044 31.065 31.745 1.00 21.80 416 PRO B C 1
ATOM 7292 O O . PRO B 1 424 ? 89.035 30.450 30.671 1.00 21.06 416 PRO B O 1
ATOM 7296 N N . GLU B 1 425 ? 89.105 30.437 32.920 1.00 21.25 417 GLU B N 1
ATOM 7297 C CA . GLU B 1 425 ? 89.095 28.981 32.957 1.00 22.45 417 GLU B CA 1
ATOM 7298 C C . GLU B 1 425 ? 87.776 28.429 32.441 1.00 21.15 417 GLU B C 1
ATOM 7299 O O . GLU B 1 425 ? 87.750 27.411 31.737 1.00 19.21 417 GLU B O 1
ATOM 7305 N N . PHE B 1 426 ? 86.676 29.110 32.766 1.00 19.28 418 PHE B N 1
ATOM 7306 C CA . PHE B 1 426 ? 85.344 28.644 32.395 1.00 19.05 418 PHE B CA 1
ATOM 7307 C C . PHE B 1 426 ? 85.152 28.660 30.880 1.00 19.38 418 PHE B C 1
ATOM 7308 O O . PHE B 1 426 ? 84.760 27.650 30.278 1.00 18.49 418 PHE B O 1
ATOM 7316 N N . ILE B 1 427 ? 85.428 29.798 30.239 1.00 19.39 419 ILE B N 1
ATOM 7317 C CA . ILE B 1 427 ? 85.181 29.861 28.802 1.00 19.69 419 ILE B CA 1
ATOM 7318 C C . ILE B 1 427 ? 86.147 28.946 28.049 1.00 23.38 419 ILE B C 1
ATOM 7319 O O . ILE B 1 427 ? 85.763 28.329 27.045 1.00 21.10 419 ILE B O 1
ATOM 7324 N N . LYS B 1 428 ? 87.387 28.798 28.536 1.00 19.30 420 LYS B N 1
ATOM 7325 C CA . LYS B 1 428 ? 88.310 27.852 27.909 1.00 23.22 420 LYS B CA 1
ATOM 7326 C C . LYS B 1 428 ? 87.769 26.425 27.972 1.00 22.77 420 LYS B C 1
ATOM 7327 O O . LYS B 1 428 ? 87.726 25.717 26.957 1.00 22.51 420 LYS B O 1
ATOM 7333 N N . ALA B 1 429 ? 87.372 25.974 29.165 1.00 23.37 421 ALA B N 1
ATOM 7334 C CA . ALA B 1 429 ? 86.861 24.612 29.304 1.00 21.84 421 ALA B CA 1
ATOM 7335 C C . ALA B 1 429 ? 85.572 24.417 28.514 1.00 23.08 421 ALA B C 1
ATOM 7336 O O . ALA B 1 429 ? 85.371 23.368 27.889 1.00 20.50 421 ALA B O 1
ATOM 7338 N N . LEU B 1 430 ? 84.687 25.420 28.516 1.00 19.53 422 LEU B N 1
ATOM 7339 C CA . LEU B 1 430 ? 83.423 25.293 27.794 1.00 18.91 422 LEU B CA 1
ATOM 7340 C C . LEU B 1 430 ? 83.663 25.109 26.297 1.00 22.82 422 LEU B C 1
ATOM 7341 O O . LEU B 1 430 ? 83.142 24.167 25.682 1.00 21.94 422 LEU B O 1
ATOM 7346 N N . ASN B 1 431 ? 84.478 25.985 25.700 1.00 22.93 423 ASN B N 1
ATOM 7347 C CA . ASN B 1 431 ? 84.732 25.935 24.263 1.00 23.72 423 ASN B CA 1
ATOM 7348 C C . ASN B 1 431 ? 85.518 24.700 23.838 1.00 26.21 423 ASN B C 1
ATOM 7349 O O . ASN B 1 431 ? 85.561 24.397 22.643 1.00 27.46 423 ASN B O 1
ATOM 7354 N N . SER B 1 432 ? 86.175 24.009 24.759 1.00 21.68 424 SER B N 1
ATOM 7355 C CA A SER B 1 432 ? 86.847 22.765 24.409 0.52 22.50 424 SER B CA 1
ATOM 7356 C CA B SER B 1 432 ? 86.863 22.762 24.464 0.48 22.28 424 SER B CA 1
ATOM 7357 C C . SER B 1 432 ? 85.973 21.541 24.673 1.00 22.77 424 SER B C 1
ATOM 7358 O O . SER B 1 432 ? 86.479 20.414 24.670 1.00 25.96 424 SER B O 1
ATOM 7363 N N . GLY B 1 433 ? 84.676 21.739 24.889 1.00 20.04 425 GLY B N 1
ATOM 7364 C CA . GLY B 1 433 ? 83.761 20.622 25.037 1.00 19.63 425 GLY B CA 1
ATOM 7365 C C . GLY B 1 433 ? 83.715 19.986 26.406 1.00 21.46 425 GLY B C 1
ATOM 7366 O O . GLY B 1 433 ? 83.448 18.789 26.509 1.00 23.55 425 GLY B O 1
ATOM 7367 N N . ASN B 1 434 ? 83.976 20.743 27.464 1.00 17.53 426 ASN B N 1
ATOM 7368 C CA . ASN B 1 434 ? 83.863 20.241 28.824 1.00 16.85 426 ASN B CA 1
ATOM 7369 C C . ASN B 1 434 ? 82.621 20.793 29.504 1.00 19.98 426 ASN B C 1
ATOM 7370 O O . ASN B 1 434 ? 82.113 21.858 29.143 1.00 21.43 426 ASN B O 1
ATOM 7375 N N . MET B 1 435 ? 82.145 20.045 30.495 1.00 19.33 427 MET B N 1
ATOM 7376 C CA . MET B 1 435 ? 81.257 20.592 31.499 1.00 19.27 427 MET B CA 1
ATOM 7377 C C . MET B 1 435 ? 82.102 21.271 32.571 1.00 22.40 427 MET B C 1
ATOM 7378 O O . MET B 1 435 ? 83.240 20.868 32.844 1.00 22.61 427 MET B O 1
ATOM 7383 N N . CYS B 1 436 ? 81.551 22.323 33.165 1.00 16.70 428 CYS B N 1
ATOM 7384 C CA . CYS B 1 436 ? 82.288 23.155 34.104 1.00 16.69 428 CYS B CA 1
ATOM 7385 C C . CYS B 1 436 ? 81.593 23.162 35.457 1.00 18.54 428 CYS B C 1
ATOM 7386 O O . CYS B 1 436 ? 80.379 23.381 35.537 1.00 20.29 428 CYS B O 1
ATOM 7389 N N . LEU B 1 437 ? 82.375 22.942 36.508 1.00 18.60 429 LEU B N 1
ATOM 7390 C CA . LEU B 1 437 ? 81.924 23.074 37.883 1.00 19.38 429 LEU B CA 1
ATOM 7391 C C . LEU B 1 437 ? 82.358 24.454 38.366 1.00 17.16 429 LEU B C 1
ATOM 7392 O O . LEU B 1 437 ? 83.560 24.733 38.455 1.00 19.68 429 LEU B O 1
ATOM 7397 N N . ILE B 1 438 ? 81.386 25.323 38.642 1.00 18.86 430 ILE B N 1
ATOM 7398 C CA . ILE B 1 438 ? 81.684 26.710 38.995 1.00 17.07 430 ILE B CA 1
ATOM 7399 C C . ILE B 1 438 ? 81.236 27.012 40.419 1.00 19.61 430 ILE B C 1
ATOM 7400 O O . ILE B 1 438 ? 80.265 26.420 40.914 1.00 18.49 430 ILE B O 1
ATOM 7405 N N . PRO B 1 439 ? 81.899 27.944 41.095 1.00 19.41 431 PRO B N 1
ATOM 7406 C CA . PRO B 1 439 ? 81.354 28.479 42.349 1.00 20.16 431 PRO B CA 1
ATOM 7407 C C . PRO B 1 439 ? 80.023 29.155 42.060 1.00 22.24 431 PRO B C 1
ATOM 7408 O O . PRO B 1 439 ? 79.889 29.899 41.089 1.00 23.14 431 PRO B O 1
ATOM 7412 N N . TRP B 1 440 ? 79.026 28.874 42.892 1.00 20.14 432 TRP B N 1
ATOM 7413 C CA . TRP B 1 440 ? 77.662 29.262 42.554 1.00 19.50 432 TRP B CA 1
ATOM 7414 C C . TRP B 1 440 ? 76.967 29.874 43.756 1.00 22.99 432 TRP B C 1
ATOM 7415 O O . TRP B 1 440 ? 77.054 29.337 44.862 1.00 22.54 432 TRP B O 1
ATOM 7426 N N . HIS B 1 441 ? 76.279 30.993 43.536 1.00 21.74 433 HIS B N 1
ATOM 7427 C CA . HIS B 1 441 ? 75.293 31.501 44.483 1.00 20.42 433 HIS B CA 1
ATOM 7428 C C . HIS B 1 441 ? 74.006 31.732 43.713 1.00 23.32 433 HIS B C 1
ATOM 7429 O O . HIS B 1 441 ? 73.971 32.562 42.797 1.00 24.91 433 HIS B O 1
ATOM 7436 N N . GLU B 1 442 ? 72.963 30.991 44.078 1.00 25.61 434 GLU B N 1
ATOM 7437 C CA . GLU B 1 442 ? 71.746 30.943 43.275 1.00 23.76 434 GLU B CA 1
ATOM 7438 C C . GLU B 1 442 ? 71.183 32.335 43.009 1.00 20.32 434 GLU B C 1
ATOM 7439 O O . GLU B 1 442 ? 70.978 33.133 43.925 1.00 24.51 434 GLU B O 1
ATOM 7445 N N . SER B 1 443 ? 70.942 32.612 41.731 1.00 22.13 435 SER B N 1
ATOM 7446 C CA . SER B 1 443 ? 70.349 33.858 41.276 1.00 23.34 435 SER B CA 1
ATOM 7447 C C . SER B 1 443 ? 69.950 33.688 39.820 1.00 23.38 435 SER B C 1
ATOM 7448 O O . SER B 1 443 ? 70.755 33.224 39.011 1.00 21.92 435 SER B O 1
ATOM 7451 N N . LYS B 1 444 ? 68.707 34.020 39.470 1.00 23.89 436 LYS B N 1
ATOM 7452 C CA . LYS B 1 444 ? 68.322 33.913 38.065 1.00 26.22 436 LYS B CA 1
ATOM 7453 C C . LYS B 1 444 ? 69.117 34.893 37.218 1.00 23.28 436 LYS B C 1
ATOM 7454 O O . LYS B 1 444 ? 69.493 34.584 36.081 1.00 22.65 436 LYS B O 1
ATOM 7460 N N . ALA B 1 445 ? 69.405 36.074 37.770 1.00 20.92 437 ALA B N 1
ATOM 7461 C CA . ALA B 1 445 ? 70.167 37.065 37.020 1.00 22.82 437 ALA B CA 1
ATOM 7462 C C . ALA B 1 445 ? 71.596 36.595 36.767 1.00 21.08 437 ALA B C 1
ATOM 7463 O O . ALA B 1 445 ? 72.155 36.854 35.698 1.00 24.47 437 ALA B O 1
ATOM 7465 N N . ALA B 1 446 ? 72.216 35.931 37.747 1.00 24.01 438 ALA B N 1
ATOM 7466 C CA . ALA B 1 446 ? 73.556 35.390 37.529 1.00 19.65 438 ALA B CA 1
ATOM 7467 C C . ALA B 1 446 ? 73.538 34.321 36.450 1.00 21.10 438 ALA B C 1
ATOM 7468 O O . ALA B 1 446 ? 74.450 34.240 35.616 1.00 20.28 438 ALA B O 1
ATOM 7470 N N . GLU B 1 447 ? 72.507 33.483 36.451 1.00 19.08 439 GLU B N 1
ATOM 7471 C CA . GLU B 1 447 ? 72.443 32.430 35.451 1.00 17.43 439 GLU B CA 1
ATOM 7472 C C . GLU B 1 447 ? 72.275 33.016 34.050 1.00 18.60 439 GLU B C 1
ATOM 7473 O O . GLU B 1 447 ? 72.908 32.555 33.092 1.00 21.53 439 GLU B O 1
ATOM 7479 N N . GLU B 1 448 ? 71.432 34.037 33.912 1.00 22.99 440 GLU B N 1
ATOM 7480 C CA . GLU B 1 448 ? 71.260 34.674 32.609 1.00 20.70 440 GLU B CA 1
ATOM 7481 C C . GLU B 1 448 ? 72.536 35.388 32.169 1.00 25.79 440 GLU B C 1
ATOM 7482 O O . GLU B 1 448 ? 72.911 35.343 30.991 1.00 22.03 440 GLU B O 1
ATOM 7488 N N . TYR B 1 449 ? 73.217 36.049 33.106 1.00 18.98 441 TYR B N 1
ATOM 7489 C CA . TYR B 1 449 ? 74.502 36.672 32.798 1.00 21.18 441 TYR B CA 1
ATOM 7490 C C . TYR B 1 449 ? 75.485 35.658 32.220 1.00 23.77 441 TYR B C 1
ATOM 7491 O O . TYR B 1 449 ? 76.112 35.903 31.181 1.00 20.71 441 TYR B O 1
ATOM 7500 N N . ILE B 1 450 ? 75.621 34.502 32.877 1.00 20.71 442 ILE B N 1
ATOM 7501 C CA . ILE B 1 450 ? 76.561 33.483 32.416 1.00 18.52 442 ILE B CA 1
ATOM 7502 C C . ILE B 1 450 ? 76.151 32.973 31.045 1.00 17.50 442 ILE B C 1
ATOM 7503 O O . ILE B 1 450 ? 76.994 32.753 30.168 1.00 20.24 442 ILE B O 1
ATOM 7508 N N . LYS B 1 451 ? 74.845 32.791 30.837 1.00 18.47 443 LYS B N 1
ATOM 7509 C CA . LYS B 1 451 ? 74.355 32.304 29.551 1.00 19.00 443 LYS B CA 1
ATOM 7510 C C . LYS B 1 451 ? 74.703 33.270 28.424 1.00 19.49 443 LYS B C 1
ATOM 7511 O O . LYS B 1 451 ? 75.217 32.860 27.377 1.00 20.83 443 LYS B O 1
ATOM 7517 N N . GLU B 1 452 ? 74.434 34.566 28.618 1.00 20.50 444 GLU B N 1
ATOM 7518 C CA A GLU B 1 452 ? 74.689 35.481 27.518 0.55 22.66 444 GLU B CA 1
ATOM 7519 C CA B GLU B 1 452 ? 74.685 35.552 27.563 0.45 22.68 444 GLU B CA 1
ATOM 7520 C C . GLU B 1 452 ? 76.176 35.784 27.363 1.00 24.19 444 GLU B C 1
ATOM 7521 O O . GLU B 1 452 ? 76.654 35.917 26.228 1.00 21.71 444 GLU B O 1
ATOM 7532 N N . LYS B 1 453 ? 76.928 35.876 28.465 1.00 21.13 445 LYS B N 1
ATOM 7533 C CA . LYS B 1 453 ? 78.366 36.115 28.357 1.00 21.19 445 LYS B CA 1
ATOM 7534 C C . LYS B 1 453 ? 79.054 34.950 27.648 1.00 22.81 445 LYS B C 1
ATOM 7535 O O . LYS B 1 453 ? 79.897 35.154 26.765 1.00 20.41 445 LYS B O 1
ATOM 7541 N N . SER B 1 454 ? 78.715 33.716 28.036 1.00 18.78 446 SER B N 1
ATOM 7542 C CA . SER B 1 454 ? 79.318 32.554 27.388 1.00 18.54 446 SER B CA 1
ATOM 7543 C C . SER B 1 454 ? 78.888 32.444 25.928 1.00 20.19 446 SER B C 1
ATOM 7544 O O . SER B 1 454 ? 79.701 32.087 25.071 1.00 18.83 446 SER B O 1
ATOM 7547 N N . LYS B 1 455 ? 77.625 32.753 25.620 1.00 21.41 447 LYS B N 1
ATOM 7548 C CA . LYS B 1 455 ? 77.174 32.666 24.230 1.00 21.50 447 LYS B CA 1
ATOM 7549 C C . LYS B 1 455 ? 78.015 33.565 23.333 1.00 26.07 447 LYS B C 1
ATOM 7550 O O . LYS B 1 455 ? 78.497 33.140 22.274 1.00 22.49 447 LYS B O 1
ATOM 7556 N N . LEU B 1 456 ? 78.244 34.806 23.770 1.00 22.08 448 LEU B N 1
ATOM 7557 C CA . LEU B 1 456 ? 78.988 35.764 22.961 1.00 21.37 448 LEU B CA 1
ATOM 7558 C C . LEU B 1 456 ? 80.421 35.311 22.718 1.00 19.81 448 LEU B C 1
ATOM 7559 O O . LEU B 1 456 ? 80.987 35.588 21.659 1.00 22.87 448 LEU B O 1
ATOM 7564 N N . GLU B 1 457 ? 81.019 34.601 23.675 1.00 19.44 449 GLU B N 1
ATOM 7565 C CA . GLU B 1 457 ? 82.410 34.172 23.584 1.00 19.76 449 GLU B CA 1
ATOM 7566 C C . GLU B 1 457 ? 82.559 32.738 23.076 1.00 20.26 449 GLU B C 1
ATOM 7567 O O . GLU B 1 457 ? 83.676 32.215 23.064 1.00 22.11 449 GLU B O 1
ATOM 7573 N N . SER B 1 458 ? 81.476 32.111 22.632 1.00 22.10 450 SER B N 1
ATOM 7574 C CA . SER B 1 458 ? 81.473 30.681 22.353 1.00 20.56 450 SER B CA 1
ATOM 7575 C C . SER B 1 458 ? 81.832 30.370 20.899 1.00 25.52 450 SER B C 1
ATOM 7576 O O . SER B 1 458 ? 81.653 31.188 19.989 1.00 22.99 450 SER B O 1
ATOM 7579 N N . VAL B 1 459 ? 82.320 29.142 20.698 1.00 24.07 451 VAL B N 1
ATOM 7580 C CA . VAL B 1 459 ? 82.480 28.532 19.381 1.00 28.38 451 VAL B CA 1
ATOM 7581 C C . VAL B 1 459 ? 81.847 27.150 19.425 1.00 27.26 451 VAL B C 1
ATOM 7582 O O . VAL B 1 459 ? 81.786 26.509 20.481 1.00 23.92 451 VAL B O 1
ATOM 7586 N N . GLN B 1 460 ? 81.369 26.687 18.269 1.00 22.86 452 GLN B N 1
ATOM 7587 C CA . GLN B 1 460 ? 80.830 25.339 18.174 1.00 21.73 452 GLN B CA 1
ATOM 7588 C C . GLN B 1 460 ? 81.015 24.836 16.748 1.00 17.76 452 GLN B C 1
ATOM 7589 O O . GLN B 1 460 ? 81.278 25.614 15.825 1.00 22.93 452 GLN B O 1
ATOM 7595 N N . SER B 1 461 ? 80.868 23.520 16.583 1.00 23.06 453 SER B N 1
ATOM 7596 C CA . SER B 1 461 ? 81.028 22.887 15.278 1.00 22.57 453 SER B CA 1
ATOM 7597 C C . SER B 1 461 ? 79.931 23.325 14.314 1.00 23.33 453 SER B C 1
ATOM 7598 O O . SER B 1 461 ? 78.847 23.757 14.713 1.00 23.15 453 SER B O 1
ATOM 7601 N N . GLN B 1 462 ? 80.221 23.179 13.020 1.00 27.70 454 GLN B N 1
ATOM 7602 C CA . GLN B 1 462 ? 79.214 23.463 12.006 1.00 30.76 454 GLN B CA 1
ATOM 7603 C C . GLN B 1 462 ? 78.032 22.508 12.129 1.00 25.65 454 GLN B C 1
ATOM 7604 O O . GLN B 1 462 ? 76.881 22.912 11.939 1.00 27.45 454 GLN B O 1
ATOM 7610 N N . SER B 1 463 ? 78.298 21.240 12.459 1.00 24.12 455 SER B N 1
ATOM 7611 C CA . SER B 1 463 ? 77.209 20.281 12.648 1.00 19.67 455 SER B CA 1
ATOM 7612 C C . SER B 1 463 ? 76.288 20.708 13.782 1.00 24.30 455 SER B C 1
ATOM 7613 O O . SER B 1 463 ? 75.059 20.629 13.662 1.00 24.66 455 SER B O 1
ATOM 7616 N N . ASP B 1 464 ? 76.863 21.164 14.900 1.00 20.84 456 ASP B N 1
ATOM 7617 C CA . ASP B 1 464 ? 76.038 21.655 16.000 1.00 20.34 456 ASP B CA 1
ATOM 7618 C C . ASP B 1 464 ? 75.237 22.881 15.582 1.00 23.48 456 ASP B C 1
ATOM 7619 O O . ASP B 1 464 ? 74.048 22.994 15.900 1.00 23.86 456 ASP B O 1
ATOM 7624 N N . ALA B 1 465 ? 75.870 23.815 14.876 1.00 24.63 457 ALA B N 1
ATOM 7625 C CA . ALA B 1 465 ? 75.138 24.989 14.413 1.00 29.57 457 ALA B CA 1
ATOM 7626 C C . ALA B 1 465 ? 73.975 24.586 13.512 1.00 33.05 457 ALA B C 1
ATOM 7627 O O . ALA B 1 465 ? 72.858 25.099 13.658 1.00 32.20 457 ALA B O 1
ATOM 7629 N N . ASN B 1 466 ? 74.207 23.638 12.601 1.00 29.72 458 ASN B N 1
ATOM 7630 C CA . ASN B 1 466 ? 73.149 23.198 11.696 1.00 34.52 458 ASN B CA 1
ATOM 7631 C C . ASN B 1 466 ? 72.033 22.449 12.420 1.00 31.67 458 ASN B C 1
ATOM 7632 O O . ASN B 1 466 ? 70.919 22.367 11.898 1.00 41.14 458 ASN B O 1
ATOM 7637 N N . THR B 1 467 ? 72.308 21.889 13.592 1.00 27.10 459 THR B N 1
ATOM 7638 C CA . THR B 1 467 ? 71.321 21.189 14.406 1.00 29.13 459 THR B CA 1
ATOM 7639 C C . THR B 1 467 ? 70.498 22.161 15.264 1.00 29.05 459 THR B C 1
ATOM 7640 O O . THR B 1 467 ? 69.687 21.725 16.085 1.00 34.22 459 THR B O 1
ATOM 7644 N N . GLY B 1 468 ? 70.700 23.465 15.080 1.00 25.02 460 GLY B N 1
ATOM 7645 C CA . GLY B 1 468 ? 70.029 24.477 15.866 1.00 30.13 460 GLY B CA 1
ATOM 7646 C C . GLY B 1 468 ? 70.534 24.636 17.283 1.00 30.61 460 GLY B C 1
ATOM 7647 O O . GLY B 1 468 ? 69.826 25.195 18.121 1.00 32.11 460 GLY B O 1
ATOM 7648 N N . LEU B 1 469 ? 71.735 24.154 17.584 1.00 21.84 461 LEU B N 1
ATOM 7649 C CA . LEU B 1 469 ? 72.291 24.241 18.927 1.00 16.94 461 LEU B CA 1
ATOM 7650 C C . LEU B 1 469 ? 73.089 25.539 19.072 1.00 19.93 461 LEU B C 1
ATOM 7651 O O . LEU B 1 469 ? 73.359 26.243 18.097 1.00 19.61 461 LEU B O 1
ATOM 7656 N N . THR B 1 470 ? 73.438 25.876 20.312 1.00 23.06 462 THR B N 1
ATOM 7657 C CA A THR B 1 470 ? 74.248 27.056 20.578 0.68 26.30 462 THR B CA 1
ATOM 7658 C CA B THR B 1 470 ? 74.222 27.064 20.612 0.32 25.82 462 THR B CA 1
ATOM 7659 C C . THR B 1 470 ? 75.422 26.688 21.471 1.00 18.49 462 THR B C 1
ATOM 7660 O O . THR B 1 470 ? 75.434 25.649 22.133 1.00 20.70 462 THR B O 1
ATOM 7667 N N . GLY B 1 471 ? 76.421 27.564 21.468 1.00 22.30 463 GLY B N 1
ATOM 7668 C CA . GLY B 1 471 ? 77.573 27.415 22.321 1.00 25.31 463 GLY B CA 1
ATOM 7669 C C . GLY B 1 471 ? 77.382 27.981 23.708 1.00 20.90 463 GLY B C 1
ATOM 7670 O O . GLY B 1 471 ? 78.315 27.928 24.510 1.00 22.20 463 GLY B O 1
ATOM 7671 N N . ALA B 1 472 ? 76.191 28.501 24.012 1.00 20.93 464 ALA B N 1
ATOM 7672 C CA . ALA B 1 472 ? 75.909 29.060 25.331 1.00 19.54 464 ALA B CA 1
ATOM 7673 C C . ALA B 1 472 ? 75.998 27.995 26.417 1.00 17.80 464 ALA B C 1
ATOM 7674 O O . ALA B 1 472 ? 75.606 26.839 26.220 1.00 21.51 464 ALA B O 1
ATOM 7676 N N . ALA B 1 473 ? 76.515 28.396 27.574 1.00 16.68 465 ALA B N 1
ATOM 7677 C CA . ALA B 1 473 ? 76.499 27.540 28.754 1.00 15.98 465 ALA B CA 1
ATOM 7678 C C . ALA B 1 473 ? 75.155 27.676 29.453 1.00 26.77 465 ALA B C 1
ATOM 7679 O O . ALA B 1 473 ? 74.695 28.791 29.725 1.00 32.77 465 ALA B O 1
ATOM 7681 N N . LYS B 1 474 ? 74.534 26.538 29.745 1.00 20.05 466 LYS B N 1
ATOM 7682 C CA . LYS B 1 474 ? 73.286 26.449 30.487 1.00 17.26 466 LYS B CA 1
ATOM 7683 C C . LYS B 1 474 ? 73.595 25.875 31.865 1.00 18.60 466 LYS B C 1
ATOM 7684 O O . LYS B 1 474 ? 74.540 25.099 32.018 1.00 17.87 466 LYS B O 1
ATOM 7690 N N . SER B 1 475 ? 72.803 26.235 32.875 1.00 18.38 467 SER B N 1
ATOM 7691 C CA . SER B 1 475 ? 72.925 25.519 34.136 1.00 19.47 467 SER B CA 1
ATOM 7692 C C . SER B 1 475 ? 72.393 24.104 33.937 1.00 22.11 467 SER B C 1
ATOM 7693 O O . SER B 1 475 ? 71.327 23.909 33.347 1.00 22.35 467 SER B O 1
ATOM 7696 N N . LEU B 1 476 ? 73.156 23.113 34.390 1.00 14.84 468 LEU B N 1
ATOM 7697 C CA . LEU B 1 476 ? 72.763 21.717 34.249 1.00 16.76 468 LEU B CA 1
ATOM 7698 C C . LEU B 1 476 ? 72.146 21.210 35.547 1.00 21.57 468 LEU B C 1
ATOM 7699 O O . LEU B 1 476 ? 70.970 20.836 35.574 1.00 22.39 468 LEU B O 1
ATOM 7704 N N . CYS B 1 477 ? 72.899 21.269 36.641 1.00 19.45 469 CYS B N 1
ATOM 7705 C CA . CYS B 1 477 ? 72.359 20.953 37.958 1.00 21.38 469 CYS B CA 1
ATOM 7706 C C . CYS B 1 477 ? 73.361 21.402 39.006 1.00 19.90 469 CYS B C 1
ATOM 7707 O O . CYS B 1 477 ? 74.535 21.628 38.708 1.00 18.18 469 CYS B O 1
ATOM 7710 N N . VAL B 1 478 ? 72.876 21.549 40.232 1.00 17.50 470 VAL B N 1
ATOM 7711 C CA . VAL B 1 478 ? 73.735 21.602 41.411 1.00 18.45 470 VAL B CA 1
ATOM 7712 C C . VAL B 1 478 ? 73.868 20.166 41.912 1.00 19.28 470 VAL B C 1
ATOM 7713 O O . VAL B 1 478 ? 72.869 19.599 42.382 1.00 16.55 470 VAL B O 1
ATOM 7717 N N . PRO B 1 479 ? 75.025 19.528 41.763 1.00 17.99 471 PRO B N 1
ATOM 7718 C CA . PRO B 1 479 ? 75.110 18.100 42.083 1.00 20.18 471 PRO B CA 1
ATOM 7719 C C . PRO B 1 479 ? 74.710 17.837 43.524 1.00 22.03 471 PRO B C 1
ATOM 7720 O O . PRO B 1 479 ? 74.980 18.642 44.417 1.00 20.28 471 PRO B O 1
ATOM 7724 N N . LEU B 1 480 ? 74.012 16.716 43.732 1.00 17.65 472 LEU B N 1
ATOM 7725 C CA . LEU B 1 480 ? 73.575 16.354 45.076 1.00 19.56 472 LEU B CA 1
ATOM 7726 C C . LEU B 1 480 ? 74.765 16.105 45.988 1.00 21.07 472 LEU B C 1
ATOM 7727 O O . LEU B 1 480 ? 74.762 16.516 47.153 1.00 25.43 472 LEU B O 1
ATOM 7732 N N . ASP B 1 481 ? 75.786 15.433 45.473 1.00 22.91 473 ASP B N 1
ATOM 7733 C CA . ASP B 1 481 ? 76.956 15.054 46.259 1.00 25.28 473 ASP B CA 1
ATOM 7734 C C . ASP B 1 481 ? 78.041 16.085 45.985 1.00 20.94 473 ASP B C 1
ATOM 7735 O O . ASP B 1 481 ? 78.672 16.068 44.924 1.00 26.79 473 ASP B O 1
ATOM 7740 N N . GLN B 1 482 ? 78.239 16.992 46.941 1.00 22.17 474 GLN B N 1
ATOM 7741 C CA . GLN B 1 482 ? 79.261 18.025 46.859 1.00 23.97 474 GLN B CA 1
ATOM 7742 C C . GLN B 1 482 ? 80.535 17.647 47.601 1.00 33.20 474 GLN B C 1
ATOM 7743 O O . GLN B 1 482 ? 81.431 18.485 47.731 1.00 29.32 474 GLN B O 1
ATOM 7749 N N . SER B 1 483 ? 80.637 16.408 48.090 1.00 32.48 475 SER B N 1
ATOM 7750 C CA . SER B 1 483 ? 81.679 16.094 49.064 1.00 32.04 475 SER B CA 1
ATOM 7751 C C . SER B 1 483 ? 83.061 16.022 48.431 1.00 30.09 475 SER B C 1
ATOM 7752 O O . SER B 1 483 ? 84.054 16.341 49.093 1.00 40.59 475 SER B O 1
ATOM 7755 N N . SER B 1 484 ? 83.158 15.605 47.172 1.00 32.50 476 SER B N 1
ATOM 7756 C CA . SER B 1 484 ? 84.454 15.534 46.504 1.00 40.08 476 SER B CA 1
ATOM 7757 C C . SER B 1 484 ? 84.910 16.864 45.913 1.00 36.20 476 SER B C 1
ATOM 7758 O O . SER B 1 484 ? 85.963 16.900 45.269 1.00 40.01 476 SER B O 1
ATOM 7761 N N . PHE B 1 485 ? 84.159 17.957 46.111 1.00 35.81 477 PHE B N 1
ATOM 7762 C CA . PHE B 1 485 ? 84.503 19.192 45.419 1.00 28.99 477 PHE B CA 1
ATOM 7763 C C . PHE B 1 485 ? 85.474 20.036 46.237 1.00 26.01 477 PHE B C 1
ATOM 7764 O O . PHE B 1 485 ? 85.605 19.854 47.455 1.00 31.34 477 PHE B O 1
ATOM 7772 N N . PRO B 1 486 ? 86.173 20.976 45.591 1.00 28.97 478 PRO B N 1
ATOM 7773 C CA . PRO B 1 486 ? 87.179 21.784 46.301 1.00 30.46 478 PRO B CA 1
ATOM 7774 C C . PRO B 1 486 ? 86.546 22.814 47.224 1.00 29.41 478 PRO B C 1
ATOM 7775 O O . PRO B 1 486 ? 85.330 23.012 47.262 1.00 30.05 478 PRO B O 1
ATOM 7779 N N . SER B 1 487 ? 87.414 23.494 47.970 1.00 25.29 479 SER B N 1
ATOM 7780 C CA . SER B 1 487 ? 86.976 24.551 48.873 1.00 26.54 479 SER B CA 1
ATOM 7781 C C . SER B 1 487 ? 86.420 25.747 48.102 1.00 32.14 479 SER B C 1
ATOM 7782 O O . SER B 1 487 ? 86.925 26.113 47.036 1.00 32.54 479 SER B O 1
ATOM 7785 N N . LEU B 1 488 ? 85.370 26.357 48.654 1.00 31.47 480 LEU B N 1
ATOM 7786 C CA . LEU B 1 488 ? 84.789 27.582 48.120 1.00 31.44 480 LEU B CA 1
ATOM 7787 C C . LEU B 1 488 ? 85.367 28.835 48.769 1.00 36.22 480 LEU B C 1
ATOM 7788 O O . LEU B 1 488 ? 84.978 29.948 48.395 1.00 33.72 480 LEU B O 1
ATOM 7793 N N . GLU B 1 489 ? 86.279 28.681 49.729 1.00 34.53 481 GLU B N 1
ATOM 7794 C CA . GLU B 1 489 ? 86.786 29.831 50.466 1.00 32.21 481 GLU B CA 1
ATOM 7795 C C . GLU B 1 489 ? 87.502 30.785 49.520 1.00 34.31 481 GLU B C 1
ATOM 7796 O O . GLU B 1 489 ? 88.339 30.370 48.715 1.00 40.58 481 GLU B O 1
ATOM 7798 N N . GLY B 1 490 ? 87.137 32.061 49.592 1.00 34.28 482 GLY B N 1
ATOM 7799 C CA . GLY B 1 490 ? 87.772 33.083 48.790 1.00 38.04 482 GLY B CA 1
ATOM 7800 C C . GLY B 1 490 ? 87.395 33.111 47.323 1.00 34.76 482 GLY B C 1
ATOM 7801 O O . GLY B 1 490 ? 87.953 33.928 46.579 1.00 36.71 482 GLY B O 1
ATOM 7802 N N . LEU B 1 491 ? 86.473 32.264 46.872 1.00 29.80 483 LEU B N 1
ATOM 7803 C CA . LEU B 1 491 ? 86.076 32.297 45.473 1.00 33.42 483 LEU B CA 1
ATOM 7804 C C . LEU B 1 491 ? 85.069 33.415 45.229 1.00 33.75 483 LEU B C 1
ATOM 7805 O O . LEU B 1 491 ? 84.338 33.831 46.130 1.00 36.45 483 LEU B O 1
ATOM 7810 N N . GLU B 1 492 ? 85.052 33.907 43.994 1.00 30.33 484 GLU B N 1
ATOM 7811 C CA . GLU B 1 492 ? 84.262 35.065 43.607 1.00 30.51 484 GLU B CA 1
ATOM 7812 C C . GLU B 1 492 ? 83.044 34.642 42.802 1.00 26.14 484 GLU B C 1
ATOM 7813 O O . GLU B 1 492 ? 83.110 33.712 41.990 1.00 26.28 484 GLU B O 1
ATOM 7819 N N . ASN B 1 493 ? 81.935 35.334 43.031 1.00 23.95 485 ASN B N 1
ATOM 7820 C CA . ASN B 1 493 ? 80.752 35.164 42.195 1.00 25.63 485 ASN B CA 1
ATOM 7821 C C . ASN B 1 493 ? 81.097 35.473 40.739 1.00 21.92 485 ASN B C 1
ATOM 7822 O O . ASN B 1 493 ? 81.808 36.440 40.452 1.00 27.07 485 ASN B O 1
ATOM 7827 N N . PHE B 1 494 ? 80.611 34.636 39.812 1.00 24.36 486 PHE B N 1
ATOM 7828 C CA . PHE B 1 494 ? 80.831 34.921 38.396 1.00 20.64 486 PHE B CA 1
ATOM 7829 C C . PHE B 1 494 ? 80.088 36.171 37.933 1.00 27.34 486 PHE B C 1
ATOM 7830 O O . PHE B 1 494 ? 80.478 36.784 36.933 1.00 26.44 486 PHE B O 1
ATOM 7838 N N . TYR B 1 495 ? 79.024 36.558 38.629 1.00 23.96 487 TYR B N 1
ATOM 7839 C CA . TYR B 1 495 ? 78.205 37.706 38.265 1.00 22.77 487 TYR B CA 1
ATOM 7840 C C . TYR B 1 495 ? 78.653 38.912 39.079 1.00 26.23 487 TYR B C 1
ATOM 7841 O O . TYR B 1 495 ? 78.319 39.002 40.269 1.00 26.94 487 TYR B O 1
ATOM 7850 N N . PRO B 1 496 ? 79.395 39.866 38.496 1.00 24.92 488 PRO B N 1
ATOM 7851 C CA . PRO B 1 496 ? 79.959 40.963 39.310 1.00 32.04 488 PRO B CA 1
ATOM 7852 C C . PRO B 1 496 ? 78.917 41.799 40.035 1.00 33.06 488 PRO B C 1
ATOM 7853 O O . PRO B 1 496 ? 79.203 42.324 41.121 1.00 32.04 488 PRO B O 1
ATOM 7857 N N . GLU B 1 497 ? 77.721 41.954 39.465 1.00 30.24 489 GLU B N 1
ATOM 7858 C CA . GLU B 1 497 ? 76.680 42.744 40.113 1.00 33.11 489 GLU B CA 1
ATOM 7859 C C . GLU B 1 497 ? 76.241 42.137 41.438 1.00 27.66 489 GLU B C 1
ATOM 7860 O O . GLU B 1 497 ? 75.673 42.845 42.273 1.00 32.50 489 GLU B O 1
ATOM 7866 N N . GLU B 1 498 ? 76.503 40.855 41.659 1.00 25.09 490 GLU B N 1
ATOM 7867 C CA . GLU B 1 498 ? 76.207 40.193 42.923 1.00 28.21 490 GLU B CA 1
ATOM 7868 C C . GLU B 1 498 ? 77.484 39.704 43.606 1.00 27.98 490 GLU B C 1
ATOM 7869 O O . GLU B 1 498 ? 77.504 38.652 44.242 1.00 28.62 490 GLU B O 1
ATOM 7875 N N . ALA B 1 499 ? 78.560 40.499 43.519 1.00 27.89 491 ALA B N 1
ATOM 7876 C CA . ALA B 1 499 ? 79.834 40.097 44.116 1.00 32.22 491 ALA B CA 1
ATOM 7877 C C . ALA B 1 499 ? 79.726 39.906 45.625 1.00 35.08 491 ALA B C 1
ATOM 7878 O O . ALA B 1 499 ? 80.475 39.109 46.205 1.00 30.86 491 ALA B O 1
ATOM 7880 N N . HIS B 1 500 ? 78.817 40.627 46.284 1.00 31.80 492 HIS B N 1
ATOM 7881 C CA . HIS B 1 500 ? 78.665 40.448 47.724 1.00 34.64 492 HIS B CA 1
ATOM 7882 C C . HIS B 1 500 ? 77.948 39.156 48.095 1.00 34.75 492 HIS B C 1
ATOM 7883 O O . HIS B 1 500 ? 77.979 38.769 49.270 1.00 34.14 492 HIS B O 1
ATOM 7890 N N . LYS B 1 501 ? 77.323 38.469 47.139 1.00 31.58 493 LYS B N 1
ATOM 7891 C CA . LYS B 1 501 ? 76.694 37.173 47.403 1.00 30.33 493 LYS B CA 1
ATOM 7892 C C . LYS B 1 501 ? 77.741 36.091 47.172 1.00 28.42 493 LYS B C 1
ATOM 7893 O O . LYS B 1 501 ? 78.013 35.708 46.032 1.00 27.59 493 LYS B O 1
ATOM 7899 N N . LYS B 1 502 ? 78.325 35.584 48.252 1.00 28.90 494 LYS B N 1
ATOM 7900 C CA . LYS B 1 502 ? 79.448 34.669 48.110 1.00 31.70 494 LYS B CA 1
ATOM 7901 C C . LYS B 1 502 ? 78.979 33.295 47.635 1.00 32.11 494 LYS B C 1
ATOM 7902 O O . LYS B 1 502 ? 77.909 32.820 48.043 1.00 29.65 494 LYS B O 1
ATOM 7908 N N . PRO B 1 503 ? 79.752 32.641 46.772 1.00 29.33 495 PRO B N 1
ATOM 7909 C CA . PRO B 1 503 ? 79.450 31.255 46.393 1.00 27.85 495 PRO B CA 1
ATOM 7910 C C . PRO B 1 503 ? 79.268 30.366 47.615 1.00 31.17 495 PRO B C 1
ATOM 7911 O O . PRO B 1 503 ? 80.057 30.419 48.567 1.00 27.41 495 PRO B O 1
ATOM 7915 N N . ASN B 1 504 ? 78.201 29.551 47.601 1.00 23.18 496 ASN B N 1
ATOM 7916 C CA . ASN B 1 504 ? 77.946 28.644 48.716 1.00 27.48 496 ASN B CA 1
ATOM 7917 C C . ASN B 1 504 ? 77.760 27.197 48.270 1.00 28.88 496 ASN B C 1
ATOM 7918 O O . ASN B 1 504 ? 77.472 26.333 49.108 1.00 28.06 496 ASN B O 1
ATOM 7923 N N . CYS B 1 505 ? 77.951 26.903 46.988 1.00 23.33 497 CYS B N 1
ATOM 7924 C CA . CYS B 1 505 ? 77.960 25.533 46.484 1.00 21.85 497 CYS B CA 1
ATOM 7925 C C . CYS B 1 505 ? 78.650 25.535 45.128 1.00 21.32 497 CYS B C 1
ATOM 7926 O O . CYS B 1 505 ? 79.028 26.587 44.608 1.00 22.23 497 CYS B O 1
ATOM 7929 N N . TRP B 1 506 ? 78.819 24.337 44.565 1.00 20.05 498 TRP B N 1
ATOM 7930 C CA . TRP B 1 506 ? 79.310 24.166 43.204 1.00 17.52 498 TRP B CA 1
ATOM 7931 C C . TRP B 1 506 ? 78.149 23.824 42.282 1.00 19.40 498 TRP B C 1
ATOM 7932 O O . TRP B 1 506 ? 77.313 22.987 42.627 1.00 19.86 498 TRP B O 1
ATOM 7943 N N . ALA B 1 507 ? 78.092 24.474 41.117 1.00 16.02 499 ALA B N 1
ATOM 7944 C CA . ALA B 1 507 ? 77.081 24.161 40.114 1.00 17.51 499 ALA B CA 1
ATOM 7945 C C . ALA B 1 507 ? 77.744 23.653 38.842 1.00 15.59 499 ALA B C 1
ATOM 7946 O O . ALA B 1 507 ? 78.832 24.097 38.467 1.00 18.55 499 ALA B O 1
ATOM 7948 N N . LEU B 1 508 ? 77.061 22.730 38.168 1.00 14.35 500 LEU B N 1
ATOM 7949 C CA . LEU B 1 508 ? 77.514 22.200 36.893 1.00 17.50 500 LEU B CA 1
ATOM 7950 C C . LEU B 1 508 ? 76.852 22.991 35.767 1.00 13.73 500 LEU B C 1
ATOM 7951 O O . LEU B 1 508 ? 75.623 23.085 35.708 1.00 17.74 500 LEU B O 1
ATOM 7956 N N . PHE B 1 509 ? 77.669 23.581 34.905 1.00 13.89 501 PHE B N 1
ATOM 7957 C CA . PHE B 1 509 ? 77.220 24.308 33.726 1.00 13.85 501 PHE B CA 1
ATOM 7958 C C . PHE B 1 509 ? 77.863 23.705 32.483 1.00 17.37 501 PHE B C 1
ATOM 7959 O O . PHE B 1 509 ? 78.961 23.140 32.548 1.00 22.09 501 PHE B O 1
ATOM 7967 N N . GLY B 1 510 ? 77.202 23.862 31.340 1.00 15.99 502 GLY B N 1
ATOM 7968 C CA . GLY B 1 510 ? 77.776 23.343 30.110 1.00 19.40 502 GLY B CA 1
ATOM 7969 C C . GLY B 1 510 ? 76.872 23.623 28.930 1.00 16.22 502 GLY B C 1
ATOM 7970 O O . GLY B 1 510 ? 75.733 24.079 29.076 1.00 17.51 502 GLY B O 1
ATOM 7971 N N . ARG B 1 511 ? 77.398 23.332 27.744 1.00 16.84 503 ARG B N 1
ATOM 7972 C CA . ARG B 1 511 ? 76.540 23.316 26.569 1.00 15.63 503 ARG B CA 1
ATOM 7973 C C . ARG B 1 511 ? 75.534 22.166 26.689 1.00 13.83 503 ARG B C 1
ATOM 7974 O O . ARG B 1 511 ? 75.765 21.179 27.399 1.00 16.02 503 ARG B O 1
ATOM 7982 N N . SER B 1 512 ? 74.414 22.285 25.984 1.00 15.19 504 SER B N 1
ATOM 7983 C CA A SER B 1 512 ? 73.368 21.282 26.138 0.31 15.57 504 SER B CA 1
ATOM 7984 C CA B SER B 1 512 ? 73.317 21.338 26.158 0.69 14.05 504 SER B CA 1
ATOM 7985 C C . SER B 1 512 ? 72.627 21.079 24.825 1.00 20.51 504 SER B C 1
ATOM 7986 O O . SER B 1 512 ? 72.795 21.828 23.860 1.00 20.85 504 SER B O 1
ATOM 7991 N N . TYR B 1 513 ? 71.823 20.011 24.788 1.00 18.82 505 TYR B N 1
ATOM 7992 C CA . TYR B 1 513 ? 70.850 19.837 23.712 1.00 21.55 505 TYR B CA 1
ATOM 7993 C C . TYR B 1 513 ? 69.608 20.620 24.092 1.00 28.97 505 TYR B C 1
ATOM 7994 O O . TYR B 1 513 ? 69.482 21.047 25.242 1.00 29.46 505 TYR B O 1
#

Nearest PDB structures (foldseek):
  6uyh-assembly1_A  TM=1.002E+00  e=0.000E+00  Naegleria fowleri
  6uyh-assembly1_B  TM=9.996E-01  e=0.000E+00  Naegleria fowleri
  6nab-assembly1_B  TM=9.994E-01  e=0.000E+00  Naegleria fowleri
  6a88-assembly2_D  TM=9.589E-01  e=7.226E-76  Toxoplasma gondii ME49
  5xih-assembly2_C  TM=9.572E-01  e=2.963E-75  Toxoplasma gondii ME49

CATH 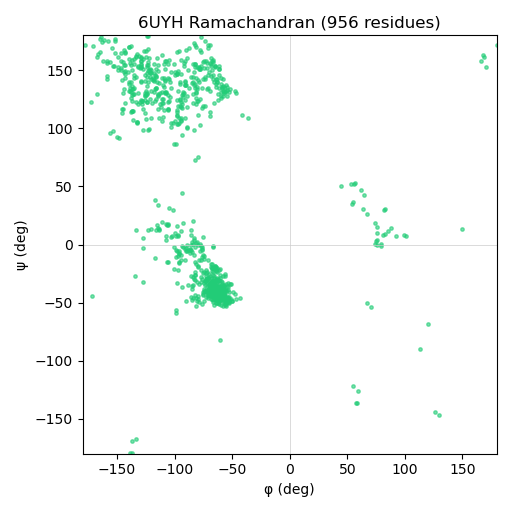classification: 3.30.930.10 (+2 more: 3.40.50.800, 3.30.110.30)

Organism: Naegleria fowleri (NCBI:txid5763)

Secondary structure (DSSP, 8-state):
----S-TTT-HHHHHHHHHHHTTSEEE-SSTT-EEE-HHHHHHHHHHHHHHHHHHHTTT-EE-B--SEEEHHHHTT---SGGG-EEEEEETTEEEEEEEEE-S-SHHHHHHHHHHH--BGGG--EEEEEEEEEE---SSPPBTTTB-SEEEEEEEEEEESSHHHHHHHHHHHHHHHHHIIIIIT----EEEEPPTTTS-TT-SEEEEEEEEETTTTEEEEEEEEEEEETHHHHHHT-EEE-TTSSEEEPEEEEEEEETHHHHHHHHHH-BTTB----GGG-S-SEEEEE---HHHHHHHHHHHHHHHHTT--EEE---TTS-HHHHHHHHHHHT-SEEEEE-HHHHHTTEEEEEETTT--EEEEEGGG-SHHHHHHHHHHHHHHHHHHHHHHHHHTEEE--SHHHHHHHHHTT-EEEEEE---HHHHHHHHHHHHHH----HHHHHTT-----EEEEEES--TTS---TTPPPSSGGGTTS---EEEEEEEE-/----S-TTT-HHHHHHHHHHHTTSEE--SSTT--EE-HHHHHHHHHHHHHHHHHHHHTT-EE-B--SEEEHHHHTT----GGG-EEEEEETTEEEEEEEEE-S-SHHHHHHHHHHH--BGGG--EEEEEEEEEE----SPPBTTTB-SEEEEEEEEEEESSHHHHHHHHHHHHHHHHHIIIIIT----EEEE--TTTS-TT-SEEEEEEEEETTTTEEEEEEEEEEEETHHHHHHT-EEE-TTS-EEEPEEEEEEEETHHHHHHHHHH-BTTB----GGG-S-SEEEEE---HHHHHHHHHHHHHHHHTT--EEE---TTS-HHHHHHHHHHHT-SEEEEE-HHHHTTTEEEEEETTT--EEEEEGGG-SHHHHHHHHHHHHHHHHHHHHHHHHHTEEE--SHHHHHHHHHTT-EEEEEE---HHHHHHHHHHHHHT----HHHHHTT-----EEEEEES--TTS---TT---SSGGGTTS---EEEEEE-B-

Solvent-accessible surface area: 39753 Å² total; per-residue (Å²): 127,27,26,116,33,102,27,144,123,59,15,42,71,0,9,30,20,0,0,36,63,0,57,0,1,37,102,42,92,9,80,8,3,19,2,4,35,24,17,0,19,54,0,2,51,19,0,42,165,38,0,43,52,24,2,160,157,59,46,9,84,24,1,10,0,0,0,0,0,6,118,199,12,31,125,55,105,123,74,144,51,87,45,12,0,27,0,17,60,17,8,130,71,114,29,116,105,47,6,0,0,2,19,38,0,9,6,4,0,0,66,12,0,21,120,33,0,116,36,72,85,60,20,70,27,34,2,0,0,37,11,10,0,0,68,24,17,196,109,108,20,8,16,4,4,35,5,53,5,21,14,26,0,4,0,1,0,0,6,102,36,94,75,53,0,36,124,11,0,78,45,0,1,56,11,0,58,60,0,0,15,60,16,0,0,0,5,16,32,59,0,39,39,3,74,78,48,43,44,100,13,4,68,51,0,0,0,0,2,1,12,0,23,40,16,1,0,0,1,26,2,7,29,0,23,0,0,1,41,55,1,0,127,78,23,58,0,77,3,41,14,90,104,92,48,103,68,60,0,54,1,0,4,4,14,2,20,1,45,0,0,0,0,0,1,4,32,22,4,44,52,130,0,1,7,0,0,3,86,0,0,31,0,20,0,1,0,0,8,47,138,99,90,109,8,73,104,75,2,26,95,5,58,78,79,0,94,93,31,59,8,72,16,89,57,6,98,86,106,100,85,89,56,36,88,8,34,85,54,26,31,9,27,0,7,1,0,15,0,13,4,4,82,87,26,44,95,63,58,43,1,45,0,8,14,15,29,89,42,94,112,70,60,17,59,45,110,111,23,37,8,113,29,0,83,60,17,9,62,132,1,6,71,37,9,21,90,135,11,74,134,64,7,83,107,59,40,53,43,0,95,66,33,93,76,0,23,157,7,0,58,72,9,17,3,0,8,0,2,6,49,64,12,130,49,0,5,115,62,0,24,47,55,0,123,154,78,32,97,55,59,127,13,3,47,93,19,48,23,55,3,14,0,56,3,2,0,24,10,71,102,54,103,99,44,47,78,36,151,76,35,70,17,18,39,84,127,19,70,142,75,136,6,104,29,5,0,1,0,0,15,10,19,135,31,30,114,16,128,25,152,126,57,15,48,73,0,10,29,18,0,0,32,59,0,53,0,0,7,109,44,85,9,84,9,3,21,2,5,33,23,18,0,19,52,0,2,50,19,0,43,166,38,0,42,52,24,3,159,153,60,48,11,80,26,0,11,0,0,0,0,0,24,100,79,16,33,92,50,54,207,116,142,52,88,47,12,0,26,0,21,58,14,12,103,73,117,33,120,58,50,14,0,0,2,18,37,0,8,6,2,0,0,64,14,0,20,67,38,1,112,12,55,168,61,19,70,29,34,1,0,0,39,11,10,0,0,66,34,15,197,108,105,28,10,16,4,4,38,4,53,7,21,15,27,0,4,0,1,0,0,6,109,37,97,143,53,0,32,126,10,0,81,47,0,0,56,12,0,57,58,0,0,13,60,17,0,0,0,6,15,31,56,0,40,35,4,72,65,35,44,38,98,11,3,68,48,0,0,0,0,1,1,12,0,25,41,16,1,0,0,1,25,4,6,30,0,23,0,0,1,45,54,0,0,126,62,21,56,0,67,4,93,12,96,98,73,98,93,57,61,0,54,1,0,5,4,14,2,19,0,49,0,0,0,0,1,1,4,33,21,4,42,66,120,0,1,6,0,0,3,89,0,0,31,1,20,0,1,0,0,6,42,159,96,84,92,10,83,93,83,2,32,75,8,49,65,78,0,94,179,30,59,10,73,16,88,56,6,86,82,104,104,102,93,61,34,99,10,33,97,52,26,29,10,28,0,6,0,1,16,0,8,0,4,75,65,21,27,141,146,122,32,0,48,0,10,17,15,29,89,32,93,104,67,61,17,54,45,110,106,17,40,9,110,29,0,84,59,16,8,62,127,0,6,72,38,8,20,89,133,14,78,131,66,8,84,107,60,43,51,45,0,95,66,36,95,76,0,24,159,6,0,45,71,6,17,2,0,2,0,2,6,45,64,14,127,49,0,2,83,57,1,50,84,57,0,105,161,74,28,96,60,58,128,18,3,44,100,19,48,21,60,3,14,0,50,4,3,1,29,8,71,100,55,102,101,51,44,80,44,87,76,29,103,17,18,33,79,126,34,36,172,93,115,12,96,27,4,0,2,0,0,13,17,20

Sequence (986 aa):
EGIDDVKKQQENFSEWYSQVITKSEFLDYYDVSGCYIFRPNCWFVWESVQQKFFDAEIKKLGVQNVMFPLFVTKRALETEEGFSSPEVAWVTKSGNSDLQEPIALRPTSETIMYPSYAKWIQSHRDLPLKLNQWTNVVVRWEFKHAVPFIRSREFYWQEGHSAFKSKEEADEEVFTILELYKRVYEELLLAVPVIKGTKTENEKKFAGADYTTTVETFIATNGRAVQGGTSHHLGQNFSKMFKIQFEAENKETQFAYQNSWGLSTRTLGVMIMVHGDDKGMMVLPPRVAFCQVVVIPLINATLVEKTKEIYNELEKAGIRVKLDDRLERTPGWKYNYWELRGVPLRIEVGPKDLEKQQIMLCRRDTGEKWTMPLSEFSGDSIKAVLDKIHDSMLNKARKEMNERIVVTRTWPEFIKALNSSGNMCLIPWHESKAAEEYIKEKSKLESVQSQSDANTGLTGAAKSLCVPLDQSSFPSLEGLENFYPEEAHKKPNCWALFGRSSYEGIDVVVKKQEENFSEWYSQVITKSEFLDYYDVSSGCYIFRPNCWFVWESVQKFFDAEIKKLGVQNVMFPLFVTKRALETEKGFSPEVAWVTKSGNSDLQEPIALRPTSETIMYPSYAKWIQSHRDLPLKLNQWTTNVVRWEFKHAVPFIRSREFYWQEGHSAFKSKEEEADEEVFTILELYKRVYEELLLAVPVIKGTTKTENEKKFAGADDYTTTVETFIATNGRAVQGGTSHHLGQNFSKMFKIQFEAENKETQFAYQNSWGLSTRTLGVMIMVHGDDKGMMVLPPRVAFCQVVVIPLINATLVEKTKEIYNELEKAGIRVKLDDRLERTPGWKYNYWELRGVPLRIEVGPKDLEKQQIMLCRRDTGEKWTMPLSEFSGDSIKAVLDKIHDSMLNKARKEMNERIVVTRTWPEFIKALNSSGNMCLIPWHESKAAEEYIKEEKSKLESVQSQSDANTGLTTGAAKSLCVPLDQSSFPSLEGLENFYPEEAHKKPNCWALFGRSSY

InterPro domains:
  IPR002314 Aminoacyl-tRNA synthetase, class II (G/ P/ S/T) [PF00587] (34-206)
  IPR002316 Proline-tRNA ligase, class IIa [PR01046] (40-51)
  IPR002316 Proline-tRNA ligase, class IIa [PR01046] (70-78)
  IPR002316 Proline-tRNA ligase, class IIa [PR01046] (80-91)
  IPR004154 Anticodon-binding [PF03129] (225-316)
  IPR004499 Proline-tRNA ligase, class IIa, archaeal-type [PTHR43382] (2-439)
  IPR004499 Proline-tRNA ligase, class IIa, archaeal-type [TIGR00408] (2-390)
  IPR006195 Aminoacyl-tRNA synthetase, class II [PS50862] (1-218)
  IPR016061 Proline-tRNA ligase, class II, C-terminal [PF09180] (349-439)
  IPR016061 Proline-tRNA ligase, class II, C-terminal [SM00946] (349-439)
  IPR017449 Prolyl-tRNA synthetase, class II [G3DSA:3.30.110.30] (343-439)
  IPR017449 Prolyl-tRNA synthetase, class II [SSF64586] (344-439)
  IPR036621 Anticodon-binding domain superfamily [G3DSA:3.40.50.800] (219-340)
  IPR045864 Class II Aminoacyl-tRNA synthetase/Biotinyl protein ligase (BPL) and lipoyl protein ligase (LPL) [G3DSA:3.30.930.10] (1-218)
  IPR045864 Class II Aminoacyl-tRNA synthetase/Biotinyl protein ligase (BPL) and lipoyl protein ligase (LPL) [SSF55681] (2-212)

Foldseek 3Di:
DFQPAFCLGFVQSSLVCQCVLLQQWDDDDPFQDIDGGDQNVLLVVLLVVLVVVVVVVVVEEEDDFDQKAFPVLVVLQPPQVVFWDWDADDDHGGDPGIITGAQDCLSRCVLVLLVQAAAQVSPWHKYKYWDKHATNDPFFHDVLQRGRIWIKMKMKIWHPDPVVLVVVLVVVVVVLQCCCCVFLLFHWFKFWAFPVPADPQAPTKIFTWGFQQSFLAIGGFWIKGWRAQSSCVSNVNWYQYPVRDIDGITMMMIMGISSSVVRSQSQQAGRLHAAGQQSSGLAQEEEEEADPPVLVVVSVVLQVQLVVLVHRYHYPDDPPAHPVRVVSSVLSNRHAKYWYRYPVQVVVQWIWMAGSRVRDIDIDHVVQDGNVVVVVVSVVSSNVSSVVNVVSQVVQEEEQLADVSVLVSQQVSGKYKYQDDRDPVLQVVQQVVSQVSHDGDPSCVVSRFTSGKGFDRQGPDQPPPDDQPPGARRRVVVSVRRRDGITIIHGHD/DFFDAFCLGFVQSSLVCQCVVLVQWDDDDPAQDIDGGDQNVLLVVLLVVLVVVVVVVVVEEEDDFDQKAFPVLVVLPPPLVVFWAWDADDPPGGDPGIITGAQDCLSRCVLVLQVQAAALVSPWHKYKYWDKHATNDPAFHDPLQRGRIWIKMKMKIWHADPVVLVVVLVVVVVVLQCCCCVFLLFHWFKFWFFPVPADPQAPTKIFTWGFQQSFLAIGGFWIKGWRAQSSCVSSVNWYQYPVRDIDGITMMMIMGISSSVVRSQSQQAGRLHAAGQQSSGLAQEEEEEADVVVLVVVSVVLQVQQVVLVHRYHYPDDPPDHPVRVVSSVLSNRHFKYWYGYPVQVVVQWIWMAGNRPRDIDIDHVVQDGNVSVVVVSVVNSNVSSVVNVVSLVVQEEEQLADVSVLVSQQVSGKYKYQDDRDPVLQVVQQVVSQVSHDGDPSCVVSRFTSGKHFDRQGPDQPPPDDQPPGARHDVVVRVRGRDGITIIHGYD

B-factor: mean 30.61, std 13.76, range [10.43, 100.22]

Radius of gyration: 31.07 Å; Cα contacts (8 Å, |Δi|>4): 2169; chains: 2; bounding box: 83×75×80 Å